Protein AF-A0A9E7I359-F1 (afdb_monomer_lite)

Secondary structure (DSSP, 8-state):
-----S----------PPP---S-HHHHHHHHHSS---SHHHHHHHHHHHHHTT-TT-HHHHHHHHHHHHHTT-HHHHHHHHHHHGGG-TT-HHHHHHHHHHHHHTT-HHHHHHHHHHHHHTTPPP-TTHHHHHHHHHHHHT-HHHHHHHHHHHHHTT-SSSS-HHHHHHHHHHHHHTT-HHHHHHHHHH-SS--HHHHHHHHHHHHHTT-HHHHHHHHHHHHHHHTTSS-PPPHHHHHHHHHHHHHHT-HHHHHHHHHHHHHTT-TT-HHHHHHHHHHHHHTT-HHHHHHHHHT-SS--HHHHHHHHHHHHHTT-HHHHHHHHHHHHHTTPPPPHHHHHHHHHHHHHHT-HHHHHHHHHHHHHHTGGG-HHHHHHHHHHHHHTT-HHHHHHHHHH-SS--HHHHHHHHHHHHHTT-HHHHHHHHHHHHHTTPPPPHHHHHHHHHHHHHTT-HHHHHHHHHHHHHTT-TT-HHHHHHHHHHHHHTT-HHHHHHHHHHS---HHHHHHHHHHHHHTT-HHHHHHHHHHHHHTT----HHHHHHHHHHHHHHT-HHHHHHHHHHHHTTTTTT-HHHHHHHHHHHHHTT-HHHHHHHHHH-SS--HHHHHHHHHHHHHTT-HHHHHHHHHHHHHTTPPP-HHHHHHHHHHHHHHT-HHHHHHHHHHHHHTTPPPPHHHHHHHHHHHHHTT-HHHHHHHHHH-SS---HHHHHHHHHHHHHTT-HHHHHHHHHHHHHH-TT-HHHHHHHHHHHHHTT-HHHHH---S-------PPPPPP---PPPP-------PPPP-TTGGGGSB--S----S-HHHHHHHHHHHHHSPPSS-HHHHHHHHHHHHHHHTTSSEEEEEE-SS--TTS--HHHHHHHHHHHHHHHHHHHHHHTS-EEEEEE-SS------SSSEEEETTEEEEPP--TTTS-SSSSHHHHS--THHHHHHHHHHHHHHHHHHHHHHTTSS-GGGGGGG--GGGTTSHHHHHHHHHHHHHHHHHHHHHHTT--TTSHHHH----EEEEE---HHHHHHTEEE-TTT--EEETT-SEEEE-TTT--TTBHHHHHHTTB-S-EEEEE-TT--HHHHHHHHHHH-TT--TTSEEEEE---HHHHHHHHHHHHHHHHHTT---EEEE-TTTTT-EE-TTS-EE-BHHHHHHHHHHHHHHHHHTT----EEEEEB-SS----SBBTTTTB-TGGGGGS---SSSPPBPHHHHHHHHHHHHHHHHHHHHHTS-GGGS-S---S-----

InterPro domains:
  IPR002480 DAHP synthetase, class II [PF01474] (794-1230)
  IPR002480 DAHP synthetase, class II [PTHR21337] (760-1240)
  IPR002480 DAHP synthetase, class II [TIGR01358] (794-1235)
  IPR002885 Pentatricopeptide repeat [PF01535] (95-123)
  IPR002885 Pentatricopeptide repeat [PF01535] (169-195)
  IPR002885 Pentatricopeptide repeat [PF01535] (197-223)
  IPR002885 Pentatricopeptide repeat [PF01535] (302-332)
  IPR002885 Pentatricopeptide repeat [PF01535] (374-397)
  IPR002885 Pentatricopeptide repeat [PF01535] (404-433)
  IPR002885 Pentatricopeptide repeat [PF01535] (474-497)
  IPR002885 Pentatricopeptide repeat [PF13041] (500-548)
  IPR002885 Pentatricopeptide repeat [PF13041] (601-649)
  IPR002885 Pentatricopeptide repeat [PS51375] (92-126)
  IPR002885 Pentatricopeptide repeat [PS51375] (195-225)
  IPR002885 Pentatricopeptide repeat [PS51375] (300-334)
  IPR002885 Pentatricopeptide repeat [PS51375] (401-435)
  IPR002885 Pentatricopeptide repeat [PS51375] (501-535)
  IPR002885 Pentatricopeptide repeat [PS51375] (602-636)
  IPR002885 Pentatricopeptide repeat [PS51375] (637-671)
  IPR002885 Pentatricopeptide repeat [TIGR00756] (95-128)

Radius of gyration: 48.27 Å; chains: 1; bounding box: 121×73×149 Å

Structure (mmCIF, N/CA/C/O backbone):
data_AF-A0A9E7I359-F1
#
_entry.id   AF-A0A9E7I359-F1
#
loop_
_atom_site.group_PDB
_atom_site.id
_atom_site.type_symbol
_atom_site.label_atom_id
_atom_site.label_alt_id
_atom_site.label_comp_id
_atom_site.label_asym_id
_atom_site.label_entity_id
_atom_site.label_seq_id
_atom_site.pdbx_PDB_ins_code
_atom_site.Cartn_x
_atom_site.Cartn_y
_atom_site.Cartn_z
_atom_site.occupancy
_atom_site.B_iso_or_equiv
_atom_site.auth_seq_id
_atom_site.auth_comp_id
_atom_site.auth_asym_id
_atom_site.auth_atom_id
_atom_site.pdbx_PDB_model_num
ATOM 1 N N . MET A 1 1 ? 23.013 37.418 -64.561 1.00 31.64 1 MET A N 1
ATOM 2 C CA . MET A 1 1 ? 23.952 38.446 -65.062 1.00 31.64 1 MET A CA 1
ATOM 3 C C . MET A 1 1 ? 25.365 38.022 -64.702 1.00 31.64 1 MET A C 1
ATOM 5 O O . MET A 1 1 ? 25.557 37.609 -63.570 1.00 31.64 1 MET A O 1
ATOM 9 N N . LEU A 1 2 ? 26.291 38.149 -65.663 1.00 25.30 2 LEU A N 1
ATOM 10 C CA . LEU A 1 2 ? 27.741 37.888 -65.588 1.00 25.30 2 LEU A CA 1
ATOM 11 C C . LEU A 1 2 ? 28.189 36.415 -65.552 1.00 25.30 2 LEU A C 1
ATOM 13 O O . LEU A 1 2 ? 28.619 35.912 -64.524 1.00 25.30 2 LEU A O 1
ATOM 17 N N . LEU A 1 3 ? 28.150 35.757 -66.717 1.00 27.89 3 LEU A N 1
ATOM 18 C CA . LEU A 1 3 ? 29.361 35.320 -67.448 1.00 27.89 3 LEU A CA 1
ATOM 19 C C . LEU A 1 3 ? 28.978 34.614 -68.767 1.00 27.89 3 LEU A C 1
ATOM 21 O O . LEU A 1 3 ? 29.354 33.483 -69.051 1.00 27.89 3 LEU A O 1
ATOM 25 N N . GLU A 1 4 ? 28.247 35.343 -69.615 1.00 26.03 4 GLU A N 1
ATOM 26 C CA . GLU A 1 4 ? 28.498 35.318 -71.055 1.00 26.03 4 GLU A CA 1
ATOM 27 C C . GLU A 1 4 ? 29.772 36.131 -71.308 1.00 26.03 4 GLU A C 1
ATOM 29 O O . GLU A 1 4 ? 29.810 37.312 -70.958 1.00 26.03 4 GLU A O 1
ATOM 34 N N . LYS A 1 5 ? 30.794 35.498 -71.893 1.00 28.88 5 LYS A N 1
ATOM 35 C CA . LYS A 1 5 ? 31.797 36.050 -72.829 1.00 28.88 5 LYS A CA 1
ATOM 36 C C . LYS A 1 5 ? 33.041 35.170 -72.772 1.00 28.88 5 LYS A C 1
ATOM 38 O O . LYS A 1 5 ? 33.863 35.340 -71.883 1.00 28.88 5 LYS A O 1
ATOM 43 N N . LEU A 1 6 ? 33.156 34.256 -73.736 1.00 27.19 6 LEU A N 1
ATOM 44 C CA . LEU A 1 6 ? 34.367 33.976 -74.525 1.00 27.19 6 LEU A CA 1
ATOM 45 C C . LEU A 1 6 ? 34.117 32.726 -75.387 1.00 27.19 6 LEU A C 1
ATOM 47 O O . LEU A 1 6 ? 34.343 31.605 -74.948 1.00 27.19 6 LEU A O 1
ATOM 51 N N . CYS A 1 7 ? 33.588 32.947 -76.596 1.00 26.31 7 CYS A N 1
ATOM 52 C CA . CYS A 1 7 ? 34.110 32.440 -77.878 1.00 26.31 7 CYS A CA 1
ATOM 53 C C . CYS A 1 7 ? 33.001 32.294 -78.938 1.00 26.31 7 CYS A C 1
ATOM 55 O O . CYS A 1 7 ? 32.060 31.517 -78.817 1.00 26.31 7 CYS A O 1
ATOM 57 N N . VAL A 1 8 ? 33.165 33.105 -79.983 1.00 29.66 8 VAL A N 1
ATOM 58 C CA . VAL A 1 8 ? 32.383 33.249 -81.222 1.00 29.66 8 VAL A CA 1
ATOM 59 C C . VAL A 1 8 ? 32.575 32.019 -82.142 1.00 29.66 8 VAL A C 1
ATOM 61 O O . VAL A 1 8 ? 33.603 31.350 -82.037 1.00 29.66 8 VAL A O 1
ATOM 64 N N . PRO A 1 9 ? 31.616 31.699 -83.042 1.00 35.38 9 PRO A N 1
ATOM 65 C CA . PRO A 1 9 ? 31.569 30.448 -83.800 1.00 35.38 9 PRO A CA 1
ATOM 66 C C . PRO A 1 9 ? 32.289 30.541 -85.156 1.00 35.38 9 PRO A C 1
ATOM 68 O O . PRO A 1 9 ? 32.355 31.613 -85.756 1.00 35.38 9 PRO A O 1
ATOM 71 N N . LEU A 1 10 ? 32.726 29.403 -85.708 1.00 27.48 10 LEU A N 1
ATOM 72 C CA . LEU A 1 10 ? 33.092 29.291 -87.126 1.00 27.48 10 LEU A CA 1
ATOM 73 C C . LEU A 1 10 ? 32.373 28.115 -87.799 1.00 27.48 10 LEU A C 1
ATOM 75 O O . LEU A 1 10 ? 32.406 26.973 -87.345 1.00 27.48 10 LEU A O 1
ATOM 79 N N . ARG A 1 11 ? 31.689 28.467 -88.891 1.00 29.52 11 ARG A N 1
ATOM 80 C CA . ARG A 1 11 ? 30.913 27.629 -89.807 1.00 29.52 11 ARG A CA 1
ATOM 81 C C . ARG A 1 11 ? 31.800 26.741 -90.697 1.00 29.52 11 ARG A C 1
ATOM 83 O O . ARG A 1 11 ? 32.886 27.136 -91.095 1.00 29.52 11 ARG A O 1
ATOM 90 N N . SER A 1 12 ? 31.233 25.583 -91.042 1.00 28.89 12 SER A N 1
ATOM 91 C CA . SER A 1 12 ? 31.299 24.811 -92.299 1.00 28.89 12 SER A CA 1
ATOM 92 C C . SER A 1 12 ? 32.475 24.973 -93.285 1.00 28.89 12 SER A C 1
ATOM 94 O O . SER A 1 12 ? 32.612 26.007 -93.932 1.00 28.89 12 SER A O 1
ATOM 96 N N . GLY A 1 13 ? 33.094 23.825 -93.599 1.00 28.64 13 GLY A N 1
ATOM 97 C CA . GLY A 1 13 ? 33.348 23.384 -94.979 1.00 28.64 13 GLY A CA 1
ATOM 98 C C . GLY A 1 13 ? 34.785 23.493 -95.493 1.00 28.64 13 GLY A C 1
ATOM 99 O O . GLY A 1 13 ? 35.255 24.591 -95.746 1.00 28.64 13 GLY A O 1
ATOM 100 N N . LEU A 1 14 ? 35.431 22.342 -95.742 1.00 29.20 14 LEU A N 1
ATOM 101 C CA . LEU A 1 14 ? 36.179 22.040 -96.978 1.00 29.20 14 LEU A CA 1
ATOM 102 C C . LEU A 1 14 ? 36.744 20.605 -96.949 1.00 29.20 14 LEU A C 1
ATOM 104 O O . LEU A 1 14 ? 37.549 20.234 -96.099 1.00 29.20 14 LEU A O 1
ATOM 108 N N . LEU A 1 15 ? 36.292 19.810 -97.920 1.00 32.28 15 LEU A N 1
ATOM 109 C CA . LEU A 1 15 ? 36.790 18.487 -98.293 1.00 32.28 15 LEU A CA 1
ATOM 110 C C . LEU A 1 15 ? 38.249 18.551 -98.782 1.00 32.28 15 LEU A C 1
ATOM 112 O O . LEU A 1 15 ? 38.580 19.389 -99.620 1.00 32.28 15 LEU A O 1
ATOM 116 N N . ARG A 1 16 ? 39.079 17.579 -98.380 1.00 28.91 16 ARG A N 1
ATOM 117 C CA . ARG A 1 16 ? 40.202 17.075 -99.194 1.00 28.91 16 ARG A CA 1
ATOM 118 C C . ARG A 1 16 ? 40.316 15.544 -99.068 1.00 28.91 16 ARG A C 1
ATOM 120 O O . ARG A 1 16 ? 40.191 15.035 -97.956 1.00 28.91 16 ARG A O 1
ATOM 127 N N . PRO A 1 17 ? 40.545 14.811 -100.176 1.00 34.09 17 PRO A N 1
ATOM 128 C CA . PRO A 1 17 ? 40.603 13.351 -100.193 1.00 34.09 17 PRO A CA 1
ATOM 129 C C . PRO A 1 17 ? 42.025 12.842 -99.901 1.00 34.09 17 PRO A C 1
ATOM 131 O O . PRO A 1 17 ? 42.989 13.305 -100.510 1.00 34.09 17 PRO A O 1
ATOM 134 N N . CYS A 1 18 ? 42.165 11.850 -99.018 1.00 28.70 18 CYS A N 1
ATOM 135 C CA . CYS A 1 18 ? 43.419 11.112 -98.833 1.00 28.70 18 CYS A CA 1
ATOM 136 C C . CYS A 1 18 ? 43.421 9.835 -99.688 1.00 28.70 18 CYS A C 1
ATOM 138 O O . CYS A 1 18 ? 42.550 8.980 -99.541 1.00 28.70 18 CYS A O 1
ATOM 140 N N . ARG A 1 19 ? 44.424 9.710 -100.567 1.00 30.55 19 ARG A N 1
ATOM 141 C CA . ARG A 1 19 ? 44.801 8.472 -101.269 1.00 30.55 19 ARG A CA 1
ATOM 142 C C . ARG A 1 19 ? 45.589 7.530 -100.343 1.00 30.55 19 ARG A C 1
ATOM 144 O O . ARG A 1 19 ? 46.291 7.999 -99.454 1.00 30.55 19 ARG A O 1
ATOM 151 N N . ALA A 1 20 ? 45.546 6.244 -100.713 1.00 31.62 20 ALA A N 1
ATOM 152 C CA . ALA A 1 20 ? 46.409 5.111 -100.338 1.00 31.62 20 ALA A CA 1
ATOM 153 C C . ALA A 1 20 ? 45.862 4.131 -99.276 1.00 31.62 20 ALA A C 1
ATOM 155 O O . ALA A 1 20 ? 46.262 4.143 -98.116 1.00 31.62 20 ALA A O 1
ATOM 156 N N . PHE A 1 21 ? 45.017 3.199 -99.737 1.00 32.94 21 PHE A N 1
ATOM 157 C CA . PHE A 1 21 ? 44.911 1.847 -99.185 1.00 32.94 21 PHE A CA 1
ATOM 158 C C . PHE A 1 21 ? 45.502 0.865 -100.200 1.00 32.94 21 PHE A C 1
ATOM 160 O O . PHE A 1 21 ? 44.941 0.663 -101.272 1.00 32.94 21 PHE A O 1
ATOM 167 N N . SER A 1 22 ? 46.640 0.266 -99.862 1.00 36.28 22 SER A N 1
ATOM 168 C CA . SER A 1 22 ? 47.220 -0.870 -100.584 1.00 36.28 22 SER A CA 1
ATOM 169 C C . SER A 1 22 ? 47.760 -1.884 -99.574 1.00 36.28 22 SER A C 1
ATOM 171 O O . SER A 1 22 ? 48.964 -2.083 -99.460 1.00 36.28 22 SER A O 1
ATOM 173 N N . GLN A 1 23 ? 46.859 -2.490 -98.801 1.00 36.38 23 GLN A N 1
ATOM 174 C CA . GLN A 1 23 ? 47.074 -3.784 -98.150 1.00 36.38 23 GLN A CA 1
ATOM 175 C C . GLN A 1 23 ? 45.743 -4.552 -98.160 1.00 36.38 23 GLN A C 1
ATOM 177 O O . GLN A 1 23 ? 44.696 -3.934 -97.949 1.00 36.38 23 GLN A O 1
ATOM 182 N N . PRO A 1 24 ? 45.747 -5.866 -98.447 1.00 37.75 24 PRO A N 1
ATOM 183 C CA . PRO A 1 24 ? 44.518 -6.638 -98.564 1.00 37.75 24 PRO A CA 1
ATOM 184 C C . PRO A 1 24 ? 43.791 -6.729 -97.205 1.00 37.75 24 PRO A C 1
ATOM 186 O O . PRO A 1 24 ? 44.446 -6.867 -96.168 1.00 37.75 24 PRO A O 1
ATOM 189 N N . PRO A 1 25 ? 42.444 -6.703 -97.187 1.00 48.28 25 PRO A N 1
ATOM 190 C CA . PRO A 1 25 ? 41.627 -6.646 -95.965 1.00 48.28 25 PRO A CA 1
ATOM 191 C C . PRO A 1 25 ? 41.818 -7.834 -95.001 1.00 48.28 25 PRO A C 1
ATOM 193 O O . PRO A 1 25 ? 41.461 -7.737 -93.830 1.00 48.28 25 PRO A O 1
ATOM 196 N N . HIS A 1 26 ? 42.441 -8.930 -95.445 1.00 46.91 26 HIS A N 1
ATOM 197 C CA . HIS A 1 26 ? 42.652 -10.130 -94.632 1.00 46.91 26 HIS A CA 1
ATOM 198 C C . HIS A 1 26 ? 43.751 -10.004 -93.556 1.00 46.91 26 HIS A C 1
ATOM 200 O O . HIS A 1 26 ? 43.664 -10.687 -92.538 1.00 46.91 26 HIS A O 1
ATOM 206 N N . LEU A 1 27 ? 44.748 -9.115 -93.705 1.00 46.31 27 LEU A N 1
ATOM 207 C CA . LEU A 1 27 ? 45.837 -8.984 -92.715 1.00 46.31 27 LEU A CA 1
ATOM 208 C C . LEU A 1 27 ? 45.439 -8.121 -91.495 1.00 46.31 27 LEU A C 1
ATOM 210 O O . LEU A 1 27 ? 45.886 -8.370 -90.377 1.00 46.31 27 LEU A O 1
ATOM 214 N N . ALA A 1 28 ? 44.549 -7.139 -91.688 1.00 50.00 28 ALA A N 1
ATOM 215 C CA . ALA A 1 28 ? 44.079 -6.231 -90.632 1.00 50.00 28 ALA A CA 1
ATOM 216 C C . ALA A 1 28 ? 43.126 -6.906 -89.622 1.00 50.00 28 ALA A C 1
ATOM 218 O O . ALA A 1 28 ? 43.082 -6.522 -88.453 1.00 50.00 28 ALA A O 1
ATOM 219 N N . LEU A 1 29 ? 42.398 -7.941 -90.054 1.00 53.34 29 LEU A N 1
ATOM 220 C CA . LEU A 1 29 ? 41.533 -8.765 -89.200 1.00 53.34 29 LEU A CA 1
ATOM 221 C C . LEU A 1 29 ? 42.338 -9.691 -88.271 1.00 53.34 29 LEU A C 1
ATOM 223 O O . LEU A 1 29 ? 41.942 -9.916 -87.128 1.00 53.34 29 LEU A O 1
ATOM 227 N N . HIS A 1 30 ? 43.504 -10.165 -88.721 1.00 54.00 30 HIS A N 1
ATOM 228 C CA . HIS A 1 30 ? 44.366 -11.071 -87.955 1.00 54.00 30 HIS A CA 1
ATOM 229 C C . HIS A 1 30 ? 45.031 -10.385 -86.744 1.00 54.00 30 HIS A C 1
ATOM 231 O O . HIS A 1 30 ? 45.253 -11.016 -85.711 1.00 54.00 30 HIS A O 1
ATOM 237 N N . LEU A 1 31 ? 45.297 -9.076 -86.835 1.00 53.00 31 LEU A N 1
ATOM 238 C CA . LEU A 1 31 ? 45.857 -8.271 -85.739 1.00 53.00 31 LEU A CA 1
ATOM 239 C C . LEU A 1 31 ? 44.834 -7.950 -84.638 1.00 53.00 31 LEU A C 1
ATOM 241 O O . LEU A 1 31 ? 45.213 -7.889 -83.472 1.00 53.00 31 LEU A O 1
ATOM 245 N N . LEU A 1 32 ? 43.545 -7.820 -84.974 1.00 57.81 32 LEU A N 1
ATOM 246 C CA . LEU A 1 32 ? 42.444 -7.637 -84.009 1.00 57.81 32 LEU A CA 1
ATOM 247 C C . LEU A 1 32 ? 42.153 -8.904 -83.184 1.00 57.81 32 LEU A C 1
ATOM 249 O O . LEU A 1 32 ? 41.661 -8.817 -82.057 1.00 57.81 32 LEU A O 1
ATOM 253 N N . LEU A 1 33 ? 42.479 -10.072 -83.746 1.00 54.88 33 LEU A N 1
ATOM 254 C CA . LEU A 1 33 ? 42.433 -11.372 -83.073 1.00 54.88 33 LEU A CA 1
ATOM 255 C C . LEU A 1 33 ? 43.649 -11.604 -82.160 1.00 54.88 33 LEU A C 1
ATOM 257 O O . LEU A 1 33 ? 43.555 -12.390 -81.218 1.00 54.88 33 LEU A O 1
ATOM 261 N N . SER A 1 34 ? 44.766 -10.900 -82.381 1.00 56.78 34 SER A N 1
ATOM 262 C CA . SER A 1 34 ? 45.923 -10.962 -81.484 1.00 56.78 34 SER A CA 1
ATOM 263 C C . SER A 1 34 ? 45.643 -10.239 -80.158 1.00 56.78 34 SER A C 1
ATOM 265 O O . SER A 1 34 ? 44.928 -9.237 -80.101 1.00 56.78 34 SER A O 1
ATOM 267 N N . ALA A 1 35 ? 46.182 -10.751 -79.051 1.00 52.69 35 ALA A N 1
ATOM 268 C CA . ALA A 1 35 ? 45.927 -10.211 -77.714 1.00 52.69 35 ALA A CA 1
ATOM 269 C C . ALA A 1 35 ? 46.545 -8.817 -77.470 1.00 52.69 35 ALA A C 1
ATOM 271 O O . ALA A 1 35 ? 46.326 -8.259 -76.396 1.00 52.69 35 ALA A O 1
ATOM 272 N N . HIS A 1 36 ? 47.328 -8.255 -78.400 1.00 56.09 36 HIS A N 1
ATOM 273 C CA . HIS A 1 36 ? 48.136 -7.053 -78.170 1.00 56.09 36 HIS A CA 1
ATOM 274 C C . HIS A 1 36 ? 48.008 -6.036 -79.313 1.00 56.09 36 HIS A C 1
ATOM 276 O O . HIS A 1 36 ? 48.623 -6.172 -80.367 1.00 56.09 36 HIS A O 1
ATOM 282 N N . THR A 1 37 ? 47.268 -4.952 -79.067 1.00 60.59 37 THR A N 1
ATOM 283 C CA . THR A 1 37 ? 47.408 -3.702 -79.830 1.00 60.59 37 THR A CA 1
ATOM 284 C C . THR A 1 37 ? 48.361 -2.765 -79.077 1.00 60.59 37 THR A C 1
ATOM 286 O O . THR A 1 37 ? 48.059 -2.442 -77.928 1.00 60.59 37 THR A O 1
ATOM 289 N N . PRO A 1 38 ? 49.474 -2.305 -79.678 1.00 59.12 38 PRO A N 1
ATOM 290 C CA . PRO A 1 38 ? 50.549 -1.621 -78.951 1.00 59.12 38 PRO A CA 1
ATOM 291 C C . PRO A 1 38 ? 50.193 -0.199 -78.491 1.00 59.12 38 PRO A C 1
ATOM 293 O O . PRO A 1 38 ? 50.748 0.280 -77.507 1.00 59.12 38 PRO A O 1
ATOM 296 N N . ASP A 1 39 ? 49.271 0.491 -79.171 1.00 75.62 39 ASP A N 1
ATOM 297 C CA . ASP A 1 39 ? 48.900 1.866 -78.834 1.00 75.62 39 ASP A CA 1
ATOM 298 C C . ASP A 1 39 ? 47.466 2.249 -79.260 1.00 75.62 39 ASP A C 1
ATOM 300 O O . ASP A 1 39 ? 46.859 1.680 -80.176 1.00 75.62 39 ASP A O 1
ATOM 304 N N . LEU A 1 40 ? 46.922 3.284 -78.608 1.00 80.44 40 LEU A N 1
ATOM 305 C CA . LEU A 1 40 ? 45.559 3.781 -78.836 1.00 80.44 40 LEU A CA 1
ATOM 306 C C . LEU A 1 40 ? 45.334 4.282 -80.279 1.00 80.44 40 LEU A C 1
ATOM 308 O O . LEU A 1 40 ? 44.203 4.238 -80.776 1.00 80.44 40 LEU A O 1
ATOM 312 N N . ARG A 1 41 ? 46.381 4.760 -80.975 1.00 78.69 41 ARG A N 1
ATOM 313 C CA . ARG A 1 41 ? 46.253 5.199 -82.378 1.00 78.69 41 ARG A CA 1
ATOM 314 C C . ARG A 1 41 ? 46.063 4.008 -83.307 1.00 78.69 41 ARG A C 1
ATOM 316 O O . ARG A 1 41 ? 45.203 4.084 -84.186 1.00 78.69 41 ARG A O 1
ATOM 323 N N . SER A 1 42 ? 46.793 2.914 -83.094 1.00 76.50 42 SER A N 1
ATOM 324 C CA . SER A 1 42 ? 46.575 1.677 -83.845 1.00 76.50 42 SER A CA 1
ATOM 325 C C . SER A 1 42 ? 45.171 1.138 -83.605 1.00 76.50 42 SER A C 1
ATOM 327 O O . SER A 1 42 ? 44.480 0.844 -84.576 1.00 76.50 42 SER A O 1
ATOM 329 N N . LEU A 1 43 ? 44.682 1.106 -82.361 1.00 82.25 43 LEU A N 1
ATOM 330 C CA . LEU A 1 43 ? 43.317 0.649 -82.065 1.00 82.25 43 LEU A CA 1
ATOM 331 C C . LEU A 1 43 ? 42.245 1.462 -82.815 1.00 82.25 43 LEU A C 1
ATOM 333 O O . LEU A 1 43 ? 41.336 0.892 -83.412 1.00 82.25 43 LEU A O 1
ATOM 337 N N . ARG A 1 44 ? 42.375 2.795 -82.860 1.00 81.50 44 ARG A N 1
ATOM 338 C CA . ARG A 1 44 ? 41.460 3.664 -83.625 1.00 81.50 44 ARG A CA 1
ATOM 339 C C . ARG A 1 44 ? 41.525 3.423 -85.134 1.00 81.50 44 ARG A C 1
ATOM 341 O O . ARG A 1 44 ? 40.487 3.475 -85.786 1.00 81.50 44 ARG A O 1
ATOM 348 N N . ARG A 1 45 ? 42.711 3.144 -85.689 1.00 78.00 45 ARG A N 1
ATOM 349 C CA . ARG A 1 45 ? 42.864 2.783 -87.111 1.00 78.00 45 ARG A CA 1
ATOM 350 C C . ARG A 1 45 ? 42.169 1.458 -87.430 1.00 78.00 45 ARG A C 1
ATOM 352 O O . ARG A 1 45 ? 41.416 1.402 -88.393 1.00 78.00 45 ARG A O 1
ATOM 359 N N . HIS A 1 46 ? 42.357 0.436 -86.597 1.00 77.56 46 HIS A N 1
ATOM 360 C CA . HIS A 1 46 ? 41.697 -0.864 -86.756 1.00 77.56 46 HIS A CA 1
ATOM 361 C C . HIS A 1 46 ? 40.171 -0.765 -86.588 1.00 77.56 46 HIS A C 1
ATOM 363 O O . HIS A 1 46 ? 39.430 -1.345 -87.374 1.00 77.56 46 HIS A O 1
ATOM 369 N N . HIS A 1 47 ? 39.689 0.034 -85.631 1.00 83.12 47 HIS A N 1
ATOM 370 C CA . HIS A 1 47 ? 38.262 0.333 -85.486 1.00 83.12 47 HIS A CA 1
ATOM 371 C C . HIS A 1 47 ? 37.702 1.040 -86.737 1.00 83.12 47 HIS A C 1
ATOM 373 O O . HIS A 1 47 ? 36.681 0.617 -87.270 1.00 83.12 47 HIS A O 1
ATOM 379 N N . GLY A 1 48 ? 38.395 2.054 -87.271 1.00 78.56 48 GLY A N 1
ATOM 380 C CA . GLY A 1 48 ? 37.994 2.721 -88.516 1.00 78.56 48 GLY A CA 1
ATOM 381 C C . GLY A 1 48 ? 37.946 1.777 -89.725 1.00 78.56 48 GLY A C 1
ATOM 382 O O . GLY A 1 48 ? 37.034 1.876 -90.542 1.00 78.56 48 GLY A O 1
ATOM 383 N N . LEU A 1 49 ? 38.877 0.822 -89.805 1.00 76.62 49 LEU A N 1
ATOM 384 C CA . LEU A 1 49 ? 38.890 -0.225 -90.832 1.00 76.62 49 LEU A CA 1
ATOM 385 C C . LEU A 1 49 ? 37.704 -1.184 -90.716 1.00 76.62 49 LEU A C 1
ATOM 387 O O . LEU A 1 49 ? 37.082 -1.489 -91.728 1.00 76.62 49 LEU A O 1
ATOM 391 N N . LEU A 1 50 ? 37.357 -1.620 -89.502 1.00 75.88 50 LEU A N 1
ATOM 392 C CA . LEU A 1 50 ? 36.181 -2.465 -89.266 1.00 75.88 50 LEU A CA 1
ATOM 393 C C . LEU A 1 50 ? 34.876 -1.764 -89.663 1.00 75.88 50 LEU A C 1
ATOM 395 O O . LEU A 1 50 ? 33.993 -2.399 -90.237 1.00 75.88 50 LEU A O 1
ATOM 399 N N . VAL A 1 51 ? 34.768 -0.458 -89.393 1.00 77.31 51 VAL A N 1
ATOM 400 C CA . VAL A 1 51 ? 33.619 0.357 -89.818 1.00 77.31 51 VAL A CA 1
ATOM 401 C C . VAL A 1 51 ? 33.569 0.464 -91.345 1.00 77.31 51 VAL A C 1
ATOM 403 O O . VAL A 1 51 ? 32.518 0.225 -91.932 1.00 77.31 51 VAL A O 1
ATOM 406 N N . ALA A 1 52 ? 34.698 0.755 -92.001 1.00 74.56 52 ALA A N 1
ATOM 407 C CA . ALA A 1 52 ? 34.772 0.856 -93.462 1.00 74.56 52 ALA A CA 1
ATOM 408 C C . ALA A 1 52 ? 34.514 -0.484 -94.179 1.00 74.56 52 ALA A C 1
ATOM 410 O O . ALA A 1 52 ? 33.987 -0.491 -95.287 1.00 74.56 52 ALA A O 1
ATOM 411 N N . ALA A 1 53 ? 34.849 -1.609 -93.542 1.00 72.06 53 ALA A N 1
ATOM 412 C CA . ALA A 1 53 ? 34.602 -2.960 -94.045 1.00 72.06 53 ALA A CA 1
ATOM 413 C C . ALA A 1 53 ? 33.172 -3.477 -93.776 1.00 72.06 53 ALA A C 1
ATOM 415 O O . ALA A 1 53 ? 32.862 -4.610 -94.133 1.00 72.06 53 ALA A O 1
ATOM 416 N N . GLY A 1 54 ? 32.300 -2.686 -93.136 1.00 72.06 54 GLY A N 1
ATOM 417 C CA . GLY A 1 54 ? 30.917 -3.084 -92.836 1.00 72.06 54 GLY A CA 1
ATOM 418 C C . GLY A 1 54 ? 30.771 -4.086 -91.684 1.00 72.06 54 GLY A C 1
ATOM 419 O O . GLY A 1 54 ? 29.700 -4.655 -91.494 1.00 72.06 54 GLY A O 1
ATOM 420 N N . HIS A 1 55 ? 31.819 -4.300 -90.883 1.00 77.44 55 HIS A N 1
ATOM 421 C CA . HIS A 1 55 ? 31.817 -5.240 -89.755 1.00 77.44 55 HIS A CA 1
ATOM 422 C C . HIS A 1 55 ? 31.461 -4.592 -88.405 1.00 77.44 55 HIS A C 1
ATOM 424 O O . HIS A 1 55 ? 31.592 -5.231 -87.363 1.00 77.44 55 HIS A O 1
ATOM 430 N N . SER A 1 56 ? 30.991 -3.340 -88.395 1.00 71.12 56 SER A N 1
ATOM 431 C CA . SER A 1 56 ? 30.627 -2.602 -87.173 1.00 71.12 56 SER A CA 1
ATOM 432 C C . SER A 1 56 ? 29.479 -3.237 -86.379 1.00 71.12 56 SER A C 1
ATOM 434 O O . SER A 1 56 ? 29.423 -3.075 -85.164 1.00 71.12 56 SER A O 1
ATOM 436 N N . ALA A 1 57 ? 28.593 -3.982 -87.046 1.00 72.25 57 ALA A N 1
ATOM 437 C CA . ALA A 1 57 ? 27.466 -4.676 -86.426 1.00 72.25 57 ALA A CA 1
ATOM 438 C C . ALA A 1 57 ? 27.796 -6.108 -85.964 1.00 72.25 57 ALA A C 1
ATOM 440 O O . ALA A 1 57 ? 26.903 -6.811 -85.507 1.00 72.25 57 ALA A O 1
ATOM 441 N N . ASN A 1 58 ? 29.040 -6.582 -86.090 1.00 81.56 58 ASN A N 1
ATOM 442 C CA . ASN A 1 58 ? 29.407 -7.931 -85.659 1.00 81.56 58 ASN A CA 1
ATOM 443 C C . ASN A 1 58 ? 29.668 -7.963 -84.131 1.00 81.56 58 ASN A C 1
ATOM 445 O O . ASN A 1 58 ? 30.600 -7.286 -83.676 1.00 81.56 58 ASN A O 1
ATOM 449 N N . PRO A 1 59 ? 28.918 -8.761 -83.338 1.00 81.31 59 PRO A N 1
ATOM 450 C CA . PRO A 1 59 ? 29.052 -8.817 -81.876 1.00 81.31 59 PRO A CA 1
ATOM 451 C C . PRO A 1 59 ? 30.459 -9.144 -81.385 1.00 81.31 59 PRO A C 1
ATOM 453 O O . PRO A 1 59 ? 30.928 -8.558 -80.412 1.00 81.31 59 PRO A O 1
ATOM 456 N N . PHE A 1 60 ? 31.162 -10.041 -82.079 1.00 81.56 60 PHE A N 1
ATOM 457 C CA . PHE A 1 60 ? 32.497 -10.482 -81.689 1.00 81.56 60 PHE A CA 1
ATOM 458 C C . PHE A 1 60 ? 33.522 -9.346 -81.811 1.00 81.56 60 PHE A C 1
ATOM 460 O O . PHE A 1 60 ? 34.274 -9.076 -80.870 1.00 81.56 60 PHE A O 1
ATOM 467 N N . PHE A 1 61 ? 33.527 -8.626 -82.940 1.00 82.56 61 PHE A N 1
ATOM 468 C CA . PHE A 1 61 ? 34.429 -7.486 -83.129 1.00 82.56 61 PHE A CA 1
ATOM 469 C C . PHE A 1 61 ? 34.074 -6.314 -82.211 1.00 82.56 61 PHE A C 1
ATOM 471 O O . PHE A 1 61 ? 34.978 -5.678 -81.667 1.00 82.56 61 PHE A O 1
ATOM 478 N N . ALA A 1 62 ? 32.783 -6.059 -81.986 1.00 83.12 62 ALA A N 1
ATOM 479 C CA . ALA A 1 62 ? 32.322 -5.023 -81.068 1.00 83.12 62 ALA A CA 1
ATOM 480 C C . ALA A 1 62 ? 32.735 -5.315 -79.612 1.00 83.12 62 ALA A C 1
ATOM 482 O O . ALA A 1 62 ? 33.344 -4.460 -78.970 1.00 83.12 62 ALA A O 1
ATOM 483 N N . ALA A 1 63 ? 32.506 -6.534 -79.115 1.00 83.69 63 ALA A N 1
ATOM 484 C CA . ALA A 1 63 ? 32.935 -6.976 -77.786 1.00 83.69 63 ALA A CA 1
ATOM 485 C C . ALA A 1 63 ? 34.461 -6.884 -77.605 1.00 83.69 63 ALA A C 1
ATOM 487 O O . ALA A 1 63 ? 34.954 -6.377 -76.590 1.00 83.69 63 ALA A O 1
ATOM 488 N N . LYS A 1 64 ? 35.232 -7.292 -78.624 1.00 83.12 64 LYS A N 1
ATOM 489 C CA . LYS A 1 64 ? 36.695 -7.172 -78.606 1.00 83.12 64 LYS A CA 1
ATOM 490 C C . LYS A 1 64 ? 37.142 -5.710 -78.558 1.00 83.12 64 LYS A C 1
ATOM 492 O O . LYS A 1 64 ? 37.978 -5.370 -77.723 1.00 83.12 64 LYS A O 1
ATOM 497 N N . LEU A 1 65 ? 36.570 -4.835 -79.385 1.00 84.06 65 LEU A N 1
ATOM 498 C CA . LEU A 1 65 ? 36.856 -3.397 -79.361 1.00 84.06 65 LEU A CA 1
ATOM 499 C C . LEU A 1 65 ? 36.501 -2.745 -78.015 1.00 84.06 65 LEU A C 1
ATOM 501 O O . LEU A 1 65 ? 37.294 -1.945 -77.521 1.00 84.06 65 LEU A O 1
ATOM 505 N N . ILE A 1 66 ? 35.365 -3.102 -77.403 1.00 85.69 66 ILE A N 1
ATOM 506 C CA . ILE A 1 66 ? 34.961 -2.640 -76.062 1.00 85.69 66 ILE A CA 1
ATOM 507 C C . ILE A 1 66 ? 36.045 -2.998 -75.037 1.00 85.69 66 ILE A C 1
ATOM 509 O O . ILE A 1 66 ? 36.534 -2.118 -74.329 1.00 85.69 66 ILE A O 1
ATOM 513 N N . SER A 1 67 ? 36.488 -4.262 -75.024 1.00 82.94 67 SER A N 1
ATOM 514 C CA . SER A 1 67 ? 37.547 -4.733 -74.118 1.00 82.94 67 SER A CA 1
ATOM 515 C C . SER A 1 67 ? 38.880 -3.998 -74.326 1.00 82.94 67 SER A C 1
ATOM 517 O O . SER A 1 67 ? 39.507 -3.569 -73.360 1.00 82.94 67 SER A O 1
ATOM 519 N N . LEU A 1 68 ? 39.290 -3.769 -75.579 1.00 83.56 68 LEU A N 1
ATOM 520 C CA . LEU A 1 68 ? 40.531 -3.062 -75.905 1.00 83.56 68 LEU A CA 1
ATOM 521 C C . LEU A 1 68 ? 40.466 -1.574 -75.529 1.00 83.56 68 LEU A C 1
ATOM 523 O O . LEU A 1 68 ? 41.431 -1.040 -74.985 1.00 83.56 68 LEU A O 1
ATOM 527 N N . TYR A 1 69 ? 39.337 -0.893 -75.751 1.00 85.19 69 TYR A N 1
ATOM 528 C CA . TYR A 1 69 ? 39.160 0.491 -75.297 1.00 85.19 69 TYR A CA 1
ATOM 529 C C . TYR A 1 69 ? 39.124 0.614 -73.767 1.00 85.19 69 TYR A C 1
ATOM 531 O O . TYR A 1 69 ? 39.645 1.600 -73.237 1.00 85.19 69 TYR A O 1
ATOM 539 N N . ALA A 1 70 ? 38.582 -0.383 -73.061 1.00 81.94 70 ALA A N 1
ATOM 540 C CA . ALA A 1 70 ? 38.605 -0.444 -71.600 1.00 81.94 70 ALA A CA 1
ATOM 541 C C . ALA A 1 70 ? 40.042 -0.507 -71.053 1.00 81.94 70 ALA A C 1
ATOM 543 O O . ALA A 1 70 ? 40.389 0.259 -70.154 1.00 81.94 70 ALA A O 1
ATOM 544 N N . VAL A 1 71 ? 40.907 -1.335 -71.656 1.00 82.38 71 VAL A N 1
ATOM 545 C CA . VAL A 1 71 ? 42.337 -1.442 -71.294 1.00 82.38 71 VAL A CA 1
ATOM 546 C C . VAL A 1 71 ? 43.060 -0.095 -71.422 1.00 82.38 71 VAL A C 1
ATOM 548 O O . VAL A 1 71 ? 43.852 0.267 -70.556 1.00 82.38 71 VAL A O 1
ATOM 551 N N . PHE A 1 72 ? 42.739 0.706 -72.445 1.00 82.50 72 PHE A N 1
ATOM 552 C CA . PHE A 1 72 ? 43.292 2.059 -72.614 1.00 82.50 72 PHE A CA 1
ATOM 553 C C . PHE A 1 72 ? 42.598 3.143 -71.761 1.00 82.50 72 PHE A C 1
ATOM 555 O O . PHE A 1 72 ? 42.814 4.331 -72.007 1.00 82.50 72 PHE A O 1
ATOM 562 N N . ARG A 1 73 ? 41.757 2.772 -70.780 1.00 79.31 73 ARG A N 1
ATOM 563 C CA . ARG A 1 73 ? 40.956 3.693 -69.947 1.00 79.31 73 ARG A CA 1
ATOM 564 C C . ARG A 1 73 ? 40.109 4.674 -70.776 1.00 79.31 73 ARG A C 1
ATOM 566 O O . ARG A 1 73 ? 39.990 5.851 -70.438 1.00 79.31 73 ARG A O 1
ATOM 573 N N . ARG A 1 74 ? 39.517 4.200 -71.882 1.00 82.31 74 ARG A N 1
ATOM 574 C CA . ARG A 1 74 ? 38.592 4.961 -72.750 1.00 82.31 74 ARG A CA 1
ATOM 575 C C . ARG A 1 74 ? 37.171 4.378 -72.721 1.00 82.31 74 ARG A C 1
ATOM 577 O O . ARG A 1 74 ? 36.691 3.892 -73.751 1.00 82.31 74 ARG A O 1
ATOM 584 N N . PRO A 1 75 ? 36.473 4.428 -71.569 1.00 74.88 75 PRO A N 1
ATOM 585 C CA . PRO A 1 75 ? 35.111 3.901 -71.441 1.00 74.88 75 PRO A CA 1
ATOM 586 C C . PRO A 1 75 ? 34.110 4.649 -72.340 1.00 74.88 75 PRO A C 1
ATOM 588 O O . PRO A 1 75 ? 33.157 4.064 -72.841 1.00 74.88 75 PRO A O 1
ATOM 591 N N . ASP A 1 76 ? 34.382 5.921 -72.645 1.00 79.19 76 ASP A N 1
ATOM 592 C CA . ASP A 1 76 ? 33.624 6.759 -73.578 1.00 79.19 76 ASP A CA 1
ATOM 593 C C . ASP A 1 76 ? 33.645 6.237 -75.024 1.00 79.19 76 ASP A C 1
ATOM 595 O O . ASP A 1 76 ? 32.688 6.422 -75.778 1.00 79.19 76 ASP A O 1
ATOM 599 N N . ALA A 1 77 ? 34.750 5.612 -75.434 1.00 82.38 77 ALA A N 1
ATOM 600 C CA . ALA A 1 77 ? 34.882 4.994 -76.748 1.00 82.38 77 ALA A CA 1
ATOM 601 C C . ALA A 1 77 ? 34.264 3.590 -76.762 1.00 82.38 77 ALA A C 1
ATOM 603 O O . ALA A 1 77 ? 33.592 3.237 -77.730 1.00 82.38 77 ALA A O 1
ATOM 604 N N . ALA A 1 78 ? 34.430 2.832 -75.675 1.00 83.62 78 ALA A N 1
ATOM 605 C CA . ALA A 1 78 ? 33.805 1.526 -75.490 1.00 83.62 78 ALA A CA 1
ATOM 606 C C . ALA A 1 78 ? 32.268 1.617 -75.553 1.00 83.62 78 ALA A C 1
ATOM 608 O O . ALA A 1 78 ? 31.639 0.883 -76.312 1.00 83.62 78 ALA A O 1
ATOM 609 N N . LEU A 1 79 ? 31.667 2.591 -74.860 1.00 82.56 79 LEU A N 1
ATOM 610 C CA . LEU A 1 79 ? 30.217 2.801 -74.869 1.00 82.56 79 LEU A CA 1
ATOM 611 C C . LEU A 1 79 ? 29.684 3.203 -76.254 1.00 82.56 79 LEU A C 1
ATOM 613 O O . LEU A 1 79 ? 28.586 2.805 -76.629 1.00 82.56 79 LEU A O 1
ATOM 617 N N . ARG A 1 80 ? 30.462 3.944 -77.057 1.00 83.19 80 ARG A N 1
ATOM 618 C CA . ARG A 1 80 ? 30.078 4.276 -78.444 1.00 83.19 80 ARG A CA 1
ATOM 619 C C . ARG A 1 80 ? 30.104 3.063 -79.366 1.00 83.19 80 ARG A C 1
ATOM 621 O O . ARG A 1 80 ? 29.217 2.932 -80.202 1.00 83.19 80 ARG A O 1
ATOM 628 N N . VAL A 1 81 ? 31.099 2.187 -79.213 1.00 84.38 81 VAL A N 1
ATOM 629 C CA . VAL A 1 81 ? 31.149 0.908 -79.942 1.00 84.38 81 VAL A CA 1
ATOM 630 C C . VAL A 1 81 ? 29.940 0.053 -79.570 1.00 84.38 81 VAL A C 1
ATOM 632 O O . VAL A 1 81 ? 29.271 -0.481 -80.450 1.00 84.38 81 VAL A O 1
ATOM 635 N N . PHE A 1 82 ? 29.619 -0.013 -78.278 1.00 86.81 82 PHE A N 1
ATOM 636 C CA . PHE A 1 82 ? 28.442 -0.711 -77.777 1.00 86.81 82 PHE A CA 1
ATOM 637 C C . PHE A 1 82 ? 27.141 -0.135 -78.361 1.00 86.81 82 PHE A C 1
ATOM 639 O O . PHE A 1 82 ? 26.378 -0.862 -78.992 1.00 86.81 82 PHE A O 1
ATOM 646 N N . ALA A 1 83 ? 26.931 1.180 -78.264 1.00 83.31 83 ALA A N 1
ATOM 647 C CA . ALA A 1 83 ? 25.743 1.855 -78.792 1.00 83.31 83 ALA A CA 1
ATOM 648 C C . ALA A 1 83 ? 25.562 1.678 -80.312 1.00 83.31 83 ALA A C 1
ATOM 650 O O . ALA A 1 83 ? 24.432 1.653 -80.793 1.00 83.31 83 ALA A O 1
ATOM 651 N N . ALA A 1 84 ? 26.655 1.532 -81.068 1.00 81.00 84 ALA A N 1
ATOM 652 C CA . ALA A 1 84 ? 26.601 1.268 -82.504 1.00 81.00 84 ALA A CA 1
ATOM 653 C C . ALA A 1 84 ? 26.244 -0.194 -82.841 1.00 81.00 84 ALA A C 1
ATOM 655 O O . ALA A 1 84 ? 25.595 -0.440 -83.855 1.00 81.00 84 ALA A O 1
ATOM 656 N N . ALA A 1 85 ? 26.650 -1.160 -82.010 1.00 82.38 85 ALA A N 1
ATOM 657 C CA . ALA A 1 85 ? 26.481 -2.591 -82.279 1.00 82.38 85 ALA A CA 1
ATOM 658 C C . ALA A 1 85 ? 25.176 -3.189 -81.711 1.00 82.38 85 ALA A C 1
ATOM 660 O O . ALA A 1 85 ? 24.616 -4.119 -82.299 1.00 82.38 85 ALA A O 1
ATOM 661 N N . VAL A 1 86 ? 24.674 -2.656 -80.591 1.00 82.56 86 VAL A N 1
ATOM 662 C CA . VAL A 1 86 ? 23.495 -3.171 -79.864 1.00 82.56 86 VAL A CA 1
ATOM 663 C C . VAL A 1 86 ? 22.192 -3.132 -80.662 1.00 82.56 86 VAL A C 1
ATOM 665 O O . VAL A 1 86 ? 21.475 -4.128 -80.609 1.00 82.56 86 VAL A O 1
ATOM 668 N N . PRO A 1 87 ? 21.858 -2.081 -81.443 1.00 82.69 87 PRO A N 1
ATOM 669 C CA . PRO A 1 87 ? 20.603 -2.058 -82.199 1.00 82.69 87 PRO A CA 1
ATOM 670 C C . PRO A 1 87 ? 20.461 -3.228 -83.180 1.00 82.69 87 PRO A C 1
ATOM 672 O O . PRO A 1 87 ? 19.353 -3.683 -83.440 1.00 82.69 87 PRO A O 1
ATOM 675 N N . SER A 1 88 ? 21.585 -3.730 -83.703 1.00 80.81 88 SER A N 1
ATOM 676 C CA . SER A 1 88 ? 21.608 -4.895 -84.597 1.00 80.81 88 SER A CA 1
ATOM 677 C C . SER A 1 88 ? 21.654 -6.232 -83.845 1.00 80.81 88 SER A C 1
ATOM 679 O O . SER A 1 88 ? 21.343 -7.261 -84.432 1.00 80.81 88 SER A O 1
ATOM 681 N N . ASN A 1 89 ? 22.025 -6.234 -82.558 1.00 82.50 89 ASN A N 1
ATOM 682 C CA . ASN A 1 89 ? 22.231 -7.443 -81.752 1.00 82.50 89 ASN A CA 1
ATOM 683 C C . ASN A 1 89 ? 21.690 -7.284 -80.315 1.00 82.50 89 ASN A C 1
ATOM 685 O O . ASN A 1 89 ? 22.432 -7.476 -79.350 1.00 82.50 89 ASN A O 1
ATOM 689 N N . PRO A 1 90 ? 20.405 -6.935 -80.128 1.00 81.75 90 PRO A N 1
ATOM 690 C CA . PRO A 1 90 ? 19.884 -6.560 -78.813 1.00 81.75 90 PRO A CA 1
ATOM 691 C C . PRO A 1 90 ? 19.884 -7.718 -77.806 1.00 81.75 90 PRO A C 1
ATOM 693 O O . PRO A 1 90 ? 19.947 -7.479 -76.606 1.00 81.75 90 PRO A O 1
ATOM 696 N N . ARG A 1 91 ? 19.853 -8.971 -78.282 1.00 84.88 91 ARG A N 1
ATOM 697 C CA . ARG A 1 91 ? 19.802 -10.186 -77.449 1.00 84.88 91 ARG A CA 1
ATOM 698 C C . ARG A 1 91 ? 21.155 -10.878 -77.238 1.00 84.88 91 ARG A C 1
ATOM 700 O O . ARG A 1 91 ? 21.188 -11.962 -76.666 1.00 84.88 91 ARG A O 1
ATOM 707 N N . ASP A 1 92 ? 22.260 -10.293 -77.700 1.00 86.94 92 ASP A N 1
ATOM 708 C CA . ASP A 1 92 ? 23.586 -10.910 -77.587 1.00 86.94 92 ASP A CA 1
ATOM 709 C C . ASP A 1 92 ? 24.198 -10.687 -76.190 1.00 86.94 92 ASP A C 1
ATOM 711 O O . ASP A 1 92 ? 24.741 -9.623 -75.884 1.00 86.94 92 ASP A O 1
ATOM 715 N N . THR A 1 93 ? 24.114 -11.698 -75.320 1.00 86.31 93 THR A N 1
ATOM 716 C CA . THR A 1 93 ? 24.625 -11.632 -73.937 1.00 86.31 93 THR A CA 1
ATOM 717 C C . THR A 1 93 ? 26.138 -11.377 -73.869 1.00 86.31 93 THR A C 1
ATOM 719 O O . THR A 1 93 ? 26.619 -10.757 -72.921 1.00 86.31 93 THR A O 1
ATOM 722 N N . PHE A 1 94 ? 26.917 -11.808 -74.867 1.00 84.94 94 PHE A N 1
ATOM 723 C CA . PHE A 1 94 ? 28.373 -11.631 -74.877 1.00 84.94 94 PHE A CA 1
ATOM 724 C C . PHE A 1 94 ? 28.776 -10.157 -75.064 1.00 84.94 94 PHE A C 1
ATOM 726 O O . PHE A 1 94 ? 29.687 -9.657 -74.389 1.00 84.94 94 PHE A O 1
ATOM 733 N N . LEU A 1 95 ? 28.053 -9.438 -75.923 1.00 86.69 95 LEU A N 1
ATOM 734 C CA . LEU A 1 95 ? 28.205 -8.003 -76.139 1.00 86.69 95 LEU A CA 1
ATOM 735 C C . LEU A 1 95 ? 27.842 -7.200 -74.880 1.00 86.69 95 LEU A C 1
ATOM 737 O O . LEU A 1 95 ? 28.613 -6.328 -74.468 1.00 86.69 95 LEU A O 1
ATOM 741 N N . TRP A 1 96 ? 26.720 -7.535 -74.231 1.00 90.44 96 TRP A N 1
ATOM 742 C CA . TRP A 1 96 ? 26.300 -6.922 -72.962 1.00 90.44 96 TRP A CA 1
ATOM 743 C C . TRP A 1 96 ? 27.306 -7.175 -71.831 1.00 90.44 96 TRP A C 1
ATOM 745 O O . TRP A 1 96 ? 27.717 -6.231 -71.153 1.00 90.44 96 TRP A O 1
ATOM 755 N N . ASN A 1 97 ? 27.787 -8.414 -71.680 1.00 90.56 97 ASN A N 1
ATOM 756 C CA . ASN A 1 97 ? 28.801 -8.764 -70.682 1.00 90.56 97 ASN A CA 1
ATOM 757 C C . ASN A 1 97 ? 30.089 -7.956 -70.862 1.00 90.56 97 ASN A C 1
ATOM 759 O O . ASN A 1 97 ? 30.681 -7.510 -69.881 1.00 90.56 97 ASN A O 1
ATOM 763 N N . SER A 1 98 ? 30.512 -7.723 -72.104 1.00 87.75 98 SER A N 1
ATOM 764 C CA . SER A 1 98 ? 31.715 -6.936 -72.398 1.00 87.75 98 SER A CA 1
ATOM 765 C C . SER A 1 98 ? 31.565 -5.469 -71.981 1.00 87.75 98 SER A C 1
ATOM 767 O O . SER A 1 98 ? 32.504 -4.887 -71.432 1.00 87.75 98 SER A O 1
ATOM 769 N N . ALA A 1 99 ? 30.383 -4.879 -72.189 1.00 87.19 99 ALA A N 1
ATOM 770 C CA . ALA A 1 99 ? 30.087 -3.509 -71.773 1.00 87.19 99 ALA A CA 1
ATOM 771 C C . ALA A 1 99 ? 30.000 -3.374 -70.245 1.00 87.19 99 ALA A C 1
ATOM 773 O O . ALA A 1 99 ? 30.659 -2.504 -69.672 1.00 87.19 99 ALA A O 1
ATOM 774 N N . ILE A 1 100 ? 29.267 -4.272 -69.577 1.00 90.00 100 ILE A N 1
ATOM 775 C CA . ILE A 1 100 ? 29.155 -4.303 -68.108 1.00 90.00 100 ILE A CA 1
ATOM 776 C C . ILE A 1 100 ? 30.545 -4.471 -67.477 1.00 90.00 100 ILE A C 1
ATOM 778 O O . ILE A 1 100 ? 30.926 -3.692 -66.602 1.00 90.00 100 ILE A O 1
ATOM 782 N N . LYS A 1 101 ? 31.350 -5.419 -67.979 1.00 87.12 101 LYS A N 1
ATOM 783 C CA . LYS A 1 101 ? 32.718 -5.669 -67.502 1.00 87.12 101 LYS A CA 1
ATOM 784 C C . LYS A 1 101 ? 33.622 -4.448 -67.643 1.00 87.12 101 LYS A C 1
ATOM 786 O O . LYS A 1 101 ? 34.376 -4.143 -66.724 1.00 87.12 101 LYS A O 1
ATOM 791 N N . SER A 1 102 ? 33.541 -3.738 -68.770 1.00 85.00 102 SER A N 1
ATOM 792 C CA . SER A 1 102 ? 34.337 -2.529 -69.017 1.00 85.00 102 SER A CA 1
ATOM 793 C C . SER A 1 102 ? 34.108 -1.459 -67.945 1.00 85.00 102 SER A C 1
ATOM 795 O O . SER A 1 102 ? 35.069 -0.850 -67.477 1.00 85.00 102 SER A O 1
ATOM 797 N N . HIS A 1 103 ? 32.853 -1.220 -67.555 1.00 85.00 103 HIS A N 1
ATOM 798 C CA . HIS A 1 103 ? 32.519 -0.211 -66.545 1.00 85.00 103 HIS A CA 1
ATOM 799 C C . HIS A 1 103 ? 32.789 -0.696 -65.119 1.00 85.00 103 HIS A C 1
ATOM 801 O O . HIS A 1 103 ? 33.341 0.062 -64.323 1.00 85.00 103 HIS A O 1
ATOM 807 N N . PHE A 1 104 ? 32.519 -1.972 -64.826 1.00 86.88 104 PHE A N 1
ATOM 808 C CA . PHE A 1 104 ? 32.850 -2.587 -63.540 1.00 86.88 104 PHE A CA 1
ATOM 809 C C . PHE A 1 104 ? 34.356 -2.519 -63.240 1.00 86.88 104 PHE A C 1
ATOM 811 O O . PHE A 1 104 ? 34.760 -1.995 -62.207 1.00 86.88 104 PHE A O 1
ATOM 818 N N . SER A 1 105 ? 35.210 -2.963 -64.171 1.00 85.00 105 SER A N 1
ATOM 819 C CA . SER A 1 105 ? 36.671 -2.886 -64.008 1.00 85.00 105 SER A CA 1
ATOM 820 C C . SER A 1 105 ? 37.207 -1.448 -63.984 1.00 85.00 105 SER A C 1
ATOM 822 O O . SER A 1 105 ? 38.307 -1.216 -63.489 1.00 85.00 105 SER A O 1
ATOM 824 N N . GLY A 1 106 ? 36.446 -0.484 -64.512 1.00 78.69 106 GLY A N 1
ATOM 825 C CA . GLY A 1 106 ? 36.752 0.945 -64.439 1.00 78.69 106 GLY A CA 1
ATOM 826 C C . GLY A 1 106 ? 36.346 1.621 -63.123 1.00 78.69 106 GLY A C 1
ATOM 827 O O . GLY A 1 106 ? 36.643 2.803 -62.964 1.00 78.69 106 GLY A O 1
ATOM 828 N N . GLY A 1 107 ? 35.681 0.908 -62.204 1.00 82.25 107 GLY A N 1
ATOM 829 C CA . GLY A 1 107 ? 35.166 1.444 -60.937 1.00 82.25 107 GLY A CA 1
ATOM 830 C C . GLY A 1 107 ? 33.839 2.209 -61.051 1.00 82.25 107 GLY A C 1
ATOM 831 O O . GLY A 1 107 ? 33.379 2.781 -60.066 1.00 82.25 107 GLY A O 1
ATOM 832 N N . ASP A 1 108 ? 33.202 2.227 -62.228 1.00 86.69 108 ASP A N 1
ATOM 833 C CA . ASP A 1 108 ? 31.908 2.887 -62.449 1.00 86.69 108 ASP A CA 1
ATOM 834 C C . ASP A 1 108 ? 30.752 1.899 -62.223 1.00 86.69 108 ASP A C 1
ATOM 836 O O . ASP A 1 108 ? 30.094 1.411 -63.150 1.00 86.69 108 ASP A O 1
ATOM 840 N N . PHE A 1 109 ? 30.542 1.561 -60.950 1.00 91.06 109 PHE A N 1
ATOM 841 C CA . PHE A 1 109 ? 29.580 0.544 -60.520 1.00 91.06 109 PHE A CA 1
ATOM 842 C C . PHE A 1 109 ? 28.126 0.925 -60.832 1.00 91.06 109 PHE A C 1
ATOM 844 O O . PHE A 1 109 ? 27.328 0.063 -61.202 1.00 91.06 109 PHE A O 1
ATOM 851 N N . ARG A 1 110 ? 27.779 2.220 -60.765 1.00 88.75 110 ARG A N 1
ATOM 852 C CA . ARG A 1 110 ? 26.420 2.704 -61.069 1.00 88.75 110 ARG A CA 1
ATOM 853 C C . ARG A 1 110 ? 26.068 2.496 -62.538 1.00 88.75 110 ARG A C 1
ATOM 855 O O . ARG A 1 110 ? 24.968 2.041 -62.852 1.00 88.75 110 ARG A O 1
ATOM 862 N N . LEU A 1 111 ? 26.996 2.800 -63.446 1.00 85.94 111 LEU A N 1
ATOM 863 C CA . LEU A 1 111 ? 26.767 2.600 -64.873 1.00 85.94 111 LEU A CA 1
ATOM 864 C C . LEU A 1 111 ? 26.756 1.111 -65.246 1.00 85.94 111 LEU A C 1
ATOM 866 O O . LEU A 1 111 ? 25.951 0.706 -66.083 1.00 85.94 111 LEU A O 1
ATOM 870 N N . ALA A 1 112 ? 27.570 0.281 -64.583 1.00 89.81 112 ALA A N 1
ATOM 871 C CA . ALA A 1 112 ? 27.526 -1.173 -64.749 1.00 89.81 112 ALA A CA 1
ATOM 872 C C . ALA A 1 112 ? 26.147 -1.765 -64.381 1.00 89.81 112 ALA A C 1
ATOM 874 O O . ALA A 1 112 ? 25.607 -2.569 -65.143 1.00 89.81 112 ALA A O 1
ATOM 875 N N . LEU A 1 113 ? 25.538 -1.317 -63.274 1.00 90.94 113 LEU A N 1
ATOM 876 C CA . LEU A 1 113 ? 24.179 -1.714 -62.875 1.00 90.94 113 LEU A CA 1
ATOM 877 C C . LEU A 1 113 ? 23.100 -1.193 -63.834 1.00 90.94 113 LEU A C 1
ATOM 879 O O . LEU A 1 113 ? 22.174 -1.924 -64.185 1.00 90.94 113 LEU A O 1
ATOM 883 N N . SER A 1 114 ? 23.239 0.044 -64.320 1.00 89.19 114 SER A N 1
ATOM 884 C CA . SER A 1 114 ? 22.330 0.606 -65.329 1.00 89.19 114 SER A CA 1
ATOM 885 C C . SER A 1 114 ? 22.346 -0.208 -66.629 1.00 89.19 114 SER A C 1
ATOM 887 O O . SER A 1 114 ? 21.290 -0.548 -67.165 1.00 89.19 114 SER A O 1
ATOM 889 N N . LEU A 1 115 ? 23.534 -0.598 -67.107 1.00 89.00 115 LEU A N 1
ATOM 890 C CA . LEU A 1 115 ? 23.685 -1.459 -68.284 1.00 89.00 115 LEU A CA 1
ATOM 891 C C . LEU A 1 115 ? 23.091 -2.856 -68.061 1.00 89.00 115 LEU A C 1
ATOM 893 O O . LEU A 1 115 ? 22.483 -3.402 -68.978 1.00 89.00 115 LEU A O 1
ATOM 897 N N . TYR A 1 116 ? 23.197 -3.412 -66.851 1.00 91.19 116 TYR A N 1
ATOM 898 C CA . TYR A 1 116 ? 22.521 -4.661 -66.492 1.00 91.19 116 TYR A CA 1
ATOM 899 C C . TYR A 1 116 ? 20.987 -4.532 -66.566 1.00 91.19 116 TYR A C 1
ATOM 901 O O . TYR A 1 116 ? 20.322 -5.370 -67.174 1.00 91.19 116 TYR A O 1
ATOM 909 N N . GLY A 1 117 ? 20.413 -3.447 -66.035 1.00 88.56 117 GLY A N 1
ATOM 910 C CA . GLY A 1 117 ? 18.974 -3.180 -66.149 1.00 88.56 117 GLY A CA 1
ATOM 911 C C . GLY A 1 117 ? 18.506 -3.007 -67.602 1.00 88.56 117 GLY A C 1
ATOM 912 O O . GLY A 1 117 ? 17.455 -3.526 -67.993 1.00 88.56 117 GLY A O 1
ATOM 913 N N . GLN A 1 118 ? 19.311 -2.340 -68.436 1.00 88.31 118 GLN A N 1
ATOM 914 C CA . GLN A 1 118 ? 19.046 -2.202 -69.874 1.00 88.31 118 GLN A CA 1
ATOM 915 C C . GLN A 1 118 ? 19.130 -3.546 -70.610 1.00 88.31 118 GLN A C 1
ATOM 917 O O . GLN A 1 118 ? 18.284 -3.821 -71.461 1.00 88.31 118 GLN A O 1
ATOM 922 N N . MET A 1 119 ? 20.085 -4.408 -70.246 1.00 90.19 119 MET A N 1
ATOM 923 C CA . MET A 1 119 ? 20.202 -5.762 -70.788 1.00 90.19 119 MET A CA 1
ATOM 924 C C . MET A 1 119 ? 18.913 -6.557 -70.557 1.00 90.19 119 MET A C 1
ATOM 926 O O . MET A 1 119 ? 18.340 -7.088 -71.511 1.00 90.19 119 MET A O 1
ATOM 930 N N . LEU A 1 120 ? 18.403 -6.563 -69.320 1.00 87.69 120 LEU A N 1
ATOM 931 C CA . LEU A 1 120 ? 17.149 -7.243 -68.982 1.00 87.69 120 LEU A CA 1
ATOM 932 C C . LEU A 1 120 ? 15.954 -6.654 -69.744 1.00 87.69 120 LEU A C 1
ATOM 934 O O . LEU A 1 120 ? 15.133 -7.397 -70.280 1.00 87.69 120 LEU A O 1
ATOM 938 N N . SER A 1 121 ? 15.894 -5.325 -69.860 1.00 85.94 121 SER A N 1
ATOM 939 C CA . SER A 1 121 ? 14.833 -4.619 -70.596 1.00 85.94 121 SER A CA 1
ATOM 940 C C . SER A 1 121 ? 14.851 -4.922 -72.102 1.00 85.94 121 SER A C 1
ATOM 942 O O . SER A 1 121 ? 13.806 -4.925 -72.747 1.00 85.94 121 SER A O 1
ATOM 944 N N . SER A 1 122 ? 16.027 -5.217 -72.668 1.00 83.94 122 SER A N 1
ATOM 945 C CA . SER A 1 122 ? 16.197 -5.612 -74.076 1.00 83.94 122 SER A CA 1
ATOM 946 C C . SER A 1 122 ? 15.847 -7.084 -74.361 1.00 83.94 122 SER A C 1
ATOM 948 O O . SER A 1 122 ? 15.809 -7.510 -75.520 1.00 83.94 122 SER A O 1
ATOM 950 N N . GLY A 1 123 ? 15.563 -7.869 -73.315 1.00 81.38 123 GLY A N 1
ATOM 951 C CA . GLY A 1 123 ? 15.250 -9.295 -73.412 1.00 81.38 123 GLY A CA 1
ATOM 952 C C . GLY A 1 123 ? 16.470 -10.203 -73.602 1.00 81.38 123 GLY A C 1
ATOM 953 O O . GLY A 1 123 ? 16.294 -11.359 -73.987 1.00 81.38 123 GLY A O 1
ATOM 954 N N . ALA A 1 124 ? 17.688 -9.706 -73.362 1.00 86.50 124 ALA A N 1
ATOM 955 C CA . ALA A 1 124 ? 18.901 -10.520 -73.326 1.00 86.50 124 ALA A CA 1
ATOM 956 C C . ALA A 1 124 ? 19.008 -11.247 -71.965 1.00 86.50 124 ALA A C 1
ATOM 958 O O . ALA A 1 124 ? 18.934 -10.587 -70.923 1.00 86.50 124 ALA A O 1
ATOM 959 N N . PRO A 1 125 ? 19.168 -12.585 -71.932 1.00 85.25 125 PRO A N 1
ATOM 960 C CA . PRO A 1 125 ? 19.230 -13.324 -70.676 1.00 85.25 125 PRO A CA 1
ATOM 961 C C . PRO A 1 125 ? 20.589 -13.125 -69.978 1.00 85.25 125 PRO A C 1
ATOM 963 O O . PRO A 1 125 ? 21.626 -13.169 -70.652 1.00 85.25 125 PRO A O 1
ATOM 966 N N . PRO A 1 126 ? 20.616 -12.931 -68.644 1.00 89.38 126 PRO A N 1
ATOM 967 C CA . PRO A 1 126 ? 21.851 -12.984 -67.871 1.00 89.38 126 PRO A CA 1
ATOM 968 C C . PRO A 1 126 ? 22.400 -14.409 -67.834 1.00 89.38 126 PRO A C 1
ATOM 970 O O . PRO A 1 126 ? 21.644 -15.378 -67.881 1.00 89.38 126 PRO A O 1
ATOM 973 N N . ASN A 1 127 ? 23.721 -14.532 -67.725 1.00 87.12 127 ASN A N 1
ATOM 974 C CA . ASN A 1 127 ? 24.396 -15.813 -67.540 1.00 87.12 127 ASN A CA 1
ATOM 975 C C . ASN A 1 127 ? 25.335 -15.787 -66.326 1.00 87.12 127 ASN A C 1
ATOM 977 O O . ASN A 1 127 ? 25.439 -14.785 -65.613 1.00 87.12 127 ASN A O 1
ATOM 981 N N . GLU A 1 128 ? 26.042 -16.896 -66.116 1.00 84.69 128 GLU A N 1
ATOM 982 C CA . GLU A 1 128 ? 27.006 -17.083 -65.026 1.00 84.69 128 GLU A CA 1
ATOM 983 C C . GLU A 1 128 ? 28.133 -16.039 -64.971 1.00 84.69 128 GLU A C 1
ATOM 985 O O . GLU A 1 128 ? 28.703 -15.805 -63.912 1.00 84.69 128 GLU A O 1
ATOM 990 N N . PHE A 1 129 ? 28.428 -15.359 -66.081 1.00 85.00 129 PHE A N 1
ATOM 991 C CA . PHE A 1 129 ? 29.435 -14.300 -66.124 1.00 85.00 129 PHE A CA 1
ATOM 992 C C . PHE A 1 129 ? 28.837 -12.913 -65.866 1.00 85.00 129 PHE A C 1
ATOM 994 O O . PHE A 1 129 ? 29.554 -12.017 -65.424 1.00 85.00 129 PHE A O 1
ATOM 1001 N N . THR A 1 130 ? 27.541 -12.710 -66.127 1.00 88.12 130 THR A N 1
ATOM 1002 C CA . THR A 1 130 ? 26.871 -11.416 -65.931 1.00 88.12 130 THR A CA 1
ATOM 1003 C C . THR A 1 130 ? 26.608 -11.128 -64.455 1.00 88.12 130 THR A C 1
ATOM 1005 O O . THR A 1 130 ? 26.911 -10.037 -63.968 1.00 88.12 130 THR A O 1
ATOM 1008 N N . VAL A 1 131 ? 26.022 -12.101 -63.749 1.00 89.25 131 VAL A N 1
ATOM 1009 C CA . VAL A 1 131 ? 25.499 -11.910 -62.388 1.00 89.25 131 VAL A CA 1
ATOM 1010 C C . VAL A 1 131 ? 26.597 -11.532 -61.387 1.00 89.25 131 VAL A C 1
ATOM 1012 O O . VAL A 1 131 ? 26.399 -10.535 -60.694 1.00 89.25 131 VAL A O 1
ATOM 1015 N N . PRO A 1 132 ? 27.778 -12.186 -61.349 1.00 90.69 132 PRO A N 1
ATOM 1016 C CA . PRO A 1 132 ? 28.814 -11.834 -60.379 1.00 90.69 132 PRO A CA 1
ATOM 1017 C C . PRO A 1 132 ? 29.302 -10.388 -60.493 1.00 90.69 132 PRO A C 1
ATOM 1019 O O . PRO A 1 132 ? 29.572 -9.752 -59.477 1.00 90.69 132 PRO A O 1
ATOM 1022 N N . MET A 1 133 ? 29.377 -9.834 -61.710 1.00 91.50 133 MET A N 1
ATOM 1023 C CA . MET A 1 133 ? 29.779 -8.436 -61.922 1.00 91.50 133 MET A CA 1
ATOM 1024 C C . MET A 1 133 ? 28.710 -7.453 -61.431 1.00 91.50 133 MET A C 1
ATOM 1026 O O . MET A 1 133 ? 29.044 -6.460 -60.789 1.00 91.50 133 MET A O 1
ATOM 1030 N N . ALA A 1 134 ? 27.433 -7.731 -61.707 1.00 90.69 134 ALA A N 1
ATOM 1031 C CA . ALA A 1 134 ? 26.323 -6.882 -61.277 1.00 90.69 134 ALA A CA 1
ATOM 1032 C C . ALA A 1 134 ? 26.135 -6.928 -59.750 1.00 90.69 134 ALA A C 1
ATOM 1034 O O . ALA A 1 134 ? 26.043 -5.888 -59.104 1.00 90.69 134 ALA A O 1
ATOM 1035 N N . VAL A 1 135 ? 26.167 -8.122 -59.158 1.00 91.75 135 VAL A N 1
ATOM 1036 C CA . VAL A 1 135 ? 26.067 -8.320 -57.705 1.00 91.75 135 VAL A CA 1
ATOM 1037 C C . VAL A 1 135 ? 27.244 -7.670 -56.975 1.00 91.75 135 VAL A C 1
ATOM 1039 O O . VAL A 1 135 ? 27.042 -6.966 -55.989 1.00 91.75 135 VAL A O 1
ATOM 1042 N N . SER A 1 136 ? 28.470 -7.823 -57.488 1.00 91.19 136 SER A N 1
ATOM 1043 C CA . SER A 1 136 ? 29.643 -7.155 -56.909 1.00 91.19 136 SER A CA 1
ATOM 1044 C C . SER A 1 136 ? 29.545 -5.631 -57.023 1.00 91.19 136 SER A C 1
ATOM 1046 O O . SER A 1 136 ? 29.920 -4.933 -56.089 1.00 91.19 136 SER A O 1
ATOM 1048 N N . ALA A 1 137 ? 29.006 -5.095 -58.125 1.00 91.94 137 ALA A N 1
ATOM 1049 C CA . ALA A 1 137 ? 28.772 -3.656 -58.271 1.00 91.94 137 ALA A CA 1
ATOM 1050 C C . ALA A 1 137 ? 27.763 -3.124 -57.237 1.00 91.94 137 ALA A C 1
ATOM 1052 O O . ALA A 1 137 ? 27.988 -2.059 -56.666 1.00 91.94 137 ALA A O 1
ATOM 1053 N N . ALA A 1 138 ? 26.691 -3.874 -56.958 1.00 92.19 138 ALA A N 1
ATOM 1054 C CA . ALA A 1 138 ? 25.739 -3.543 -55.895 1.00 92.19 138 ALA A CA 1
ATOM 1055 C C . ALA A 1 138 ? 26.400 -3.593 -54.506 1.00 92.19 138 ALA A C 1
ATOM 1057 O O . ALA A 1 138 ? 26.212 -2.681 -53.703 1.00 92.19 138 ALA A O 1
ATOM 1058 N N . ALA A 1 139 ? 27.253 -4.592 -54.258 1.00 90.94 139 ALA A N 1
ATOM 1059 C CA . ALA A 1 139 ? 28.012 -4.721 -53.015 1.00 90.94 139 ALA A CA 1
ATOM 1060 C C . ALA A 1 139 ? 28.994 -3.556 -52.784 1.00 90.94 139 ALA A C 1
ATOM 1062 O O . ALA A 1 139 ? 29.135 -3.080 -51.661 1.00 90.94 139 ALA A O 1
ATOM 1063 N N . GLU A 1 140 ? 29.678 -3.074 -53.829 1.00 92.19 140 GLU A N 1
ATOM 1064 C CA . GLU A 1 140 ? 30.552 -1.890 -53.742 1.00 92.19 140 GLU A CA 1
ATOM 1065 C C . GLU A 1 140 ? 29.774 -0.591 -53.485 1.00 92.19 140 GLU A C 1
ATOM 1067 O O . GLU A 1 140 ? 30.318 0.346 -52.904 1.00 92.19 140 GLU A O 1
ATOM 1072 N N . LEU A 1 141 ? 28.502 -0.537 -53.887 1.00 90.44 141 LEU A N 1
ATOM 1073 C CA . LEU A 1 141 ? 27.612 0.601 -53.651 1.00 90.44 141 LEU A CA 1
ATOM 1074 C C . LEU A 1 141 ? 26.802 0.496 -52.351 1.00 90.44 141 LEU A C 1
ATOM 1076 O O . LEU A 1 141 ? 26.116 1.459 -52.017 1.00 90.44 141 LEU A O 1
ATOM 1080 N N . LEU A 1 142 ? 26.890 -0.633 -51.633 1.00 89.31 142 LEU A N 1
ATOM 1081 C CA . LEU A 1 142 ? 26.046 -0.967 -50.477 1.00 89.31 142 LEU A CA 1
ATOM 1082 C C . LEU A 1 142 ? 24.536 -0.881 -50.796 1.00 89.31 142 LEU A C 1
ATOM 1084 O O . LEU A 1 142 ? 23.733 -0.489 -49.954 1.00 89.31 142 LEU A O 1
ATOM 1088 N N . ASP A 1 143 ? 24.153 -1.231 -52.029 1.00 90.19 143 ASP A N 1
ATOM 1089 C CA . ASP A 1 143 ? 22.772 -1.173 -52.524 1.00 90.19 143 ASP A CA 1
ATOM 1090 C C . ASP A 1 143 ? 22.102 -2.552 -52.418 1.00 90.19 143 ASP A C 1
ATOM 1092 O O . ASP A 1 143 ? 22.138 -3.374 -53.343 1.00 90.19 143 ASP A O 1
ATOM 1096 N N . LEU A 1 144 ? 21.520 -2.814 -51.246 1.00 90.12 144 LEU A N 1
ATOM 1097 C CA . LEU A 1 144 ? 20.850 -4.075 -50.929 1.00 90.12 144 LEU A CA 1
ATOM 1098 C C . LEU A 1 144 ? 19.594 -4.306 -51.785 1.00 90.12 144 LEU A C 1
ATOM 1100 O O . LEU A 1 144 ? 19.342 -5.435 -52.211 1.00 90.12 144 LEU A O 1
ATOM 1104 N N . ASP A 1 145 ? 18.830 -3.254 -52.077 1.00 87.38 145 ASP A N 1
ATOM 1105 C CA . ASP A 1 145 ? 17.584 -3.354 -52.843 1.00 87.38 145 ASP A CA 1
ATOM 1106 C C . ASP A 1 145 ? 17.872 -3.812 -54.273 1.00 87.38 145 ASP A C 1
ATOM 1108 O O . ASP A 1 145 ? 17.289 -4.788 -54.759 1.00 87.38 145 ASP A O 1
ATOM 1112 N N . THR A 1 146 ? 18.846 -3.180 -54.932 1.00 88.12 146 THR A N 1
ATOM 1113 C CA . THR A 1 146 ? 19.272 -3.601 -56.268 1.00 88.12 146 THR A CA 1
ATOM 1114 C C . THR A 1 146 ? 19.913 -4.991 -56.229 1.00 88.12 146 THR A C 1
ATOM 1116 O O . THR A 1 146 ? 19.628 -5.822 -57.095 1.00 88.12 146 THR A O 1
ATOM 1119 N N . GLY A 1 147 ? 20.729 -5.288 -55.212 1.00 90.25 147 GLY A N 1
ATOM 1120 C CA . GLY A 1 147 ? 21.341 -6.606 -55.016 1.00 90.25 147 GLY A CA 1
ATOM 1121 C C . GLY A 1 147 ? 20.316 -7.741 -54.880 1.00 90.25 147 GLY A C 1
ATOM 1122 O O . GLY A 1 147 ? 20.447 -8.773 -55.542 1.00 90.25 147 GLY A O 1
ATOM 1123 N N . SER A 1 148 ? 19.258 -7.536 -54.093 1.00 88.75 148 SER A N 1
ATOM 1124 C CA . SER A 1 148 ? 18.171 -8.508 -53.905 1.00 88.75 148 SER A CA 1
ATOM 1125 C C . SER A 1 148 ? 17.332 -8.704 -55.176 1.00 88.75 148 SER A C 1
ATOM 1127 O O . SER A 1 148 ? 16.960 -9.830 -55.512 1.00 88.75 148 SER A O 1
ATOM 1129 N N . CYS A 1 149 ? 17.116 -7.641 -55.959 1.00 89.69 149 CYS A N 1
ATOM 1130 C CA . CYS A 1 149 ? 16.475 -7.742 -57.272 1.00 89.69 149 CYS A CA 1
ATOM 1131 C C . CYS A 1 149 ? 17.309 -8.587 -58.249 1.00 89.69 149 CYS A C 1
ATOM 1133 O O . CYS A 1 149 ? 16.761 -9.400 -59.000 1.00 89.69 149 CYS A O 1
ATOM 1135 N N . ILE A 1 150 ? 18.637 -8.424 -58.234 1.00 90.19 150 ILE A N 1
ATOM 1136 C CA . ILE A 1 150 ? 19.553 -9.230 -59.054 1.00 90.19 150 ILE A CA 1
ATOM 1137 C C . ILE A 1 150 ? 19.545 -10.692 -58.593 1.00 90.19 150 ILE A C 1
ATOM 1139 O O . ILE A 1 150 ? 19.530 -11.581 -59.444 1.00 90.19 150 ILE A O 1
ATOM 1143 N N . HIS A 1 151 ? 19.488 -10.950 -57.283 1.00 90.25 151 HIS A N 1
ATOM 1144 C CA . HIS A 1 151 ? 19.321 -12.299 -56.738 1.00 90.25 151 HIS A CA 1
ATOM 1145 C C . HIS A 1 151 ? 18.031 -12.952 -57.265 1.00 90.25 151 HIS A C 1
ATOM 1147 O O . HIS A 1 151 ? 18.094 -14.010 -57.889 1.00 90.25 151 HIS A O 1
ATOM 1153 N N . GLY A 1 152 ? 16.879 -12.280 -57.149 1.00 86.69 152 GLY A N 1
ATOM 1154 C CA . GLY A 1 152 ? 15.609 -12.788 -57.684 1.00 86.69 152 GLY A CA 1
ATOM 1155 C C . GLY A 1 152 ? 15.634 -13.027 -59.202 1.00 86.69 152 GLY A C 1
ATOM 1156 O O . GLY A 1 152 ? 15.065 -14.004 -59.695 1.00 86.69 152 GLY A O 1
ATOM 1157 N N . SER A 1 153 ? 16.343 -12.178 -59.953 1.00 85.56 153 SER A N 1
ATOM 1158 C CA . SER A 1 153 ? 16.596 -12.375 -61.386 1.00 85.56 153 SER A CA 1
ATOM 1159 C C . SER A 1 153 ? 17.427 -13.638 -61.643 1.00 85.56 153 SER A C 1
ATOM 1161 O O . SER A 1 153 ? 17.031 -14.478 -62.451 1.00 85.56 153 SER A O 1
ATOM 1163 N N . ALA A 1 154 ? 18.537 -13.829 -60.925 1.00 86.38 154 ALA A N 1
ATOM 1164 C CA . ALA A 1 154 ? 19.396 -15.005 -61.062 1.00 86.38 154 ALA A CA 1
ATOM 1165 C C . ALA A 1 154 ? 18.633 -16.317 -60.799 1.00 86.38 154 ALA A C 1
ATOM 1167 O O . ALA A 1 154 ? 18.768 -17.267 -61.575 1.00 86.38 154 ALA A O 1
ATOM 1168 N N . THR A 1 155 ? 17.766 -16.336 -59.782 1.00 84.56 155 THR A N 1
ATOM 1169 C CA . THR A 1 155 ? 16.889 -17.475 -59.471 1.00 84.56 155 THR A CA 1
ATOM 1170 C C . THR A 1 155 ? 15.875 -17.726 -60.587 1.00 84.56 155 THR A C 1
ATOM 1172 O O . THR A 1 155 ? 15.717 -18.858 -61.041 1.00 84.56 155 THR A O 1
ATOM 1175 N N . LYS A 1 156 ? 15.236 -16.672 -61.115 1.00 84.00 156 LYS A N 1
ATOM 1176 C CA . LYS A 1 156 ? 14.274 -16.777 -62.227 1.00 84.00 156 LYS A CA 1
ATOM 1177 C C . LYS A 1 156 ? 14.889 -17.362 -63.504 1.00 84.00 156 LYS A C 1
ATOM 1179 O O . LYS A 1 156 ? 14.201 -18.068 -64.237 1.00 84.00 156 LYS A O 1
ATOM 1184 N N . PHE A 1 157 ? 16.158 -17.066 -63.781 1.00 83.56 157 PHE A N 1
ATOM 1185 C CA . PHE A 1 157 ? 16.885 -17.595 -64.942 1.00 83.56 157 PHE A CA 1
ATOM 1186 C C . PHE A 1 157 ? 17.573 -18.949 -64.677 1.00 83.56 157 PHE A C 1
ATOM 1188 O O . PHE A 1 157 ? 18.267 -19.450 -65.559 1.00 83.56 157 PHE A O 1
ATOM 1195 N N . GLY A 1 158 ? 17.376 -19.560 -63.501 1.00 79.50 158 GLY A N 1
ATOM 1196 C CA . GLY A 1 158 ? 17.924 -20.880 -63.168 1.00 79.50 158 GLY A CA 1
ATOM 1197 C C . GLY A 1 158 ? 19.447 -20.903 -63.009 1.00 79.50 158 GLY A C 1
ATOM 1198 O O . GLY A 1 158 ? 20.076 -21.936 -63.232 1.00 79.50 158 GLY A O 1
ATOM 1199 N N . LEU A 1 159 ? 20.056 -19.766 -62.655 1.00 80.75 159 LEU A N 1
ATOM 1200 C CA . LEU A 1 159 ? 21.505 -19.654 -62.436 1.00 80.75 159 LEU A CA 1
ATOM 1201 C C . LEU A 1 159 ? 21.932 -20.133 -61.031 1.00 80.75 159 LEU A C 1
ATOM 1203 O O . LEU A 1 159 ? 23.125 -20.240 -60.759 1.00 80.75 159 LEU A O 1
ATOM 1207 N N . LEU A 1 160 ? 20.958 -20.476 -60.180 1.00 74.19 160 LEU A N 1
ATOM 1208 C CA . LEU A 1 160 ? 21.080 -21.166 -58.889 1.00 74.19 160 LEU A CA 1
ATOM 1209 C C . LEU A 1 160 ? 20.039 -22.308 -58.846 1.00 74.19 160 LEU A C 1
ATOM 1211 O O . LEU A 1 160 ? 18.951 -22.109 -59.395 1.00 74.19 160 LEU A O 1
ATOM 1215 N N . PRO A 1 161 ? 20.322 -23.492 -58.253 1.00 54.66 161 PRO A N 1
ATOM 1216 C CA . PRO A 1 161 ? 21.486 -23.849 -57.430 1.00 54.66 161 PRO A CA 1
ATOM 1217 C C . PRO A 1 161 ? 22.514 -24.790 -58.105 1.00 54.66 161 PRO A C 1
ATOM 1219 O O . PRO A 1 161 ? 23.496 -25.156 -57.474 1.00 54.66 161 PRO A O 1
ATOM 1222 N N . GLY A 1 162 ? 22.334 -25.184 -59.375 1.00 57.56 162 GLY A N 1
ATOM 1223 C CA . GLY A 1 162 ? 23.108 -26.289 -59.979 1.00 57.56 162 GLY A CA 1
ATOM 1224 C C . GLY A 1 162 ? 24.241 -25.946 -60.960 1.00 57.56 162 GLY A C 1
ATOM 1225 O O . GLY A 1 162 ? 25.026 -26.835 -61.270 1.00 57.56 162 GLY A O 1
ATOM 1226 N N . ASN A 1 163 ? 24.345 -24.710 -61.474 1.00 57.84 163 ASN A N 1
ATOM 1227 C CA . ASN A 1 163 ? 25.156 -24.443 -62.680 1.00 57.84 163 ASN A CA 1
ATOM 1228 C C . ASN A 1 163 ? 26.325 -23.450 -62.533 1.00 57.84 163 ASN A C 1
ATOM 1230 O O . ASN A 1 163 ? 27.149 -23.408 -63.439 1.00 57.84 163 ASN A O 1
ATOM 1234 N N . SER A 1 164 ? 26.452 -22.662 -61.453 1.00 69.31 164 SER A N 1
ATOM 1235 C CA . SER A 1 164 ? 27.594 -21.736 -61.325 1.00 69.31 164 SER A CA 1
ATOM 1236 C C . SER A 1 164 ? 27.929 -21.337 -59.885 1.00 69.31 164 SER A C 1
ATOM 1238 O O . SER A 1 164 ? 27.293 -20.461 -59.296 1.00 69.31 164 SER A O 1
ATOM 1240 N N . VAL A 1 165 ? 28.984 -21.942 -59.329 1.00 77.56 165 VAL A N 1
ATOM 1241 C CA . VAL A 1 165 ? 29.490 -21.654 -57.971 1.00 77.56 165 VAL A CA 1
ATOM 1242 C C . VAL A 1 165 ? 29.831 -20.166 -57.800 1.00 77.56 165 VAL A C 1
ATOM 1244 O O . VAL A 1 165 ? 29.501 -19.567 -56.781 1.00 77.56 165 VAL A O 1
ATOM 1247 N N . GLY A 1 166 ? 30.376 -19.524 -58.842 1.00 80.06 166 GLY A N 1
ATOM 1248 C CA . GLY A 1 166 ? 30.761 -18.109 -58.806 1.00 80.06 166 GLY A CA 1
ATOM 1249 C C . GLY A 1 166 ? 29.596 -17.129 -58.607 1.00 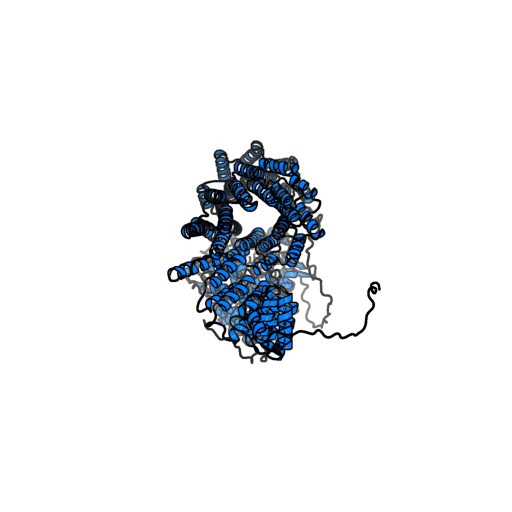80.06 166 GLY A C 1
ATOM 1250 O O . GLY A 1 166 ? 29.799 -16.049 -58.049 1.00 80.06 166 GLY A O 1
ATOM 1251 N N . VAL A 1 167 ? 28.372 -17.496 -59.010 1.00 85.69 167 VAL A N 1
ATOM 1252 C CA . VAL A 1 167 ? 27.168 -16.689 -58.748 1.00 85.69 167 VAL A CA 1
ATOM 1253 C C . VAL A 1 167 ? 26.833 -16.712 -57.258 1.00 85.69 167 VAL A C 1
ATOM 1255 O O . VAL A 1 167 ? 26.693 -15.644 -56.658 1.00 85.69 167 VAL A O 1
ATOM 1258 N N . GLY A 1 168 ? 26.796 -17.901 -56.650 1.00 86.31 168 GLY A N 1
ATOM 1259 C CA . GLY A 1 168 ? 26.556 -18.071 -55.214 1.00 86.31 168 GLY A CA 1
ATOM 1260 C C . GLY A 1 168 ? 27.587 -17.327 -54.362 1.00 86.31 168 GLY A C 1
ATOM 1261 O O . GLY A 1 168 ? 27.211 -16.496 -53.536 1.00 86.31 168 GLY A O 1
ATOM 1262 N N . SER A 1 169 ? 28.885 -17.498 -54.643 1.00 88.69 169 SER A N 1
ATOM 1263 C CA . SER A 1 169 ? 29.959 -16.825 -53.893 1.00 88.69 169 SER A CA 1
ATOM 1264 C C . SER A 1 169 ? 29.864 -15.291 -53.976 1.00 88.69 169 SER A C 1
ATOM 1266 O O . SER A 1 169 ? 30.115 -14.595 -52.990 1.00 88.69 169 SER A O 1
ATOM 1268 N N . SER A 1 170 ? 29.450 -14.741 -55.127 1.00 90.12 170 SER A N 1
ATOM 1269 C CA . SER A 1 170 ? 29.250 -13.292 -55.291 1.00 90.12 170 SER A CA 1
ATOM 1270 C C . SER A 1 170 ? 28.042 -12.746 -54.516 1.00 90.12 170 SER A C 1
ATOM 1272 O O . SER A 1 170 ? 28.108 -11.637 -53.986 1.00 90.12 170 SER A O 1
ATOM 1274 N N . LEU A 1 171 ? 26.962 -13.527 -54.395 1.00 90.19 171 LEU A N 1
ATOM 1275 C CA . LEU A 1 171 ? 25.767 -13.163 -53.626 1.00 90.19 171 LEU A CA 1
ATOM 1276 C C . LEU A 1 171 ? 26.026 -13.211 -52.122 1.00 90.19 171 LEU A C 1
ATOM 1278 O O . LEU A 1 171 ? 25.668 -12.265 -51.422 1.00 90.19 171 LEU A O 1
ATOM 1282 N N . VAL A 1 172 ? 26.728 -14.245 -51.643 1.00 90.69 172 VAL A N 1
ATOM 1283 C CA . VAL A 1 172 ? 27.195 -14.327 -50.249 1.00 90.69 172 VAL A CA 1
ATOM 1284 C C . VAL A 1 172 ? 28.041 -13.102 -49.899 1.00 90.69 172 VAL A C 1
ATOM 1286 O O . VAL A 1 172 ? 27.833 -12.482 -48.855 1.00 90.69 172 VAL A O 1
ATOM 1289 N N . TYR A 1 173 ? 28.955 -12.706 -50.793 1.00 91.62 173 TYR A N 1
ATOM 1290 C CA . TYR A 1 173 ? 29.754 -11.492 -50.631 1.00 91.62 173 TYR A CA 1
ATOM 1291 C C . TYR A 1 173 ? 28.898 -10.220 -50.557 1.00 91.62 173 TYR A C 1
ATOM 1293 O O . TYR A 1 173 ? 29.147 -9.383 -49.690 1.00 91.62 173 TYR A O 1
ATOM 1301 N N . MET A 1 174 ? 27.895 -10.069 -51.429 1.00 94.00 174 MET A N 1
ATOM 1302 C CA . MET A 1 174 ? 27.022 -8.891 -51.451 1.00 94.00 174 MET A CA 1
ATOM 1303 C C . MET A 1 174 ? 26.208 -8.758 -50.169 1.00 94.00 174 MET A C 1
ATOM 1305 O O . MET A 1 174 ? 26.313 -7.729 -49.506 1.00 94.00 174 MET A O 1
ATOM 1309 N N . TYR A 1 175 ? 25.489 -9.808 -49.766 1.00 92.31 175 TYR A N 1
ATOM 1310 C CA . TYR A 1 175 ? 24.704 -9.790 -48.530 1.00 92.31 175 TYR A CA 1
ATOM 1311 C C . TYR A 1 175 ? 25.584 -9.526 -47.305 1.00 92.31 175 TYR A C 1
ATOM 1313 O O . TYR A 1 175 ? 25.288 -8.642 -46.503 1.00 92.31 175 TYR A O 1
ATOM 1321 N N . SER A 1 176 ? 26.737 -10.196 -47.227 1.00 89.56 176 SER A N 1
ATOM 1322 C CA . SER A 1 176 ? 27.718 -9.977 -46.160 1.00 89.56 176 SER A CA 1
ATOM 1323 C C . SER A 1 176 ? 28.249 -8.542 -46.120 1.00 89.56 176 SER A C 1
ATOM 1325 O O . SER A 1 176 ? 28.445 -7.983 -45.043 1.00 89.56 176 SER A O 1
ATOM 1327 N N . LYS A 1 177 ? 28.507 -7.924 -47.278 1.00 88.38 177 LYS A N 1
ATOM 1328 C CA . LYS A 1 177 ? 29.028 -6.552 -47.362 1.00 88.38 177 LYS A CA 1
ATOM 1329 C C . LYS A 1 177 ? 27.954 -5.497 -47.080 1.00 88.38 177 LYS A C 1
ATOM 1331 O O . LYS A 1 177 ? 28.294 -4.454 -46.533 1.00 88.38 177 LYS A O 1
ATOM 1336 N N . CYS A 1 178 ? 26.692 -5.785 -47.393 1.00 88.50 178 CYS A N 1
ATOM 1337 C CA . CYS A 1 178 ? 25.540 -4.929 -47.098 1.00 88.50 178 CYS A CA 1
ATOM 1338 C C . CYS A 1 178 ? 25.013 -5.063 -45.654 1.00 88.50 178 CYS A C 1
ATOM 1340 O O . CYS A 1 178 ? 24.085 -4.350 -45.292 1.00 88.50 178 CYS A O 1
ATOM 1342 N N . GLY A 1 179 ? 25.593 -5.945 -44.832 1.00 86.38 179 GLY A N 1
ATOM 1343 C CA . GLY A 1 179 ? 25.225 -6.125 -43.420 1.00 86.38 179 GLY A CA 1
ATOM 1344 C C . GLY A 1 179 ? 24.213 -7.242 -43.138 1.00 86.38 179 GLY A C 1
ATOM 1345 O O . GLY A 1 179 ? 23.983 -7.576 -41.979 1.00 86.38 179 GLY A O 1
ATOM 1346 N N . GLU A 1 180 ? 23.675 -7.889 -44.172 1.00 88.88 180 GLU A N 1
ATOM 1347 C CA . GLU A 1 180 ? 22.660 -8.947 -44.072 1.00 88.88 180 GLU A CA 1
ATOM 1348 C C . GLU A 1 180 ? 23.296 -10.343 -44.044 1.00 88.88 180 GLU A C 1
ATOM 1350 O O . GLU A 1 180 ? 23.144 -11.160 -44.954 1.00 88.88 180 GLU A O 1
ATOM 1355 N N . VAL A 1 181 ? 24.051 -10.634 -42.982 1.00 87.56 181 VAL A N 1
ATOM 1356 C CA . VAL A 1 181 ? 24.802 -11.898 -42.857 1.00 87.56 181 VAL A CA 1
ATOM 1357 C C . VAL A 1 181 ? 23.881 -13.127 -42.877 1.00 87.56 181 VAL A C 1
ATOM 1359 O O . VAL A 1 181 ? 24.241 -14.140 -43.470 1.00 87.56 181 VAL A O 1
ATOM 1362 N N . ALA A 1 182 ? 22.677 -13.039 -42.300 1.00 85.81 182 ALA A N 1
ATOM 1363 C CA . ALA A 1 182 ? 21.715 -14.146 -42.258 1.00 85.81 182 ALA A CA 1
ATOM 1364 C C . ALA A 1 182 ? 21.239 -14.579 -43.657 1.00 85.81 182 ALA A C 1
ATOM 1366 O O . ALA A 1 182 ? 21.170 -15.772 -43.949 1.00 85.81 182 ALA A O 1
ATOM 1367 N N . GLU A 1 183 ? 20.974 -13.621 -44.547 1.00 85.88 183 GLU A N 1
ATOM 1368 C CA . GLU A 1 183 ? 20.644 -13.909 -45.948 1.00 85.88 183 GLU A CA 1
ATOM 1369 C C . GLU A 1 183 ? 21.868 -14.442 -46.708 1.00 85.88 183 GLU A C 1
ATOM 1371 O O . GLU A 1 183 ? 21.740 -15.319 -47.560 1.00 85.88 183 GLU A O 1
ATOM 1376 N N . GLY A 1 184 ? 23.074 -14.001 -46.332 1.00 88.81 184 GLY A N 1
ATOM 1377 C CA . GLY A 1 184 ? 24.328 -14.606 -46.786 1.00 88.81 184 GLY A CA 1
ATOM 1378 C C . GLY A 1 184 ? 24.434 -16.098 -46.439 1.00 88.81 184 GLY A C 1
ATOM 1379 O O . GLY A 1 184 ? 24.773 -16.891 -47.315 1.00 88.81 184 GLY A O 1
ATOM 1380 N N . PHE A 1 185 ? 24.092 -16.494 -45.206 1.00 88.81 185 PHE A N 1
ATOM 1381 C CA . PHE A 1 185 ? 24.034 -17.906 -44.795 1.00 88.81 185 PHE A CA 1
ATOM 1382 C C . PHE A 1 185 ? 22.974 -18.694 -45.569 1.00 88.81 185 PHE A C 1
ATOM 1384 O O . PHE A 1 185 ? 23.250 -19.804 -46.004 1.00 88.81 185 PHE A O 1
ATOM 1391 N N . ARG A 1 186 ? 21.797 -18.111 -45.822 1.00 87.50 186 ARG A N 1
ATOM 1392 C CA . ARG A 1 186 ? 20.749 -18.765 -46.625 1.00 87.50 186 ARG A CA 1
ATOM 1393 C C . ARG A 1 186 ? 21.211 -19.084 -48.039 1.00 87.50 186 ARG A C 1
ATOM 1395 O O . ARG A 1 186 ? 21.081 -20.220 -48.480 1.00 87.50 186 ARG A O 1
ATOM 1402 N N . VAL A 1 187 ? 21.807 -18.107 -48.724 1.00 86.62 187 VAL A N 1
ATOM 1403 C CA . VAL A 1 187 ? 22.371 -18.331 -50.063 1.00 86.62 187 VAL A CA 1
ATOM 1404 C C . VAL A 1 187 ? 23.465 -19.395 -50.010 1.00 86.62 187 VAL A C 1
ATOM 1406 O O . VAL A 1 187 ? 23.521 -20.263 -50.874 1.00 86.62 187 VAL A O 1
ATOM 1409 N N . PHE A 1 188 ? 24.317 -19.353 -48.987 1.00 87.50 188 PHE A N 1
ATOM 1410 C CA . PHE A 1 188 ? 25.381 -20.331 -48.782 1.00 87.50 188 PHE A CA 1
ATOM 1411 C C . PHE A 1 188 ? 24.852 -21.760 -48.539 1.00 87.50 188 PHE A C 1
ATOM 1413 O O . PHE A 1 188 ? 25.444 -22.737 -49.009 1.00 87.50 188 PHE A O 1
ATOM 1420 N N . ASP A 1 189 ? 23.714 -21.887 -47.858 1.00 85.75 189 ASP A N 1
ATOM 1421 C CA . ASP A 1 189 ? 23.031 -23.155 -47.609 1.00 85.75 189 ASP A CA 1
ATOM 1422 C C . ASP A 1 189 ? 22.336 -23.730 -48.845 1.00 85.75 189 ASP A C 1
ATOM 1424 O O . ASP A 1 189 ? 22.292 -24.948 -49.010 1.00 85.75 189 ASP A O 1
ATOM 1428 N N . GLU A 1 190 ? 21.877 -22.873 -49.754 1.00 82.38 190 GLU A N 1
ATOM 1429 C CA . GLU A 1 190 ? 21.278 -23.274 -51.031 1.00 82.38 190 GLU A CA 1
ATOM 1430 C C . GLU A 1 190 ? 22.312 -23.734 -52.081 1.00 82.38 190 GLU A C 1
ATOM 1432 O O . GLU A 1 190 ? 21.948 -24.371 -53.073 1.00 82.38 190 GLU A O 1
ATOM 1437 N N . MET A 1 191 ? 23.604 -23.441 -51.889 1.00 82.56 191 MET A N 1
ATOM 1438 C CA . MET A 1 191 ? 24.675 -23.846 -52.810 1.00 82.56 191 MET A CA 1
ATOM 1439 C C . MET A 1 191 ? 24.960 -25.355 -52.729 1.00 82.56 191 MET A C 1
ATOM 1441 O O . MET A 1 191 ? 25.314 -25.874 -51.673 1.00 82.56 191 MET A O 1
ATOM 1445 N N . THR A 1 192 ? 24.913 -26.060 -53.869 1.00 74.25 192 THR A N 1
ATOM 1446 C CA . THR A 1 192 ? 25.229 -27.505 -53.934 1.00 74.25 192 THR A CA 1
ATOM 1447 C C . THR A 1 192 ? 26.723 -27.809 -53.819 1.00 74.25 192 THR A C 1
ATOM 1449 O O . THR A 1 192 ? 27.098 -28.892 -53.382 1.00 74.25 192 THR A O 1
ATOM 1452 N N . MET A 1 193 ? 27.579 -26.871 -54.236 1.00 73.38 193 MET A N 1
ATOM 1453 C CA . MET A 1 193 ? 29.028 -26.906 -54.032 1.00 73.38 193 MET A CA 1
ATOM 1454 C C . MET A 1 193 ? 29.488 -25.536 -53.537 1.00 73.38 193 MET A C 1
ATOM 1456 O O . MET A 1 193 ? 29.142 -24.516 -54.135 1.00 73.38 193 MET A O 1
ATOM 1460 N N . ARG A 1 194 ? 30.260 -25.519 -52.450 1.00 83.50 194 ARG A N 1
ATOM 1461 C CA . ARG A 1 194 ? 30.757 -24.309 -51.783 1.00 83.50 194 ARG A CA 1
ATOM 1462 C C . ARG A 1 194 ? 32.257 -24.228 -52.019 1.00 83.50 194 ARG A C 1
ATOM 1464 O O . ARG A 1 194 ? 32.964 -25.119 -51.580 1.00 83.50 194 ARG A O 1
ATOM 1471 N N . ASP A 1 195 ? 32.730 -23.191 -52.706 1.00 81.06 195 ASP A N 1
ATOM 1472 C CA . ASP A 1 195 ? 34.164 -22.990 -52.908 1.00 81.06 195 ASP A CA 1
ATOM 1473 C C . ASP A 1 195 ? 34.802 -22.190 -51.763 1.00 81.06 195 ASP A C 1
ATOM 1475 O O . ASP A 1 195 ? 34.139 -21.522 -50.963 1.00 81.06 195 ASP A O 1
ATOM 1479 N N . VAL A 1 196 ? 36.136 -22.199 -51.718 1.00 81.75 196 VAL A N 1
ATOM 1480 C CA . VAL A 1 196 ? 36.934 -21.417 -50.759 1.00 81.75 196 VAL A CA 1
ATOM 1481 C C . VAL A 1 196 ? 36.561 -19.924 -50.782 1.00 81.75 196 VAL A C 1
ATOM 1483 O O . VAL A 1 196 ? 36.670 -19.243 -49.759 1.00 81.75 196 VAL A O 1
ATOM 1486 N N . VAL A 1 197 ? 36.101 -19.394 -51.922 1.00 84.06 197 VAL A N 1
ATOM 1487 C CA . VAL A 1 197 ? 35.687 -17.990 -52.069 1.00 84.06 197 VAL A CA 1
ATOM 1488 C C . VAL A 1 197 ? 34.394 -17.711 -51.300 1.00 84.06 197 VAL A C 1
ATOM 1490 O O . VAL A 1 197 ? 34.347 -16.716 -50.575 1.00 84.06 197 VAL A O 1
ATOM 1493 N N . ALA A 1 198 ? 33.386 -18.584 -51.393 1.00 85.81 198 ALA A N 1
ATOM 1494 C CA . ALA A 1 198 ? 32.137 -18.473 -50.641 1.00 85.81 198 ALA A CA 1
ATOM 1495 C C . ALA A 1 198 ? 32.379 -18.556 -49.127 1.00 85.81 198 ALA A C 1
ATOM 1497 O O . ALA A 1 198 ? 31.936 -17.675 -48.388 1.00 85.81 198 ALA A O 1
ATOM 1498 N N . TRP A 1 199 ? 33.165 -19.544 -48.677 1.00 88.31 199 TRP A N 1
ATOM 1499 C CA . TRP A 1 199 ? 33.550 -19.676 -47.266 1.00 88.31 199 TRP A CA 1
ATOM 1500 C C . TRP A 1 199 ? 34.281 -18.429 -46.754 1.00 88.31 199 TRP A C 1
ATOM 1502 O O . TRP A 1 199 ? 33.955 -17.885 -45.699 1.00 88.31 199 TRP A O 1
ATOM 1512 N N . THR A 1 200 ? 35.253 -17.927 -47.525 1.00 88.69 200 THR A N 1
ATOM 1513 C CA . THR A 1 200 ? 36.028 -16.736 -47.146 1.00 88.69 200 THR A CA 1
ATOM 1514 C C . THR A 1 200 ? 35.148 -15.488 -47.090 1.00 88.69 200 THR A C 1
ATOM 1516 O O . THR A 1 200 ? 35.294 -14.687 -46.167 1.00 88.69 200 THR A O 1
ATOM 1519 N N . ALA A 1 201 ? 34.235 -15.308 -48.049 1.00 88.06 201 ALA A N 1
ATOM 1520 C CA . ALA A 1 201 ? 33.310 -14.178 -48.072 1.00 88.06 201 ALA A CA 1
ATOM 1521 C C . ALA A 1 201 ? 32.394 -14.170 -46.840 1.00 88.06 201 ALA A C 1
ATOM 1523 O O . ALA A 1 201 ? 32.211 -13.112 -46.236 1.00 88.06 201 ALA A O 1
ATOM 1524 N N . LEU A 1 202 ? 31.900 -15.343 -46.433 1.00 88.62 202 LEU A N 1
ATOM 1525 C CA . LEU A 1 202 ? 31.036 -15.507 -45.268 1.00 88.62 202 LEU A CA 1
ATOM 1526 C C . LEU A 1 202 ? 31.784 -15.236 -43.955 1.00 88.62 202 LEU A C 1
ATOM 1528 O O . LEU A 1 202 ? 31.326 -14.435 -43.144 1.00 88.62 202 LEU A O 1
ATOM 1532 N N . ILE A 1 203 ? 32.976 -15.817 -43.773 1.00 90.44 203 ILE A N 1
ATOM 1533 C CA . ILE A 1 203 ? 33.798 -15.624 -42.564 1.00 90.44 203 ILE A CA 1
ATOM 1534 C C . ILE A 1 203 ? 34.219 -14.155 -42.425 1.00 90.44 203 ILE A C 1
ATOM 1536 O O . ILE A 1 203 ? 34.029 -13.545 -41.372 1.00 90.44 203 ILE A O 1
ATOM 1540 N N . VAL A 1 204 ? 34.742 -13.545 -43.496 1.00 89.19 204 VAL A N 1
ATOM 1541 C CA . VAL A 1 204 ? 35.101 -12.116 -43.501 1.00 89.19 204 VAL A CA 1
ATOM 1542 C C . VAL A 1 204 ? 33.864 -11.243 -43.263 1.00 89.19 204 VAL A C 1
ATOM 1544 O O . VAL A 1 204 ? 33.954 -10.241 -42.553 1.00 89.19 204 VAL A O 1
ATOM 1547 N N . GLY A 1 205 ? 32.718 -11.624 -43.829 1.00 86.25 205 GLY A N 1
ATOM 1548 C CA . GLY A 1 205 ? 31.420 -10.989 -43.614 1.00 86.25 205 GLY A CA 1
ATOM 1549 C C . GLY A 1 205 ? 30.991 -10.985 -42.152 1.00 86.25 205 GLY A C 1
ATOM 1550 O O . GLY A 1 205 ? 30.662 -9.931 -41.610 1.00 86.25 205 GLY A O 1
ATOM 1551 N N . CYS A 1 206 ? 31.070 -12.137 -41.489 1.00 88.56 206 CYS A N 1
ATOM 1552 C CA . CYS A 1 206 ? 30.749 -12.284 -40.072 1.00 88.56 206 CYS A CA 1
ATOM 1553 C C . CYS A 1 206 ? 31.643 -11.388 -39.204 1.00 88.56 206 CYS A C 1
ATOM 1555 O O . CYS A 1 206 ? 31.141 -10.627 -38.380 1.00 88.56 206 CYS A O 1
ATOM 1557 N N . VAL A 1 207 ? 32.963 -11.405 -39.435 1.00 88.12 207 VAL A N 1
ATOM 1558 C CA . VAL A 1 207 ? 33.915 -10.571 -38.678 1.00 88.12 207 VAL A CA 1
ATOM 1559 C C . VAL A 1 207 ? 33.641 -9.080 -38.876 1.00 88.12 207 VAL A C 1
ATOM 1561 O O . VAL A 1 207 ? 33.654 -8.321 -37.908 1.00 88.12 207 VAL A O 1
ATOM 1564 N N . ARG A 1 208 ? 33.368 -8.646 -40.112 1.00 87.50 208 ARG A N 1
ATOM 1565 C CA . ARG A 1 208 ? 33.074 -7.235 -40.425 1.00 87.50 208 ARG A CA 1
ATOM 1566 C C . ARG A 1 208 ? 31.796 -6.731 -39.767 1.00 87.50 208 ARG A C 1
ATOM 1568 O O . ARG A 1 208 ? 31.768 -5.582 -39.344 1.00 87.50 208 ARG A O 1
ATOM 1575 N N . ASN A 1 209 ? 30.784 -7.585 -39.652 1.00 85.31 209 ASN A N 1
ATOM 1576 C CA . ASN A 1 209 ? 29.504 -7.251 -39.027 1.00 85.31 209 ASN A CA 1
ATOM 1577 C C . ASN A 1 209 ? 29.467 -7.569 -37.519 1.00 85.31 209 ASN A C 1
ATOM 1579 O O . ASN A 1 209 ? 28.396 -7.644 -36.926 1.00 85.31 209 ASN A O 1
ATOM 1583 N N . GLY A 1 210 ? 30.628 -7.778 -36.885 1.00 84.56 210 GLY A N 1
ATOM 1584 C CA . GLY A 1 210 ? 30.744 -7.980 -35.435 1.00 84.56 210 GLY A CA 1
ATOM 1585 C C . GLY A 1 210 ? 30.369 -9.379 -34.932 1.00 84.56 210 GLY A C 1
ATOM 1586 O O . GLY A 1 210 ? 30.513 -9.656 -33.744 1.00 84.56 210 GLY A O 1
ATOM 1587 N N . GLN A 1 211 ? 29.969 -10.300 -35.809 1.00 88.50 211 GLN A N 1
ATOM 1588 C CA . GLN A 1 211 ? 29.572 -11.673 -35.476 1.00 88.50 211 GLN A CA 1
ATOM 1589 C C . GLN A 1 211 ? 30.794 -12.606 -35.398 1.00 88.50 211 GLN A C 1
ATOM 1591 O O . GLN A 1 211 ? 30.929 -13.573 -36.148 1.00 88.50 211 GLN A O 1
ATOM 1596 N N . SER A 1 212 ? 31.729 -12.297 -34.496 1.00 87.69 212 SER A N 1
ATOM 1597 C CA . SER A 1 212 ? 33.024 -12.996 -34.417 1.00 87.69 212 SER A CA 1
ATOM 1598 C C . SER A 1 212 ? 32.906 -14.455 -33.948 1.00 87.69 212 SER A C 1
ATOM 1600 O O . SER A 1 212 ? 33.699 -15.289 -34.376 1.00 87.69 212 SER A O 1
ATOM 1602 N N . GLU A 1 213 ? 31.917 -14.789 -33.109 1.00 85.56 213 GLU A N 1
ATOM 1603 C CA . GLU A 1 213 ? 31.682 -16.178 -32.669 1.00 85.56 213 GLU A CA 1
ATOM 1604 C C . GLU A 1 213 ? 31.232 -17.060 -33.832 1.00 85.56 213 GLU A C 1
ATOM 1606 O O . GLU A 1 213 ? 31.785 -18.138 -34.056 1.00 85.56 213 GLU A O 1
ATOM 1611 N N . LEU A 1 214 ? 30.280 -16.553 -34.620 1.00 86.50 214 LEU A N 1
ATOM 1612 C CA . LEU A 1 214 ? 29.787 -17.223 -35.814 1.00 86.50 214 LEU A CA 1
ATOM 1613 C C . LEU A 1 214 ? 30.914 -17.397 -36.837 1.00 86.50 214 LEU A C 1
ATOM 1615 O O . LEU A 1 214 ? 31.084 -18.485 -37.373 1.00 86.50 214 LEU A O 1
ATOM 1619 N N . ALA A 1 215 ? 31.764 -16.378 -37.013 1.00 89.25 215 ALA A N 1
ATOM 1620 C CA . ALA A 1 215 ? 32.935 -16.466 -37.883 1.00 89.25 215 ALA A CA 1
ATOM 1621 C C . ALA A 1 215 ? 33.889 -17.613 -37.497 1.00 89.25 215 ALA A C 1
ATOM 1623 O O . ALA A 1 215 ? 34.370 -18.330 -38.376 1.00 89.25 215 ALA A O 1
ATOM 1624 N N . LEU A 1 216 ? 34.163 -17.807 -36.199 1.00 86.69 216 LEU A N 1
ATOM 1625 C CA . LEU A 1 216 ? 35.012 -18.906 -35.721 1.00 86.69 216 LEU A CA 1
ATOM 1626 C C . LEU A 1 216 ? 34.334 -20.273 -35.865 1.00 86.69 216 LEU A C 1
ATOM 1628 O O . LEU A 1 216 ? 35.008 -21.249 -36.202 1.00 86.69 216 LEU A O 1
ATOM 1632 N N . ALA A 1 217 ? 33.020 -20.353 -35.644 1.00 86.94 217 ALA A N 1
ATOM 1633 C CA . ALA A 1 217 ? 32.253 -21.575 -35.867 1.00 86.94 217 ALA A CA 1
ATOM 1634 C C . ALA A 1 217 ? 32.293 -21.994 -37.348 1.00 86.94 217 ALA A C 1
ATOM 1636 O O . ALA A 1 217 ? 32.643 -23.133 -37.652 1.00 86.94 217 ALA A O 1
ATOM 1637 N N . THR A 1 218 ? 32.048 -21.053 -38.263 1.00 87.62 218 THR A N 1
ATOM 1638 C CA . THR A 1 218 ? 32.116 -21.270 -39.716 1.00 87.62 218 THR A CA 1
ATOM 1639 C C . THR A 1 218 ? 33.531 -21.624 -40.180 1.00 87.62 218 THR A C 1
ATOM 1641 O O . THR A 1 218 ? 33.706 -22.502 -41.019 1.00 87.62 218 THR A O 1
ATOM 1644 N N . LEU A 1 219 ? 34.569 -21.001 -39.608 1.00 87.12 219 LEU A N 1
ATOM 1645 C CA . LEU A 1 219 ? 35.966 -21.351 -39.891 1.00 87.12 219 LEU A CA 1
ATOM 1646 C C . LEU A 1 219 ? 36.291 -22.796 -39.482 1.00 87.12 219 LEU A C 1
ATOM 1648 O O . LEU A 1 219 ? 36.995 -23.508 -40.200 1.00 87.12 219 LEU A O 1
ATOM 1652 N N . LYS A 1 220 ? 35.776 -23.237 -38.330 1.00 84.50 220 LYS A N 1
ATOM 1653 C CA . LYS A 1 220 ? 35.939 -24.612 -37.850 1.00 84.50 220 LYS A CA 1
ATOM 1654 C C . LYS A 1 220 ? 35.214 -25.610 -38.754 1.00 84.50 220 LYS A C 1
ATOM 1656 O O . LYS A 1 220 ? 35.783 -26.654 -39.055 1.00 84.50 220 LYS A O 1
ATOM 1661 N N . GLU A 1 221 ? 34.004 -25.281 -39.196 1.00 85.19 221 GLU A N 1
ATOM 1662 C CA . GLU A 1 221 ? 33.234 -26.092 -40.144 1.00 85.19 221 GLU A CA 1
ATOM 1663 C C . GLU A 1 221 ? 33.976 -26.239 -41.479 1.00 85.19 221 GLU A C 1
ATOM 1665 O O . GLU A 1 221 ? 34.197 -27.359 -41.936 1.00 85.19 221 GLU A O 1
ATOM 1670 N N . MET A 1 222 ? 34.475 -25.133 -42.044 1.00 85.50 222 MET A N 1
ATOM 1671 C CA . MET A 1 222 ? 35.291 -25.148 -43.263 1.00 85.50 222 MET A CA 1
ATOM 1672 C C . MET A 1 222 ? 36.513 -26.066 -43.116 1.00 85.50 222 MET A C 1
ATOM 1674 O O . MET A 1 222 ? 36.814 -26.852 -44.011 1.00 85.50 222 MET A O 1
ATOM 1678 N N . HIS A 1 223 ? 37.212 -26.000 -41.977 1.00 78.00 223 HIS A N 1
ATOM 1679 C CA . HIS A 1 223 ? 38.377 -26.849 -41.726 1.00 78.00 223 HIS A CA 1
ATOM 1680 C C . HIS A 1 223 ? 38.015 -28.340 -41.615 1.00 78.00 223 HIS A C 1
ATOM 1682 O O . HIS A 1 223 ? 38.755 -29.179 -42.119 1.00 78.00 223 HIS A O 1
ATOM 1688 N N . GLN A 1 224 ? 36.874 -28.673 -41.004 1.00 76.50 224 GLN A N 1
ATOM 1689 C CA . GLN A 1 224 ? 36.393 -30.056 -40.896 1.00 76.50 224 GLN A CA 1
ATOM 1690 C C . GLN A 1 224 ? 35.988 -30.642 -42.253 1.00 76.50 224 GLN A C 1
ATOM 1692 O O . GLN A 1 224 ? 36.248 -31.812 -42.516 1.00 76.50 224 GLN A O 1
ATOM 1697 N N . VAL A 1 225 ? 35.381 -29.834 -43.126 1.00 72.88 225 VAL A N 1
ATOM 1698 C CA . VAL A 1 225 ? 35.024 -30.244 -44.494 1.00 72.88 225 VAL A CA 1
ATOM 1699 C C . VAL A 1 225 ? 36.281 -30.439 -45.359 1.00 72.88 225 VAL A C 1
ATOM 1701 O O . VAL A 1 225 ? 36.331 -31.351 -46.185 1.00 72.88 225 VAL A O 1
ATOM 1704 N N . ALA A 1 226 ? 37.330 -29.645 -45.122 1.00 63.50 226 ALA A N 1
ATOM 1705 C CA . ALA A 1 226 ? 38.605 -29.731 -45.831 1.00 63.50 226 ALA A CA 1
ATOM 1706 C C . ALA A 1 226 ? 39.426 -31.004 -45.531 1.00 63.50 226 ALA A C 1
ATOM 1708 O O . ALA A 1 226 ? 40.191 -31.433 -46.386 1.00 63.50 226 ALA A O 1
ATOM 1709 N N . ASP A 1 227 ? 39.252 -31.669 -44.382 1.00 54.31 227 ASP A N 1
ATOM 1710 C CA . ASP A 1 227 ? 39.949 -32.938 -44.072 1.00 54.31 227 ASP A CA 1
ATOM 1711 C C . ASP A 1 227 ? 39.518 -34.116 -44.986 1.00 54.31 227 ASP A C 1
ATOM 1713 O O . ASP A 1 227 ? 40.094 -35.209 -44.935 1.00 54.31 227 ASP A O 1
ATOM 1717 N N . HIS A 1 228 ? 38.521 -33.909 -45.856 1.00 52.03 228 HIS A N 1
ATOM 1718 C CA . HIS A 1 228 ? 38.011 -34.890 -46.821 1.00 52.03 228 HIS A CA 1
ATOM 1719 C C . HIS A 1 228 ? 38.115 -34.436 -48.297 1.00 52.03 228 HIS A C 1
ATOM 1721 O O . HIS A 1 228 ? 37.641 -35.154 -49.180 1.00 52.03 228 HIS A O 1
ATOM 1727 N N . GLY A 1 229 ? 38.766 -33.296 -48.591 1.00 51.78 229 GLY A N 1
ATOM 1728 C CA . GLY A 1 229 ? 38.909 -32.727 -49.944 1.00 51.78 229 GLY A CA 1
ATOM 1729 C C . GLY A 1 229 ? 40.086 -31.742 -50.101 1.00 51.78 229 GLY A C 1
ATOM 1730 O O . GLY A 1 229 ? 40.822 -31.481 -49.161 1.00 51.78 229 GLY A O 1
ATOM 1731 N N . ASP A 1 230 ? 40.292 -31.186 -51.300 1.00 47.50 230 ASP A N 1
ATOM 1732 C CA . ASP A 1 230 ? 41.480 -30.374 -51.665 1.00 47.50 230 ASP A CA 1
ATOM 1733 C C . ASP A 1 230 ? 41.382 -28.872 -51.264 1.00 47.50 230 ASP A C 1
ATOM 1735 O O . ASP A 1 230 ? 42.119 -28.017 -51.762 1.00 47.50 230 ASP A O 1
ATOM 1739 N N . GLU A 1 231 ? 40.460 -28.505 -50.365 1.00 57.50 231 GLU A N 1
ATOM 1740 C CA . GLU A 1 231 ? 40.134 -27.106 -50.034 1.00 57.50 231 GLU A CA 1
ATOM 1741 C C . GLU A 1 231 ? 40.948 -26.565 -48.846 1.00 57.50 231 GLU A C 1
ATOM 1743 O O . GLU A 1 231 ? 40.499 -26.527 -47.703 1.00 57.50 231 GLU A O 1
ATOM 1748 N N . ARG A 1 232 ? 42.180 -26.110 -49.098 1.00 65.81 232 ARG A N 1
ATOM 1749 C CA . ARG A 1 232 ? 43.037 -25.519 -48.052 1.00 65.81 232 ARG A CA 1
ATOM 1750 C C . ARG A 1 232 ? 42.613 -24.090 -47.678 1.00 65.81 232 ARG A C 1
ATOM 1752 O O . ARG A 1 232 ? 42.319 -23.268 -48.546 1.00 65.81 232 ARG A O 1
ATOM 1759 N N . LEU A 1 233 ? 42.668 -23.773 -46.378 1.00 78.19 233 LEU A N 1
ATOM 1760 C CA . LEU A 1 233 ? 42.508 -22.410 -45.849 1.00 78.19 233 LEU A CA 1
ATOM 1761 C C . LEU A 1 233 ? 43.512 -21.454 -46.515 1.00 78.19 233 LEU A C 1
ATOM 1763 O O . LEU A 1 233 ? 44.710 -21.732 -46.548 1.00 78.19 233 LEU A O 1
ATOM 1767 N N . ASN A 1 234 ? 43.033 -20.316 -47.023 1.00 79.19 234 ASN A N 1
ATOM 1768 C CA . ASN A 1 234 ? 43.894 -19.287 -47.607 1.00 79.19 234 ASN A CA 1
ATOM 1769 C C . ASN A 1 234 ? 44.310 -18.239 -46.552 1.00 79.19 234 ASN A C 1
ATOM 1771 O O . ASN A 1 234 ? 43.723 -18.155 -45.471 1.00 79.19 234 ASN A O 1
ATOM 1775 N N . SER A 1 235 ? 45.320 -17.418 -46.864 1.00 80.88 235 SER A N 1
ATOM 1776 C CA . SER A 1 235 ? 45.862 -16.407 -45.937 1.00 80.88 235 SER A CA 1
ATOM 1777 C C . SER A 1 235 ? 44.812 -15.424 -45.427 1.00 80.88 235 SER A C 1
ATOM 1779 O O . SER A 1 235 ? 44.812 -15.093 -44.245 1.00 80.88 235 SER A O 1
ATOM 1781 N N . ARG A 1 236 ? 43.861 -15.033 -46.278 1.00 83.25 236 ARG A N 1
ATOM 1782 C CA . ARG A 1 236 ? 42.783 -14.100 -45.936 1.00 83.25 236 ARG A CA 1
ATOM 1783 C C . ARG A 1 236 ? 41.746 -14.717 -44.994 1.00 83.25 236 ARG A C 1
ATOM 1785 O O . ARG A 1 236 ? 41.231 -14.023 -44.120 1.00 83.25 236 ARG A O 1
ATOM 1792 N N . THR A 1 237 ? 41.439 -16.004 -45.153 1.00 85.81 237 THR A N 1
ATOM 1793 C CA . THR A 1 237 ? 40.537 -16.749 -44.261 1.00 85.81 237 THR A CA 1
ATOM 1794 C C . THR A 1 237 ? 41.141 -16.876 -42.863 1.00 85.81 237 THR A C 1
ATOM 1796 O O . THR A 1 237 ? 40.464 -16.626 -41.867 1.00 85.81 237 THR A O 1
ATOM 1799 N N . VAL A 1 238 ? 42.434 -17.209 -42.786 1.00 86.81 238 VAL A N 1
ATOM 1800 C CA . VAL A 1 238 ? 43.159 -17.336 -41.512 1.00 86.81 238 VAL A CA 1
ATOM 1801 C C . VAL A 1 238 ? 43.298 -15.978 -40.818 1.00 86.81 238 VAL A C 1
ATOM 1803 O O . VAL A 1 238 ? 43.063 -15.884 -39.616 1.00 86.81 238 VAL A O 1
ATOM 1806 N N . GLU A 1 239 ? 43.596 -14.913 -41.565 1.00 86.56 239 GLU A N 1
ATOM 1807 C CA . GLU A 1 239 ? 43.655 -13.540 -41.045 1.00 86.56 239 GLU A CA 1
ATOM 1808 C C . GLU A 1 239 ? 42.316 -13.105 -40.426 1.00 86.56 239 GLU A C 1
ATOM 1810 O O . GLU A 1 239 ? 42.288 -12.567 -39.318 1.00 86.56 239 GLU A O 1
ATOM 1815 N N . ALA A 1 240 ? 41.191 -13.410 -41.085 1.00 87.62 240 ALA A N 1
ATOM 1816 C CA . ALA A 1 240 ? 39.858 -13.156 -40.540 1.00 87.62 240 ALA A CA 1
ATOM 1817 C C . ALA A 1 240 ? 39.598 -13.946 -39.244 1.00 87.62 240 ALA A C 1
ATOM 1819 O O . ALA A 1 240 ? 39.040 -13.396 -38.296 1.00 87.62 240 ALA A O 1
ATOM 1820 N N . GLY A 1 241 ? 40.059 -15.199 -39.163 1.00 88.50 241 GLY A N 1
ATOM 1821 C CA . GLY A 1 241 ? 40.011 -15.999 -37.936 1.00 88.50 241 GLY A CA 1
ATOM 1822 C C . GLY A 1 241 ? 40.814 -15.382 -36.787 1.00 88.50 241 GLY A C 1
ATOM 1823 O O . GLY A 1 241 ? 40.301 -15.245 -35.678 1.00 88.50 241 GLY A O 1
ATOM 1824 N N . VAL A 1 242 ? 42.044 -14.927 -37.053 1.00 89.12 242 VAL A N 1
ATOM 1825 C CA . VAL A 1 242 ? 42.879 -14.226 -36.059 1.00 89.12 242 VAL A CA 1
ATOM 1826 C C . VAL A 1 242 ? 42.203 -12.933 -35.593 1.00 89.12 242 VAL A C 1
ATOM 1828 O O . VAL A 1 242 ? 42.188 -12.635 -34.396 1.00 89.12 242 VAL A O 1
ATOM 1831 N N . GLN A 1 243 ? 41.580 -12.194 -36.512 1.00 87.69 243 GLN A N 1
ATOM 1832 C CA . GLN A 1 243 ? 40.818 -10.988 -36.197 1.00 87.69 243 GLN A CA 1
ATOM 1833 C C . GLN A 1 243 ? 39.575 -11.289 -35.343 1.00 87.69 243 GLN A C 1
ATOM 1835 O O . GLN A 1 243 ? 39.285 -10.536 -34.414 1.00 87.69 243 GLN A O 1
ATOM 1840 N N . ALA A 1 244 ? 38.871 -12.393 -35.607 1.00 88.81 244 ALA A N 1
ATOM 1841 C CA . ALA A 1 244 ? 37.756 -12.855 -34.783 1.00 88.81 244 ALA A CA 1
ATOM 1842 C C . ALA A 1 244 ? 38.223 -13.218 -33.363 1.00 88.81 244 ALA A C 1
ATOM 1844 O O . ALA A 1 244 ? 37.624 -12.771 -32.384 1.00 88.81 244 ALA A O 1
ATOM 1845 N N . CYS A 1 245 ? 39.346 -13.940 -33.234 1.00 89.19 245 CYS A N 1
ATOM 1846 C CA . CYS A 1 245 ? 39.954 -14.240 -31.936 1.00 89.19 245 CYS A CA 1
ATOM 1847 C C . CYS A 1 245 ? 40.355 -12.969 -31.180 1.00 89.19 245 CYS A C 1
ATOM 1849 O O . CYS A 1 245 ? 40.135 -12.886 -29.974 1.00 89.19 245 CYS A O 1
ATOM 1851 N N . ARG A 1 246 ? 40.896 -11.957 -31.873 1.00 85.50 246 ARG A N 1
ATOM 1852 C CA . ARG A 1 246 ? 41.210 -10.648 -31.279 1.00 85.50 246 ARG A CA 1
ATOM 1853 C C . ARG A 1 246 ? 39.957 -9.956 -30.741 1.00 85.50 246 ARG A C 1
ATOM 1855 O O . ARG A 1 246 ? 39.999 -9.424 -29.635 1.00 85.50 246 ARG A O 1
ATOM 1862 N N . SER A 1 247 ? 38.867 -9.944 -31.511 1.00 84.31 247 SER A N 1
ATOM 1863 C CA . SER A 1 247 ? 37.596 -9.324 -31.110 1.00 84.31 247 SER A CA 1
ATOM 1864 C C . SER A 1 247 ? 36.970 -10.009 -29.893 1.00 84.31 247 SER A C 1
ATOM 1866 O O . SER A 1 247 ? 36.430 -9.326 -29.030 1.00 84.31 247 SER A O 1
ATOM 1868 N N . LEU A 1 248 ? 37.087 -11.337 -29.802 1.00 84.38 248 LEU A N 1
ATOM 1869 C CA . LEU A 1 248 ? 36.553 -12.143 -28.697 1.00 84.38 248 LEU A CA 1
ATOM 1870 C C . LEU A 1 248 ? 37.512 -12.291 -27.510 1.00 84.38 248 LEU A C 1
ATOM 1872 O O . LEU A 1 248 ? 37.143 -12.879 -26.499 1.00 84.38 248 LEU A O 1
ATOM 1876 N N . VAL A 1 249 ? 38.751 -11.800 -27.629 1.00 84.88 249 VAL A N 1
ATOM 1877 C CA . VAL A 1 249 ? 39.831 -12.049 -26.655 1.00 84.88 249 VAL A CA 1
ATOM 1878 C C . VAL A 1 249 ? 40.048 -13.564 -26.428 1.00 84.88 249 VAL A C 1
ATOM 1880 O O . VAL A 1 249 ? 40.382 -14.034 -25.341 1.00 84.88 249 VAL A O 1
ATOM 1883 N N . ALA A 1 250 ? 39.857 -14.357 -27.486 1.00 85.62 250 ALA A N 1
ATOM 1884 C CA . ALA A 1 250 ? 39.889 -15.817 -27.468 1.00 85.62 250 ALA A CA 1
ATOM 1885 C C . ALA A 1 250 ? 41.331 -16.334 -27.612 1.00 85.62 250 ALA A C 1
ATOM 1887 O O . ALA A 1 250 ? 41.790 -16.712 -28.695 1.00 85.62 250 ALA A O 1
ATOM 1888 N N . LEU A 1 251 ? 42.086 -16.300 -26.509 1.00 85.62 251 LEU A N 1
ATOM 1889 C CA . LEU A 1 251 ? 43.518 -16.623 -26.503 1.00 85.62 251 LEU A CA 1
ATOM 1890 C C . LEU A 1 251 ? 43.814 -18.073 -26.917 1.00 85.62 251 LEU A C 1
ATOM 1892 O O . LEU A 1 251 ? 44.822 -18.329 -27.577 1.00 85.62 251 LEU A O 1
ATOM 1896 N N . ARG A 1 252 ? 42.969 -19.032 -26.523 1.00 85.94 252 ARG A N 1
ATOM 1897 C CA . ARG A 1 252 ? 43.195 -20.459 -26.796 1.00 85.94 252 ARG A CA 1
ATOM 1898 C C . ARG A 1 252 ? 43.080 -20.748 -28.290 1.00 85.94 252 ARG A C 1
ATOM 1900 O O . ARG A 1 252 ? 43.995 -21.313 -28.881 1.00 85.94 252 ARG A O 1
ATOM 1907 N N . GLU A 1 253 ? 41.988 -20.304 -28.891 1.00 84.94 253 GLU A N 1
ATOM 1908 C CA . GLU A 1 253 ? 41.683 -20.420 -30.313 1.00 84.94 253 GLU A CA 1
ATOM 1909 C C . GLU A 1 253 ? 42.722 -19.655 -31.143 1.00 84.94 253 GLU A C 1
ATOM 1911 O O . GLU A 1 253 ? 43.245 -20.187 -32.122 1.00 84.94 253 GLU A O 1
ATOM 1916 N N . GLY A 1 254 ? 43.116 -18.458 -30.690 1.00 86.06 254 GLY A N 1
ATOM 1917 C CA . GLY A 1 254 ? 44.179 -17.666 -31.307 1.00 86.06 254 GLY A CA 1
ATOM 1918 C C . GLY A 1 254 ? 45.541 -18.371 -31.301 1.00 86.06 254 GLY A C 1
ATOM 1919 O O . GLY A 1 254 ? 46.236 -18.368 -32.315 1.00 86.06 254 GLY A O 1
ATOM 1920 N N . LYS A 1 255 ? 45.915 -19.042 -30.199 1.00 86.88 255 LYS A N 1
ATOM 1921 C CA . LYS A 1 255 ? 47.131 -19.876 -30.133 1.00 86.88 255 LYS A CA 1
ATOM 1922 C C . LYS A 1 255 ? 47.051 -21.093 -31.059 1.00 86.88 255 LYS A C 1
ATOM 1924 O O . LYS A 1 255 ? 48.053 -21.432 -31.685 1.00 86.88 255 LYS A O 1
ATOM 1929 N N . CYS A 1 256 ? 45.882 -21.724 -31.189 1.00 87.19 256 CYS A N 1
ATOM 1930 C CA . CYS A 1 256 ? 45.676 -22.820 -32.140 1.00 87.19 256 CYS A CA 1
ATOM 1931 C C . CYS A 1 256 ? 45.845 -22.355 -33.595 1.00 87.19 256 CYS A C 1
ATOM 1933 O O . CYS A 1 256 ? 46.545 -23.018 -34.359 1.00 87.19 256 CYS A O 1
ATOM 1935 N N . LEU A 1 257 ? 45.273 -21.203 -33.964 1.00 86.50 257 LEU A N 1
ATOM 1936 C CA . LEU A 1 257 ? 45.448 -20.617 -35.298 1.00 86.50 257 LEU A CA 1
ATOM 1937 C C . LEU A 1 257 ? 46.895 -20.195 -35.557 1.00 86.50 257 LEU A C 1
ATOM 1939 O O . LEU A 1 257 ? 47.405 -20.437 -36.646 1.00 86.50 257 LEU A O 1
ATOM 1943 N N . HIS A 1 258 ? 47.589 -19.636 -34.563 1.00 88.06 258 HIS A N 1
ATOM 1944 C CA . HIS A 1 258 ? 49.016 -19.343 -34.686 1.00 88.06 258 HIS A CA 1
ATOM 1945 C C . HIS A 1 258 ? 49.827 -20.622 -34.945 1.00 88.06 258 HIS A C 1
ATOM 1947 O O . HIS A 1 258 ? 50.598 -20.669 -35.896 1.00 88.06 258 HIS A O 1
ATOM 1953 N N . GLY A 1 259 ? 49.591 -21.699 -34.188 1.00 84.44 259 GLY A N 1
ATOM 1954 C CA . GLY A 1 259 ? 50.229 -22.996 -34.444 1.00 84.44 259 GLY A CA 1
ATOM 1955 C C . GLY A 1 259 ? 49.917 -23.567 -35.834 1.00 84.44 259 GLY A C 1
ATOM 1956 O O . GLY A 1 259 ? 50.790 -24.164 -36.464 1.00 84.44 259 GLY A O 1
ATOM 1957 N N . PHE A 1 260 ? 48.700 -23.348 -36.343 1.00 84.25 260 PHE A N 1
ATOM 1958 C CA . PHE A 1 260 ? 48.329 -23.702 -37.715 1.00 84.25 260 PHE A CA 1
ATOM 1959 C C . PHE A 1 260 ? 49.111 -22.888 -38.755 1.00 84.25 260 PHE A C 1
ATOM 1961 O O . PHE A 1 260 ? 49.625 -23.481 -39.697 1.00 84.25 260 PHE A O 1
ATOM 1968 N N . ILE A 1 261 ? 49.254 -21.569 -38.569 1.00 85.62 261 ILE A N 1
ATOM 1969 C CA . ILE A 1 261 ? 50.041 -20.686 -39.453 1.00 85.62 261 ILE A CA 1
ATOM 1970 C C . ILE A 1 261 ? 51.480 -21.197 -39.582 1.00 85.62 261 ILE A C 1
ATOM 1972 O O . ILE A 1 261 ? 51.979 -21.304 -40.704 1.00 85.62 261 ILE A O 1
ATOM 1976 N N . LEU A 1 262 ? 52.100 -21.574 -38.456 1.00 83.25 262 LEU A N 1
ATOM 1977 C CA . LEU A 1 262 ? 53.457 -22.128 -38.441 1.00 83.25 262 LEU A CA 1
ATOM 1978 C C . LEU A 1 262 ? 53.516 -23.461 -39.211 1.00 83.25 262 LEU A C 1
ATOM 1980 O O . LEU A 1 262 ? 54.315 -23.653 -40.126 1.00 83.25 262 LEU A O 1
ATOM 1984 N N . LYS A 1 263 ? 52.598 -24.389 -38.904 1.00 80.88 263 LYS A N 1
ATOM 1985 C CA . LYS A 1 263 ? 52.545 -25.721 -39.533 1.00 80.88 263 LYS A CA 1
ATOM 1986 C C . LYS A 1 263 ? 52.239 -25.667 -41.036 1.00 80.88 263 LYS A C 1
ATOM 1988 O O . LYS A 1 263 ? 52.702 -26.528 -41.782 1.00 80.88 263 LYS A O 1
ATOM 1993 N N . ALA A 1 264 ? 51.449 -24.690 -41.473 1.00 78.25 264 ALA A N 1
ATOM 1994 C CA . ALA A 1 264 ? 51.067 -24.489 -42.866 1.00 78.25 264 ALA A CA 1
ATOM 1995 C C . ALA A 1 264 ? 52.124 -23.717 -43.681 1.00 78.25 264 ALA A C 1
ATOM 1997 O O . ALA A 1 264 ? 51.928 -23.531 -44.882 1.00 78.25 264 ALA A O 1
ATOM 1998 N N . GLY A 1 265 ? 53.224 -23.270 -43.058 1.00 77.56 265 GLY A N 1
ATOM 1999 C CA . GLY A 1 265 ? 54.279 -22.501 -43.725 1.00 77.56 265 GLY A CA 1
ATOM 2000 C C . GLY A 1 265 ? 53.822 -21.110 -44.173 1.00 77.56 265 GLY A C 1
ATOM 2001 O O . GLY A 1 265 ? 54.310 -20.590 -45.169 1.00 77.56 265 GLY A O 1
ATOM 2002 N N . MET A 1 266 ? 52.854 -20.511 -43.473 1.00 80.12 266 MET A N 1
ATOM 2003 C CA . MET A 1 266 ? 52.274 -19.203 -43.817 1.00 80.12 266 MET A CA 1
ATOM 2004 C C . MET A 1 266 ? 52.959 -18.044 -43.071 1.00 80.12 266 MET A C 1
ATOM 2006 O O . MET A 1 266 ? 52.408 -16.950 -42.965 1.00 80.12 266 MET A O 1
ATOM 2010 N N . GLU A 1 267 ? 54.154 -18.286 -42.535 1.00 71.06 267 GLU A N 1
ATOM 2011 C CA . GLU A 1 267 ? 54.918 -17.342 -41.712 1.00 71.06 267 GLU A CA 1
ATOM 2012 C C . GLU A 1 267 ? 55.511 -16.178 -42.516 1.00 71.06 267 GLU A C 1
ATOM 2014 O O . GLU A 1 267 ? 55.829 -15.138 -41.948 1.00 71.06 267 GLU A O 1
ATOM 2019 N N . ASP A 1 268 ? 55.629 -16.307 -43.836 1.00 74.38 268 ASP A N 1
ATOM 2020 C CA . ASP A 1 268 ? 56.213 -15.263 -44.687 1.00 74.38 268 ASP A CA 1
ATOM 2021 C C . ASP A 1 268 ? 55.262 -14.074 -44.933 1.00 74.38 268 ASP A C 1
ATOM 2023 O O . ASP A 1 268 ? 55.675 -13.042 -45.458 1.00 74.38 268 ASP A O 1
ATOM 2027 N N . PHE A 1 269 ? 53.985 -14.177 -44.541 1.00 79.44 269 PHE A N 1
ATOM 2028 C CA . PHE A 1 269 ? 53.013 -13.095 -44.710 1.00 79.44 269 PHE A CA 1
ATOM 2029 C C . PHE A 1 269 ? 53.047 -12.109 -43.534 1.00 79.44 269 PHE A C 1
ATOM 2031 O O . PHE A 1 269 ? 52.486 -12.366 -42.465 1.00 79.44 269 PHE A O 1
ATOM 2038 N N . ASP A 1 270 ? 53.620 -10.925 -43.753 1.00 73.56 270 ASP A N 1
ATOM 2039 C CA . ASP A 1 270 ? 53.691 -9.874 -42.727 1.00 73.56 270 ASP A CA 1
ATOM 2040 C C . ASP A 1 270 ? 52.308 -9.386 -42.248 1.00 73.56 270 ASP A C 1
ATOM 2042 O O . ASP A 1 270 ? 52.155 -9.019 -41.083 1.00 73.56 270 ASP A O 1
ATOM 2046 N N . SER A 1 271 ? 51.259 -9.472 -43.080 1.00 77.12 271 SER A N 1
ATOM 2047 C CA . SER A 1 271 ? 49.880 -9.150 -42.665 1.00 77.12 271 SER A CA 1
ATOM 2048 C C . SER A 1 271 ? 49.351 -10.081 -41.563 1.00 77.12 271 SER A C 1
ATOM 2050 O O . SER A 1 271 ? 48.646 -9.635 -40.651 1.00 77.12 271 SER A O 1
ATOM 2052 N N . LEU A 1 272 ? 49.733 -11.365 -41.596 1.00 82.50 272 LEU A N 1
ATOM 2053 C CA . LEU A 1 272 ? 49.382 -12.340 -40.563 1.00 82.50 272 LEU A CA 1
ATOM 2054 C C . LEU A 1 272 ? 50.169 -12.087 -39.276 1.00 82.50 272 LEU A C 1
ATOM 2056 O O . LEU A 1 272 ? 49.573 -12.120 -38.200 1.00 82.50 272 LEU A O 1
ATOM 2060 N N . LYS A 1 273 ? 51.469 -11.766 -39.365 1.00 83.25 273 LYS A N 1
ATOM 2061 C CA . LYS A 1 273 ? 52.288 -11.399 -38.193 1.00 83.25 273 LYS A CA 1
ATOM 2062 C C . LYS A 1 273 ? 51.743 -10.160 -37.484 1.00 83.25 273 LYS A C 1
ATOM 2064 O O . LYS A 1 273 ? 51.590 -10.173 -36.264 1.00 83.25 273 LYS A O 1
ATOM 2069 N N . SER A 1 274 ? 51.370 -9.124 -38.234 1.00 82.00 274 SER A N 1
ATOM 2070 C CA . SER A 1 274 ? 50.756 -7.910 -37.681 1.00 82.00 274 SER A CA 1
ATOM 2071 C C . SER A 1 274 ? 49.397 -8.189 -37.027 1.00 82.00 274 SER A C 1
ATOM 2073 O O . SER A 1 274 ? 49.120 -7.695 -35.930 1.00 82.00 274 SER A O 1
ATOM 2075 N N . SER A 1 275 ? 48.570 -9.045 -37.637 1.00 85.38 275 SER A N 1
ATOM 2076 C CA . SER A 1 275 ? 47.288 -9.475 -37.058 1.00 85.38 275 SER A CA 1
ATOM 2077 C C . SER A 1 275 ? 47.468 -10.312 -35.784 1.00 85.38 275 SER A C 1
ATOM 2079 O O . SER A 1 275 ? 46.748 -10.107 -34.805 1.00 85.38 275 SER A O 1
ATOM 2081 N N . LEU A 1 276 ? 48.465 -11.203 -35.751 1.00 86.56 276 LEU A N 1
ATOM 2082 C CA . LEU A 1 276 ? 48.834 -11.996 -34.573 1.00 86.56 276 LEU A CA 1
ATOM 2083 C C . LEU A 1 276 ? 49.360 -11.119 -33.435 1.00 86.56 276 LEU A C 1
ATOM 2085 O O . LEU A 1 276 ? 48.952 -11.308 -32.290 1.00 86.56 276 LEU A O 1
ATOM 2089 N N . LEU A 1 277 ? 50.215 -10.137 -33.736 1.00 86.88 277 LEU A N 1
ATOM 2090 C CA . LEU A 1 277 ? 50.705 -9.174 -32.751 1.00 86.88 277 LEU A CA 1
ATOM 2091 C C . LEU A 1 277 ? 49.544 -8.384 -32.136 1.00 86.88 277 LEU A C 1
ATOM 2093 O O . LEU A 1 277 ? 49.462 -8.250 -30.916 1.00 86.88 277 LEU A O 1
ATOM 2097 N N . SER A 1 278 ? 48.612 -7.912 -32.967 1.00 83.00 278 SER A N 1
ATOM 2098 C CA . SER A 1 278 ? 47.405 -7.217 -32.507 1.00 83.00 278 SER A CA 1
ATOM 2099 C C . SER A 1 278 ? 46.512 -8.113 -31.635 1.00 83.00 278 SER A C 1
ATOM 2101 O O . SER A 1 278 ? 45.999 -7.667 -30.606 1.00 83.00 278 SER A O 1
ATOM 2103 N N . MET A 1 279 ? 46.363 -9.393 -32.001 1.00 89.12 279 MET A N 1
ATOM 2104 C CA . MET A 1 279 ? 45.619 -10.391 -31.225 1.00 89.12 279 MET A CA 1
ATOM 2105 C C . MET A 1 279 ? 46.265 -10.647 -29.862 1.00 89.12 279 MET A C 1
ATOM 2107 O O . MET A 1 279 ? 45.612 -10.448 -28.838 1.00 89.12 279 MET A O 1
ATOM 2111 N N . TYR A 1 280 ? 47.554 -10.996 -29.820 1.00 87.12 280 TYR A N 1
ATOM 2112 C CA . TYR A 1 280 ? 48.259 -11.236 -28.559 1.00 87.12 280 TYR A CA 1
ATOM 2113 C C . TYR A 1 280 ? 48.332 -9.991 -27.681 1.00 87.12 280 TYR A C 1
ATOM 2115 O O . TYR A 1 280 ? 48.221 -10.105 -26.460 1.00 87.12 280 TYR A O 1
ATOM 2123 N N . SER A 1 281 ? 48.449 -8.809 -28.292 1.00 83.38 281 SER A N 1
ATOM 2124 C CA . SER A 1 281 ? 48.409 -7.537 -27.577 1.00 83.38 281 SER A CA 1
ATOM 2125 C C . SER A 1 281 ? 47.061 -7.309 -26.891 1.00 83.38 281 SER A C 1
ATOM 2127 O O . SER A 1 281 ? 47.005 -6.959 -25.710 1.00 83.38 281 SER A O 1
ATOM 2129 N N . LYS A 1 282 ? 45.951 -7.574 -27.591 1.00 81.62 282 LYS A N 1
ATOM 2130 C CA . LYS A 1 282 ? 44.602 -7.440 -27.027 1.00 81.62 282 LYS A CA 1
ATOM 2131 C C . LYS A 1 282 ? 44.290 -8.505 -25.969 1.00 81.62 282 LYS A C 1
ATOM 2133 O O . LYS A 1 282 ? 43.612 -8.182 -25.002 1.00 81.62 282 LYS A O 1
ATOM 2138 N N . CYS A 1 283 ? 44.821 -9.717 -26.125 1.00 82.50 283 CYS A N 1
ATOM 2139 C CA . CYS A 1 283 ? 44.728 -10.812 -25.151 1.00 82.50 283 CYS A CA 1
ATOM 2140 C C . CYS A 1 283 ? 45.732 -10.699 -23.988 1.00 82.50 283 CYS A C 1
ATOM 2142 O O . CYS A 1 283 ? 45.807 -11.602 -23.157 1.00 82.50 283 CYS A O 1
ATOM 2144 N N . GLU A 1 284 ? 46.527 -9.625 -23.941 1.00 80.25 284 GLU A N 1
ATOM 2145 C CA . GLU A 1 284 ? 47.538 -9.349 -22.914 1.00 80.25 284 GLU A CA 1
ATOM 2146 C C . GLU A 1 284 ? 48.580 -10.467 -22.709 1.00 80.25 284 GLU A C 1
ATOM 2148 O O . GLU A 1 284 ? 49.087 -10.684 -21.603 1.00 80.25 284 GLU A O 1
ATOM 2153 N N . CYS A 1 285 ? 48.918 -11.183 -23.781 1.00 83.69 285 CYS A N 1
ATOM 2154 C CA . CYS A 1 285 ? 49.866 -12.291 -23.760 1.00 83.69 285 CYS A CA 1
ATOM 2155 C C . CYS A 1 285 ? 51.269 -11.776 -24.109 1.00 83.69 285 CYS A C 1
ATOM 2157 O O . CYS A 1 285 ? 51.687 -11.799 -25.267 1.00 83.69 285 CYS A O 1
ATOM 2159 N N . LEU A 1 286 ? 51.974 -11.250 -23.104 1.00 80.94 286 LEU A N 1
ATOM 2160 C CA . LEU A 1 286 ? 53.210 -10.493 -23.311 1.00 80.94 286 LEU A CA 1
ATOM 2161 C C . LEU A 1 286 ? 54.326 -11.304 -23.992 1.00 80.94 286 LEU A C 1
ATOM 2163 O O . LEU A 1 286 ? 54.935 -10.811 -24.937 1.00 80.94 286 LEU A O 1
ATOM 2167 N N . ASN A 1 287 ? 54.590 -12.533 -23.545 1.00 83.06 287 ASN A N 1
ATOM 2168 C CA . ASN A 1 287 ? 55.733 -13.317 -24.030 1.00 83.06 287 ASN A CA 1
ATOM 2169 C C . ASN A 1 287 ? 55.619 -13.624 -25.532 1.00 83.06 287 ASN A C 1
ATOM 2171 O O . ASN A 1 287 ? 56.561 -13.428 -26.294 1.00 83.06 287 ASN A O 1
ATOM 2175 N N . GLU A 1 288 ? 54.441 -14.050 -25.971 1.00 84.31 288 GLU A N 1
ATOM 2176 C CA . GLU A 1 288 ? 54.136 -14.373 -27.359 1.00 84.31 288 GLU A CA 1
ATOM 2177 C C . GLU A 1 288 ? 54.063 -13.112 -28.230 1.00 84.31 288 GLU A C 1
ATOM 2179 O O . GLU A 1 288 ? 54.547 -13.134 -29.360 1.00 84.31 288 GLU A O 1
ATOM 2184 N N . ALA A 1 289 ? 53.551 -11.993 -27.699 1.00 85.06 289 ALA A N 1
ATOM 2185 C CA . ALA A 1 289 ? 53.578 -10.704 -28.394 1.00 85.06 289 ALA A CA 1
ATOM 2186 C C . ALA A 1 289 ? 55.017 -10.227 -28.664 1.00 85.06 289 ALA A C 1
ATOM 2188 O O . ALA A 1 289 ? 55.314 -9.803 -29.779 1.00 85.06 289 ALA A O 1
ATOM 2189 N N . VAL A 1 290 ? 55.927 -10.357 -27.687 1.00 84.25 290 VAL A N 1
ATOM 2190 C CA . VAL A 1 290 ? 57.353 -10.019 -27.854 1.00 84.25 290 VAL A CA 1
ATOM 2191 C C . VAL A 1 290 ? 58.000 -10.874 -28.946 1.00 84.25 290 VAL A C 1
ATOM 2193 O O . VAL A 1 290 ? 58.722 -10.334 -29.783 1.00 84.25 290 VAL A O 1
ATOM 2196 N N . LEU A 1 291 ? 57.732 -12.184 -28.969 1.00 84.25 291 LEU A N 1
ATOM 2197 C CA . LEU A 1 291 ? 58.288 -13.094 -29.979 1.00 84.25 291 LEU A CA 1
ATOM 2198 C C . LEU A 1 291 ? 57.824 -12.728 -31.396 1.00 84.25 291 LEU A C 1
ATOM 2200 O O . LEU A 1 291 ? 58.648 -12.625 -32.304 1.00 84.25 291 LEU A O 1
ATOM 2204 N N . VAL A 1 292 ? 56.526 -12.461 -31.581 1.00 83.75 292 VAL A N 1
ATOM 2205 C CA . VAL A 1 292 ? 55.980 -12.039 -32.883 1.00 83.75 292 VAL A CA 1
ATOM 2206 C C . VAL A 1 292 ? 56.524 -10.663 -33.287 1.00 83.75 292 VAL A C 1
ATOM 2208 O O . VAL A 1 292 ? 56.887 -10.462 -34.442 1.00 83.75 292 VAL A O 1
ATOM 2211 N N . PHE A 1 293 ? 56.660 -9.730 -32.340 1.00 84.94 293 PHE A N 1
ATOM 2212 C CA . PHE A 1 293 ? 57.218 -8.397 -32.589 1.00 84.94 293 PHE A CA 1
ATOM 2213 C C . PHE A 1 293 ? 58.698 -8.425 -33.003 1.00 84.94 293 PHE A C 1
ATOM 2215 O O . PHE A 1 293 ? 59.141 -7.637 -33.844 1.00 84.94 293 PHE A O 1
ATOM 2222 N N . GLN A 1 294 ? 59.481 -9.341 -32.430 1.00 83.56 294 GLN A N 1
ATOM 2223 C CA . GLN A 1 294 ? 60.876 -9.544 -32.816 1.00 83.56 294 GLN A CA 1
ATOM 2224 C C . GLN A 1 294 ? 61.005 -10.132 -34.227 1.00 83.56 294 GLN A C 1
ATOM 2226 O O . GLN A 1 294 ? 61.954 -9.776 -34.923 1.00 83.56 294 GLN A O 1
ATOM 2231 N N . ALA A 1 295 ? 60.045 -10.961 -34.648 1.00 79.06 295 ALA A N 1
ATOM 2232 C CA . ALA A 1 295 ? 60.007 -11.616 -35.956 1.00 79.06 295 ALA A CA 1
ATOM 2233 C C . ALA A 1 295 ? 59.484 -10.734 -37.115 1.00 79.06 295 ALA A C 1
ATOM 2235 O O . ALA A 1 295 ? 59.506 -11.174 -38.267 1.00 79.06 295 ALA A O 1
ATOM 2236 N N . LEU A 1 296 ? 59.003 -9.513 -36.840 1.00 79.44 296 LEU A N 1
ATOM 2237 C CA . LEU A 1 296 ? 58.609 -8.540 -37.869 1.00 79.44 296 LEU A CA 1
ATOM 2238 C C . LEU A 1 296 ? 59.843 -7.913 -38.535 1.00 79.44 296 LEU A C 1
ATOM 2240 O O . LEU A 1 296 ? 60.729 -7.412 -37.838 1.00 79.44 296 LEU A O 1
ATOM 2244 N N . ALA A 1 297 ? 59.872 -7.917 -39.873 1.00 69.75 297 ALA A N 1
ATOM 2245 C CA . ALA A 1 297 ? 60.955 -7.330 -40.667 1.00 69.75 297 ALA A CA 1
ATOM 2246 C C . ALA A 1 297 ? 60.950 -5.793 -40.594 1.00 69.75 297 ALA A C 1
ATOM 2248 O O . ALA A 1 297 ? 61.984 -5.193 -40.307 1.00 69.75 297 ALA A O 1
ATOM 2249 N N . ASP A 1 298 ? 59.770 -5.184 -40.749 1.00 70.88 298 ASP A N 1
ATOM 2250 C CA . ASP A 1 298 ? 59.546 -3.744 -40.626 1.00 70.88 298 ASP A CA 1
ATOM 2251 C C . ASP A 1 298 ? 58.570 -3.458 -39.478 1.00 70.88 298 ASP A C 1
ATOM 2253 O O . ASP A 1 298 ? 57.439 -3.949 -39.456 1.00 70.88 298 ASP A O 1
ATOM 2257 N N . ARG A 1 299 ? 59.011 -2.662 -38.496 1.00 84.56 299 ARG A N 1
ATOM 2258 C CA . ARG A 1 299 ? 58.200 -2.274 -37.330 1.00 84.56 299 ARG A CA 1
ATOM 2259 C C . ARG A 1 299 ? 57.641 -0.875 -37.533 1.00 84.56 299 ARG A C 1
ATOM 2261 O O . ARG A 1 299 ? 58.346 0.118 -37.368 1.00 84.56 299 ARG A O 1
ATOM 2268 N N . ASP A 1 300 ? 56.369 -0.813 -37.888 1.00 74.81 300 ASP A N 1
ATOM 2269 C CA . ASP A 1 300 ? 55.611 0.424 -38.038 1.00 74.81 300 ASP A CA 1
ATOM 2270 C C . ASP A 1 300 ? 55.100 0.983 -36.692 1.00 74.81 300 ASP A C 1
ATOM 2272 O O . ASP A 1 300 ? 55.235 0.374 -35.628 1.00 74.81 300 ASP A O 1
ATOM 2276 N N . VAL A 1 301 ? 54.474 2.163 -36.729 1.00 77.00 301 VAL A N 1
ATOM 2277 C CA . VAL A 1 301 ? 53.879 2.817 -35.546 1.00 77.00 301 VAL A CA 1
ATOM 2278 C C . VAL A 1 301 ? 52.871 1.901 -34.832 1.00 77.00 301 VAL A C 1
ATOM 2280 O O . VAL A 1 301 ? 52.791 1.908 -33.601 1.00 77.00 301 VAL A O 1
ATOM 2283 N N . ILE A 1 302 ? 52.126 1.076 -35.578 1.00 75.88 302 ILE A N 1
ATOM 2284 C CA . ILE A 1 302 ? 51.079 0.189 -35.051 1.00 75.88 302 ILE A CA 1
ATOM 2285 C C . ILE A 1 302 ? 51.697 -0.942 -34.219 1.00 75.88 302 ILE A C 1
ATOM 2287 O O . ILE A 1 302 ? 51.243 -1.203 -33.102 1.00 75.88 302 ILE A O 1
ATOM 2291 N N . SER A 1 303 ? 52.752 -1.583 -34.724 1.00 79.38 303 SER A N 1
ATOM 2292 C CA . SER A 1 303 ? 53.462 -2.658 -34.026 1.00 79.38 303 SER A CA 1
ATOM 2293 C C . SER A 1 303 ? 54.146 -2.169 -32.742 1.00 79.38 303 SER A C 1
ATOM 2295 O O . SER A 1 303 ? 54.021 -2.814 -31.697 1.00 79.38 303 SER A O 1
ATOM 2297 N N . TRP A 1 304 ? 54.786 -0.992 -32.768 1.00 82.88 304 TRP A N 1
ATOM 2298 C CA . TRP A 1 304 ? 55.357 -0.360 -31.569 1.00 82.88 304 TRP A CA 1
ATOM 2299 C C . TRP A 1 304 ? 54.284 0.020 -30.543 1.00 82.88 304 TRP A C 1
ATOM 2301 O O . TRP A 1 304 ? 54.442 -0.253 -29.350 1.00 82.88 304 TRP A O 1
ATOM 2311 N N . THR A 1 305 ? 53.163 0.583 -31.002 1.00 81.94 305 THR A N 1
ATOM 2312 C CA . THR A 1 305 ? 52.024 0.946 -30.145 1.00 81.94 305 THR A CA 1
ATOM 2313 C C . THR A 1 305 ? 51.443 -0.278 -29.444 1.00 81.94 305 THR A C 1
ATOM 2315 O O . THR A 1 305 ? 51.217 -0.248 -28.233 1.00 81.94 305 THR A O 1
ATOM 2318 N N . ALA A 1 306 ? 51.254 -1.383 -30.170 1.00 81.81 306 ALA A N 1
ATOM 2319 C CA . ALA A 1 306 ? 50.751 -2.633 -29.607 1.00 81.81 306 ALA A CA 1
ATOM 2320 C C . ALA A 1 306 ? 51.643 -3.159 -28.470 1.00 81.81 306 ALA A C 1
ATOM 2322 O O . ALA A 1 306 ? 51.115 -3.629 -27.461 1.00 81.81 306 ALA A O 1
ATOM 2323 N N . MET A 1 307 ? 52.969 -3.040 -28.600 1.00 84.88 307 MET A N 1
ATOM 2324 C CA . MET A 1 307 ? 53.926 -3.488 -27.583 1.00 84.88 307 MET A CA 1
ATOM 2325 C C . MET A 1 307 ? 53.966 -2.588 -26.353 1.00 84.88 307 MET A C 1
ATOM 2327 O O . MET A 1 307 ? 53.864 -3.088 -25.231 1.00 84.88 307 MET A O 1
ATOM 2331 N N . VAL A 1 308 ? 54.059 -1.269 -26.545 1.00 84.38 308 VAL A N 1
ATOM 2332 C CA . VAL A 1 308 ? 54.031 -0.310 -25.429 1.00 84.38 308 VAL A CA 1
ATOM 2333 C C . VAL A 1 308 ? 52.748 -0.498 -24.615 1.00 84.38 308 VAL A C 1
ATOM 2335 O O . VAL A 1 308 ? 52.795 -0.586 -23.390 1.00 84.38 308 VAL A O 1
ATOM 2338 N N . MET A 1 309 ? 51.604 -0.669 -25.283 1.00 78.69 309 MET A N 1
ATOM 2339 C CA . MET A 1 309 ? 50.313 -0.818 -24.611 1.00 78.69 309 MET A CA 1
ATOM 2340 C C . MET A 1 309 ? 50.158 -2.108 -23.803 1.00 78.69 309 MET A C 1
ATOM 2342 O O . MET A 1 309 ? 49.497 -2.079 -22.765 1.00 78.69 309 MET A O 1
ATOM 2346 N N . VAL A 1 310 ? 50.765 -3.222 -24.219 1.00 82.31 310 VAL A N 1
ATOM 2347 C CA . VAL A 1 310 ? 50.733 -4.475 -23.436 1.00 82.31 310 VAL A CA 1
ATOM 2348 C C . VAL A 1 310 ? 51.505 -4.318 -22.133 1.00 82.31 310 VAL A C 1
ATOM 2350 O O . VAL A 1 310 ? 51.006 -4.706 -21.078 1.00 82.31 310 VAL A O 1
ATOM 2353 N N . HIS A 1 311 ? 52.693 -3.709 -22.191 1.00 81.62 311 HIS A N 1
ATOM 2354 C CA . HIS A 1 311 ? 53.496 -3.433 -21.000 1.00 81.62 311 HIS A CA 1
ATOM 2355 C C . HIS A 1 311 ? 52.780 -2.474 -20.045 1.00 81.62 311 HIS A C 1
ATOM 2357 O O . HIS A 1 311 ? 52.698 -2.750 -18.849 1.00 81.62 311 HIS A O 1
ATOM 2363 N N . MET A 1 312 ? 52.187 -1.400 -20.576 1.00 77.62 312 MET A N 1
ATOM 2364 C CA . MET A 1 312 ? 51.430 -0.442 -19.770 1.00 77.62 312 MET A CA 1
ATOM 2365 C C . MET A 1 312 ? 50.216 -1.101 -19.098 1.00 77.62 312 MET A C 1
ATOM 2367 O O . MET A 1 312 ? 50.061 -0.960 -17.890 1.00 77.62 312 MET A O 1
ATOM 2371 N N . ARG A 1 313 ? 49.400 -1.891 -19.817 1.00 74.31 313 ARG A N 1
ATOM 2372 C CA . ARG A 1 313 ? 48.226 -2.584 -19.236 1.00 74.31 313 ARG A CA 1
ATOM 2373 C C . ARG A 1 313 ? 48.584 -3.628 -18.176 1.00 74.31 313 ARG A C 1
ATOM 2375 O O . ARG A 1 313 ? 47.833 -3.792 -17.223 1.00 74.31 313 ARG A O 1
ATOM 2382 N N . LYS A 1 314 ? 49.740 -4.295 -18.294 1.00 74.94 314 LYS A N 1
ATOM 2383 C CA . LYS A 1 314 ? 50.260 -5.211 -17.260 1.00 74.94 314 LYS A CA 1
ATOM 2384 C C . LYS A 1 314 ? 50.876 -4.499 -16.047 1.00 74.94 314 LYS A C 1
ATOM 2386 O O . LYS A 1 314 ? 51.305 -5.171 -15.116 1.00 74.94 314 LYS A O 1
ATOM 2391 N N . GLY A 1 315 ? 50.931 -3.165 -16.041 1.00 70.38 315 GLY A N 1
ATOM 2392 C CA . GLY A 1 315 ? 51.532 -2.382 -14.958 1.00 70.38 315 GLY A CA 1
ATOM 2393 C C . GLY A 1 315 ? 53.060 -2.272 -15.027 1.00 70.38 315 GLY A C 1
ATOM 2394 O O . GLY A 1 315 ? 53.667 -1.687 -14.132 1.00 70.38 315 GLY A O 1
ATOM 2395 N N . HIS A 1 316 ? 53.695 -2.769 -16.094 1.00 81.88 316 HIS A N 1
ATOM 2396 C CA . HIS A 1 316 ? 55.137 -2.658 -16.350 1.00 81.88 316 HIS A CA 1
ATOM 2397 C C . HIS A 1 316 ? 55.463 -1.286 -16.965 1.00 81.88 316 HIS A C 1
ATOM 2399 O O . HIS A 1 316 ? 55.822 -1.158 -18.138 1.00 81.88 316 HIS A O 1
ATOM 2405 N N . ILE A 1 317 ? 55.242 -0.231 -16.176 1.00 73.31 317 ILE A N 1
ATOM 2406 C CA . ILE A 1 317 ? 55.314 1.167 -16.628 1.00 73.31 317 ILE A CA 1
ATOM 2407 C C . ILE A 1 317 ? 56.733 1.537 -17.083 1.00 73.31 317 ILE A C 1
ATOM 2409 O O . ILE A 1 317 ? 56.894 2.266 -18.060 1.00 73.31 317 ILE A O 1
ATOM 2413 N N . ILE A 1 318 ? 57.764 1.044 -16.392 1.00 78.31 318 ILE A N 1
ATOM 2414 C CA . ILE A 1 318 ? 59.165 1.377 -16.690 1.00 78.31 318 ILE A CA 1
ATOM 2415 C C . ILE A 1 318 ? 59.554 0.790 -18.048 1.00 78.31 318 ILE A C 1
ATOM 2417 O O . ILE A 1 318 ? 60.009 1.514 -18.929 1.00 78.31 318 ILE A O 1
ATOM 2421 N N . GLU A 1 319 ? 59.280 -0.494 -18.252 1.00 81.00 319 GLU A N 1
ATOM 2422 C CA . GLU A 1 319 ? 59.560 -1.226 -19.483 1.00 81.00 319 GLU A CA 1
ATOM 2423 C C . GLU A 1 319 ? 58.751 -0.670 -20.666 1.00 81.00 319 GLU A C 1
ATOM 2425 O O . GLU A 1 319 ? 59.267 -0.563 -21.780 1.00 81.00 319 GLU A O 1
ATOM 2430 N N . GLY A 1 320 ? 57.502 -0.250 -20.427 1.00 81.25 320 GLY A N 1
ATOM 2431 C CA . GLY A 1 320 ? 56.670 0.426 -21.425 1.00 81.25 320 GLY A CA 1
ATOM 2432 C C . GLY A 1 320 ? 57.251 1.774 -21.873 1.00 81.25 320 GLY A C 1
ATOM 2433 O O . GLY A 1 320 ? 57.303 2.060 -23.071 1.00 81.25 320 GLY A O 1
ATOM 2434 N N . LEU A 1 321 ? 57.750 2.585 -20.935 1.00 78.25 321 LEU A N 1
ATOM 2435 C CA . LEU A 1 321 ? 58.413 3.859 -21.241 1.00 78.25 321 LEU A CA 1
ATOM 2436 C C . LEU A 1 321 ? 59.796 3.665 -21.888 1.00 78.25 321 LEU A C 1
ATOM 2438 O O . LEU A 1 321 ? 60.193 4.461 -22.741 1.00 78.25 321 LEU A O 1
ATOM 2442 N N . GLU A 1 322 ? 60.524 2.603 -21.542 1.00 82.25 322 GLU A N 1
ATOM 2443 C CA . GLU A 1 322 ? 61.767 2.230 -22.227 1.00 82.25 322 GLU A CA 1
ATOM 2444 C C . GLU A 1 322 ? 61.523 1.804 -23.678 1.00 82.25 322 GLU A C 1
ATOM 2446 O O . GLU A 1 322 ? 62.301 2.166 -24.562 1.00 82.25 322 GLU A O 1
ATOM 2451 N N . LEU A 1 323 ? 60.438 1.073 -23.953 1.00 83.88 323 LEU A N 1
ATOM 2452 C CA . LEU A 1 323 ? 60.031 0.732 -25.318 1.00 83.88 323 LEU A CA 1
ATOM 2453 C C . LEU A 1 323 ? 59.622 1.968 -26.121 1.00 83.88 323 LEU A C 1
ATOM 2455 O O . LEU A 1 323 ? 60.003 2.077 -27.284 1.00 83.88 323 LEU A O 1
ATOM 2459 N N . LEU A 1 324 ? 58.932 2.927 -25.496 1.00 82.00 324 LEU A N 1
ATOM 2460 C CA . LEU A 1 324 ? 58.622 4.220 -26.114 1.00 82.00 324 LEU A CA 1
ATOM 2461 C C . LEU A 1 324 ? 59.900 4.981 -26.497 1.00 82.00 324 LEU A C 1
ATOM 2463 O O . LEU A 1 324 ? 59.984 5.565 -27.575 1.00 82.00 324 LEU A O 1
ATOM 2467 N N . ARG A 1 325 ? 60.922 4.942 -25.637 1.00 80.81 325 ARG A N 1
ATOM 2468 C CA . ARG A 1 325 ? 62.229 5.534 -25.932 1.00 80.81 325 ARG A CA 1
ATOM 2469 C C . ARG A 1 325 ? 62.935 4.813 -27.084 1.00 80.81 325 ARG A C 1
ATOM 2471 O O . ARG A 1 325 ? 63.414 5.474 -27.995 1.00 80.81 325 ARG A O 1
ATOM 2478 N N . LYS A 1 326 ? 62.938 3.475 -27.094 1.00 82.75 326 LYS A N 1
ATOM 2479 C CA . LYS A 1 326 ? 63.516 2.670 -28.189 1.00 82.75 326 LYS A CA 1
ATOM 2480 C C . LYS A 1 326 ? 62.820 2.915 -29.532 1.00 82.75 326 LYS A C 1
ATOM 2482 O O . LYS A 1 326 ? 63.493 2.951 -30.556 1.00 82.75 326 LYS A O 1
ATOM 2487 N N . MET A 1 327 ? 61.501 3.118 -29.527 1.00 84.94 327 MET A N 1
ATOM 2488 C CA . MET A 1 327 ? 60.731 3.519 -30.709 1.00 84.94 327 MET A CA 1
ATOM 2489 C C . MET A 1 327 ? 61.237 4.861 -31.262 1.00 84.94 327 MET A C 1
ATOM 2491 O O . MET A 1 327 ? 61.544 4.958 -32.449 1.00 84.94 327 MET A O 1
ATOM 2495 N N . GLN A 1 328 ? 61.413 5.864 -30.396 1.00 78.38 328 GLN A N 1
ATOM 2496 C CA . GLN A 1 328 ? 61.947 7.174 -30.786 1.00 78.38 328 GLN A CA 1
ATOM 2497 C C . GLN A 1 328 ? 63.394 7.088 -31.292 1.00 78.38 328 GLN A C 1
ATOM 2499 O O . GLN A 1 328 ? 63.722 7.685 -32.315 1.00 78.38 328 GLN A O 1
ATOM 2504 N N . ASP A 1 329 ? 64.241 6.301 -30.624 1.00 81.44 329 ASP A N 1
ATOM 2505 C CA . ASP A 1 329 ? 65.633 6.072 -31.032 1.00 81.44 329 ASP A CA 1
ATOM 2506 C C . ASP A 1 329 ? 65.721 5.352 -32.397 1.00 81.44 329 ASP A C 1
ATOM 2508 O O . ASP A 1 329 ? 66.694 5.529 -33.128 1.00 81.44 329 ASP A O 1
ATOM 2512 N N . SER A 1 330 ? 64.690 4.582 -32.777 1.00 78.94 330 SER A N 1
ATOM 2513 C CA . SER A 1 330 ? 64.570 3.938 -34.096 1.00 78.94 330 SER A CA 1
ATOM 2514 C C . SER A 1 330 ? 64.063 4.860 -35.217 1.00 78.94 330 SER A C 1
ATOM 2516 O O . SER A 1 330 ? 63.905 4.413 -36.351 1.00 78.94 330 SER A O 1
ATOM 2518 N N . GLY A 1 331 ? 63.828 6.146 -34.926 1.00 73.81 331 GLY A N 1
ATOM 2519 C CA . GLY A 1 331 ? 63.384 7.148 -35.902 1.00 73.81 331 GLY A CA 1
ATOM 2520 C C . GLY A 1 331 ? 61.878 7.148 -36.183 1.00 73.81 331 GLY A C 1
ATOM 2521 O O . GLY A 1 331 ? 61.435 7.842 -37.095 1.00 73.81 331 GLY A O 1
ATOM 2522 N N . VAL A 1 332 ? 61.088 6.396 -35.410 1.00 77.62 332 VAL A N 1
ATOM 2523 C CA . VAL A 1 332 ? 59.625 6.357 -35.531 1.00 77.62 332 VAL A CA 1
ATOM 2524 C C . VAL A 1 332 ? 59.019 7.417 -34.608 1.00 77.62 332 VAL A C 1
ATOM 2526 O O . VAL A 1 332 ? 59.183 7.358 -33.387 1.00 77.62 332 VAL A O 1
ATOM 2529 N N . GLU A 1 333 ? 58.323 8.401 -35.182 1.00 70.81 333 GLU A N 1
ATOM 2530 C CA . GLU A 1 333 ? 57.676 9.461 -34.405 1.00 70.81 333 GLU A CA 1
ATOM 2531 C C . GLU A 1 333 ? 56.494 8.929 -33.585 1.00 70.81 333 GLU A C 1
ATOM 2533 O O . GLU A 1 333 ? 55.719 8.080 -34.027 1.00 70.81 333 GLU A O 1
ATOM 2538 N N . THR A 1 334 ? 56.354 9.448 -32.365 1.00 74.81 334 THR A N 1
ATOM 2539 C CA . THR A 1 334 ? 55.217 9.148 -31.493 1.00 74.81 334 THR A CA 1
ATOM 2540 C C . THR A 1 334 ? 54.013 9.971 -31.919 1.00 74.81 334 THR A C 1
ATOM 2542 O O . THR A 1 334 ? 54.084 11.200 -31.922 1.00 74.81 334 THR A O 1
ATOM 2545 N N . ASP A 1 335 ? 52.905 9.308 -32.230 1.00 75.62 335 ASP A N 1
ATOM 2546 C CA . ASP A 1 335 ? 51.664 9.971 -32.604 1.00 75.62 335 ASP A CA 1
ATOM 2547 C C . ASP A 1 335 ? 50.788 10.311 -31.380 1.00 75.62 335 ASP A C 1
ATOM 2549 O O . ASP A 1 335 ? 50.970 9.814 -30.262 1.00 75.62 335 ASP A O 1
ATOM 2553 N N . GLY A 1 336 ? 49.803 11.192 -31.584 1.00 74.44 336 GLY A N 1
ATOM 2554 C CA . GLY A 1 336 ? 48.854 11.575 -30.532 1.00 74.44 336 GLY A CA 1
ATOM 2555 C C . GLY A 1 336 ? 48.009 10.400 -30.016 1.00 74.44 336 GLY A C 1
ATOM 2556 O O . GLY A 1 336 ? 47.537 10.432 -28.879 1.00 74.44 336 GLY A O 1
ATOM 2557 N N . VAL A 1 337 ? 47.851 9.337 -30.814 1.00 76.75 337 VAL A N 1
ATOM 2558 C CA . VAL A 1 337 ? 47.103 8.128 -30.444 1.00 76.75 337 VAL A CA 1
ATOM 2559 C C . VAL A 1 337 ? 47.849 7.354 -29.358 1.00 76.75 337 VAL A C 1
ATOM 2561 O O . VAL A 1 337 ? 47.266 7.063 -28.311 1.00 76.75 337 VAL A O 1
ATOM 2564 N N . LEU A 1 338 ? 49.148 7.105 -29.529 1.00 81.06 338 LEU A N 1
ATOM 2565 C CA . LEU A 1 338 ? 49.980 6.450 -28.522 1.00 81.06 338 LEU A CA 1
ATOM 2566 C C . LEU A 1 338 ? 50.038 7.256 -27.215 1.00 81.06 338 LEU A C 1
ATOM 2568 O O . LEU A 1 338 ? 49.856 6.691 -26.134 1.00 81.06 338 LEU A O 1
ATOM 2572 N N . CYS A 1 339 ? 50.206 8.582 -27.297 1.00 83.31 339 CYS A N 1
ATOM 2573 C CA . CYS A 1 339 ? 50.175 9.457 -26.120 1.00 83.31 339 CYS A CA 1
ATOM 2574 C C . CYS A 1 339 ? 48.843 9.367 -25.358 1.00 83.31 339 CYS A C 1
ATOM 2576 O O . CYS A 1 339 ? 48.853 9.246 -24.130 1.00 83.31 339 CYS A O 1
ATOM 2578 N N . SER A 1 340 ? 47.707 9.378 -26.066 1.00 82.88 340 SER A N 1
ATOM 2579 C CA . SER A 1 340 ? 46.379 9.253 -25.449 1.00 82.88 340 SER A CA 1
ATOM 2580 C C . SER A 1 340 ? 46.203 7.911 -24.723 1.00 82.88 340 SER A C 1
ATOM 2582 O O . SER A 1 340 ? 45.743 7.866 -23.583 1.00 82.88 340 SER A O 1
ATOM 2584 N N . CYS A 1 341 ? 46.665 6.814 -25.326 1.00 82.06 341 CYS A N 1
ATOM 2585 C CA . CYS A 1 341 ? 46.541 5.476 -24.759 1.00 82.06 341 CYS A CA 1
ATOM 2586 C C . CYS A 1 341 ? 47.438 5.268 -23.522 1.00 82.06 341 CYS A C 1
ATOM 2588 O O . CYS A 1 341 ? 47.021 4.622 -22.555 1.00 82.06 341 CYS A O 1
ATOM 2590 N N . ILE A 1 342 ? 48.632 5.871 -23.499 1.00 83.81 342 ILE A N 1
ATOM 2591 C CA . ILE A 1 342 ? 49.513 5.891 -22.319 1.00 83.81 342 ILE A CA 1
ATOM 2592 C C . ILE A 1 342 ? 48.867 6.670 -21.164 1.00 83.81 342 ILE A C 1
ATOM 2594 O O . ILE A 1 342 ? 48.866 6.195 -20.028 1.00 83.81 342 ILE A O 1
ATOM 2598 N N . LEU A 1 343 ? 48.276 7.838 -21.438 1.00 86.62 343 LEU A N 1
ATOM 2599 C CA . LEU A 1 343 ? 47.570 8.644 -20.433 1.00 86.62 343 LEU A CA 1
ATOM 2600 C C . LEU A 1 343 ? 46.363 7.913 -19.833 1.00 86.62 343 LEU A C 1
ATOM 2602 O O . LEU A 1 343 ? 46.201 7.900 -18.612 1.00 86.62 343 LEU A O 1
ATOM 2606 N N . ILE A 1 344 ? 45.551 7.262 -20.673 1.00 83.00 344 ILE A N 1
ATOM 2607 C CA . ILE A 1 344 ? 44.424 6.433 -20.220 1.00 83.00 344 ILE A CA 1
ATOM 2608 C C . ILE A 1 344 ? 44.930 5.315 -19.302 1.00 83.00 344 ILE A C 1
ATOM 2610 O O . ILE A 1 344 ? 44.373 5.129 -18.222 1.00 83.00 344 ILE A O 1
ATOM 2614 N N . SER A 1 345 ? 46.031 4.653 -19.677 1.00 81.62 345 SER A N 1
ATOM 2615 C CA . SER A 1 345 ? 46.644 3.585 -18.875 1.00 81.62 345 SER A CA 1
ATOM 2616 C C . SER A 1 345 ? 47.129 4.089 -17.514 1.00 81.62 345 SER A C 1
ATOM 2618 O O . SER A 1 345 ? 46.888 3.444 -16.499 1.00 81.62 345 SER A O 1
ATOM 2620 N N . PHE A 1 346 ? 47.757 5.270 -17.447 1.00 84.62 346 PHE A N 1
ATOM 2621 C CA . PHE A 1 346 ? 48.113 5.884 -16.163 1.00 84.62 346 PHE A CA 1
ATOM 2622 C C . PHE A 1 346 ? 46.885 6.157 -15.290 1.00 84.62 346 PHE A C 1
ATOM 2624 O O . PHE A 1 346 ? 46.953 5.949 -14.077 1.00 84.62 346 PHE A O 1
ATOM 2631 N N . GLY A 1 347 ? 45.783 6.596 -15.905 1.00 82.00 347 GLY A N 1
ATOM 2632 C CA . GLY A 1 347 ? 44.497 6.783 -15.241 1.00 82.00 347 GLY A CA 1
ATOM 2633 C C . GLY A 1 347 ? 43.903 5.478 -14.705 1.00 82.00 347 GLY A C 1
ATOM 2634 O O . GLY A 1 347 ? 43.421 5.464 -13.578 1.00 82.00 347 GLY A O 1
ATOM 2635 N N . ASP A 1 348 ? 43.971 4.389 -15.475 1.00 79.38 348 ASP A N 1
ATOM 2636 C CA . ASP A 1 348 ? 43.457 3.065 -15.085 1.00 79.38 348 ASP A CA 1
ATOM 2637 C C . ASP A 1 348 ? 44.270 2.424 -13.954 1.00 79.38 348 ASP A C 1
ATOM 2639 O O . ASP A 1 348 ? 43.704 1.835 -13.038 1.00 79.38 348 ASP A O 1
ATOM 2643 N N . ILE A 1 349 ? 45.595 2.582 -13.985 1.00 80.50 349 ILE A N 1
ATOM 2644 C CA . ILE A 1 349 ? 46.510 2.039 -12.967 1.00 80.50 349 ILE A CA 1
ATOM 2645 C C . ILE A 1 349 ? 46.505 2.900 -11.688 1.00 80.50 349 ILE A C 1
ATOM 2647 O O . ILE A 1 349 ? 46.984 2.471 -10.642 1.00 80.50 349 ILE A O 1
ATOM 2651 N N . GLY A 1 350 ? 45.998 4.137 -11.749 1.00 81.12 350 GLY A N 1
ATOM 2652 C CA . GLY A 1 350 ? 46.017 5.065 -10.612 1.00 81.12 350 GLY A CA 1
ATOM 2653 C C . GLY A 1 350 ? 47.401 5.669 -10.320 1.00 81.12 350 GLY A C 1
ATOM 2654 O O . GLY A 1 350 ? 47.635 6.207 -9.239 1.00 81.12 350 GLY A O 1
ATOM 2655 N N . SER A 1 351 ? 48.344 5.613 -11.268 1.00 82.81 351 SER A N 1
ATOM 2656 C CA . SER A 1 351 ? 49.712 6.120 -11.079 1.00 82.81 351 SER A CA 1
ATOM 2657 C C . SER A 1 351 ? 49.781 7.644 -11.270 1.00 82.81 351 SER A C 1
ATOM 2659 O O . SER A 1 351 ? 50.207 8.152 -12.315 1.00 82.81 351 SER A O 1
ATOM 2661 N N . VAL A 1 352 ? 49.415 8.386 -10.221 1.00 84.94 352 VAL A N 1
ATOM 2662 C CA . VAL A 1 352 ? 49.354 9.860 -10.218 1.00 84.94 352 VAL A CA 1
ATOM 2663 C C . VAL A 1 352 ? 50.699 10.510 -10.571 1.00 84.94 352 VAL A C 1
ATOM 2665 O O . VAL A 1 352 ? 50.748 11.439 -11.380 1.00 84.94 352 VAL A O 1
ATOM 2668 N N . CYS A 1 353 ? 51.803 10.034 -9.985 1.00 83.12 353 CYS A N 1
ATOM 2669 C CA . CYS A 1 353 ? 53.138 10.600 -10.217 1.00 83.12 353 CYS A CA 1
ATOM 2670 C C . CYS A 1 353 ? 53.621 10.362 -11.655 1.00 83.12 353 CYS A C 1
ATOM 2672 O O . CYS A 1 353 ? 54.085 11.299 -12.304 1.00 83.12 353 CYS A O 1
ATOM 2674 N N . GLY A 1 354 ? 53.453 9.137 -12.168 1.00 80.69 354 GLY A N 1
ATOM 2675 C CA . GLY A 1 354 ? 53.797 8.784 -13.548 1.00 80.69 354 GLY A CA 1
ATOM 2676 C C . GLY A 1 354 ? 52.978 9.570 -14.575 1.00 80.69 354 GLY A C 1
ATOM 2677 O O . GLY A 1 354 ? 53.555 10.164 -15.483 1.00 80.69 354 GLY A O 1
ATOM 2678 N N . GLY A 1 355 ? 51.659 9.683 -14.372 1.00 85.69 355 GLY A N 1
ATOM 2679 C CA . GLY A 1 355 ? 50.773 10.447 -15.256 1.00 85.69 355 GLY A CA 1
ATOM 2680 C C . GLY A 1 355 ? 51.100 11.944 -15.291 1.00 85.69 355 GLY A C 1
ATOM 2681 O O . GLY A 1 355 ? 51.178 12.538 -16.365 1.00 85.69 355 GLY A O 1
ATOM 2682 N N . LYS A 1 356 ? 51.387 12.563 -14.135 1.00 86.19 356 LYS A N 1
ATOM 2683 C CA . LYS A 1 356 ? 51.849 13.965 -14.073 1.00 86.19 356 LYS A CA 1
ATOM 2684 C C . LYS A 1 356 ? 53.215 14.160 -14.736 1.00 86.19 356 LYS A C 1
ATOM 2686 O O . LYS A 1 356 ? 53.410 15.151 -15.437 1.00 86.19 356 LYS A O 1
ATOM 2691 N N . GLY A 1 357 ? 54.146 13.227 -14.534 1.00 84.25 357 GLY A N 1
ATOM 2692 C CA . GLY A 1 357 ? 55.452 13.244 -15.195 1.00 84.25 357 GLY A CA 1
ATOM 2693 C C . GLY A 1 357 ? 55.326 13.159 -16.717 1.00 84.25 357 GLY A C 1
ATOM 2694 O O . GLY A 1 357 ? 55.944 13.949 -17.430 1.00 84.25 357 GLY A O 1
ATOM 2695 N N . PHE A 1 358 ? 54.465 12.265 -17.211 1.00 84.50 358 PHE A N 1
ATOM 2696 C CA . PHE A 1 358 ? 54.198 12.096 -18.638 1.00 84.50 358 PHE A CA 1
ATOM 2697 C C . PHE A 1 358 ? 53.481 13.307 -19.253 1.00 84.50 358 PHE A C 1
ATOM 2699 O O . PHE A 1 358 ? 53.865 13.756 -20.331 1.00 84.50 358 PHE A O 1
ATOM 2706 N N . HIS A 1 359 ? 52.534 13.926 -18.539 1.00 87.31 359 HIS A N 1
ATOM 2707 C CA . HIS A 1 359 ? 51.952 15.213 -18.942 1.00 87.31 359 HIS A CA 1
ATOM 2708 C C . HIS A 1 359 ? 53.033 16.302 -19.101 1.00 87.31 359 HIS A C 1
ATOM 2710 O O . HIS A 1 359 ? 53.026 17.043 -20.080 1.00 87.31 359 HIS A O 1
ATOM 2716 N N . GLY A 1 360 ? 54.040 16.341 -18.219 1.00 83.12 360 GLY A N 1
ATOM 2717 C CA . GLY A 1 360 ? 55.211 17.217 -18.371 1.00 83.12 360 GLY A CA 1
ATOM 2718 C C . GLY A 1 360 ? 56.023 16.981 -19.655 1.00 83.12 360 GLY A C 1
ATOM 2719 O O . GLY A 1 360 ? 56.567 17.930 -20.222 1.00 83.12 360 GLY A O 1
ATOM 2720 N N . ILE A 1 361 ? 56.104 15.735 -20.135 1.00 79.88 361 ILE A N 1
ATOM 2721 C CA . ILE A 1 361 ? 56.775 15.380 -21.400 1.00 79.88 361 ILE A CA 1
ATOM 2722 C C . ILE A 1 361 ? 55.953 15.862 -22.599 1.00 79.88 361 ILE A C 1
ATOM 2724 O O . ILE A 1 361 ? 56.526 16.432 -23.529 1.00 79.88 361 ILE A O 1
ATOM 2728 N N . ILE A 1 362 ? 54.629 15.682 -22.549 1.00 81.69 362 ILE A N 1
ATOM 2729 C CA . ILE A 1 362 ? 53.679 16.187 -23.552 1.00 81.69 362 ILE A CA 1
ATOM 2730 C C . ILE A 1 362 ? 53.830 17.704 -23.705 1.00 81.69 362 ILE A C 1
ATOM 2732 O O . ILE A 1 362 ? 53.979 18.177 -24.833 1.00 81.69 362 ILE A O 1
ATOM 2736 N N . LEU A 1 363 ? 53.912 18.430 -22.580 1.00 79.06 363 LEU A N 1
ATOM 2737 C CA . LEU A 1 363 ? 54.088 19.885 -22.563 1.00 79.06 363 LEU A CA 1
ATOM 2738 C C . LEU A 1 363 ? 55.406 20.328 -23.220 1.00 79.06 363 LEU A C 1
ATOM 2740 O O . LEU A 1 363 ? 55.446 21.217 -24.066 1.00 79.06 363 LEU A O 1
ATOM 2744 N N . ARG A 1 364 ? 56.522 19.665 -22.888 1.00 77.62 364 ARG A N 1
ATOM 2745 C CA . ARG A 1 364 ? 57.848 20.006 -23.446 1.00 77.62 364 ARG A CA 1
ATOM 2746 C C . ARG A 1 364 ? 57.980 19.730 -24.944 1.00 77.62 364 ARG A C 1
ATOM 2748 O O . ARG A 1 364 ? 58.845 20.318 -25.586 1.00 77.62 364 ARG A O 1
ATOM 2755 N N . ARG A 1 365 ? 57.193 18.794 -25.479 1.00 72.06 365 ARG A N 1
ATOM 2756 C CA . ARG A 1 365 ? 57.247 18.355 -26.884 1.00 72.06 365 ARG A CA 1
ATOM 2757 C C . ARG A 1 365 ? 56.121 18.944 -27.743 1.00 72.06 365 ARG A C 1
ATOM 2759 O O . ARG A 1 365 ? 56.084 18.661 -28.932 1.00 72.06 365 ARG A O 1
ATOM 2766 N N . ASN A 1 366 ? 55.260 19.785 -27.164 1.00 67.06 366 ASN A N 1
ATOM 2767 C CA . ASN A 1 366 ? 54.149 20.469 -27.831 1.00 67.06 366 ASN A CA 1
ATOM 2768 C C . ASN A 1 366 ? 53.097 19.525 -28.459 1.00 67.06 366 ASN A C 1
ATOM 2770 O O . ASN A 1 366 ? 52.451 19.866 -29.448 1.00 67.06 366 ASN A O 1
ATOM 2774 N N . TYR A 1 367 ? 52.898 18.340 -27.867 1.00 66.06 367 TYR A N 1
ATOM 2775 C CA . TYR A 1 367 ? 51.843 17.395 -28.271 1.00 66.06 367 TYR A CA 1
ATOM 2776 C C . TYR A 1 367 ? 50.437 17.812 -27.782 1.00 66.06 367 TYR A C 1
ATOM 2778 O O . TYR A 1 367 ? 49.447 17.157 -28.104 1.00 66.06 367 TYR A O 1
ATOM 2786 N N . GLU A 1 368 ? 50.336 18.907 -27.019 1.00 59.22 368 GLU A N 1
ATOM 2787 C CA . GLU A 1 368 ? 49.101 19.450 -26.421 1.00 59.22 368 GLU A CA 1
ATOM 2788 C C . GLU A 1 368 ? 48.025 19.874 -27.429 1.00 59.22 368 GLU A C 1
ATOM 2790 O O . GLU A 1 368 ? 46.874 20.069 -27.055 1.00 59.22 368 GLU A O 1
ATOM 2795 N N . LEU A 1 369 ? 48.379 20.023 -28.706 1.00 59.62 369 LEU A N 1
ATOM 2796 C CA . LEU A 1 369 ? 47.467 20.510 -29.744 1.00 59.62 369 LEU A CA 1
ATOM 2797 C C . LEU A 1 369 ? 46.539 19.423 -30.313 1.00 59.62 369 LEU A C 1
ATOM 2799 O O . LEU A 1 369 ? 45.663 19.741 -31.113 1.00 59.62 369 LEU A O 1
ATOM 2803 N N . SER A 1 370 ? 46.720 18.154 -29.929 1.00 73.44 370 SER A N 1
ATOM 2804 C CA . SER A 1 370 ? 45.864 17.054 -30.389 1.00 73.44 370 SER A CA 1
ATOM 2805 C C . SER A 1 370 ? 44.638 16.887 -29.479 1.00 73.44 370 SER A C 1
ATOM 2807 O O . SER A 1 370 ? 44.826 16.540 -28.308 1.00 73.44 370 SER A O 1
ATOM 2809 N N . PRO A 1 371 ? 43.394 17.021 -29.988 1.00 76.38 371 PRO A N 1
ATOM 2810 C CA . PRO A 1 371 ? 42.173 16.838 -29.191 1.00 76.38 371 PRO A CA 1
ATOM 2811 C C . PRO A 1 371 ? 42.136 15.509 -28.418 1.00 76.38 371 PRO A C 1
ATOM 2813 O O . PRO A 1 371 ? 41.813 15.483 -27.233 1.00 76.38 371 PRO A O 1
ATOM 2816 N N . SER A 1 372 ? 42.613 14.420 -29.034 1.00 79.12 372 SER A N 1
ATOM 2817 C CA . SER A 1 372 ? 42.693 13.086 -28.414 1.00 79.12 372 SER A CA 1
ATOM 2818 C C . SER A 1 372 ? 43.592 13.020 -27.172 1.00 79.12 372 SER A C 1
ATOM 2820 O O . SER A 1 372 ? 43.290 12.310 -26.212 1.00 79.12 372 SER A O 1
ATOM 2822 N N . VAL A 1 373 ? 44.702 13.763 -27.162 1.00 83.69 373 VAL A N 1
ATOM 2823 C CA . VAL A 1 373 ? 45.639 13.802 -26.030 1.00 83.69 373 VAL A CA 1
ATOM 2824 C C . VAL A 1 373 ? 45.030 14.607 -24.888 1.00 83.69 373 VAL A C 1
ATOM 2826 O O . VAL A 1 373 ? 45.149 14.216 -23.727 1.00 83.69 373 VAL A O 1
ATOM 2829 N N . VAL A 1 374 ? 44.330 15.697 -25.206 1.00 82.56 374 VAL A N 1
ATOM 2830 C CA . VAL A 1 374 ? 43.686 16.538 -24.197 1.00 82.56 374 VAL A CA 1
ATOM 2831 C C . VAL A 1 374 ? 42.484 15.839 -23.557 1.00 82.56 374 VAL A C 1
ATOM 2833 O O . VAL A 1 374 ? 42.372 15.838 -22.329 1.00 82.56 374 VAL A O 1
ATOM 2836 N N . ASN A 1 375 ? 41.654 15.147 -24.343 1.00 86.69 375 ASN A N 1
ATOM 2837 C CA . ASN A 1 375 ? 40.562 14.313 -23.827 1.00 86.69 375 ASN A CA 1
ATOM 2838 C C . ASN A 1 375 ? 41.099 13.216 -22.889 1.00 86.69 375 ASN A C 1
ATOM 2840 O O . ASN A 1 375 ? 40.580 13.017 -21.786 1.00 86.69 375 ASN A O 1
ATOM 2844 N N . ALA A 1 376 ? 42.216 12.576 -23.255 1.00 87.38 376 ALA A N 1
ATOM 2845 C CA . ALA A 1 376 ? 42.890 11.603 -22.396 1.00 87.38 376 ALA A CA 1
ATOM 2846 C C . ALA A 1 376 ? 43.465 12.222 -21.105 1.00 87.38 376 ALA A C 1
ATOM 2848 O O . ALA A 1 376 ? 43.393 11.591 -20.049 1.00 87.38 376 ALA A O 1
ATOM 2849 N N . LEU A 1 377 ? 43.983 13.458 -21.143 1.00 88.19 377 LEU A N 1
ATOM 2850 C CA . LEU A 1 377 ? 44.425 14.192 -19.946 1.00 88.19 377 LEU A CA 1
ATOM 2851 C C . LEU A 1 377 ? 43.256 14.516 -19.007 1.00 88.19 377 LEU A C 1
ATOM 2853 O O . LEU A 1 377 ? 43.383 14.316 -17.796 1.00 88.19 377 LEU A O 1
ATOM 2857 N N . ILE A 1 378 ? 42.125 14.988 -19.544 1.00 88.12 378 ILE A N 1
ATOM 2858 C CA . ILE A 1 378 ? 40.905 15.259 -18.766 1.00 88.12 378 ILE A CA 1
ATOM 2859 C C . ILE A 1 378 ? 40.437 13.969 -18.088 1.00 88.12 378 ILE A C 1
ATOM 2861 O O . ILE A 1 378 ? 40.253 13.953 -16.870 1.00 88.12 378 ILE A O 1
ATOM 2865 N N . SER A 1 379 ? 40.321 12.876 -18.848 1.00 86.94 379 SER A N 1
ATOM 2866 C CA . SER A 1 379 ? 39.921 11.560 -18.336 1.00 86.94 379 SER A CA 1
ATOM 2867 C C . SER A 1 379 ? 40.870 11.051 -17.245 1.00 86.94 379 SER A C 1
ATOM 2869 O O . SER A 1 379 ? 40.421 10.665 -16.164 1.00 86.94 379 SER A O 1
ATOM 2871 N N . MET A 1 380 ? 42.187 11.129 -17.466 1.00 90.19 380 MET A N 1
ATOM 2872 C CA . MET A 1 380 ? 43.205 10.738 -16.486 1.00 90.19 380 MET A CA 1
ATOM 2873 C C . MET A 1 380 ? 43.078 11.544 -15.183 1.00 90.19 380 MET A C 1
ATOM 2875 O O . MET A 1 380 ? 43.039 10.963 -14.100 1.00 90.19 380 MET A O 1
ATOM 2879 N N . TYR A 1 381 ? 42.972 12.875 -15.259 1.00 89.50 381 TYR A N 1
ATOM 2880 C CA . TYR A 1 381 ? 42.836 13.710 -14.062 1.00 89.50 381 TYR A CA 1
ATOM 2881 C C . TYR A 1 381 ? 41.499 13.524 -13.341 1.00 89.50 381 TYR A C 1
ATOM 2883 O O . TYR A 1 381 ? 41.473 13.591 -12.112 1.00 89.50 381 TYR A O 1
ATOM 2891 N N . CYS A 1 382 ? 40.413 13.245 -14.068 1.00 86.44 382 CYS A N 1
ATOM 2892 C CA . CYS A 1 382 ? 39.136 12.865 -13.464 1.00 86.44 382 CYS A CA 1
ATOM 2893 C C . CYS A 1 382 ? 39.244 11.519 -12.729 1.00 86.44 382 CYS A C 1
ATOM 2895 O O . CYS A 1 382 ? 38.745 11.396 -11.613 1.00 86.44 382 CYS A O 1
ATOM 2897 N N . LYS A 1 383 ? 39.947 10.528 -13.299 1.00 84.88 383 LYS A N 1
ATOM 2898 C CA . LYS A 1 383 ? 40.222 9.240 -12.633 1.00 84.88 383 LYS A CA 1
ATOM 2899 C C . LYS A 1 383 ? 41.106 9.387 -11.392 1.00 84.88 383 LYS A C 1
ATOM 2901 O O . LYS A 1 383 ? 40.909 8.645 -10.440 1.00 84.88 383 LYS A O 1
ATOM 2906 N N . PHE A 1 384 ? 42.019 10.359 -11.376 1.00 87.38 384 PHE A N 1
ATOM 2907 C CA . PHE A 1 384 ? 42.826 10.714 -10.200 1.00 87.38 384 PHE A CA 1
ATOM 2908 C C . PHE A 1 384 ? 42.093 11.572 -9.164 1.00 87.38 384 PHE A C 1
ATOM 2910 O O . PHE A 1 384 ? 42.732 12.022 -8.215 1.00 87.38 384 PHE A O 1
ATOM 2917 N N . GLU A 1 385 ? 40.800 11.859 -9.351 1.00 84.88 385 GLU A N 1
ATOM 2918 C CA . GLU A 1 385 ? 40.026 12.718 -8.445 1.00 84.88 385 GLU A CA 1
ATOM 2919 C C . GLU A 1 385 ? 40.612 14.145 -8.329 1.00 84.88 385 GLU A C 1
ATOM 2921 O O . GLU A 1 385 ? 40.461 14.851 -7.333 1.00 84.88 385 GLU A O 1
ATOM 2926 N N . MET A 1 386 ? 41.287 14.617 -9.384 1.00 86.38 386 MET A N 1
ATOM 2927 C CA . MET A 1 386 ? 41.933 15.931 -9.447 1.00 86.38 386 MET A CA 1
ATOM 2928 C C . MET A 1 386 ? 41.187 16.880 -10.389 1.00 86.38 386 MET A C 1
ATOM 2930 O O . MET A 1 386 ? 41.753 17.399 -11.357 1.00 86.38 386 MET A O 1
ATOM 2934 N N . LEU A 1 387 ? 39.918 17.159 -10.078 1.00 83.56 387 LEU A N 1
ATOM 2935 C CA . LEU A 1 387 ? 39.031 17.957 -10.933 1.00 83.56 387 LEU A CA 1
ATOM 2936 C C . LEU A 1 387 ? 39.590 19.345 -11.277 1.00 83.56 387 LEU A C 1
ATOM 2938 O O . LEU A 1 387 ? 39.430 19.821 -12.393 1.00 83.56 387 LEU A O 1
ATOM 2942 N N . HIS A 1 388 ? 40.298 19.992 -10.349 1.00 83.75 388 HIS A N 1
ATOM 2943 C CA . HIS A 1 388 ? 40.880 21.315 -10.589 1.00 83.75 388 HIS A CA 1
ATOM 2944 C C . HIS A 1 388 ? 41.928 21.317 -11.718 1.00 83.75 388 HIS A C 1
ATOM 2946 O O . HIS A 1 388 ? 42.049 22.307 -12.438 1.00 83.75 388 HIS A O 1
ATOM 2952 N N . LEU A 1 389 ? 42.689 20.226 -11.885 1.00 85.19 389 LEU A N 1
ATOM 2953 C CA . LEU A 1 389 ? 43.638 20.080 -12.993 1.00 85.19 389 LEU A CA 1
ATOM 2954 C C . LEU A 1 389 ? 42.909 19.718 -14.281 1.00 85.19 389 LEU A C 1
ATOM 2956 O O . LEU A 1 389 ? 43.204 20.319 -15.309 1.00 85.19 389 LEU A O 1
ATOM 2960 N N . ALA A 1 390 ? 41.919 18.822 -14.212 1.00 87.44 390 ALA A N 1
ATOM 2961 C CA . ALA A 1 390 ? 41.060 18.508 -15.353 1.00 87.44 390 ALA A CA 1
ATOM 2962 C C . ALA A 1 390 ? 40.382 19.776 -15.903 1.00 87.44 390 ALA A C 1
ATOM 2964 O O . ALA A 1 390 ? 40.432 20.030 -17.100 1.00 87.44 390 ALA A O 1
ATOM 2965 N N . ARG A 1 391 ? 39.863 20.641 -15.022 1.00 84.56 391 ARG A N 1
ATOM 2966 C CA . ARG A 1 391 ? 39.241 21.926 -15.368 1.00 84.56 391 ARG A CA 1
ATOM 2967 C C . ARG A 1 391 ? 40.229 22.914 -15.985 1.00 84.56 391 ARG A C 1
ATOM 2969 O O . ARG A 1 391 ? 39.871 23.622 -16.920 1.00 84.56 391 ARG A O 1
ATOM 2976 N N . LYS A 1 392 ? 41.471 22.971 -15.488 1.00 85.12 392 LYS A N 1
ATOM 2977 C CA . LYS A 1 392 ? 42.525 23.791 -16.108 1.00 85.12 392 LYS A CA 1
ATOM 2978 C C . LYS A 1 392 ? 42.810 23.326 -17.532 1.00 85.12 392 LYS A C 1
ATOM 2980 O O . LYS A 1 392 ? 42.831 24.159 -18.425 1.00 85.12 392 LYS A O 1
ATOM 2985 N N . VAL A 1 393 ? 42.974 22.020 -17.733 1.00 85.12 393 VAL A N 1
ATOM 2986 C CA . VAL A 1 393 ? 43.197 21.425 -19.059 1.00 85.12 393 VAL A CA 1
ATOM 2987 C C . VAL A 1 393 ? 41.999 21.692 -19.983 1.00 85.12 393 VAL A C 1
ATOM 2989 O O . VAL A 1 393 ? 42.187 22.172 -21.094 1.00 85.12 393 VAL A O 1
ATOM 2992 N N . PHE A 1 394 ? 40.773 21.506 -19.487 1.00 84.69 394 PHE A N 1
ATOM 2993 C CA . PHE A 1 394 ? 39.525 21.787 -20.202 1.00 84.69 394 PHE A CA 1
ATOM 2994 C C . PHE A 1 394 ? 39.413 23.254 -20.655 1.00 84.69 394 PHE A C 1
ATOM 2996 O O . PHE A 1 394 ? 39.031 23.532 -21.784 1.00 84.69 394 PHE A O 1
ATOM 3003 N N . ASN A 1 395 ? 39.794 24.210 -19.803 1.00 80.56 395 ASN A N 1
ATOM 3004 C CA . ASN A 1 395 ? 39.716 25.640 -20.124 1.00 80.56 395 ASN A CA 1
ATOM 3005 C C . ASN A 1 395 ? 40.816 26.122 -21.086 1.00 80.56 395 ASN A C 1
ATOM 3007 O O . ASN A 1 395 ? 40.669 27.185 -21.685 1.00 80.56 395 ASN A O 1
ATOM 3011 N N . ILE A 1 396 ? 41.927 25.387 -21.204 1.00 74.62 396 ILE A N 1
ATOM 3012 C CA . ILE A 1 396 ? 43.038 25.721 -22.111 1.00 74.62 396 ILE A CA 1
ATOM 3013 C C . ILE A 1 396 ? 42.710 25.317 -23.562 1.00 74.62 396 ILE A C 1
ATOM 3015 O O . ILE A 1 396 ? 43.289 25.867 -24.499 1.00 74.62 396 ILE A O 1
ATOM 3019 N N . MET A 1 397 ? 41.745 24.414 -23.777 1.00 68.56 397 MET A N 1
ATOM 3020 C CA . MET A 1 397 ? 41.315 24.001 -25.115 1.00 68.56 397 MET A CA 1
ATOM 3021 C C . MET A 1 397 ? 40.643 25.151 -25.879 1.00 68.56 397 MET A C 1
ATOM 3023 O O . MET A 1 397 ? 39.572 25.625 -25.508 1.00 68.56 397 MET A O 1
ATOM 3027 N N . GLY A 1 398 ? 41.241 25.565 -27.002 1.00 60.06 398 GLY A N 1
ATOM 3028 C CA . GLY A 1 398 ? 40.649 26.555 -27.913 1.00 60.06 398 GLY A CA 1
ATOM 3029 C C . GLY A 1 398 ? 39.487 26.014 -28.762 1.00 60.06 398 GLY A C 1
ATOM 3030 O O . GLY A 1 398 ? 38.658 26.792 -29.229 1.00 60.06 398 GLY A O 1
ATOM 3031 N N . GLN A 1 399 ? 39.404 24.691 -28.944 1.00 65.56 399 GLN A N 1
ATOM 3032 C CA . GLN A 1 399 ? 38.300 23.988 -29.604 1.00 65.56 399 GLN A CA 1
ATOM 3033 C C . GLN A 1 399 ? 37.921 22.769 -28.761 1.00 65.56 399 GLN A C 1
ATOM 3035 O O . GLN A 1 399 ? 38.614 21.758 -28.786 1.00 65.56 399 GLN A O 1
ATOM 3040 N N . LEU A 1 400 ? 36.851 22.897 -27.978 1.00 76.81 400 LEU A N 1
ATOM 3041 C CA . LEU A 1 400 ? 36.257 21.773 -27.256 1.00 76.81 400 LEU A CA 1
ATOM 3042 C C . LEU A 1 400 ? 35.449 20.921 -28.235 1.00 76.81 400 LEU A C 1
ATOM 3044 O O . LEU A 1 400 ? 34.690 21.472 -29.034 1.00 76.81 400 LEU A O 1
ATOM 3048 N N . ASP A 1 401 ? 35.590 19.603 -28.146 1.00 82.06 401 ASP A N 1
ATOM 3049 C CA . ASP A 1 401 ? 34.734 18.643 -28.838 1.00 82.06 401 ASP A CA 1
ATOM 3050 C C . ASP A 1 401 ? 33.765 17.970 -27.849 1.00 82.06 401 ASP A C 1
ATOM 3052 O O . ASP A 1 401 ? 33.833 18.183 -26.635 1.00 82.06 401 ASP A O 1
ATOM 3056 N N . ALA A 1 402 ? 32.808 17.192 -28.362 1.00 83.94 402 ALA A N 1
ATOM 3057 C CA . ALA A 1 402 ? 31.809 16.523 -27.525 1.00 83.94 402 ALA A CA 1
ATOM 3058 C C . ALA A 1 402 ? 32.447 15.560 -26.499 1.00 83.94 402 ALA A C 1
ATOM 3060 O O . ALA A 1 402 ? 31.958 15.434 -25.377 1.00 83.94 402 ALA A O 1
ATOM 3061 N N . GLU A 1 403 ? 33.570 14.924 -26.844 1.00 83.62 403 GLU A N 1
ATOM 3062 C CA . GLU A 1 403 ? 34.276 13.983 -25.969 1.00 83.62 403 GLU A CA 1
ATOM 3063 C C . GLU A 1 403 ? 34.940 14.695 -24.776 1.00 83.62 403 GLU A C 1
ATOM 3065 O O . GLU A 1 403 ? 34.906 14.169 -23.654 1.00 83.62 403 GLU A O 1
ATOM 3070 N N . SER A 1 404 ? 35.450 15.919 -24.968 1.00 85.12 404 SER A N 1
ATOM 3071 C CA . SER A 1 404 ? 35.939 16.770 -23.875 1.00 85.12 404 SER A CA 1
ATOM 3072 C C . SER A 1 404 ? 34.844 17.039 -22.838 1.00 85.12 404 SER A C 1
ATOM 3074 O O . SER A 1 404 ? 35.078 16.902 -21.633 1.00 85.12 404 SER A O 1
ATOM 3076 N N . TRP A 1 405 ? 33.637 17.411 -23.290 1.00 88.56 405 TRP A N 1
ATOM 3077 C CA . TRP A 1 405 ? 32.494 17.694 -22.412 1.00 88.56 405 TRP A CA 1
ATOM 3078 C C . TRP A 1 405 ? 32.008 16.439 -21.687 1.00 88.56 405 TRP A C 1
ATOM 3080 O O . TRP A 1 405 ? 31.868 16.469 -20.462 1.00 88.56 405 TRP A O 1
ATOM 3090 N N . ASN A 1 406 ? 31.821 15.332 -22.411 1.00 88.56 406 ASN A N 1
ATOM 3091 C CA . ASN A 1 406 ? 31.361 14.061 -21.845 1.00 88.56 406 ASN A CA 1
ATOM 3092 C C . ASN A 1 406 ? 32.326 13.544 -20.762 1.00 88.56 406 ASN A C 1
ATOM 3094 O O . ASN A 1 406 ? 31.897 13.154 -19.674 1.00 88.56 406 ASN A O 1
ATOM 3098 N N . SER A 1 407 ? 33.642 13.633 -21.002 1.00 86.50 407 SER A N 1
ATOM 3099 C CA . SER A 1 407 ? 34.673 13.256 -20.020 1.00 86.50 407 SER A CA 1
ATOM 3100 C C . SER A 1 407 ? 34.592 14.094 -18.743 1.00 86.50 407 SER A C 1
ATOM 3102 O O . SER A 1 407 ? 34.766 13.577 -17.635 1.00 86.50 407 SER A O 1
ATOM 3104 N N . MET A 1 408 ? 34.299 15.388 -18.888 1.00 87.81 408 MET A N 1
ATOM 3105 C CA . MET A 1 408 ? 34.206 16.313 -17.765 1.00 87.81 408 MET A CA 1
ATOM 3106 C C . MET A 1 408 ? 32.924 16.091 -16.947 1.00 87.81 408 MET A C 1
ATOM 3108 O O . MET A 1 408 ? 32.976 16.051 -15.718 1.00 87.81 408 MET A O 1
ATOM 3112 N N . ILE A 1 409 ? 31.791 15.860 -17.619 1.00 90.06 409 ILE A N 1
ATOM 3113 C CA . ILE A 1 409 ? 30.499 15.514 -17.002 1.00 90.06 409 ILE A CA 1
ATOM 3114 C C . ILE A 1 409 ? 30.613 14.201 -16.222 1.00 90.06 409 ILE A C 1
ATOM 3116 O O . ILE A 1 409 ? 30.231 14.141 -15.051 1.00 90.06 409 ILE A O 1
ATOM 3120 N N . PHE A 1 410 ? 31.200 13.168 -16.835 1.00 85.75 410 PHE A N 1
ATOM 3121 C CA . PHE A 1 410 ? 31.446 11.883 -16.183 1.00 85.75 410 PHE A CA 1
ATOM 3122 C C . PHE A 1 410 ? 32.325 12.038 -14.933 1.00 85.75 410 PHE A C 1
ATOM 3124 O O . PHE A 1 410 ? 31.998 11.507 -13.868 1.00 85.75 410 PHE A O 1
ATOM 3131 N N . GLY A 1 411 ? 33.409 12.818 -15.035 1.00 83.44 411 GLY A N 1
ATOM 3132 C CA . GLY A 1 411 ? 34.288 13.139 -13.911 1.00 83.44 411 GLY A CA 1
ATOM 3133 C C . GLY A 1 411 ? 33.553 13.817 -12.753 1.00 83.44 411 GLY A C 1
ATOM 3134 O O . GLY A 1 411 ? 33.616 13.335 -11.622 1.00 83.44 411 GLY A O 1
ATOM 3135 N N . CYS A 1 412 ? 32.795 14.883 -13.030 1.00 84.75 412 CYS A N 1
ATOM 3136 C CA . CYS A 1 412 ? 31.993 15.584 -12.021 1.00 84.75 412 CYS A CA 1
ATOM 3137 C C . CYS A 1 412 ? 30.977 14.656 -11.343 1.00 84.75 412 CYS A C 1
ATOM 3139 O O . CYS A 1 412 ? 30.861 14.647 -10.115 1.00 84.75 412 CYS A O 1
ATOM 3141 N N . GLY A 1 413 ? 30.265 13.841 -12.125 1.00 82.00 413 GLY A N 1
ATOM 3142 C CA . GLY A 1 413 ? 29.252 12.939 -11.590 1.00 82.00 413 GLY A CA 1
ATOM 3143 C C . GLY A 1 413 ? 29.814 11.782 -10.761 1.00 82.00 413 GLY A C 1
ATOM 3144 O O . GLY A 1 413 ? 29.164 11.380 -9.793 1.00 82.00 413 GLY A O 1
ATOM 3145 N N . LYS A 1 414 ? 31.019 11.280 -11.077 1.00 81.12 414 LYS A N 1
ATOM 3146 C CA . LYS A 1 414 ? 31.723 10.275 -10.258 1.00 81.12 414 LYS A CA 1
ATOM 3147 C C . LYS A 1 414 ? 32.147 10.842 -8.900 1.00 81.12 414 LYS A C 1
ATOM 3149 O O . LYS A 1 414 ? 32.074 10.136 -7.901 1.00 81.12 414 LYS A O 1
ATOM 3154 N N . MET A 1 415 ? 32.535 12.116 -8.855 1.00 81.06 415 MET A N 1
ATOM 3155 C CA . MET A 1 415 ? 32.939 12.805 -7.622 1.00 81.06 415 MET A CA 1
ATOM 3156 C C . MET A 1 415 ? 31.756 13.321 -6.781 1.00 81.06 415 MET A C 1
ATOM 3158 O O . MET A 1 415 ? 31.970 13.956 -5.752 1.00 81.06 415 MET A O 1
ATOM 3162 N N . GLY A 1 416 ? 30.508 13.075 -7.204 1.00 80.25 416 GLY A N 1
ATOM 3163 C CA . GLY A 1 416 ? 29.304 13.516 -6.488 1.00 80.25 416 GLY A CA 1
ATOM 3164 C C . GLY A 1 416 ? 29.019 15.020 -6.586 1.00 80.25 416 GLY A C 1
ATOM 3165 O O . GLY A 1 416 ? 28.196 15.541 -5.836 1.00 80.25 416 GLY A O 1
ATOM 3166 N N . LEU A 1 417 ? 29.670 15.734 -7.510 1.00 86.44 417 LEU A N 1
ATOM 3167 C CA . LEU A 1 417 ? 29.461 17.167 -7.745 1.00 86.44 417 LEU A CA 1
ATOM 3168 C C . LEU A 1 417 ? 28.250 17.376 -8.662 1.00 86.44 417 LEU A C 1
ATOM 3170 O O . LEU A 1 417 ? 28.363 17.791 -9.815 1.00 86.44 417 LEU A O 1
ATOM 3174 N N . ASP A 1 418 ? 27.073 17.037 -8.138 1.00 87.62 418 ASP A N 1
ATOM 3175 C CA . ASP A 1 418 ? 25.849 16.883 -8.927 1.00 87.62 418 ASP A CA 1
ATOM 3176 C C . ASP A 1 418 ? 25.359 18.187 -9.578 1.00 87.62 418 ASP A C 1
ATOM 3178 O O . ASP A 1 418 ? 24.843 18.156 -10.693 1.00 87.62 418 ASP A O 1
ATOM 3182 N N . ILE A 1 419 ? 25.549 19.338 -8.925 1.00 87.81 419 ILE A N 1
ATOM 3183 C CA . ILE A 1 419 ? 25.156 20.650 -9.474 1.00 87.81 419 ILE A CA 1
ATOM 3184 C C . ILE A 1 419 ? 26.068 21.038 -10.645 1.00 87.81 419 ILE A C 1
ATOM 3186 O O . ILE A 1 419 ? 25.584 21.371 -11.723 1.00 87.81 419 ILE A O 1
ATOM 3190 N N . GLU A 1 420 ? 27.387 20.926 -10.464 1.00 86.50 420 GLU A N 1
ATOM 3191 C CA . GLU A 1 420 ? 28.371 21.265 -11.500 1.00 86.50 420 GLU A CA 1
ATOM 3192 C C . GLU A 1 420 ? 28.250 20.341 -12.724 1.00 86.50 420 GLU A C 1
ATOM 3194 O O . GLU A 1 420 ? 28.376 20.798 -13.859 1.00 86.50 420 GLU A O 1
ATOM 3199 N N . CYS A 1 421 ? 27.934 19.060 -12.500 1.00 91.44 421 CYS A N 1
ATOM 3200 C CA . CYS A 1 421 ? 27.606 18.087 -13.545 1.00 91.44 421 CYS A CA 1
ATOM 3201 C C . CYS A 1 421 ? 26.431 18.563 -14.423 1.00 91.44 421 CYS A C 1
ATOM 3203 O O . CYS A 1 421 ? 26.517 18.545 -15.653 1.00 91.44 421 CYS A O 1
ATOM 3205 N N . LEU A 1 422 ? 25.348 19.040 -13.797 1.00 89.94 422 LEU A N 1
ATOM 3206 C CA . LEU A 1 422 ? 24.162 19.536 -14.501 1.00 89.94 422 LEU A CA 1
ATOM 3207 C C . LEU A 1 422 ? 24.430 20.838 -15.263 1.00 89.94 422 LEU A C 1
ATOM 3209 O O . LEU A 1 422 ? 23.953 20.992 -16.390 1.00 89.94 422 LEU A O 1
ATOM 3213 N N . ASP A 1 423 ? 25.206 21.751 -14.679 1.00 90.00 423 ASP A N 1
ATOM 3214 C CA . ASP A 1 423 ? 25.585 23.009 -15.328 1.00 90.00 423 ASP A CA 1
ATOM 3215 C C . ASP A 1 423 ? 26.473 22.767 -16.557 1.00 90.00 423 ASP A C 1
ATOM 3217 O O . ASP A 1 423 ? 26.235 23.351 -17.616 1.00 90.00 423 ASP A O 1
ATOM 3221 N N . LEU A 1 424 ? 27.443 21.851 -16.454 1.00 89.50 424 LEU A N 1
ATOM 3222 C CA . LEU A 1 424 ? 28.288 21.427 -17.575 1.00 89.50 424 LEU A CA 1
ATOM 3223 C C . LEU A 1 424 ? 27.476 20.803 -18.712 1.00 89.50 424 LEU A C 1
ATOM 3225 O O . LEU A 1 424 ? 27.687 21.145 -19.874 1.00 89.50 424 LEU A O 1
ATOM 3229 N N . PHE A 1 425 ? 26.526 19.926 -18.388 1.00 91.19 425 PHE A N 1
ATOM 3230 C CA . PHE A 1 425 ? 25.651 19.309 -19.383 1.00 91.19 425 PHE A CA 1
ATOM 3231 C C . PHE A 1 425 ? 24.760 20.339 -20.085 1.00 91.19 425 PHE A C 1
ATOM 3233 O O . PHE A 1 425 ? 24.601 20.314 -21.305 1.00 91.19 425 PHE A O 1
ATOM 3240 N N . ARG A 1 426 ? 24.209 21.294 -19.331 1.00 90.06 426 ARG A N 1
ATOM 3241 C CA . ARG A 1 426 ? 23.407 22.382 -19.896 1.00 90.06 426 ARG A CA 1
ATOM 3242 C C . ARG A 1 426 ? 24.231 23.269 -20.832 1.00 90.06 426 ARG A C 1
ATOM 3244 O O . ARG A 1 426 ? 23.731 23.634 -21.894 1.00 90.06 426 ARG A O 1
ATOM 3251 N N . GLU A 1 427 ? 25.460 23.610 -20.455 1.00 88.88 427 GLU A N 1
ATOM 3252 C CA . GLU A 1 427 ? 26.364 24.414 -21.287 1.00 88.88 427 GLU A CA 1
ATOM 3253 C C . GLU A 1 427 ? 26.775 23.665 -22.566 1.00 88.88 427 GLU A C 1
ATOM 3255 O O . GLU A 1 427 ? 26.769 24.253 -23.648 1.00 88.88 427 GLU A O 1
ATOM 3260 N N . MET A 1 428 ? 27.047 22.359 -22.471 1.00 90.00 428 MET A N 1
ATOM 3261 C CA . MET A 1 428 ? 27.324 21.498 -23.626 1.00 90.00 428 MET A CA 1
ATOM 3262 C C . MET A 1 428 ? 26.175 21.535 -24.646 1.00 90.00 428 MET A C 1
ATOM 3264 O O . MET A 1 428 ? 26.404 21.799 -25.829 1.00 90.00 428 MET A O 1
ATOM 3268 N N . LEU A 1 429 ? 24.932 21.349 -24.181 1.00 88.75 429 LEU A N 1
ATOM 3269 C CA . LEU A 1 429 ? 23.743 21.401 -25.037 1.00 88.75 429 LEU A CA 1
ATOM 3270 C C . LEU A 1 429 ? 23.494 22.803 -25.608 1.00 88.75 429 LEU A C 1
ATOM 3272 O O . LEU A 1 429 ? 23.107 22.933 -26.767 1.00 88.75 429 LEU A O 1
ATOM 3276 N N . PHE A 1 430 ? 23.732 23.860 -24.824 1.00 87.62 430 PHE A N 1
ATOM 3277 C CA . PHE A 1 430 ? 23.601 25.245 -25.289 1.00 87.62 430 PHE A CA 1
ATOM 3278 C C . PHE A 1 430 ? 24.571 25.566 -26.434 1.00 87.62 430 PHE A C 1
ATOM 3280 O O . PHE A 1 430 ? 24.220 26.303 -27.354 1.00 87.62 430 PHE A O 1
ATOM 3287 N N . ARG A 1 431 ? 25.771 24.975 -26.413 1.00 86.00 431 AR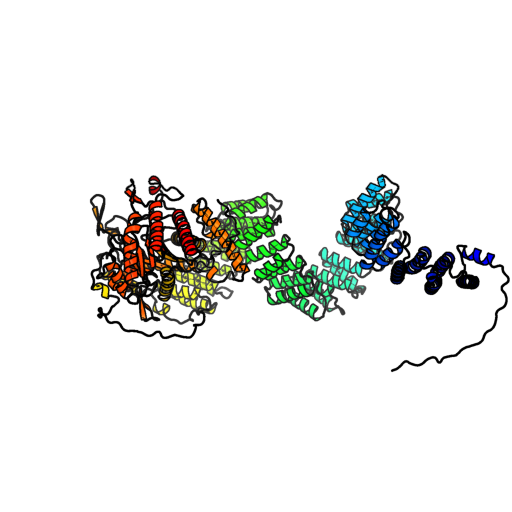G A N 1
ATOM 3288 C CA . ARG A 1 431 ? 26.780 25.111 -27.474 1.00 86.00 431 ARG A CA 1
ATOM 3289 C C . ARG A 1 431 ? 26.555 24.192 -28.678 1.00 86.00 431 ARG A C 1
ATOM 3291 O O . ARG A 1 431 ? 27.304 24.296 -29.644 1.00 86.00 431 ARG A O 1
ATOM 3298 N N . GLY A 1 432 ? 25.529 23.340 -28.644 1.00 83.38 432 GLY A N 1
ATOM 3299 C CA . GLY A 1 432 ? 25.148 22.470 -29.758 1.00 83.38 432 GLY A CA 1
ATOM 3300 C C . GLY A 1 432 ? 25.977 21.191 -29.888 1.00 83.38 432 GLY A C 1
ATOM 3301 O O . GLY A 1 432 ? 26.027 20.631 -30.979 1.00 83.38 432 GLY A O 1
ATOM 3302 N N . PHE A 1 433 ? 26.634 20.738 -28.815 1.00 86.75 433 PHE A N 1
ATOM 3303 C CA . PHE A 1 433 ? 27.328 19.448 -28.804 1.00 86.75 433 PHE A CA 1
ATOM 3304 C C . PHE A 1 433 ? 26.380 18.305 -28.424 1.00 86.75 433 PHE A C 1
ATOM 3306 O O . PHE A 1 433 ? 25.519 18.461 -27.553 1.00 86.75 433 PHE A O 1
ATOM 3313 N N . ASP A 1 434 ? 26.576 17.145 -29.053 1.00 82.44 434 ASP A N 1
ATOM 3314 C CA . ASP A 1 434 ? 25.801 15.938 -28.776 1.00 82.44 434 ASP A CA 1
ATOM 3315 C C . ASP A 1 434 ? 26.264 15.244 -27.489 1.00 82.44 434 ASP A C 1
ATOM 3317 O O . ASP A 1 434 ? 27.455 15.111 -27.211 1.00 82.44 434 ASP A O 1
ATOM 3321 N N . SER A 1 435 ? 25.294 14.767 -26.712 1.00 86.50 435 SER A N 1
ATOM 3322 C CA . SER A 1 435 ? 25.524 13.981 -25.500 1.00 86.50 435 SER A CA 1
ATOM 3323 C C . SER A 1 435 ? 25.634 12.494 -25.811 1.00 86.50 435 SER A C 1
ATOM 3325 O O . SER A 1 435 ? 24.773 11.961 -26.514 1.00 86.50 435 SER A O 1
ATOM 3327 N N . ASP A 1 436 ? 26.594 11.804 -25.201 1.00 86.56 436 ASP A N 1
ATOM 3328 C CA . ASP A 1 436 ? 26.647 10.342 -25.240 1.00 86.56 436 ASP A CA 1
ATOM 3329 C C . ASP A 1 436 ? 25.763 9.681 -24.159 1.00 86.56 436 ASP A C 1
ATOM 3331 O O . ASP A 1 436 ? 25.226 10.327 -23.251 1.00 86.56 436 ASP A O 1
ATOM 3335 N N . LEU A 1 437 ? 25.598 8.357 -24.265 1.00 88.06 437 LEU A N 1
ATOM 3336 C CA . LEU A 1 437 ? 24.822 7.552 -23.317 1.00 88.06 437 LEU A CA 1
ATOM 3337 C C . LEU A 1 437 ? 25.342 7.698 -21.876 1.00 88.06 437 LEU A C 1
ATOM 3339 O O . LEU A 1 437 ? 24.549 7.848 -20.945 1.00 88.06 437 LEU A O 1
ATOM 3343 N N . ASN A 1 438 ? 26.666 7.690 -21.695 1.00 87.56 438 ASN A N 1
ATOM 3344 C CA . ASN A 1 438 ? 27.299 7.789 -20.380 1.00 87.56 438 ASN A CA 1
ATOM 3345 C C . ASN A 1 438 ? 26.987 9.125 -19.703 1.00 87.56 438 ASN A C 1
ATOM 3347 O O . ASN A 1 438 ? 26.607 9.137 -18.533 1.00 87.56 438 ASN A O 1
ATOM 3351 N N . SER A 1 439 ? 27.058 10.232 -20.441 1.00 88.50 439 SER A N 1
ATOM 3352 C CA . SER A 1 439 ? 26.722 11.562 -19.931 1.00 88.50 439 SER A CA 1
ATOM 3353 C C . SER A 1 439 ? 25.263 11.640 -19.501 1.00 88.50 439 SER A C 1
ATOM 3355 O O . SER A 1 439 ? 24.975 12.164 -18.426 1.00 88.50 439 SER A O 1
ATOM 3357 N N . LEU A 1 440 ? 24.337 11.052 -20.268 1.00 91.88 440 LEU A N 1
ATOM 3358 C CA . LEU A 1 440 ? 22.920 10.998 -19.892 1.00 91.88 440 LEU A CA 1
ATOM 3359 C C . LEU A 1 440 ? 22.675 10.153 -18.640 1.00 91.88 440 LEU A C 1
ATOM 3361 O O . LEU A 1 440 ? 21.896 10.563 -17.776 1.00 91.88 440 LEU A O 1
ATOM 3365 N N . VAL A 1 441 ? 23.346 9.007 -18.504 1.00 92.25 441 VAL A N 1
ATOM 3366 C CA . VAL A 1 441 ? 23.272 8.162 -17.300 1.00 92.25 441 VAL A CA 1
ATOM 3367 C C . VAL A 1 441 ? 23.821 8.912 -16.084 1.00 92.25 441 VAL A C 1
ATOM 3369 O O . VAL A 1 441 ? 23.182 8.944 -15.028 1.00 92.25 441 VAL A O 1
ATOM 3372 N N . THR A 1 442 ? 24.973 9.571 -16.224 1.00 92.25 442 THR A N 1
ATOM 3373 C CA . THR A 1 442 ? 25.590 10.360 -15.151 1.00 92.25 442 THR A CA 1
ATOM 3374 C C . THR A 1 442 ? 24.686 11.513 -14.714 1.00 92.25 442 THR A C 1
ATOM 3376 O O . THR A 1 442 ? 24.381 11.643 -13.529 1.00 92.25 442 THR A O 1
ATOM 3379 N N . VAL A 1 443 ? 24.183 12.299 -15.664 1.00 93.50 443 VAL A N 1
ATOM 3380 C CA . VAL A 1 443 ? 23.300 13.444 -15.410 1.00 93.50 443 VAL A CA 1
ATOM 3381 C C . VAL A 1 443 ? 21.969 13.009 -14.791 1.00 93.50 443 VAL A C 1
ATOM 3383 O O . VAL A 1 443 ? 21.506 13.617 -13.825 1.00 93.50 443 VAL A O 1
ATOM 3386 N N . THR A 1 444 ? 21.373 11.916 -15.276 1.00 92.62 444 THR A N 1
ATOM 3387 C CA . THR A 1 444 ? 20.138 11.358 -14.698 1.00 92.62 444 THR A CA 1
ATOM 3388 C C . THR A 1 444 ? 20.369 10.867 -13.266 1.00 92.62 444 THR A C 1
ATOM 3390 O O . THR A 1 444 ? 19.527 11.091 -12.392 1.00 92.62 444 THR A O 1
ATOM 3393 N N . SER A 1 445 ? 21.528 10.258 -12.992 1.00 91.19 445 SER A N 1
ATOM 3394 C CA . SER A 1 445 ? 21.929 9.847 -11.640 1.00 91.19 445 SER A CA 1
ATOM 3395 C C . SER A 1 445 ? 22.105 11.048 -10.707 1.00 91.19 445 SER A C 1
ATOM 3397 O O . SER A 1 445 ? 21.620 11.013 -9.574 1.00 91.19 445 SER A O 1
ATOM 3399 N N . SER A 1 446 ? 22.714 12.138 -11.187 1.00 92.06 446 SER A N 1
ATOM 3400 C CA . SER A 1 446 ? 22.802 13.406 -10.452 1.00 92.06 446 SER A CA 1
ATOM 3401 C C . SER A 1 446 ? 21.417 13.997 -10.165 1.00 92.06 446 SER A C 1
ATOM 3403 O O . SER A 1 446 ? 21.148 14.398 -9.033 1.00 92.06 446 SER A O 1
ATOM 3405 N N . CYS A 1 447 ? 20.479 13.964 -11.123 1.00 92.31 447 CYS A N 1
ATOM 3406 C CA . CYS A 1 447 ? 19.084 14.348 -10.868 1.00 92.31 447 CYS A CA 1
ATOM 3407 C C . CYS A 1 447 ? 18.409 13.461 -9.810 1.00 92.31 447 CYS A C 1
ATOM 3409 O O . CYS A 1 447 ? 17.638 13.973 -9.001 1.00 92.31 447 CYS A O 1
ATOM 3411 N N . SER A 1 448 ? 18.694 12.153 -9.799 1.00 89.88 448 SER A N 1
ATOM 3412 C CA . SER A 1 448 ? 18.171 11.212 -8.799 1.00 89.88 448 SER A CA 1
ATOM 3413 C C . SER A 1 448 ? 18.663 11.546 -7.390 1.00 89.88 448 SER A C 1
ATOM 3415 O O . SER A 1 448 ? 17.861 11.600 -6.458 1.00 89.88 448 SER A O 1
ATOM 3417 N N . ARG A 1 449 ? 19.968 11.809 -7.229 1.00 88.12 449 ARG A N 1
ATOM 3418 C CA . ARG A 1 449 ? 20.577 12.168 -5.937 1.00 88.12 449 ARG A CA 1
ATOM 3419 C C . ARG A 1 449 ? 20.077 13.509 -5.406 1.00 88.12 449 ARG A C 1
ATOM 3421 O O . ARG A 1 449 ? 19.771 13.607 -4.224 1.00 88.12 449 ARG A O 1
ATOM 3428 N N . LEU A 1 450 ? 19.917 14.497 -6.286 1.00 87.56 450 LEU A N 1
ATOM 3429 C CA . LEU A 1 450 ? 19.356 15.810 -5.946 1.00 87.56 450 LEU A CA 1
ATOM 3430 C C . LEU A 1 450 ? 17.824 15.813 -5.814 1.00 87.56 450 LEU A C 1
ATOM 3432 O O . LEU A 1 450 ? 17.248 16.846 -5.484 1.00 87.56 450 LEU A O 1
ATOM 3436 N N . MET A 1 451 ? 17.152 14.695 -6.119 1.00 88.06 451 MET A N 1
ATOM 3437 C CA . MET A 1 451 ? 15.686 14.592 -6.191 1.00 88.06 451 MET A CA 1
ATOM 3438 C C . MET A 1 451 ? 15.048 15.663 -7.105 1.00 88.06 451 MET A C 1
ATOM 3440 O O . MET A 1 451 ? 13.923 16.124 -6.894 1.00 88.06 451 MET A O 1
ATOM 3444 N N . ALA A 1 452 ? 15.767 16.066 -8.157 1.00 89.12 452 ALA A N 1
ATOM 3445 C CA . ALA A 1 452 ? 15.413 17.173 -9.040 1.00 89.12 452 ALA A CA 1
ATOM 3446 C C . ALA A 1 452 ? 14.477 16.722 -10.179 1.00 89.12 452 ALA A C 1
ATOM 3448 O O . ALA A 1 452 ? 14.874 16.634 -11.343 1.00 89.12 452 ALA A O 1
ATOM 3449 N N . LEU A 1 453 ? 13.205 16.461 -9.855 1.00 89.56 453 LEU A N 1
ATOM 3450 C CA . LEU A 1 453 ? 12.221 15.883 -10.786 1.00 89.56 453 LEU A CA 1
ATOM 3451 C C . LEU A 1 453 ? 12.067 16.657 -12.109 1.00 89.56 453 LEU A C 1
ATOM 3453 O O . LEU A 1 453 ? 11.928 16.048 -13.170 1.00 89.56 453 LEU A O 1
ATOM 3457 N N . PHE A 1 454 ? 12.048 17.992 -12.064 1.00 88.88 454 PHE A N 1
ATOM 3458 C CA . PHE A 1 454 ? 11.856 18.808 -13.269 1.00 88.88 454 PHE A CA 1
ATOM 3459 C C . PHE A 1 454 ? 13.050 18.716 -14.221 1.00 88.88 454 PHE A C 1
ATOM 3461 O O . PHE A 1 454 ? 12.852 18.548 -15.422 1.00 88.88 454 PHE A O 1
ATOM 3468 N N . LEU A 1 455 ? 14.274 18.746 -13.686 1.00 89.00 455 LEU A N 1
ATOM 3469 C CA . LEU A 1 455 ? 15.491 18.563 -14.477 1.00 89.00 455 LEU A CA 1
ATOM 3470 C C . LEU A 1 455 ? 15.571 17.136 -15.025 1.00 89.00 455 LEU A C 1
ATOM 3472 O O . LEU A 1 455 ? 15.797 16.962 -16.219 1.00 89.00 455 LEU A O 1
ATOM 3476 N N . GLY A 1 456 ? 15.256 16.127 -14.207 1.00 91.69 456 GLY A N 1
ATOM 3477 C CA . GLY A 1 456 ? 15.204 14.730 -14.647 1.00 91.69 456 GLY A CA 1
ATOM 3478 C C . GLY A 1 456 ? 14.199 14.488 -15.780 1.00 91.69 456 GLY A C 1
ATOM 3479 O O . GLY A 1 456 ? 14.482 13.732 -16.706 1.00 91.69 456 GLY A O 1
ATOM 3480 N N . ARG A 1 457 ? 13.045 15.173 -15.776 1.00 92.62 457 ARG A N 1
ATOM 3481 C CA . ARG A 1 457 ? 12.088 15.147 -16.899 1.00 92.62 457 ARG A CA 1
ATOM 3482 C C . ARG A 1 457 ? 12.658 15.783 -18.164 1.00 92.62 457 ARG A C 1
ATOM 3484 O O . ARG A 1 457 ? 12.464 15.229 -19.240 1.00 92.62 457 ARG A O 1
ATOM 3491 N N . SER A 1 458 ? 13.356 16.910 -18.045 1.00 90.94 458 SER A N 1
ATOM 3492 C CA . SER A 1 458 ? 14.012 17.553 -19.188 1.00 90.94 458 SER A CA 1
ATOM 3493 C C . SER A 1 458 ? 15.086 16.654 -19.802 1.00 90.94 458 SER A C 1
ATOM 3495 O O . SER A 1 458 ? 15.133 16.521 -21.023 1.00 90.94 458 SER A O 1
ATOM 3497 N N . VAL A 1 459 ? 15.885 15.982 -18.967 1.00 91.31 459 VAL A N 1
ATOM 3498 C CA . VAL A 1 459 ? 16.897 15.007 -19.405 1.00 91.31 459 VAL A CA 1
ATOM 3499 C C . VAL A 1 459 ? 16.233 13.811 -20.086 1.00 91.31 459 VAL A C 1
ATOM 3501 O O . VAL A 1 459 ? 16.633 13.455 -21.185 1.00 91.31 459 VAL A O 1
ATOM 3504 N N . HIS A 1 460 ? 15.157 13.258 -19.518 1.00 93.06 460 HIS A N 1
ATOM 3505 C CA . HIS A 1 460 ? 14.405 12.163 -20.142 1.00 93.06 460 HIS A CA 1
ATOM 3506 C C . HIS A 1 460 ? 13.813 12.557 -21.509 1.00 93.06 460 HIS A C 1
ATOM 3508 O O . HIS A 1 460 ? 13.917 11.802 -22.473 1.00 93.06 460 HIS A O 1
ATOM 3514 N N . CYS A 1 461 ? 13.245 13.762 -21.635 1.00 91.88 461 CYS A N 1
ATOM 3515 C CA . CYS A 1 461 ? 12.795 14.285 -22.927 1.00 91.88 461 CYS A CA 1
ATOM 3516 C C . CYS A 1 461 ? 13.948 14.395 -23.933 1.00 91.88 461 CYS A C 1
ATOM 3518 O O . CYS A 1 461 ? 13.754 14.129 -25.117 1.00 91.88 461 CYS A O 1
ATOM 3520 N N . HIS A 1 462 ? 15.139 14.790 -23.478 1.00 89.38 462 HIS A N 1
ATOM 3521 C CA . HIS A 1 462 ? 16.331 14.832 -24.321 1.00 89.38 462 HIS A CA 1
ATOM 3522 C C . HIS A 1 462 ? 16.771 13.428 -24.751 1.00 89.38 462 HIS A C 1
ATOM 3524 O O . HIS A 1 462 ? 17.002 13.232 -25.938 1.00 89.38 462 HIS A O 1
ATOM 3530 N N . THR A 1 463 ? 16.764 12.434 -23.854 1.00 91.44 463 THR A N 1
ATOM 3531 C CA . THR A 1 463 ? 17.026 11.015 -24.177 1.00 91.44 463 THR A CA 1
ATOM 3532 C C . THR A 1 463 ? 16.129 10.504 -25.309 1.00 91.44 463 THR A C 1
ATOM 3534 O O . THR A 1 463 ? 16.613 9.835 -26.219 1.00 91.44 463 THR A O 1
ATOM 3537 N N . ILE A 1 464 ? 14.841 10.867 -25.295 1.00 90.38 464 ILE A N 1
ATOM 3538 C CA . ILE A 1 464 ? 13.889 10.522 -26.364 1.00 90.38 464 ILE A CA 1
ATOM 3539 C C . ILE A 1 464 ? 14.248 11.237 -27.674 1.00 90.38 464 ILE A C 1
ATOM 3541 O O . ILE A 1 464 ? 14.208 10.630 -28.741 1.00 90.38 464 ILE A O 1
ATOM 3545 N N . LYS A 1 465 ? 14.627 12.522 -27.620 1.00 87.94 465 LYS A N 1
ATOM 3546 C CA . LYS A 1 465 ? 15.024 13.286 -28.818 1.00 87.94 465 LYS A CA 1
ATOM 3547 C C . LYS A 1 465 ? 16.256 12.707 -29.510 1.00 87.94 465 LYS A C 1
ATOM 3549 O O . LYS A 1 465 ? 16.317 12.758 -30.733 1.00 87.94 465 LYS A O 1
ATOM 3554 N N . VAL A 1 466 ? 17.206 12.168 -28.746 1.00 87.75 466 VAL A N 1
ATOM 3555 C CA . VAL A 1 466 ? 18.418 11.525 -29.282 1.00 87.75 466 VAL A CA 1
ATOM 3556 C C . VAL A 1 466 ? 18.234 10.026 -29.569 1.00 87.75 466 VAL A C 1
ATOM 3558 O O . VAL A 1 466 ? 19.206 9.351 -29.884 1.00 87.75 466 VAL A O 1
ATOM 3561 N N . ALA A 1 467 ? 17.002 9.503 -29.477 1.00 85.62 467 ALA A N 1
ATOM 3562 C CA . ALA A 1 467 ? 16.644 8.104 -29.742 1.00 85.62 467 ALA A CA 1
ATOM 3563 C C . ALA A 1 467 ? 17.417 7.063 -28.901 1.00 85.62 467 ALA A C 1
ATOM 3565 O O . ALA A 1 467 ? 17.640 5.934 -29.340 1.00 85.62 467 ALA A O 1
ATOM 3566 N N . LEU A 1 468 ? 17.811 7.431 -27.676 1.00 85.62 468 LEU A N 1
ATOM 3567 C CA . LEU A 1 468 ? 18.465 6.533 -26.713 1.00 85.62 468 LEU A CA 1
ATOM 3568 C C . LEU A 1 468 ? 17.481 5.957 -25.681 1.00 85.62 468 LEU A C 1
ATOM 3570 O O . LEU A 1 468 ? 17.886 5.248 -24.770 1.00 85.62 468 LEU A O 1
ATOM 3574 N N . ASP A 1 469 ? 16.181 6.226 -25.811 1.00 81.31 469 ASP A N 1
ATOM 3575 C CA . ASP A 1 469 ? 15.130 5.849 -24.852 1.00 81.31 469 ASP A CA 1
ATOM 3576 C C . ASP A 1 469 ? 14.878 4.339 -24.730 1.00 81.31 469 ASP A C 1
ATOM 3578 O O . ASP A 1 469 ? 14.159 3.912 -23.829 1.00 81.31 469 ASP A O 1
ATOM 3582 N N . ARG A 1 470 ? 15.471 3.532 -25.616 1.00 83.44 470 ARG A N 1
ATOM 3583 C CA . ARG A 1 470 ? 15.403 2.063 -25.578 1.00 83.44 470 ARG A CA 1
ATOM 3584 C C . ARG A 1 470 ? 16.637 1.399 -24.971 1.00 83.44 470 ARG A C 1
ATOM 3586 O O . ARG A 1 470 ? 16.623 0.183 -24.792 1.00 83.44 470 ARG A O 1
ATOM 3593 N N . ASP A 1 471 ? 17.694 2.158 -24.681 1.00 88.12 471 ASP A N 1
ATOM 3594 C CA . ASP A 1 471 ? 18.905 1.598 -24.087 1.00 88.12 471 ASP A CA 1
ATOM 3595 C C . ASP A 1 471 ? 18.666 1.197 -22.619 1.00 88.12 471 ASP A C 1
ATOM 3597 O O . ASP A 1 471 ? 18.153 1.969 -21.806 1.00 88.12 471 ASP A O 1
ATOM 3601 N N . ILE A 1 472 ? 19.049 -0.030 -22.261 1.00 87.38 472 ILE A N 1
ATOM 3602 C CA . ILE A 1 472 ? 18.771 -0.608 -20.937 1.00 87.38 472 ILE A CA 1
ATOM 3603 C C . ILE A 1 472 ? 19.439 0.210 -19.821 1.00 87.38 472 ILE A C 1
ATOM 3605 O O . ILE A 1 472 ? 18.848 0.399 -18.755 1.00 87.38 472 ILE A O 1
ATOM 3609 N N . SER A 1 473 ? 20.634 0.758 -20.060 1.00 88.69 473 SER A N 1
ATOM 3610 C CA . SER A 1 473 ? 21.413 1.479 -19.046 1.00 88.69 473 SER A CA 1
ATOM 3611 C C . SER A 1 473 ? 20.740 2.791 -18.648 1.00 88.69 473 SER A C 1
ATOM 3613 O O . SER A 1 473 ? 20.603 3.097 -17.455 1.00 88.69 473 SER A O 1
ATOM 3615 N N . ILE A 1 474 ? 20.259 3.562 -19.631 1.00 91.06 474 ILE A N 1
ATOM 3616 C CA . ILE A 1 474 ? 19.546 4.812 -19.345 1.00 91.06 474 ILE A CA 1
ATOM 3617 C C . ILE A 1 474 ? 18.163 4.533 -18.764 1.00 91.06 474 ILE A C 1
ATOM 3619 O O . ILE A 1 474 ? 17.759 5.211 -17.821 1.00 91.06 474 ILE A O 1
ATOM 3623 N N . CYS A 1 475 ? 17.469 3.493 -19.230 1.00 90.25 475 CYS A N 1
ATOM 3624 C CA . CYS A 1 475 ? 16.187 3.080 -18.673 1.00 90.25 475 CYS A CA 1
ATOM 3625 C C . CYS A 1 475 ? 16.292 2.676 -17.200 1.00 90.25 475 CYS A C 1
ATOM 3627 O O . CYS A 1 475 ? 15.501 3.156 -16.387 1.00 90.25 475 CYS A O 1
ATOM 3629 N N . ASN A 1 476 ? 17.292 1.870 -16.831 1.00 91.81 476 ASN A N 1
ATOM 3630 C CA . ASN A 1 476 ? 17.569 1.497 -15.440 1.00 91.81 476 ASN A CA 1
ATOM 3631 C C . ASN A 1 476 ? 17.782 2.743 -14.565 1.00 91.81 476 ASN A C 1
ATOM 3633 O O . ASN A 1 476 ? 17.210 2.866 -13.477 1.00 91.81 476 ASN A O 1
ATOM 3637 N N . THR A 1 477 ? 18.538 3.712 -15.083 1.00 91.75 477 THR A N 1
ATOM 3638 C CA . THR A 1 477 ? 18.815 4.978 -14.394 1.00 91.75 477 THR A CA 1
ATOM 3639 C C . THR A 1 477 ? 17.563 5.854 -14.270 1.00 91.75 477 THR A C 1
ATOM 3641 O O . THR A 1 477 ? 17.316 6.436 -13.214 1.00 91.75 477 THR A O 1
ATOM 3644 N N . LEU A 1 478 ? 16.723 5.917 -15.307 1.00 93.44 478 LEU A N 1
ATOM 3645 C CA . LEU A 1 478 ? 15.455 6.653 -15.307 1.00 93.44 478 LEU A CA 1
ATOM 3646 C C . LEU A 1 478 ? 14.424 6.036 -14.353 1.00 93.44 478 LEU A C 1
ATOM 3648 O O . LEU A 1 478 ? 13.745 6.775 -13.640 1.00 93.44 478 LEU A O 1
ATOM 3652 N N . VAL A 1 479 ? 14.323 4.703 -14.298 1.00 92.44 479 VAL A N 1
ATOM 3653 C CA . VAL A 1 479 ? 13.496 3.980 -13.314 1.00 92.44 479 VAL A CA 1
ATOM 3654 C C . VAL A 1 479 ? 13.942 4.342 -11.898 1.00 92.44 479 VAL A C 1
ATOM 3656 O O . VAL A 1 479 ? 13.105 4.719 -11.074 1.00 92.44 479 VAL A O 1
ATOM 3659 N N . GLY A 1 480 ? 15.253 4.311 -11.637 1.00 89.12 480 GLY A N 1
ATOM 3660 C CA . GLY A 1 480 ? 15.837 4.739 -10.366 1.00 89.12 480 GLY A CA 1
ATOM 3661 C C . GLY A 1 480 ? 15.525 6.200 -10.026 1.00 89.12 480 GLY A C 1
ATOM 3662 O O . GLY A 1 480 ? 15.054 6.476 -8.923 1.00 89.12 480 GLY A O 1
ATOM 3663 N N . MET A 1 481 ? 15.702 7.119 -10.982 1.00 93.81 481 MET A N 1
ATOM 3664 C CA . MET A 1 481 ? 15.465 8.558 -10.813 1.00 93.81 481 MET A CA 1
ATOM 3665 C C . MET A 1 481 ? 13.999 8.880 -10.527 1.00 93.81 481 MET A C 1
ATOM 3667 O O . MET A 1 481 ? 13.698 9.561 -9.543 1.00 93.81 481 MET A O 1
ATOM 3671 N N . TYR A 1 482 ? 13.063 8.354 -11.324 1.00 92.56 482 TYR A N 1
ATOM 3672 C CA . TYR A 1 482 ? 11.635 8.547 -11.065 1.00 92.56 482 TYR A CA 1
ATOM 3673 C C . TYR A 1 482 ? 11.190 7.874 -9.770 1.00 92.56 482 TYR A C 1
ATOM 3675 O O . TYR A 1 482 ? 10.353 8.433 -9.059 1.00 92.56 482 TYR A O 1
ATOM 3683 N N . GLY A 1 483 ? 11.758 6.710 -9.445 1.00 88.44 483 GLY A N 1
ATOM 3684 C CA . GLY A 1 483 ? 11.543 6.035 -8.173 1.00 88.44 483 GLY A CA 1
ATOM 3685 C C . GLY A 1 483 ? 11.968 6.897 -6.986 1.00 88.44 483 GLY A C 1
ATOM 3686 O O . GLY A 1 483 ? 11.171 7.134 -6.082 1.00 88.44 483 GLY A O 1
ATOM 3687 N N . GLN A 1 484 ? 13.184 7.442 -7.026 1.00 85.88 484 GLN A N 1
ATOM 3688 C CA . GLN A 1 484 ? 13.734 8.297 -5.973 1.00 85.88 484 GLN A CA 1
ATOM 3689 C C . GLN A 1 484 ? 12.991 9.634 -5.847 1.00 85.88 484 GLN A C 1
ATOM 3691 O O . GLN A 1 484 ? 12.819 10.135 -4.742 1.00 85.88 484 GLN A O 1
ATOM 3696 N N . CYS A 1 485 ? 12.453 10.165 -6.947 1.00 85.88 485 CYS A N 1
ATOM 3697 C CA . CYS A 1 485 ? 11.585 11.347 -6.939 1.00 85.88 485 CYS A CA 1
ATOM 3698 C C . CYS A 1 485 ? 10.121 11.054 -6.532 1.00 85.88 485 CYS A C 1
ATOM 3700 O O . CYS A 1 485 ? 9.258 11.922 -6.693 1.00 85.88 485 CYS A O 1
ATOM 3702 N N . GLY A 1 486 ? 9.788 9.840 -6.076 1.00 84.00 486 GLY A N 1
ATOM 3703 C CA . GLY A 1 486 ? 8.433 9.492 -5.628 1.00 84.00 486 GLY A CA 1
ATOM 3704 C C . GLY A 1 486 ? 7.397 9.363 -6.755 1.00 84.00 486 GLY A C 1
ATOM 3705 O O . GLY A 1 486 ? 6.197 9.515 -6.526 1.00 84.00 486 GLY A O 1
ATOM 3706 N N . ARG A 1 487 ? 7.819 9.130 -8.004 1.00 89.19 487 ARG A N 1
ATOM 3707 C CA . ARG A 1 487 ? 6.946 9.001 -9.189 1.00 89.19 487 ARG A CA 1
ATOM 3708 C C . ARG A 1 487 ? 6.926 7.562 -9.711 1.00 89.19 487 ARG A C 1
ATOM 3710 O O . ARG A 1 487 ? 7.263 7.293 -10.863 1.00 89.19 487 ARG A O 1
ATOM 3717 N N . LEU A 1 488 ? 6.459 6.641 -8.867 1.00 88.25 488 LEU A N 1
ATOM 3718 C CA . LEU A 1 488 ? 6.436 5.196 -9.139 1.00 88.25 488 LEU A CA 1
ATOM 3719 C C . LEU A 1 488 ? 5.650 4.799 -10.398 1.00 88.25 488 LEU A C 1
ATOM 3721 O O . LEU A 1 488 ? 6.039 3.856 -11.079 1.00 88.25 488 LEU A O 1
ATOM 3725 N N . HIS A 1 489 ? 4.592 5.530 -10.761 1.00 85.69 489 HIS A N 1
ATOM 3726 C CA . HIS A 1 489 ? 3.838 5.256 -11.991 1.00 85.69 489 HIS A CA 1
ATOM 3727 C C . HIS A 1 489 ? 4.689 5.442 -13.261 1.00 85.69 489 HIS A C 1
ATOM 3729 O O . HIS A 1 489 ? 4.591 4.639 -14.186 1.00 85.69 489 HIS A O 1
ATOM 3735 N N . LEU A 1 490 ? 5.554 6.467 -13.298 1.00 87.31 490 LEU A N 1
ATOM 3736 C CA . LEU A 1 490 ? 6.464 6.700 -14.426 1.00 87.31 490 LEU A CA 1
ATOM 3737 C C . LEU A 1 490 ? 7.572 5.652 -14.445 1.00 87.31 490 LEU A C 1
ATOM 3739 O O . LEU A 1 490 ? 7.845 5.086 -15.499 1.00 87.31 490 LEU A O 1
ATOM 3743 N N . ALA A 1 491 ? 8.142 5.343 -13.277 1.00 91.25 491 ALA A N 1
ATOM 3744 C CA . ALA A 1 491 ? 9.137 4.283 -13.139 1.00 91.25 491 ALA A CA 1
ATOM 3745 C C . ALA A 1 491 ? 8.585 2.932 -13.634 1.00 91.25 491 ALA A C 1
ATOM 3747 O O . ALA A 1 491 ? 9.231 2.251 -14.425 1.00 91.25 491 ALA A O 1
ATOM 3748 N N . ARG A 1 492 ? 7.349 2.578 -13.256 1.00 89.19 492 ARG A N 1
ATOM 3749 C CA . ARG A 1 492 ? 6.689 1.337 -13.686 1.00 89.19 492 ARG A CA 1
ATOM 3750 C C . ARG A 1 492 ? 6.364 1.323 -15.180 1.00 89.19 492 ARG A C 1
ATOM 3752 O O . ARG A 1 492 ? 6.495 0.278 -15.810 1.00 89.19 492 ARG A O 1
ATOM 3759 N N . ARG A 1 493 ? 5.978 2.464 -15.760 1.00 90.06 493 ARG A N 1
ATOM 3760 C CA . ARG A 1 493 ? 5.732 2.580 -17.205 1.00 90.06 493 ARG A CA 1
ATOM 3761 C C . ARG A 1 493 ? 7.008 2.335 -18.011 1.00 90.06 493 ARG A C 1
ATOM 3763 O O . ARG A 1 493 ? 6.968 1.547 -18.949 1.00 90.06 493 ARG A O 1
ATOM 3770 N N . ILE A 1 494 ? 8.122 2.957 -17.621 1.00 89.00 494 ILE A N 1
ATOM 3771 C CA . ILE A 1 494 ? 9.423 2.743 -18.276 1.00 89.00 494 ILE A CA 1
ATOM 3772 C C . ILE A 1 494 ? 9.834 1.276 -18.120 1.00 89.00 494 ILE A C 1
ATOM 3774 O O . ILE A 1 494 ? 10.100 0.614 -19.112 1.00 89.00 494 ILE A O 1
ATOM 3778 N N . PHE A 1 495 ? 9.747 0.726 -16.906 1.00 89.56 495 PHE A N 1
ATOM 3779 C CA . PHE A 1 495 ? 10.034 -0.685 -16.630 1.00 89.56 495 PHE A CA 1
ATOM 3780 C C . PHE A 1 495 ? 9.237 -1.665 -17.513 1.00 89.56 495 PHE A C 1
ATOM 3782 O O . PHE A 1 495 ? 9.749 -2.692 -17.956 1.00 89.56 495 PHE A O 1
ATOM 3789 N N . GLN A 1 496 ? 7.957 -1.384 -17.772 1.00 88.19 496 GLN A N 1
ATOM 3790 C CA . GLN A 1 496 ? 7.124 -2.234 -18.627 1.00 88.19 496 GLN A CA 1
ATOM 3791 C C . GLN A 1 496 ? 7.577 -2.210 -20.088 1.00 88.19 496 GLN A C 1
ATOM 3793 O O . GLN A 1 496 ? 7.510 -3.244 -20.750 1.00 88.19 496 GLN A O 1
ATOM 3798 N N . GLN A 1 497 ? 8.059 -1.061 -20.559 1.00 84.00 497 GLN A N 1
ATOM 3799 C CA . GLN A 1 497 ? 8.450 -0.822 -21.947 1.00 84.00 497 GLN A CA 1
ATOM 3800 C C . GLN A 1 497 ? 9.874 -1.297 -22.278 1.00 84.00 497 GLN A C 1
ATOM 3802 O O . GLN A 1 497 ? 10.246 -1.293 -23.448 1.00 84.00 497 GLN A O 1
ATOM 3807 N N . THR A 1 498 ? 10.654 -1.732 -21.284 1.00 82.69 498 THR A N 1
ATOM 3808 C CA . THR A 1 498 ? 12.063 -2.112 -21.452 1.00 82.69 498 THR A CA 1
ATOM 3809 C C . THR A 1 498 ? 12.274 -3.617 -21.312 1.00 82.69 498 THR A C 1
ATOM 3811 O O . THR A 1 498 ? 11.520 -4.312 -20.613 1.00 82.69 498 THR A O 1
ATOM 3814 N N . SER A 1 499 ? 13.321 -4.142 -21.956 1.00 81.31 499 SER A N 1
ATOM 3815 C CA . SER A 1 499 ? 13.879 -5.451 -21.601 1.00 81.31 499 SER A CA 1
ATOM 3816 C C . SER A 1 499 ? 14.431 -5.379 -20.177 1.00 81.31 499 SER A C 1
ATOM 3818 O O . SER A 1 499 ? 15.079 -4.398 -19.817 1.00 81.31 499 SER A O 1
ATOM 3820 N N . LYS A 1 500 ? 14.117 -6.382 -19.355 1.00 85.56 500 LYS A N 1
ATOM 3821 C CA . LYS A 1 500 ? 14.362 -6.353 -17.909 1.00 85.56 500 LYS A CA 1
ATOM 3822 C C . LYS A 1 500 ? 15.561 -7.229 -17.593 1.00 85.56 500 LYS A C 1
ATOM 3824 O O . LYS A 1 500 ? 15.493 -8.437 -17.799 1.00 85.56 500 LYS A O 1
ATOM 3829 N N . ASP A 1 501 ? 16.621 -6.624 -17.081 1.00 85.75 501 ASP A N 1
ATOM 3830 C CA . ASP A 1 501 ? 17.733 -7.340 -16.468 1.00 85.75 501 ASP A CA 1
ATOM 3831 C C . ASP A 1 501 ? 17.630 -7.268 -14.932 1.00 85.75 501 ASP A C 1
ATOM 3833 O O . ASP A 1 501 ? 16.703 -6.674 -14.367 1.00 85.75 501 ASP A O 1
ATOM 3837 N N . VAL A 1 502 ? 18.575 -7.900 -14.232 1.00 87.38 502 VAL A N 1
ATOM 3838 C CA . VAL A 1 502 ? 18.629 -7.882 -12.759 1.00 87.38 502 VAL A CA 1
ATOM 3839 C C . VAL A 1 502 ? 18.690 -6.442 -12.223 1.00 87.38 502 VAL A C 1
ATOM 3841 O O . VAL A 1 502 ? 18.098 -6.139 -11.188 1.00 87.38 502 VAL A O 1
ATOM 3844 N N . ILE A 1 503 ? 19.358 -5.531 -12.939 1.00 87.88 503 ILE A N 1
ATOM 3845 C CA . ILE A 1 503 ? 19.518 -4.128 -12.542 1.00 87.88 503 ILE A CA 1
ATOM 3846 C C . ILE A 1 503 ? 18.180 -3.383 -12.677 1.00 87.88 503 ILE A C 1
ATOM 3848 O O . ILE A 1 503 ? 17.818 -2.628 -11.772 1.00 87.88 503 ILE A O 1
ATOM 3852 N N . THR A 1 504 ? 17.402 -3.638 -13.737 1.00 87.00 504 THR A N 1
ATOM 3853 C CA . THR A 1 504 ? 16.062 -3.063 -13.939 1.00 87.00 504 THR A CA 1
ATOM 3854 C C . THR A 1 504 ? 15.116 -3.456 -12.803 1.00 87.00 504 THR A C 1
ATOM 3856 O O . THR A 1 504 ? 14.420 -2.601 -12.245 1.00 87.00 504 THR A O 1
ATOM 3859 N N . TRP A 1 505 ? 15.100 -4.743 -12.432 1.00 91.94 505 TRP A N 1
ATOM 3860 C CA . TRP A 1 505 ? 14.302 -5.247 -11.309 1.00 91.94 505 TRP A CA 1
ATOM 3861 C C . TRP A 1 505 ? 14.735 -4.616 -9.989 1.00 91.94 505 TRP A C 1
ATOM 3863 O O . TRP A 1 505 ? 13.891 -4.099 -9.255 1.00 91.94 505 TRP A O 1
ATOM 3873 N N . ASN A 1 506 ? 16.041 -4.575 -9.720 1.00 91.25 506 ASN A N 1
ATOM 3874 C CA . ASN A 1 506 ? 16.587 -3.985 -8.500 1.00 91.25 506 ASN A CA 1
ATOM 3875 C C . ASN A 1 506 ? 16.234 -2.503 -8.364 1.00 91.25 506 ASN A C 1
ATOM 3877 O O . ASN A 1 506 ? 15.818 -2.077 -7.287 1.00 91.25 506 ASN A O 1
ATOM 3881 N N . ALA A 1 507 ? 16.337 -1.723 -9.445 1.00 89.00 507 ALA A N 1
ATOM 3882 C CA . ALA A 1 507 ? 15.993 -0.304 -9.436 1.00 89.00 507 ALA A CA 1
ATOM 3883 C C . ALA A 1 507 ? 14.524 -0.073 -9.043 1.00 89.00 507 ALA A C 1
ATOM 3885 O O . ALA A 1 507 ? 14.230 0.807 -8.227 1.00 89.00 507 ALA A O 1
ATOM 3886 N N . LEU A 1 508 ? 13.602 -0.882 -9.579 1.00 91.25 508 LEU A N 1
ATOM 3887 C CA . LEU A 1 508 ? 12.178 -0.764 -9.270 1.00 91.25 508 LEU A CA 1
ATOM 3888 C C . LEU A 1 508 ? 11.854 -1.280 -7.861 1.00 91.25 508 LEU A C 1
ATOM 3890 O O . LEU A 1 508 ? 11.206 -0.569 -7.094 1.00 91.25 508 LEU A O 1
ATOM 3894 N N . ILE A 1 509 ? 12.333 -2.470 -7.487 1.00 91.69 509 ILE A N 1
ATOM 3895 C CA . ILE A 1 509 ? 12.112 -3.057 -6.154 1.00 91.69 509 ILE A CA 1
ATOM 3896 C C . ILE A 1 509 ? 12.640 -2.111 -5.068 1.00 91.69 509 ILE A C 1
ATOM 3898 O O . ILE A 1 509 ? 11.913 -1.794 -4.125 1.00 91.69 509 ILE A O 1
ATOM 3902 N N . ALA A 1 510 ? 13.851 -1.568 -5.233 1.00 88.44 510 ALA A N 1
ATOM 3903 C CA . ALA A 1 510 ? 14.438 -0.616 -4.293 1.00 88.44 510 ALA A CA 1
ATOM 3904 C C . ALA A 1 510 ? 13.682 0.721 -4.233 1.00 88.44 510 ALA A C 1
ATOM 3906 O O . ALA A 1 510 ? 13.652 1.368 -3.185 1.00 88.44 510 ALA A O 1
ATOM 3907 N N . ALA A 1 511 ? 13.062 1.170 -5.330 1.00 88.06 511 ALA A N 1
ATOM 3908 C CA . ALA A 1 511 ? 12.203 2.354 -5.310 1.00 88.06 511 ALA A CA 1
ATOM 3909 C C . ALA A 1 511 ? 10.932 2.126 -4.476 1.00 88.06 511 ALA A C 1
ATOM 3911 O O . ALA A 1 511 ? 10.582 2.972 -3.653 1.00 88.06 511 ALA A O 1
ATOM 3912 N N . TYR A 1 512 ? 10.272 0.977 -4.644 1.00 87.81 512 TYR A N 1
ATOM 3913 C CA . TYR A 1 512 ? 9.086 0.620 -3.859 1.00 87.81 512 TYR A CA 1
ATOM 3914 C C . TYR A 1 512 ? 9.420 0.389 -2.379 1.00 87.81 512 TYR A C 1
ATOM 3916 O O . TYR A 1 512 ? 8.712 0.905 -1.514 1.00 87.81 512 TYR A O 1
ATOM 3924 N N . ALA A 1 513 ? 10.516 -0.319 -2.091 1.00 86.12 513 ALA A N 1
ATOM 3925 C CA . ALA A 1 513 ? 10.979 -0.583 -0.730 1.00 86.12 513 ALA A CA 1
ATOM 3926 C C . ALA A 1 513 ? 11.270 0.717 0.040 1.00 86.12 513 ALA A C 1
ATOM 3928 O O . ALA A 1 513 ? 10.745 0.918 1.133 1.00 86.12 513 ALA A O 1
ATOM 3929 N N . ARG A 1 514 ? 12.036 1.645 -0.556 1.00 82.56 514 ARG A N 1
ATOM 3930 C CA . ARG A 1 514 ? 12.413 2.919 0.089 1.00 82.56 514 ARG A CA 1
ATOM 3931 C C . ARG A 1 514 ? 11.230 3.833 0.396 1.00 82.56 514 ARG A C 1
ATOM 3933 O O . ARG A 1 514 ? 11.276 4.567 1.374 1.00 82.56 514 ARG A O 1
ATOM 3940 N N . LEU A 1 515 ? 10.187 3.806 -0.432 1.00 79.94 515 LEU A N 1
ATOM 3941 C CA . LEU A 1 515 ? 8.981 4.616 -0.231 1.00 79.94 515 LEU A CA 1
ATOM 3942 C C . LEU A 1 515 ? 7.974 3.968 0.738 1.00 79.94 515 LEU A C 1
ATOM 3944 O O . LEU A 1 515 ? 6.868 4.478 0.889 1.00 79.94 515 LEU A O 1
ATOM 3948 N N . GLY A 1 516 ? 8.331 2.849 1.379 1.00 79.69 516 GLY A N 1
ATOM 3949 C CA . GLY A 1 516 ? 7.483 2.159 2.354 1.00 79.69 516 GLY A CA 1
ATOM 3950 C C . GLY A 1 516 ? 6.412 1.252 1.739 1.00 79.69 516 GLY A C 1
ATOM 3951 O O . GLY A 1 516 ? 5.601 0.680 2.465 1.00 79.69 516 GLY A O 1
ATOM 3952 N N . TYR A 1 517 ? 6.410 1.052 0.416 1.00 82.69 517 TYR A N 1
ATOM 3953 C CA . TYR A 1 517 ? 5.477 0.153 -0.275 1.00 82.69 517 TYR A CA 1
ATOM 3954 C C . TYR A 1 517 ? 5.974 -1.302 -0.261 1.00 82.69 517 TYR A C 1
ATOM 3956 O O . TYR A 1 517 ? 6.075 -1.962 -1.300 1.00 82.69 517 TYR A O 1
ATOM 3964 N N . SER A 1 518 ? 6.272 -1.814 0.932 1.00 83.75 518 SER A N 1
ATOM 3965 C CA . SER A 1 518 ? 6.889 -3.123 1.169 1.00 83.75 518 SER A CA 1
ATOM 3966 C C . SER A 1 518 ? 6.149 -4.292 0.503 1.00 83.75 518 SER A C 1
ATOM 3968 O O . SER A 1 518 ? 6.773 -5.143 -0.123 1.00 83.75 518 SER A O 1
ATOM 3970 N N . ASN A 1 519 ? 4.812 -4.302 0.532 1.00 78.56 519 ASN A N 1
ATOM 3971 C CA . ASN A 1 519 ? 4.011 -5.359 -0.108 1.00 78.56 519 ASN A CA 1
ATOM 3972 C C . ASN A 1 519 ? 4.117 -5.355 -1.641 1.00 78.56 519 ASN A C 1
ATOM 3974 O O . ASN A 1 519 ? 4.144 -6.410 -2.273 1.00 78.56 519 ASN A O 1
ATOM 3978 N N . ALA A 1 520 ? 4.208 -4.175 -2.257 1.00 83.38 520 ALA A N 1
ATOM 3979 C CA . ALA A 1 520 ? 4.395 -4.071 -3.699 1.00 83.38 520 ALA A CA 1
ATOM 3980 C C . ALA A 1 520 ? 5.823 -4.472 -4.107 1.00 83.38 520 ALA A C 1
ATOM 3982 O O . ALA A 1 520 ? 5.995 -5.128 -5.132 1.00 83.38 520 ALA A O 1
ATOM 3983 N N . ALA A 1 521 ? 6.829 -4.155 -3.282 1.00 88.50 521 ALA A N 1
ATOM 3984 C CA . ALA A 1 521 ? 8.196 -4.641 -3.474 1.00 88.50 521 ALA A CA 1
ATOM 3985 C C . ALA A 1 521 ? 8.270 -6.181 -3.409 1.00 88.50 521 ALA A C 1
ATOM 3987 O O . ALA A 1 521 ? 8.900 -6.792 -4.269 1.00 88.50 521 ALA A O 1
ATOM 3988 N N . LEU A 1 522 ? 7.552 -6.813 -2.468 1.00 86.62 522 LEU A N 1
ATOM 3989 C CA . LEU A 1 522 ? 7.413 -8.276 -2.392 1.00 86.62 522 LEU A CA 1
ATOM 3990 C C . LEU A 1 522 ? 6.784 -8.866 -3.658 1.00 86.62 522 LEU A C 1
ATOM 3992 O O . LEU A 1 522 ? 7.302 -9.831 -4.213 1.00 86.62 522 LEU A O 1
ATOM 3996 N N . SER A 1 523 ? 5.697 -8.267 -4.151 1.00 87.44 523 SER A N 1
ATOM 3997 C CA . SER A 1 523 ? 5.052 -8.712 -5.392 1.00 87.44 523 SER A CA 1
ATOM 3998 C C . SER A 1 523 ? 6.002 -8.636 -6.593 1.00 87.44 523 SER A C 1
ATOM 4000 O O . SER A 1 523 ? 6.078 -9.582 -7.376 1.00 87.44 523 SER A O 1
ATOM 4002 N N . LEU A 1 524 ? 6.774 -7.551 -6.714 1.00 89.50 524 LEU A N 1
ATOM 4003 C CA . LEU A 1 524 ? 7.781 -7.401 -7.768 1.00 89.50 524 LEU A CA 1
ATOM 4004 C C . LEU A 1 524 ? 8.906 -8.437 -7.648 1.00 89.50 524 LEU A C 1
ATOM 4006 O O . LEU A 1 524 ? 9.346 -8.969 -8.662 1.00 89.50 524 LEU A O 1
ATOM 4010 N N . PHE A 1 525 ? 9.335 -8.770 -6.430 1.00 91.31 525 PHE A N 1
ATOM 4011 C CA . PHE A 1 525 ? 10.321 -9.826 -6.206 1.00 91.31 525 PHE A CA 1
ATOM 4012 C C . PHE A 1 525 ? 9.808 -11.203 -6.639 1.00 91.31 525 PHE A C 1
ATOM 4014 O O . PHE A 1 525 ? 10.511 -11.929 -7.336 1.00 91.31 525 PHE A O 1
ATOM 4021 N N . TYR A 1 526 ? 8.556 -11.547 -6.325 1.00 87.38 526 TYR A N 1
ATOM 4022 C CA . TYR A 1 526 ? 7.960 -12.787 -6.828 1.00 87.38 526 TYR A CA 1
ATOM 4023 C C . TYR A 1 526 ? 7.848 -12.803 -8.358 1.00 87.38 526 TYR A C 1
ATOM 4025 O O . TYR A 1 526 ? 8.094 -13.839 -8.969 1.00 87.38 526 TYR A O 1
ATOM 4033 N N . GLN A 1 527 ? 7.539 -11.669 -8.995 1.00 89.06 527 GLN A N 1
ATOM 4034 C CA . GLN A 1 527 ? 7.535 -11.576 -10.460 1.00 89.06 527 GLN A CA 1
ATOM 4035 C C . GLN A 1 527 ? 8.933 -11.769 -11.065 1.00 89.06 527 GLN A C 1
ATOM 4037 O O . GLN A 1 527 ? 9.052 -12.421 -12.099 1.00 89.06 527 GLN A O 1
ATOM 4042 N N . MET A 1 528 ? 9.983 -11.253 -10.417 1.00 91.69 528 MET A N 1
ATOM 4043 C CA . MET A 1 528 ? 11.375 -11.493 -10.813 1.00 91.69 528 MET A CA 1
ATOM 4044 C C . MET A 1 528 ? 11.718 -12.990 -10.759 1.00 91.69 528 MET A C 1
ATOM 4046 O O . MET A 1 528 ? 12.272 -13.520 -11.721 1.00 91.69 528 MET A O 1
ATOM 4050 N N . LEU A 1 529 ? 11.327 -13.679 -9.678 1.00 87.25 529 LEU A N 1
ATOM 4051 C CA . LEU A 1 529 ? 11.539 -15.123 -9.515 1.00 87.25 529 LEU A CA 1
ATOM 4052 C C . LEU A 1 529 ? 10.762 -15.955 -10.548 1.00 87.25 529 LEU A C 1
ATOM 4054 O O . LEU A 1 529 ? 11.312 -16.893 -11.114 1.00 87.25 529 LEU A O 1
ATOM 4058 N N . LEU A 1 530 ? 9.504 -15.599 -10.832 1.00 87.56 530 LEU A N 1
ATOM 4059 C CA . LEU A 1 530 ? 8.690 -16.262 -11.862 1.00 87.56 530 LEU A CA 1
ATOM 4060 C C . LEU A 1 530 ? 9.240 -16.057 -13.281 1.00 87.56 530 LEU A C 1
ATOM 4062 O O . LEU A 1 530 ? 8.996 -16.883 -14.155 1.00 87.56 530 LEU A O 1
ATOM 4066 N N . GLY A 1 531 ? 9.972 -14.966 -13.509 1.00 82.38 531 GLY A N 1
ATOM 4067 C CA . GLY A 1 531 ? 10.665 -14.685 -14.766 1.00 82.38 531 GLY A CA 1
ATOM 4068 C C . GLY A 1 531 ? 12.015 -15.392 -14.923 1.00 82.38 531 GLY A C 1
ATOM 4069 O O . GLY A 1 531 ? 12.746 -15.042 -15.844 1.00 82.38 531 GLY A O 1
ATOM 4070 N N . ASP A 1 532 ? 12.364 -16.320 -14.023 1.00 79.88 532 ASP A N 1
ATOM 4071 C CA . ASP A 1 532 ? 13.648 -17.041 -13.964 1.00 79.88 532 ASP A CA 1
ATOM 4072 C C . ASP A 1 532 ? 14.884 -16.115 -13.886 1.00 79.88 532 ASP A C 1
ATOM 4074 O O . ASP A 1 532 ? 15.999 -16.453 -14.289 1.00 79.88 532 ASP A O 1
ATOM 4078 N N . VAL A 1 533 ? 14.697 -14.906 -13.341 1.00 86.19 533 VAL A N 1
ATOM 4079 C CA . VAL A 1 533 ? 15.783 -13.948 -13.115 1.00 86.19 533 VAL A CA 1
ATOM 4080 C C . VAL A 1 533 ? 16.349 -14.171 -11.715 1.00 86.19 533 VAL A C 1
ATOM 4082 O O . VAL A 1 533 ? 15.690 -13.901 -10.711 1.00 86.19 533 VAL A O 1
ATOM 4085 N N . ARG A 1 534 ? 17.598 -14.643 -11.635 1.00 85.00 534 ARG A N 1
ATOM 4086 C CA . ARG A 1 534 ? 18.251 -14.954 -10.353 1.00 85.00 534 ARG A CA 1
ATOM 4087 C C . ARG A 1 534 ? 18.538 -13.684 -9.533 1.00 85.00 534 ARG A C 1
ATOM 4089 O O . ARG A 1 534 ? 19.221 -12.789 -10.039 1.00 85.00 534 ARG A O 1
ATOM 4096 N N . PRO A 1 535 ? 18.077 -13.601 -8.270 1.00 89.31 535 PRO A N 1
ATOM 4097 C CA . PRO A 1 535 ? 18.424 -12.508 -7.365 1.00 89.31 535 PRO A CA 1
ATOM 4098 C C . PRO A 1 535 ? 19.928 -12.437 -7.099 1.00 89.31 535 PRO A C 1
ATOM 4100 O O . PRO A 1 535 ? 20.572 -13.468 -6.898 1.00 89.31 535 PRO A O 1
ATOM 4103 N N . ASN A 1 536 ? 20.473 -11.220 -7.046 1.00 88.44 536 ASN A N 1
ATOM 4104 C CA . ASN A 1 536 ? 21.848 -10.972 -6.608 1.00 88.44 536 ASN A CA 1
ATOM 4105 C C . ASN A 1 536 ? 21.878 -10.393 -5.181 1.00 88.44 536 ASN A C 1
ATOM 4107 O O . ASN A 1 536 ? 20.827 -10.116 -4.599 1.00 88.44 536 ASN A O 1
ATOM 4111 N N . SER A 1 537 ? 23.074 -10.186 -4.617 1.00 88.44 537 SER A N 1
ATOM 4112 C CA . SER A 1 537 ? 23.239 -9.654 -3.251 1.00 88.44 537 SER A CA 1
ATOM 4113 C C . SER A 1 537 ? 22.438 -8.360 -3.021 1.00 88.44 537 SER A C 1
ATOM 4115 O O . SER A 1 537 ? 21.686 -8.255 -2.053 1.00 88.44 537 SER A O 1
ATOM 4117 N N . THR A 1 538 ? 22.462 -7.415 -3.970 1.00 88.38 538 THR A N 1
ATOM 4118 C CA . THR A 1 538 ? 21.687 -6.164 -3.882 1.00 88.38 538 THR A CA 1
ATOM 4119 C C . THR A 1 538 ? 20.175 -6.402 -3.823 1.00 88.38 538 THR A C 1
ATOM 4121 O O . THR A 1 538 ? 19.478 -5.742 -3.043 1.00 88.38 538 THR A O 1
ATOM 4124 N N . THR A 1 539 ? 19.652 -7.348 -4.614 1.00 90.25 539 THR A N 1
ATOM 4125 C CA . THR A 1 539 ? 18.240 -7.752 -4.550 1.00 90.25 539 THR A CA 1
ATOM 4126 C C . THR A 1 539 ? 17.906 -8.282 -3.159 1.00 90.25 539 THR A C 1
ATOM 4128 O O . THR A 1 539 ? 16.943 -7.834 -2.540 1.00 90.25 539 THR A O 1
ATOM 4131 N N . LEU A 1 540 ? 18.719 -9.212 -2.650 1.00 92.81 540 LEU A N 1
ATOM 4132 C CA . LEU A 1 540 ? 18.465 -9.898 -1.386 1.00 92.81 540 LEU A CA 1
ATOM 4133 C C . LEU A 1 540 ? 18.562 -8.949 -0.187 1.00 92.81 540 LEU A C 1
ATOM 4135 O O . LEU A 1 540 ? 17.676 -8.985 0.659 1.00 92.81 540 LEU A O 1
ATOM 4139 N N . ILE A 1 541 ? 19.540 -8.038 -0.148 1.00 91.69 541 ILE A N 1
ATOM 4140 C CA . ILE A 1 541 ? 19.640 -6.992 0.888 1.00 91.69 541 ILE A CA 1
ATOM 4141 C C . ILE A 1 541 ? 18.374 -6.127 0.902 1.00 91.69 541 ILE A C 1
ATOM 4143 O O . ILE A 1 541 ? 17.789 -5.884 1.961 1.00 91.69 541 ILE A O 1
ATOM 4147 N N . THR A 1 542 ? 17.910 -5.698 -0.277 1.00 93.00 542 THR A N 1
ATOM 4148 C CA . THR A 1 542 ? 16.679 -4.902 -0.400 1.00 93.00 542 THR A CA 1
ATOM 4149 C C . THR A 1 542 ? 15.474 -5.687 0.118 1.00 93.00 542 THR A C 1
ATOM 4151 O O . THR A 1 542 ? 14.663 -5.153 0.873 1.00 93.00 542 THR A O 1
ATOM 4154 N N . MET A 1 543 ? 15.374 -6.973 -0.225 1.00 93.69 543 MET A N 1
ATOM 4155 C CA . MET A 1 543 ? 14.280 -7.829 0.228 1.00 93.69 543 MET A CA 1
ATOM 4156 C C . MET A 1 543 ? 14.339 -8.156 1.718 1.00 93.69 543 MET A C 1
ATOM 4158 O O . MET A 1 543 ? 13.289 -8.217 2.350 1.00 93.69 543 MET A O 1
ATOM 4162 N N . LEU A 1 544 ? 15.525 -8.307 2.305 1.00 92.62 544 LEU A N 1
ATOM 4163 C CA . LEU A 1 544 ? 15.700 -8.487 3.746 1.00 92.62 544 LEU A CA 1
ATOM 4164 C C . LEU A 1 544 ? 15.281 -7.235 4.520 1.00 92.62 544 LEU A C 1
ATOM 4166 O O . LEU A 1 544 ? 14.585 -7.356 5.526 1.00 92.62 544 LEU A O 1
ATOM 4170 N N . SER A 1 545 ? 15.603 -6.042 4.009 1.00 90.75 545 SER A N 1
ATOM 4171 C CA . SER A 1 545 ? 15.080 -4.780 4.548 1.00 90.75 545 SER A CA 1
ATOM 4172 C C . SER A 1 545 ? 13.552 -4.718 4.449 1.00 90.75 545 SER A C 1
ATOM 4174 O O . SER A 1 545 ? 12.882 -4.389 5.423 1.00 90.75 545 SER A O 1
ATOM 4176 N N . VAL A 1 546 ? 12.963 -5.107 3.315 1.00 90.44 546 VAL A N 1
ATOM 4177 C CA . VAL A 1 546 ? 11.498 -5.192 3.184 1.00 90.44 546 VAL A CA 1
ATOM 4178 C C . VAL A 1 546 ? 10.910 -6.178 4.200 1.00 90.44 546 VAL A C 1
ATOM 4180 O O . VAL A 1 546 ? 9.946 -5.835 4.884 1.00 90.44 546 VAL A O 1
ATOM 4183 N N . CYS A 1 547 ? 11.512 -7.363 4.358 1.00 90.75 547 CYS A N 1
ATOM 4184 C CA . CYS A 1 547 ? 11.090 -8.364 5.340 1.00 90.75 547 CYS A CA 1
ATOM 4185 C C . CYS A 1 547 ? 11.157 -7.828 6.771 1.00 90.75 547 CYS A C 1
ATOM 4187 O O . CYS A 1 547 ? 10.245 -8.100 7.549 1.00 90.75 547 CYS A O 1
ATOM 4189 N N . SER A 1 548 ? 12.186 -7.041 7.101 1.00 87.44 548 SER A N 1
ATOM 4190 C CA . SER A 1 548 ? 12.353 -6.440 8.426 1.00 87.44 548 SER A CA 1
ATOM 4191 C C . SER A 1 548 ? 11.278 -5.391 8.732 1.00 87.44 548 SER A C 1
ATOM 4193 O O . SER A 1 548 ? 10.826 -5.296 9.870 1.00 87.44 548 SER A O 1
ATOM 4195 N N . HIS A 1 549 ? 10.791 -4.668 7.716 1.00 83.06 549 HIS A N 1
ATOM 4196 C CA . HIS A 1 549 ? 9.709 -3.687 7.860 1.00 83.06 549 HIS A CA 1
ATOM 4197 C C . HIS A 1 549 ? 8.306 -4.300 7.971 1.00 83.06 549 HIS A C 1
ATOM 4199 O O . HIS A 1 549 ? 7.462 -3.738 8.666 1.00 83.06 549 HIS A O 1
ATOM 4205 N N . VAL A 1 550 ? 8.030 -5.420 7.292 1.00 83.69 550 VAL A N 1
ATOM 4206 C CA . VAL A 1 550 ? 6.709 -6.092 7.339 1.00 83.69 550 VAL A CA 1
ATOM 4207 C C . VAL A 1 550 ? 6.666 -7.317 8.254 1.00 83.69 550 VAL A C 1
ATOM 4209 O O . VAL A 1 550 ? 5.662 -8.023 8.278 1.00 83.69 550 VAL A O 1
ATOM 4212 N N . ALA A 1 551 ? 7.749 -7.586 8.987 1.00 84.44 551 ALA A N 1
ATOM 4213 C CA . ALA A 1 551 ? 7.925 -8.779 9.815 1.00 84.44 551 ALA A CA 1
ATOM 4214 C C . ALA A 1 551 ? 7.692 -10.107 9.051 1.00 84.44 551 ALA A C 1
ATOM 4216 O O . ALA A 1 551 ? 7.172 -11.082 9.598 1.00 84.44 551 ALA A O 1
ATOM 4217 N N . ALA A 1 552 ? 8.091 -10.170 7.773 1.00 85.56 552 ALA A N 1
ATOM 4218 C CA . ALA A 1 552 ? 7.909 -11.340 6.903 1.00 85.56 552 ALA A CA 1
ATOM 4219 C C . ALA A 1 552 ? 8.993 -12.412 7.132 1.00 85.56 552 ALA A C 1
ATOM 4221 O O . ALA A 1 552 ? 9.788 -12.735 6.246 1.00 85.56 552 ALA A O 1
ATOM 4222 N N . ILE A 1 553 ? 9.013 -12.990 8.335 1.00 90.00 553 ILE A N 1
ATOM 4223 C CA . ILE A 1 553 ? 10.057 -13.922 8.789 1.00 90.00 553 ILE A CA 1
ATOM 4224 C C . ILE A 1 553 ? 10.222 -15.159 7.892 1.00 90.00 553 ILE A C 1
ATOM 4226 O O . ILE A 1 553 ? 11.338 -15.634 7.700 1.00 90.00 553 ILE A O 1
ATOM 4230 N N . ASN A 1 554 ? 9.134 -15.679 7.316 1.00 88.81 554 ASN A N 1
ATOM 4231 C CA . ASN A 1 554 ? 9.183 -16.877 6.472 1.00 88.81 554 ASN A CA 1
ATOM 4232 C C . ASN A 1 554 ? 9.951 -16.625 5.171 1.00 88.81 554 ASN A C 1
ATOM 4234 O O . ASN A 1 554 ? 10.761 -17.456 4.767 1.00 88.81 554 ASN A O 1
ATOM 4238 N N . LEU A 1 555 ? 9.748 -15.459 4.548 1.00 88.38 555 LEU A N 1
ATOM 4239 C CA . LEU A 1 555 ? 10.518 -15.076 3.369 1.00 88.38 555 LEU A CA 1
ATOM 4240 C C . LEU A 1 555 ? 11.973 -14.775 3.740 1.00 88.38 555 LEU A C 1
ATOM 4242 O O . LEU A 1 555 ? 12.874 -15.194 3.024 1.00 88.38 555 LEU A O 1
ATOM 4246 N N . GLY A 1 556 ? 12.212 -14.121 4.880 1.00 91.88 556 GLY A N 1
ATOM 4247 C CA . GLY A 1 556 ? 13.564 -13.901 5.394 1.00 91.88 556 GLY A CA 1
ATOM 4248 C C . GLY A 1 556 ? 14.344 -15.205 5.609 1.00 91.88 556 GLY A C 1
ATOM 4249 O O . GLY A 1 556 ? 15.504 -15.293 5.220 1.00 91.88 556 GLY A O 1
ATOM 4250 N N . LYS A 1 557 ? 13.693 -16.245 6.152 1.00 91.75 557 LYS A N 1
ATOM 4251 C CA . LYS A 1 557 ? 14.267 -17.597 6.280 1.00 91.75 557 LYS A CA 1
ATOM 4252 C C . LYS A 1 557 ? 14.553 -18.235 4.925 1.00 91.75 557 LYS A C 1
ATOM 4254 O O . LYS A 1 557 ? 15.644 -18.751 4.733 1.00 91.75 557 LYS A O 1
ATOM 4259 N N . TRP A 1 558 ? 13.622 -18.135 3.977 1.00 92.38 558 TRP A N 1
ATOM 4260 C CA . TRP A 1 558 ? 13.851 -18.624 2.616 1.00 92.38 558 TRP A CA 1
ATOM 4261 C C . TRP A 1 558 ? 15.051 -17.933 1.952 1.00 92.38 558 TRP A C 1
ATOM 4263 O O . TRP A 1 558 ? 15.878 -18.603 1.343 1.00 92.38 558 TRP A O 1
ATOM 4273 N N . ILE A 1 559 ? 15.194 -16.610 2.118 1.00 91.75 559 ILE A N 1
ATOM 4274 C CA . ILE A 1 559 ? 16.362 -15.865 1.627 1.00 91.75 559 ILE A CA 1
ATOM 4275 C C . ILE A 1 559 ? 17.638 -16.365 2.312 1.00 91.75 559 ILE A C 1
ATOM 4277 O O . ILE A 1 559 ? 18.631 -16.594 1.634 1.00 91.75 559 ILE A O 1
ATOM 4281 N N . HIS A 1 560 ? 17.624 -16.570 3.630 1.00 92.38 560 HIS A N 1
ATOM 4282 C CA . HIS A 1 560 ? 18.777 -17.096 4.364 1.00 92.38 560 HIS A CA 1
ATOM 4283 C C . HIS A 1 560 ? 19.194 -18.491 3.864 1.00 92.38 560 HIS A C 1
ATOM 4285 O O . HIS A 1 560 ? 20.378 -18.730 3.630 1.00 92.38 560 HIS A O 1
ATOM 4291 N N . ASP A 1 561 ? 18.236 -19.389 3.628 1.00 89.75 561 ASP A N 1
ATOM 4292 C CA . ASP A 1 561 ? 18.504 -20.716 3.064 1.00 89.75 561 ASP A CA 1
ATOM 4293 C C . ASP A 1 561 ? 19.033 -20.624 1.624 1.00 89.75 561 ASP A C 1
ATOM 4295 O O . ASP A 1 561 ? 19.959 -21.347 1.258 1.00 89.75 561 ASP A O 1
ATOM 4299 N N . TYR A 1 562 ? 18.503 -19.697 0.820 1.00 88.31 562 TYR A N 1
ATOM 4300 C CA . TYR A 1 562 ? 19.001 -19.415 -0.528 1.00 88.31 562 TYR A CA 1
ATOM 4301 C C . TYR A 1 562 ? 20.451 -18.903 -0.510 1.00 88.31 562 TYR A C 1
ATOM 4303 O O . TYR A 1 562 ? 21.269 -19.335 -1.321 1.00 88.31 562 TYR A O 1
ATOM 4311 N N . VAL A 1 563 ? 20.806 -18.028 0.438 1.00 88.69 563 VAL A N 1
ATOM 4312 C CA . VAL A 1 563 ? 22.185 -17.535 0.606 1.00 88.69 563 VAL A CA 1
ATOM 4313 C C . VAL A 1 563 ? 23.140 -18.683 0.925 1.00 88.69 563 VAL A C 1
ATOM 4315 O O . VAL A 1 563 ? 24.157 -18.801 0.253 1.00 88.69 563 VAL A O 1
ATOM 4318 N N . LYS A 1 564 ? 22.775 -19.588 1.842 1.00 85.44 564 LYS A N 1
ATOM 4319 C CA . LYS A 1 564 ? 23.582 -20.779 2.185 1.00 85.44 564 LYS A CA 1
ATOM 4320 C C . LYS A 1 564 ? 23.777 -21.757 1.026 1.00 85.44 564 LYS A C 1
ATOM 4322 O O . LYS A 1 564 ? 24.756 -22.490 0.979 1.00 85.44 564 LYS A O 1
ATOM 4327 N N . GLN A 1 565 ? 22.822 -21.817 0.102 1.00 84.06 565 GLN A N 1
ATOM 4328 C CA . GLN A 1 565 ? 22.889 -22.697 -1.070 1.00 84.06 565 GLN A CA 1
ATOM 4329 C C . GLN A 1 565 ? 23.675 -22.081 -2.240 1.00 84.06 565 GLN A C 1
ATOM 4331 O O . GLN A 1 565 ? 23.867 -22.738 -3.264 1.00 84.06 565 GLN A O 1
ATOM 4336 N N . THR A 1 566 ? 24.120 -20.828 -2.118 1.00 80.31 566 THR A N 1
ATOM 4337 C CA . THR A 1 566 ? 24.830 -20.088 -3.169 1.00 80.31 566 THR A CA 1
ATOM 4338 C C . THR A 1 566 ? 26.205 -19.631 -2.682 1.00 80.31 566 THR A C 1
ATOM 4340 O O . THR A 1 566 ? 26.503 -19.656 -1.496 1.00 80.31 566 THR A O 1
ATOM 4343 N N . THR A 1 567 ? 27.072 -19.169 -3.585 1.00 77.62 567 THR A N 1
ATOM 4344 C CA . THR A 1 567 ? 28.402 -18.625 -3.235 1.00 77.62 567 THR A CA 1
ATOM 4345 C C . THR A 1 567 ? 28.333 -17.204 -2.647 1.00 77.62 567 THR A C 1
ATOM 4347 O O . THR A 1 567 ? 29.258 -16.420 -2.835 1.00 77.62 567 THR A O 1
ATOM 4350 N N . LEU A 1 568 ? 27.206 -16.824 -2.033 1.00 78.88 568 LEU A N 1
ATOM 4351 C CA . LEU A 1 568 ? 26.954 -15.484 -1.481 1.00 78.88 568 LEU A CA 1
ATOM 4352 C C . LEU A 1 568 ? 27.110 -15.431 0.048 1.00 78.88 568 LEU A C 1
ATOM 4354 O O . LEU A 1 568 ? 26.914 -14.371 0.636 1.00 78.88 568 LEU A O 1
ATOM 4358 N N . GLU A 1 569 ? 27.443 -16.554 0.688 1.00 73.25 569 GLU A N 1
ATOM 4359 C CA . GLU A 1 569 ? 27.579 -16.670 2.147 1.00 73.25 569 GLU A CA 1
ATOM 4360 C C . GLU A 1 569 ? 28.689 -15.768 2.724 1.00 73.25 569 GLU A C 1
ATOM 4362 O O . GLU A 1 569 ? 28.545 -15.251 3.830 1.00 73.25 569 GLU A O 1
ATOM 4367 N N . ASP A 1 570 ? 29.734 -15.482 1.942 1.00 76.50 570 ASP A N 1
ATOM 4368 C CA . ASP A 1 570 ? 30.869 -14.645 2.358 1.00 76.50 570 ASP A CA 1
ATOM 4369 C C . ASP A 1 570 ? 30.596 -13.123 2.275 1.00 76.50 570 ASP A C 1
ATOM 4371 O O . ASP A 1 570 ? 31.452 -12.311 2.634 1.00 76.50 570 ASP A O 1
ATOM 4375 N N . ASP A 1 571 ? 29.419 -12.693 1.799 1.00 85.00 571 ASP A N 1
ATOM 4376 C CA . ASP A 1 571 ? 29.078 -11.268 1.699 1.00 85.00 571 ASP A CA 1
ATOM 4377 C C . ASP A 1 571 ? 28.694 -10.688 3.078 1.00 85.00 571 ASP A C 1
ATOM 4379 O O . ASP A 1 571 ? 27.603 -10.919 3.616 1.00 85.00 571 ASP A O 1
ATOM 4383 N N . VAL A 1 572 ? 29.598 -9.878 3.643 1.00 86.69 572 VAL A N 1
ATOM 4384 C CA . VAL A 1 572 ? 29.432 -9.206 4.947 1.00 86.69 572 VAL A CA 1
ATOM 4385 C C . VAL A 1 572 ? 28.198 -8.295 4.977 1.00 86.69 572 VAL A C 1
ATOM 4387 O O . VAL A 1 572 ? 27.505 -8.228 5.998 1.00 86.69 572 VAL A O 1
ATOM 4390 N N . SER A 1 573 ? 27.871 -7.619 3.868 1.00 88.44 573 SER A N 1
ATOM 4391 C CA . SER A 1 573 ? 26.716 -6.710 3.798 1.00 88.44 573 SER A CA 1
ATOM 4392 C C . SER A 1 573 ? 25.401 -7.485 3.836 1.00 88.44 573 SER A C 1
ATOM 4394 O O . SER A 1 573 ? 24.454 -7.088 4.519 1.00 88.44 573 SER A O 1
ATOM 4396 N N . LEU A 1 574 ? 25.353 -8.619 3.137 1.00 90.44 574 LEU A N 1
ATOM 4397 C CA . LEU A 1 574 ? 24.194 -9.505 3.118 1.00 90.44 574 LEU A CA 1
ATOM 4398 C C . LEU A 1 574 ? 23.977 -10.186 4.476 1.00 90.44 574 LEU A C 1
ATOM 4400 O O . LEU A 1 574 ? 22.853 -10.204 4.981 1.00 90.44 574 LEU A O 1
ATOM 4404 N N . SER A 1 575 ? 25.055 -10.656 5.108 1.00 90.56 575 SER A N 1
ATOM 4405 C CA . SER A 1 575 ? 25.025 -11.206 6.469 1.00 90.56 575 SER A CA 1
ATOM 4406 C C . SER A 1 575 ? 24.549 -10.171 7.492 1.00 90.56 575 SER A C 1
ATOM 4408 O O . SER A 1 575 ? 23.682 -10.458 8.315 1.00 90.56 575 SER A O 1
ATOM 4410 N N . THR A 1 576 ? 25.016 -8.926 7.386 1.00 93.44 576 THR A N 1
ATOM 4411 C CA . THR A 1 576 ? 24.550 -7.819 8.237 1.00 93.44 576 THR A CA 1
ATOM 4412 C C . THR A 1 576 ? 23.054 -7.539 8.052 1.00 93.44 576 THR A C 1
ATOM 4414 O O . THR A 1 576 ? 22.336 -7.327 9.032 1.00 93.44 576 THR A O 1
ATOM 4417 N N . ALA A 1 577 ? 22.547 -7.592 6.814 1.00 93.38 577 ALA A N 1
ATOM 4418 C CA . ALA A 1 577 ? 21.117 -7.448 6.533 1.00 93.38 577 ALA A CA 1
ATOM 4419 C C . ALA A 1 577 ? 20.278 -8.612 7.097 1.00 93.38 577 ALA A C 1
ATOM 4421 O O . ALA A 1 577 ? 19.147 -8.391 7.535 1.00 93.38 577 ALA A O 1
ATOM 4422 N N . LEU A 1 578 ? 20.821 -9.837 7.132 1.00 93.88 578 LEU A N 1
ATOM 4423 C CA . LEU A 1 578 ? 20.183 -10.987 7.786 1.00 93.88 578 LEU A CA 1
ATOM 4424 C C . LEU A 1 578 ? 20.074 -10.782 9.301 1.00 93.88 578 LEU A C 1
ATOM 4426 O O . LEU A 1 578 ? 19.001 -11.020 9.859 1.00 93.88 578 LEU A O 1
ATOM 4430 N N . VAL A 1 579 ? 21.140 -10.297 9.950 1.00 94.06 579 VAL A N 1
ATOM 4431 C CA . VAL A 1 579 ? 21.129 -9.941 11.382 1.00 94.06 579 VAL A CA 1
ATOM 4432 C C . VAL A 1 579 ? 20.032 -8.901 11.657 1.00 94.06 579 VAL A C 1
ATOM 4434 O O . VAL A 1 579 ? 19.173 -9.136 12.505 1.00 94.06 579 VAL A O 1
ATOM 4437 N N . ASP A 1 580 ? 19.974 -7.803 10.889 1.00 93.06 580 ASP A N 1
ATOM 4438 C CA . ASP A 1 580 ? 18.944 -6.757 11.059 1.00 93.06 580 ASP A CA 1
ATOM 4439 C C . ASP A 1 580 ? 17.521 -7.302 10.867 1.00 93.06 580 ASP A C 1
ATOM 4441 O O . ASP A 1 580 ? 16.613 -6.996 11.646 1.00 93.06 580 ASP A O 1
ATOM 4445 N N . MET A 1 581 ? 17.323 -8.146 9.850 1.00 95.06 581 MET A N 1
ATOM 4446 C CA . MET A 1 581 ? 16.031 -8.758 9.552 1.00 95.06 581 MET A CA 1
ATOM 4447 C C . MET A 1 581 ? 15.560 -9.666 10.688 1.00 95.06 581 MET A C 1
ATOM 4449 O O . MET A 1 581 ? 14.433 -9.496 11.162 1.00 95.06 581 MET A O 1
ATOM 4453 N N . TYR A 1 582 ? 16.408 -10.578 11.176 1.00 94.94 582 TYR A N 1
ATOM 4454 C CA . TYR A 1 582 ? 16.049 -11.455 12.293 1.00 94.94 582 TYR A CA 1
ATOM 4455 C C . TYR A 1 582 ? 15.810 -10.673 13.584 1.00 94.94 582 TYR A C 1
ATOM 4457 O O . TYR A 1 582 ? 14.827 -10.953 14.277 1.00 94.94 582 TYR A O 1
ATOM 4465 N N . ALA A 1 583 ? 16.644 -9.670 13.882 1.00 91.81 583 ALA A N 1
ATOM 4466 C CA . ALA A 1 583 ? 16.457 -8.803 15.039 1.00 91.81 583 ALA A CA 1
ATOM 4467 C C . ALA A 1 583 ? 15.094 -8.097 14.982 1.00 91.81 583 ALA A C 1
ATOM 4469 O O . ALA A 1 583 ? 14.293 -8.243 15.904 1.00 91.81 583 ALA A O 1
ATOM 4470 N N . LYS A 1 584 ? 14.765 -7.400 13.888 1.00 90.50 584 LYS A N 1
ATOM 4471 C CA . LYS A 1 584 ? 13.489 -6.667 13.753 1.00 90.50 584 LYS A CA 1
ATOM 4472 C C . LYS A 1 584 ? 12.259 -7.570 13.664 1.00 90.50 584 LYS A C 1
ATOM 4474 O O . LYS A 1 584 ? 11.190 -7.172 14.113 1.00 90.50 584 LYS A O 1
ATOM 4479 N N . CYS A 1 585 ? 12.402 -8.797 13.163 1.00 89.31 585 CYS A N 1
ATOM 4480 C CA . CYS A 1 585 ? 11.329 -9.796 13.168 1.00 89.31 585 CYS A CA 1
ATOM 4481 C C . CYS A 1 585 ? 11.144 -10.500 14.529 1.00 89.31 585 CYS A C 1
ATOM 4483 O O . CYS A 1 585 ? 10.355 -11.441 14.624 1.00 89.31 585 CYS A O 1
ATOM 4485 N N . GLY A 1 586 ? 11.874 -10.097 15.575 1.00 87.88 586 GLY A N 1
ATOM 4486 C CA . GLY A 1 586 ? 11.737 -10.651 16.925 1.00 87.88 586 GLY A CA 1
ATOM 4487 C C . GLY A 1 586 ? 12.486 -11.962 17.177 1.00 87.88 586 GLY A C 1
ATOM 4488 O O . GLY A 1 586 ? 12.315 -12.562 18.234 1.00 87.88 586 GLY A O 1
ATOM 4489 N N . GLN A 1 587 ? 13.340 -12.416 16.254 1.00 91.31 587 GLN A N 1
ATOM 4490 C CA . GLN A 1 587 ? 14.173 -13.616 16.420 1.00 91.31 587 GLN A CA 1
ATOM 4491 C C . GLN A 1 587 ? 15.610 -13.248 16.806 1.00 91.31 587 GLN A C 1
ATOM 4493 O O . GLN A 1 587 ? 16.570 -13.547 16.094 1.00 91.31 587 GLN A O 1
ATOM 4498 N N . LEU A 1 588 ? 15.764 -12.597 17.961 1.00 91.62 588 LEU A N 1
ATOM 4499 C CA . LEU A 1 588 ? 17.053 -12.080 18.430 1.00 91.62 588 LEU A CA 1
ATOM 4500 C C . LEU A 1 588 ? 18.110 -13.179 18.656 1.00 91.62 588 LEU A C 1
ATOM 4502 O O . LEU A 1 588 ? 19.292 -12.946 18.421 1.00 91.62 588 LEU A O 1
ATOM 4506 N N . GLY A 1 589 ? 17.689 -14.390 19.044 1.00 91.31 589 GLY A N 1
ATOM 4507 C CA . GLY A 1 589 ? 18.587 -15.546 19.172 1.00 91.31 589 GLY A CA 1
ATOM 4508 C C . GLY A 1 589 ? 19.253 -15.914 17.844 1.00 91.31 589 GLY A C 1
ATOM 4509 O O . GLY A 1 589 ? 20.477 -15.938 17.757 1.00 91.31 589 GLY A O 1
ATOM 4510 N N . VAL A 1 590 ? 18.456 -16.075 16.782 1.00 92.69 590 VAL A N 1
ATOM 4511 C CA . VAL A 1 590 ? 18.961 -16.371 15.428 1.00 92.69 590 VAL A CA 1
ATOM 4512 C C . VAL A 1 590 ? 19.810 -15.216 14.896 1.00 92.69 590 VAL A C 1
ATOM 4514 O O . VAL A 1 590 ? 20.857 -15.439 14.298 1.00 92.69 590 VAL A O 1
ATOM 4517 N N . SER A 1 591 ? 19.410 -13.969 15.167 1.00 94.69 591 SER A N 1
ATOM 4518 C CA . SER A 1 591 ? 20.217 -12.784 14.844 1.00 94.69 591 SER A CA 1
ATOM 4519 C C . SER A 1 591 ? 21.622 -12.863 15.454 1.00 94.69 591 SER A C 1
ATOM 4521 O O . SER A 1 591 ? 22.605 -12.576 14.772 1.00 94.69 591 SER A O 1
ATOM 4523 N N . ARG A 1 592 ? 21.734 -13.268 16.727 1.00 94.56 592 ARG A N 1
ATOM 4524 C CA . ARG A 1 592 ? 23.024 -13.419 17.416 1.00 94.56 592 ARG A CA 1
ATOM 4525 C C . ARG A 1 592 ? 23.830 -14.600 16.876 1.00 94.56 592 ARG A C 1
ATOM 4527 O O . ARG A 1 592 ? 25.046 -14.483 16.765 1.00 94.56 592 ARG A O 1
ATOM 4534 N N . GLU A 1 593 ? 23.181 -15.706 16.520 1.00 93.44 593 GLU A N 1
ATOM 4535 C CA . GLU A 1 593 ? 23.837 -16.856 15.882 1.00 93.44 593 GLU A CA 1
ATOM 4536 C C . GLU A 1 593 ? 24.476 -16.470 14.544 1.00 93.44 593 GLU A C 1
ATOM 4538 O O . GLU A 1 593 ? 25.665 -16.719 14.354 1.00 93.44 593 GLU A O 1
ATOM 4543 N N . VAL A 1 594 ? 23.724 -15.795 13.666 1.00 92.56 594 VAL A N 1
ATOM 4544 C CA . VAL A 1 594 ? 24.227 -15.312 12.368 1.00 92.56 594 VAL A CA 1
ATOM 4545 C C . VAL A 1 594 ? 25.373 -14.323 12.567 1.00 92.56 594 VAL A C 1
ATOM 4547 O O . VAL A 1 594 ? 26.412 -14.442 11.927 1.00 92.56 594 VAL A O 1
ATOM 4550 N N . PHE A 1 595 ? 25.231 -13.380 13.502 1.00 93.81 595 PHE A N 1
ATOM 4551 C CA . PHE A 1 595 ? 26.301 -12.440 13.836 1.00 93.81 595 PHE A CA 1
ATOM 4552 C C . PHE A 1 595 ? 27.579 -13.165 14.288 1.00 93.81 595 PHE A C 1
ATOM 4554 O O . PHE A 1 595 ? 28.683 -12.837 13.854 1.00 93.81 595 PHE A O 1
ATOM 4561 N N . ASN A 1 596 ? 27.445 -14.192 15.129 1.00 91.31 596 ASN A N 1
ATOM 4562 C CA . ASN A 1 596 ? 28.576 -14.969 15.624 1.00 91.31 596 ASN A CA 1
ATOM 4563 C C . ASN A 1 596 ? 29.229 -15.837 14.536 1.00 91.31 596 ASN A C 1
ATOM 4565 O O . ASN A 1 596 ? 30.436 -16.058 14.609 1.00 91.31 596 ASN A O 1
ATOM 4569 N N . SER A 1 597 ? 28.488 -16.296 13.526 1.00 89.31 597 SER A N 1
ATOM 4570 C CA . SER A 1 597 ? 29.056 -17.077 12.419 1.00 89.31 597 SER A CA 1
ATOM 4571 C C . SER A 1 597 ? 29.793 -16.237 11.372 1.00 89.31 597 SER A C 1
ATOM 4573 O O . SER A 1 597 ? 30.511 -16.807 10.557 1.00 89.31 597 SER A O 1
ATOM 4575 N N . MET A 1 598 ? 29.650 -14.905 11.379 1.00 89.38 598 MET A N 1
ATOM 4576 C CA . MET A 1 598 ? 30.334 -14.032 10.415 1.00 89.38 598 MET A CA 1
ATOM 4577 C C . MET A 1 598 ? 31.869 -14.095 10.575 1.00 89.38 598 MET A C 1
ATOM 4579 O O . MET A 1 598 ? 32.355 -13.883 11.694 1.00 89.38 598 MET A O 1
ATOM 4583 N N . PRO A 1 599 ? 32.635 -14.335 9.487 1.00 82.88 599 PRO A N 1
ATOM 4584 C CA . PRO A 1 599 ? 34.098 -14.406 9.530 1.00 82.88 599 PRO A CA 1
ATOM 4585 C C . PRO A 1 599 ? 34.740 -13.035 9.776 1.00 82.88 599 PRO A C 1
ATOM 4587 O O . PRO A 1 599 ? 35.689 -12.923 10.549 1.00 82.88 599 PRO A O 1
ATOM 4590 N N . GLU A 1 600 ? 34.176 -11.984 9.177 1.00 82.38 600 GLU A N 1
ATOM 4591 C CA . GLU A 1 600 ? 34.542 -10.589 9.417 1.00 82.38 600 GLU A CA 1
ATOM 4592 C C . GLU A 1 600 ? 33.310 -9.794 9.858 1.00 82.38 600 GLU A C 1
ATOM 4594 O O . GLU A 1 600 ? 32.221 -9.945 9.303 1.00 82.38 600 GLU A O 1
ATOM 4599 N N . ARG A 1 601 ? 33.479 -8.942 10.875 1.00 90.62 601 ARG A N 1
ATOM 4600 C CA . ARG A 1 601 ? 32.414 -8.098 11.434 1.00 90.62 601 ARG A CA 1
ATOM 4601 C C . ARG A 1 601 ? 32.835 -6.643 11.364 1.00 90.62 601 ARG A C 1
ATOM 4603 O O . ARG A 1 601 ? 33.682 -6.196 12.141 1.00 90.62 601 ARG A O 1
ATOM 4610 N N . ASP A 1 602 ? 32.249 -5.917 10.423 1.00 88.19 602 ASP A N 1
ATOM 4611 C CA . ASP A 1 602 ? 32.471 -4.487 10.270 1.00 88.19 602 ASP A CA 1
ATOM 4612 C C . ASP A 1 602 ? 31.666 -3.676 11.299 1.00 88.19 602 ASP A C 1
ATOM 4614 O O . ASP A 1 602 ? 30.806 -4.190 12.016 1.00 88.19 602 ASP A O 1
ATOM 4618 N N . ILE A 1 603 ? 31.926 -2.372 11.374 1.00 92.00 603 ILE A N 1
ATOM 4619 C CA . ILE A 1 603 ? 31.247 -1.481 12.323 1.00 92.00 603 ILE A CA 1
ATOM 4620 C C . ILE A 1 603 ? 29.716 -1.474 12.170 1.00 92.00 603 ILE A C 1
ATOM 4622 O O . ILE A 1 603 ? 28.998 -1.253 13.145 1.00 92.00 603 ILE A O 1
ATOM 4626 N N . VAL A 1 604 ? 29.206 -1.722 10.960 1.00 91.19 604 VAL A N 1
ATOM 4627 C CA . VAL A 1 604 ? 27.769 -1.722 10.672 1.00 91.19 604 VAL A CA 1
ATOM 4628 C C . VAL A 1 604 ? 27.114 -2.950 11.298 1.00 91.19 604 VAL A C 1
ATOM 4630 O O . VAL A 1 604 ? 26.095 -2.804 11.973 1.00 91.19 604 VAL A O 1
ATOM 4633 N N . SER A 1 605 ? 27.727 -4.128 11.163 1.00 92.12 605 SER A N 1
ATOM 4634 C CA . SER A 1 605 ? 27.247 -5.370 11.776 1.00 92.12 605 SER A CA 1
ATOM 4635 C C . SER A 1 605 ? 27.156 -5.276 13.306 1.00 92.12 605 SER A C 1
ATOM 4637 O O . SER A 1 605 ? 26.141 -5.667 13.889 1.00 92.12 605 SER A O 1
ATOM 4639 N N . TRP A 1 606 ? 28.156 -4.671 13.963 1.00 94.75 606 TRP A N 1
ATOM 4640 C CA . TRP A 1 606 ? 28.130 -4.413 15.409 1.00 94.75 606 TRP A CA 1
ATOM 4641 C C . TRP A 1 606 ? 26.977 -3.481 15.795 1.00 94.75 606 TRP A C 1
ATOM 4643 O O . TRP A 1 606 ? 26.219 -3.778 16.719 1.00 94.75 606 TRP A O 1
ATOM 4653 N N . ASN A 1 607 ? 26.797 -2.385 15.054 1.00 94.25 607 ASN A N 1
ATOM 4654 C CA . ASN A 1 607 ? 25.739 -1.409 15.319 1.00 94.25 607 ASN A CA 1
ATOM 4655 C C . ASN A 1 607 ? 24.335 -2.012 15.168 1.00 94.25 607 ASN A C 1
ATOM 4657 O O . ASN A 1 607 ? 23.452 -1.710 15.973 1.00 94.25 607 ASN A O 1
ATOM 4661 N N . VAL A 1 608 ? 24.131 -2.879 14.172 1.00 93.81 608 VAL A N 1
ATOM 4662 C CA . VAL A 1 608 ? 22.869 -3.607 13.977 1.00 93.81 608 VAL A CA 1
ATOM 4663 C C . VAL A 1 608 ? 22.573 -4.508 15.176 1.00 93.81 608 VAL A C 1
ATOM 4665 O O . VAL A 1 608 ? 21.453 -4.485 15.683 1.00 93.81 608 VAL A O 1
ATOM 4668 N N . MET A 1 609 ? 23.565 -5.248 15.682 1.00 94.75 609 MET A N 1
ATOM 4669 C CA . MET A 1 609 ? 23.364 -6.125 16.840 1.00 94.75 609 MET A CA 1
ATOM 4670 C C . MET A 1 609 ? 23.061 -5.331 18.122 1.00 94.75 609 MET A C 1
ATOM 4672 O O . MET A 1 609 ? 22.121 -5.670 18.844 1.00 94.75 609 MET A O 1
ATOM 4676 N N . ILE A 1 610 ? 23.798 -4.240 18.375 1.00 94.12 610 ILE A N 1
ATOM 4677 C CA . ILE A 1 610 ? 23.562 -3.328 19.513 1.00 94.12 610 ILE A CA 1
ATOM 4678 C C . ILE A 1 610 ? 22.147 -2.739 19.435 1.00 94.12 610 ILE A C 1
ATOM 4680 O O . ILE A 1 610 ? 21.398 -2.779 20.413 1.00 94.12 610 ILE A O 1
ATOM 4684 N N . SER A 1 611 ? 21.745 -2.239 18.261 1.00 91.25 611 SER A N 1
ATOM 4685 C CA . SER A 1 611 ? 20.396 -1.704 18.057 1.00 91.25 611 SER A CA 1
ATOM 4686 C C . SER A 1 611 ? 19.323 -2.781 18.206 1.00 91.25 611 SER A C 1
ATOM 4688 O O . SER A 1 611 ? 18.247 -2.487 18.722 1.00 91.25 611 SER A O 1
ATOM 4690 N N . GLY A 1 612 ? 19.592 -4.013 17.765 1.00 90.75 612 GLY A N 1
ATOM 4691 C CA . GLY A 1 612 ? 18.683 -5.145 17.905 1.00 90.75 612 GLY A CA 1
ATOM 4692 C C . GLY A 1 612 ? 18.357 -5.423 19.371 1.00 90.75 612 GLY A C 1
ATOM 4693 O O . GLY A 1 612 ? 17.185 -5.427 19.741 1.00 90.75 612 GLY A O 1
ATOM 4694 N N . TYR A 1 613 ? 19.375 -5.557 20.226 1.00 91.94 613 TYR A N 1
ATOM 4695 C CA . TYR A 1 613 ? 19.173 -5.689 21.674 1.00 91.94 613 TYR A CA 1
ATOM 4696 C C . TYR A 1 613 ? 18.433 -4.478 22.271 1.00 91.94 613 TYR A C 1
ATOM 4698 O O . TYR A 1 613 ? 17.507 -4.653 23.065 1.00 91.94 613 TYR A O 1
ATOM 4706 N N . GLY A 1 614 ? 18.768 -3.258 21.834 1.00 87.38 614 GLY A N 1
ATOM 4707 C CA . GLY A 1 614 ? 18.117 -2.026 22.291 1.00 87.38 614 GLY A CA 1
ATOM 4708 C C . GLY A 1 614 ? 16.627 -1.906 21.944 1.00 87.38 614 GLY A C 1
ATOM 4709 O O . GLY A 1 614 ? 15.850 -1.409 22.761 1.00 87.38 614 GLY A O 1
ATOM 4710 N N . ILE A 1 615 ? 16.200 -2.375 20.765 1.00 85.75 615 ILE A N 1
ATOM 4711 C CA . ILE A 1 615 ? 14.783 -2.382 20.344 1.00 85.75 615 ILE A CA 1
ATOM 4712 C C . ILE A 1 615 ? 13.956 -3.343 21.209 1.00 85.75 615 ILE A C 1
ATOM 4714 O O . ILE A 1 615 ? 12.803 -3.050 21.517 1.00 85.75 615 ILE A O 1
ATOM 4718 N N . HIS A 1 616 ? 14.549 -4.460 21.633 1.00 84.69 616 HIS A N 1
ATOM 4719 C CA . HIS A 1 616 ? 13.885 -5.477 22.458 1.00 84.69 616 HIS A CA 1
ATOM 4720 C C . HIS A 1 616 ? 13.981 -5.219 23.969 1.00 84.69 616 HIS A C 1
ATOM 4722 O O . HIS A 1 616 ? 13.500 -6.029 24.756 1.00 84.69 616 HIS A O 1
ATOM 4728 N N . GLY A 1 617 ? 14.575 -4.096 24.389 1.00 84.69 617 GLY A N 1
ATOM 4729 C CA . GLY A 1 617 ? 14.687 -3.716 25.804 1.00 84.69 617 GLY A CA 1
ATOM 4730 C C . GLY A 1 617 ? 15.814 -4.415 26.576 1.00 84.69 617 GLY A C 1
ATOM 4731 O O . GLY A 1 617 ? 15.873 -4.315 27.799 1.00 84.69 617 GLY A O 1
ATOM 4732 N N . TYR A 1 618 ? 16.731 -5.091 25.885 1.00 88.81 618 TYR A N 1
ATOM 4733 C CA . TYR A 1 618 ? 17.890 -5.777 26.464 1.00 88.81 618 TYR A CA 1
ATOM 4734 C C . TYR A 1 618 ? 19.117 -4.851 26.492 1.00 88.81 618 TYR A C 1
ATOM 4736 O O . TYR A 1 618 ? 20.129 -5.087 25.830 1.00 88.81 618 TYR A O 1
ATOM 4744 N N . ALA A 1 619 ? 19.020 -3.717 27.193 1.00 88.62 619 ALA A N 1
ATOM 4745 C CA . ALA A 1 619 ? 20.080 -2.705 27.154 1.00 88.62 619 ALA A CA 1
ATOM 4746 C C . ALA A 1 619 ? 21.400 -3.149 27.804 1.00 88.62 619 ALA A C 1
ATOM 4748 O O . ALA A 1 619 ? 22.451 -2.667 27.389 1.00 88.62 619 ALA A O 1
ATOM 4749 N N . ARG A 1 620 ? 21.383 -4.074 28.775 1.00 91.00 620 ARG A N 1
ATOM 4750 C CA . ARG A 1 620 ? 22.629 -4.603 29.364 1.00 91.00 620 ARG A CA 1
ATOM 4751 C C . ARG A 1 620 ? 23.405 -5.415 28.340 1.00 91.00 620 ARG A C 1
ATOM 4753 O O . ARG A 1 620 ? 24.588 -5.185 28.146 1.00 91.00 620 ARG A O 1
ATOM 4760 N N . GLU A 1 621 ? 22.709 -6.277 27.618 1.00 92.12 621 GLU A N 1
ATOM 4761 C CA . GLU A 1 621 ? 23.261 -7.088 26.544 1.00 92.12 621 GLU A CA 1
ATOM 4762 C C . GLU A 1 621 ? 23.771 -6.202 25.396 1.00 92.12 621 GLU A C 1
ATOM 4764 O O . GLU A 1 621 ? 24.819 -6.478 24.817 1.00 92.12 621 GLU A O 1
ATOM 4769 N N . ALA A 1 622 ? 23.093 -5.085 25.104 1.00 93.75 622 ALA A N 1
ATOM 4770 C CA . ALA A 1 622 ? 23.588 -4.085 24.154 1.00 93.75 622 ALA A CA 1
ATOM 4771 C C . ALA A 1 622 ? 24.921 -3.448 24.609 1.00 93.75 622 ALA A C 1
ATOM 4773 O O . ALA A 1 622 ? 25.817 -3.246 23.786 1.00 93.75 622 ALA A O 1
ATOM 4774 N N . ILE A 1 623 ? 25.071 -3.164 25.909 1.00 93.00 623 ILE A N 1
ATOM 4775 C CA . ILE A 1 623 ? 26.323 -2.669 26.508 1.00 93.00 623 ILE A CA 1
ATOM 4776 C C . ILE A 1 623 ? 27.413 -3.749 26.478 1.00 93.00 623 ILE A C 1
ATOM 4778 O O . ILE A 1 623 ? 28.561 -3.442 26.155 1.00 93.00 623 ILE A O 1
ATOM 4782 N N . ASP A 1 624 ? 27.068 -5.010 26.738 1.00 93.69 624 ASP A N 1
ATOM 4783 C CA . ASP A 1 624 ? 28.012 -6.130 26.675 1.00 93.69 624 ASP A CA 1
ATOM 4784 C C . ASP A 1 624 ? 28.571 -6.309 25.255 1.00 93.69 624 ASP A C 1
ATOM 4786 O O . ASP A 1 624 ? 29.787 -6.412 25.077 1.00 93.69 624 ASP A O 1
ATOM 4790 N N . VAL A 1 625 ? 27.710 -6.252 24.231 1.00 94.25 625 VAL A N 1
ATOM 4791 C CA . VAL A 1 625 ? 28.121 -6.308 22.815 1.00 94.25 625 VAL A CA 1
ATOM 4792 C C . VAL A 1 625 ? 29.006 -5.117 22.437 1.00 94.25 625 VAL A C 1
ATOM 4794 O O . VAL A 1 625 ? 29.982 -5.281 21.706 1.00 94.25 625 VAL A O 1
ATOM 4797 N N . PHE A 1 626 ? 28.725 -3.920 22.954 1.00 94.31 626 PHE A N 1
ATOM 4798 C CA . PHE A 1 626 ? 29.612 -2.766 22.782 1.00 94.31 626 PHE A CA 1
ATOM 4799 C C . PHE A 1 626 ? 30.979 -2.981 23.454 1.00 94.31 626 PHE A C 1
ATOM 4801 O O . PHE A 1 626 ? 32.016 -2.671 22.869 1.00 94.31 626 PHE A O 1
ATOM 4808 N N . GLY A 1 627 ? 31.013 -3.587 24.641 1.00 92.56 627 GLY A N 1
ATOM 4809 C CA . GLY A 1 627 ? 32.262 -3.972 25.297 1.00 92.56 627 GLY A CA 1
ATOM 4810 C C . GLY A 1 627 ? 33.052 -5.032 24.516 1.00 92.56 627 GLY A C 1
ATOM 4811 O O . GLY A 1 627 ? 34.282 -4.982 24.478 1.00 92.56 627 GLY A O 1
ATOM 4812 N N . GLU A 1 628 ? 32.377 -5.985 23.866 1.00 93.56 628 GLU A N 1
ATOM 4813 C CA . GLU A 1 628 ? 33.003 -6.942 22.939 1.00 93.56 628 GLU A CA 1
ATOM 4814 C C . GLU A 1 628 ? 33.613 -6.238 21.718 1.00 93.56 628 GLU A C 1
ATOM 4816 O O . GLU A 1 628 ? 34.759 -6.519 21.364 1.00 93.56 628 GLU A O 1
ATOM 4821 N N . MET A 1 629 ? 32.885 -5.289 21.119 1.00 94.12 629 MET A N 1
ATOM 4822 C CA . MET A 1 629 ? 33.356 -4.468 19.998 1.00 94.12 629 MET A CA 1
ATOM 4823 C C . MET A 1 629 ? 34.658 -3.729 20.350 1.00 94.12 629 MET A C 1
ATOM 4825 O O . MET A 1 629 ? 35.618 -3.754 19.575 1.00 94.12 629 MET A O 1
ATOM 4829 N N . GLU A 1 630 ? 34.721 -3.129 21.543 1.00 91.81 630 GLU A N 1
ATOM 4830 C CA . GLU A 1 630 ? 35.918 -2.440 22.038 1.00 91.81 630 GLU A CA 1
ATOM 4831 C C . GLU A 1 630 ? 37.096 -3.402 22.246 1.00 91.81 630 GLU A C 1
ATOM 4833 O O . GLU A 1 630 ? 38.217 -3.104 21.828 1.00 91.81 630 GLU A O 1
ATOM 4838 N N . LYS A 1 631 ? 36.857 -4.578 22.844 1.00 91.81 631 LYS A N 1
ATOM 4839 C CA . LYS A 1 631 ? 37.893 -5.609 23.056 1.00 91.81 631 LYS A CA 1
ATOM 4840 C C . LYS A 1 631 ? 38.466 -6.144 21.744 1.00 91.81 631 LYS A C 1
ATOM 4842 O O . LYS A 1 631 ? 39.646 -6.477 21.689 1.00 91.81 631 LYS A O 1
ATOM 4847 N N . MET A 1 632 ? 37.646 -6.201 20.696 1.00 88.44 632 MET A N 1
ATOM 4848 C CA . MET A 1 632 ? 38.050 -6.594 19.345 1.00 88.44 632 MET A CA 1
ATOM 4849 C C . MET A 1 632 ? 38.806 -5.493 18.582 1.00 88.44 632 MET A C 1
ATOM 4851 O O . MET A 1 632 ? 39.224 -5.715 17.448 1.00 88.44 632 MET A O 1
ATOM 4855 N N . GLY A 1 633 ? 38.992 -4.309 19.177 1.00 87.00 633 GLY A N 1
ATOM 4856 C CA . GLY A 1 633 ? 39.708 -3.192 18.559 1.00 87.00 633 GLY A CA 1
ATOM 4857 C C . GLY A 1 633 ? 38.913 -2.451 17.479 1.00 87.00 633 GLY A C 1
ATOM 4858 O O . GLY A 1 633 ? 39.483 -1.627 16.763 1.00 87.00 633 GLY A O 1
ATOM 4859 N N . VAL A 1 634 ? 37.605 -2.703 17.353 1.00 90.69 634 VAL A N 1
ATOM 4860 C CA . VAL A 1 634 ? 36.747 -1.999 16.392 1.00 90.69 634 VAL A CA 1
ATOM 4861 C C . VAL A 1 634 ? 36.377 -0.641 16.981 1.00 90.69 634 VAL A C 1
ATOM 4863 O O . VAL A 1 634 ? 35.723 -0.555 18.017 1.00 90.69 634 VAL A O 1
ATOM 4866 N N . ARG A 1 635 ? 36.808 0.446 16.333 1.00 90.88 635 ARG A N 1
ATOM 4867 C CA . ARG A 1 635 ? 36.589 1.808 16.836 1.00 90.88 635 ARG A CA 1
ATOM 4868 C C . ARG A 1 635 ? 35.115 2.223 16.670 1.00 90.88 635 ARG A C 1
ATOM 4870 O O . ARG A 1 635 ? 34.666 2.286 15.529 1.00 90.88 635 ARG A O 1
ATOM 4877 N N . PRO A 1 636 ? 34.384 2.569 17.747 1.00 92.44 636 PRO A N 1
ATOM 4878 C CA . PRO A 1 636 ? 33.013 3.078 17.661 1.00 92.44 636 PRO A CA 1
ATOM 4879 C C . PRO A 1 636 ? 32.889 4.363 16.837 1.00 92.44 636 PRO A C 1
ATOM 4881 O O . PRO A 1 636 ? 33.822 5.169 16.791 1.00 92.44 636 PRO A O 1
ATOM 4884 N N . ASN A 1 637 ? 31.722 4.576 16.222 1.00 92.00 637 ASN A N 1
ATOM 4885 C CA . ASN A 1 637 ? 31.380 5.800 15.491 1.00 92.00 637 ASN A CA 1
ATOM 4886 C C . ASN A 1 637 ? 30.101 6.458 16.043 1.00 92.00 637 ASN A C 1
ATOM 4888 O O . ASN A 1 637 ? 29.511 5.980 17.012 1.00 92.00 637 ASN A O 1
ATOM 4892 N N . ASP A 1 638 ? 29.664 7.554 15.414 1.00 90.81 638 ASP A N 1
ATOM 4893 C CA . ASP A 1 638 ? 28.428 8.262 15.776 1.00 90.81 638 ASP A CA 1
ATOM 4894 C C . ASP A 1 638 ? 27.208 7.326 15.847 1.00 90.81 638 ASP A C 1
ATOM 4896 O O . ASP A 1 638 ? 26.414 7.383 16.780 1.00 90.81 638 ASP A O 1
ATOM 4900 N N . ALA A 1 639 ? 27.054 6.418 14.880 1.00 90.75 639 ALA A N 1
ATOM 4901 C CA . ALA A 1 639 ? 25.918 5.499 14.852 1.00 90.75 639 ALA A CA 1
ATOM 4902 C C . ALA A 1 639 ? 25.964 4.469 15.997 1.00 90.75 639 ALA A C 1
ATOM 4904 O O . ALA A 1 639 ? 24.910 4.110 16.522 1.00 90.75 639 ALA A O 1
ATOM 4905 N N . THR A 1 640 ? 27.159 4.037 16.419 1.00 93.00 640 THR A N 1
ATOM 4906 C CA . THR A 1 640 ? 27.343 3.138 17.569 1.00 93.00 640 THR A CA 1
ATOM 4907 C C . THR A 1 640 ? 26.832 3.781 18.855 1.00 93.00 640 THR A C 1
ATOM 4909 O O . THR A 1 640 ? 26.028 3.187 19.575 1.00 93.00 640 THR A O 1
ATOM 4912 N N . PHE A 1 641 ? 27.257 5.021 19.124 1.00 94.31 641 PHE A N 1
ATOM 4913 C CA . PHE A 1 641 ? 26.838 5.750 20.320 1.00 94.31 641 PHE A CA 1
ATOM 4914 C C . PHE A 1 641 ? 25.349 6.094 20.294 1.00 94.31 641 PHE A C 1
ATOM 4916 O O . PHE A 1 641 ? 24.683 6.012 21.322 1.00 94.31 641 PHE A O 1
ATOM 4923 N N . LEU A 1 642 ? 24.784 6.402 19.126 1.00 92.31 642 LEU A N 1
ATOM 4924 C CA . LEU A 1 642 ? 23.343 6.593 19.004 1.00 92.31 642 LEU A CA 1
ATOM 4925 C C . LEU A 1 642 ? 22.553 5.318 19.355 1.00 92.31 642 LEU A C 1
ATOM 4927 O O . LEU A 1 642 ? 21.576 5.396 20.099 1.00 92.31 642 LEU A O 1
ATOM 4931 N N . ALA A 1 643 ? 22.978 4.153 18.853 1.00 91.69 643 ALA A N 1
ATOM 4932 C CA . ALA A 1 643 ? 22.301 2.880 19.103 1.00 91.69 643 ALA A CA 1
ATOM 4933 C C . ALA A 1 643 ? 22.305 2.505 20.595 1.00 91.69 643 ALA A C 1
ATOM 4935 O O . ALA A 1 643 ? 21.258 2.164 21.149 1.00 91.69 643 ALA A O 1
ATOM 4936 N N . ILE A 1 644 ? 23.457 2.623 21.264 1.00 93.38 644 ILE A N 1
ATOM 4937 C CA . ILE A 1 644 ? 23.577 2.274 22.685 1.00 93.38 644 ILE A CA 1
ATOM 4938 C C . ILE A 1 644 ? 22.866 3.283 23.598 1.00 93.38 644 ILE A C 1
ATOM 4940 O O . ILE A 1 644 ? 22.177 2.877 24.530 1.00 93.38 644 ILE A O 1
ATOM 4944 N N . LEU A 1 645 ? 22.924 4.587 23.297 1.00 92.50 645 LEU A N 1
ATOM 4945 C CA . LEU A 1 645 ? 22.189 5.604 24.060 1.00 92.50 645 LEU A CA 1
ATOM 4946 C C . LEU A 1 645 ? 20.673 5.446 23.900 1.00 92.50 645 LEU A C 1
ATOM 4948 O O . LEU A 1 645 ? 19.933 5.627 24.866 1.00 92.50 645 LEU A O 1
ATOM 4952 N N . SER A 1 646 ? 20.201 5.057 22.711 1.00 90.88 646 SER A N 1
ATOM 4953 C CA . SER A 1 646 ? 18.791 4.717 22.501 1.00 90.88 646 SER A CA 1
ATOM 4954 C C . SER A 1 646 ? 18.373 3.495 23.324 1.00 90.88 646 SER A C 1
ATOM 4956 O O . SER A 1 646 ? 17.282 3.501 23.893 1.00 90.88 646 SER A O 1
ATOM 4958 N N . ALA A 1 647 ? 19.229 2.470 23.428 1.00 91.12 647 ALA A N 1
ATOM 4959 C CA . ALA A 1 647 ? 18.977 1.301 24.271 1.00 91.12 647 ALA A CA 1
ATOM 4960 C C . ALA A 1 647 ? 18.876 1.690 25.758 1.00 91.12 647 ALA A C 1
ATOM 4962 O O . ALA A 1 647 ? 17.923 1.297 26.440 1.00 91.12 647 ALA A O 1
ATOM 4963 N N . CYS A 1 648 ? 19.806 2.525 26.241 1.00 91.12 648 CYS A N 1
ATOM 4964 C CA . CYS A 1 648 ? 19.767 3.075 27.595 1.00 91.12 648 CYS A CA 1
ATOM 4965 C C . CYS A 1 648 ? 18.491 3.891 27.838 1.00 91.12 648 CYS A C 1
ATOM 4967 O O . CYS A 1 648 ? 17.862 3.699 28.878 1.00 91.12 648 CYS A O 1
ATOM 4969 N N . SER A 1 649 ? 18.075 4.735 26.881 1.00 88.31 649 SER A N 1
ATOM 4970 C CA . SER A 1 649 ? 16.832 5.520 26.965 1.00 88.31 649 SER A CA 1
ATOM 4971 C C . SER A 1 649 ? 15.601 4.634 27.150 1.00 88.31 649 SER A C 1
ATOM 4973 O O . SER A 1 649 ? 14.820 4.831 28.081 1.00 88.31 649 SER A O 1
ATOM 4975 N N . HIS A 1 650 ? 15.450 3.599 26.317 1.00 83.56 650 HIS A N 1
ATOM 4976 C CA . HIS A 1 650 ? 14.316 2.676 26.407 1.00 83.56 650 HIS A CA 1
ATOM 4977 C C . HIS A 1 650 ? 14.277 1.882 27.719 1.00 83.56 650 HIS A C 1
ATOM 4979 O O . HIS A 1 650 ? 13.192 1.550 28.188 1.00 83.56 650 HIS A O 1
ATOM 4985 N N . SER A 1 651 ? 15.440 1.607 28.315 1.00 85.12 651 SER A N 1
ATOM 4986 C CA . SER A 1 651 ? 15.561 0.811 29.546 1.00 85.12 651 SER A CA 1
ATOM 4987 C C . SER A 1 651 ? 15.728 1.653 30.817 1.00 85.12 651 SER A C 1
ATOM 4989 O O . SER A 1 651 ? 15.891 1.094 31.899 1.00 85.12 651 SER A O 1
ATOM 4991 N N . GLY A 1 652 ? 15.720 2.987 30.706 1.00 85.19 652 GLY A N 1
ATOM 4992 C CA . GLY A 1 652 ? 15.866 3.908 31.838 1.00 85.19 652 GLY A CA 1
ATOM 4993 C C . GLY A 1 652 ? 17.236 3.885 32.534 1.00 85.19 652 GLY A C 1
ATOM 4994 O O . GLY A 1 652 ? 17.332 4.280 33.694 1.00 85.19 652 GLY A O 1
ATOM 4995 N N . MET A 1 653 ? 18.304 3.435 31.864 1.00 89.25 653 MET A N 1
ATOM 4996 C CA . MET A 1 653 ? 19.658 3.323 32.440 1.00 89.25 653 MET A CA 1
ATOM 4997 C C . MET A 1 653 ? 20.388 4.673 32.433 1.00 89.25 653 MET A C 1
ATOM 4999 O O . MET A 1 653 ? 21.227 4.951 31.575 1.00 89.25 653 MET A O 1
ATOM 5003 N N . VAL A 1 654 ? 20.015 5.553 33.366 1.00 90.75 654 VAL A N 1
ATOM 5004 C CA . VAL A 1 654 ? 20.489 6.949 33.407 1.00 90.75 654 VAL A CA 1
ATOM 5005 C C . VAL A 1 654 ? 21.992 7.049 33.670 1.00 90.75 654 VAL A C 1
ATOM 5007 O O . VAL A 1 654 ? 22.668 7.857 33.037 1.00 90.75 654 VAL A O 1
ATOM 5010 N N . THR A 1 655 ? 22.516 6.253 34.601 1.00 91.25 655 THR A N 1
ATOM 5011 C CA . THR A 1 655 ? 23.932 6.260 34.997 1.00 91.25 655 THR A CA 1
ATOM 5012 C C . THR A 1 655 ? 24.840 5.852 33.843 1.00 91.25 655 THR A C 1
ATOM 5014 O O . THR A 1 655 ? 25.710 6.618 33.436 1.00 91.25 655 THR A O 1
ATOM 5017 N N . GLU A 1 656 ? 24.558 4.702 33.245 1.00 91.94 656 GLU A N 1
ATOM 5018 C CA . GLU A 1 656 ? 25.303 4.128 32.133 1.00 91.94 656 GLU A CA 1
ATOM 5019 C C . GLU A 1 656 ? 25.176 5.009 30.883 1.00 91.94 656 GLU A C 1
ATOM 5021 O O . GLU A 1 656 ? 26.163 5.259 30.194 1.00 91.94 656 GLU A O 1
ATOM 5026 N N . GLY A 1 657 ? 23.985 5.560 30.616 1.00 92.25 657 GLY A N 1
ATOM 5027 C CA . GLY A 1 657 ? 23.773 6.496 29.509 1.00 92.25 657 GLY A CA 1
ATOM 5028 C C . GLY A 1 657 ? 24.630 7.763 29.620 1.00 92.25 657 GLY A C 1
ATOM 5029 O O . GLY A 1 657 ? 25.194 8.208 28.621 1.00 92.25 657 GLY A O 1
ATOM 5030 N N . LYS A 1 658 ? 24.793 8.321 30.829 1.00 92.38 658 LYS A N 1
ATOM 5031 C CA . LYS A 1 658 ? 25.685 9.472 31.073 1.00 92.38 658 LYS A CA 1
ATOM 5032 C C . LYS A 1 658 ? 27.152 9.111 30.855 1.00 92.38 658 LYS A C 1
ATOM 5034 O O . LYS A 1 658 ? 27.854 9.838 30.155 1.00 92.38 658 LYS A O 1
ATOM 5039 N N . GLU A 1 659 ? 27.597 7.983 31.405 1.00 93.50 659 GLU A N 1
ATOM 5040 C CA . GLU A 1 659 ? 28.970 7.497 31.228 1.00 93.50 659 GLU A CA 1
ATOM 5041 C C . GLU A 1 659 ? 29.306 7.283 29.746 1.00 93.50 659 GLU A C 1
ATOM 5043 O O . GLU A 1 659 ? 30.351 7.734 29.275 1.00 93.50 659 GLU A O 1
ATOM 5048 N N . LEU A 1 660 ? 28.396 6.665 28.987 1.00 93.44 660 LEU A N 1
ATOM 5049 C CA . LEU A 1 660 ? 28.546 6.444 27.548 1.00 93.44 660 LEU A CA 1
ATOM 5050 C C . LEU A 1 660 ? 28.569 7.756 26.756 1.00 93.44 660 LEU A C 1
ATOM 5052 O O . LEU A 1 660 ? 29.394 7.907 25.852 1.00 93.44 660 LEU A O 1
ATOM 5056 N N . PHE A 1 661 ? 27.716 8.720 27.107 1.00 93.31 661 PHE A N 1
ATOM 5057 C CA . PHE A 1 661 ? 27.701 10.037 26.469 1.00 93.31 661 PHE A CA 1
ATOM 5058 C C . PHE A 1 661 ? 29.019 10.795 26.688 1.00 93.31 661 PHE A C 1
ATOM 5060 O O . PHE A 1 661 ? 29.555 11.400 25.758 1.00 93.31 661 PHE A O 1
ATOM 5067 N N . ASP A 1 662 ? 29.601 10.721 27.887 1.00 91.94 662 ASP A N 1
ATOM 5068 C CA . ASP A 1 662 ? 30.918 11.304 28.155 1.00 91.94 662 ASP A CA 1
ATOM 5069 C C . ASP A 1 662 ? 32.054 10.541 27.459 1.00 91.94 662 ASP A C 1
ATOM 5071 O O . ASP A 1 662 ? 33.008 11.163 26.971 1.00 91.94 662 ASP A O 1
ATOM 5075 N N . LYS A 1 663 ? 31.931 9.214 27.322 1.00 92.69 663 LYS A N 1
ATOM 5076 C CA . LYS A 1 663 ? 32.900 8.360 26.615 1.00 92.69 663 LYS A CA 1
ATOM 5077 C C . LYS A 1 663 ? 33.066 8.746 25.139 1.00 92.69 663 LYS A C 1
ATOM 5079 O O . LYS A 1 663 ? 34.147 8.545 24.588 1.00 92.69 663 LYS A O 1
ATOM 5084 N N . MET A 1 664 ? 32.074 9.386 24.509 1.00 93.31 664 MET A N 1
ATOM 5085 C CA . MET A 1 664 ? 32.181 9.914 23.135 1.00 93.31 664 MET A CA 1
ATOM 5086 C C . MET A 1 664 ? 33.387 10.853 22.950 1.00 93.31 664 MET A C 1
ATOM 5088 O O . MET A 1 664 ? 34.052 10.817 21.910 1.00 93.31 664 MET A O 1
ATOM 5092 N N . LYS A 1 665 ? 33.732 11.640 23.981 1.00 89.94 665 LYS A N 1
ATOM 5093 C CA . LYS A 1 665 ? 34.888 12.556 23.961 1.00 89.94 665 LYS A CA 1
ATOM 5094 C C . LYS A 1 665 ? 36.208 11.804 23.799 1.00 89.94 665 LYS A C 1
ATOM 5096 O O . LYS A 1 665 ? 37.083 12.267 23.072 1.00 89.94 665 LYS A O 1
ATOM 5101 N N . ILE A 1 666 ? 36.330 10.628 24.419 1.00 90.62 666 ILE A N 1
ATOM 5102 C CA . ILE A 1 666 ? 37.525 9.773 24.336 1.00 90.62 666 ILE A CA 1
ATOM 5103 C C . ILE A 1 666 ? 37.757 9.328 22.887 1.00 90.62 666 ILE A C 1
ATOM 5105 O O . ILE A 1 666 ? 38.888 9.314 22.407 1.00 90.62 666 ILE A O 1
ATOM 5109 N N . TYR A 1 667 ? 36.679 9.053 22.152 1.00 89.75 667 TYR A N 1
ATOM 5110 C CA . TYR A 1 667 ? 36.740 8.661 20.745 1.00 89.75 667 TYR A CA 1
ATOM 5111 C C . TYR A 1 667 ? 36.830 9.841 19.771 1.00 89.75 667 TYR A C 1
ATOM 5113 O O . TYR A 1 667 ? 36.891 9.611 18.562 1.00 89.75 667 TYR A O 1
ATOM 5121 N N . SER A 1 668 ? 36.912 11.083 20.268 1.00 90.19 668 SER A N 1
ATOM 5122 C CA . SER A 1 668 ? 36.869 12.315 19.463 1.00 90.19 668 SER A CA 1
ATOM 5123 C C . SER A 1 668 ? 35.586 12.446 18.630 1.00 90.19 668 SER A C 1
ATOM 5125 O O . SER A 1 668 ? 35.610 12.979 17.522 1.00 90.19 668 SER A O 1
ATOM 5127 N N . ILE A 1 669 ? 34.468 11.944 19.159 1.00 91.75 669 ILE A N 1
ATOM 5128 C CA . ILE A 1 669 ? 33.153 11.994 18.518 1.00 91.75 669 ILE A CA 1
ATOM 5129 C C . ILE A 1 669 ? 32.374 13.167 19.108 1.00 91.75 669 ILE A C 1
ATOM 5131 O O . ILE A 1 669 ? 32.210 13.273 20.324 1.00 91.75 669 ILE A O 1
ATOM 5135 N N . SER A 1 670 ? 31.903 14.062 18.241 1.00 88.56 670 SER A N 1
ATOM 5136 C CA . SER A 1 670 ? 31.141 15.241 18.654 1.00 88.56 670 SER A CA 1
ATOM 5137 C C . SER A 1 670 ? 29.639 14.917 18.681 1.00 88.56 670 SER A C 1
ATOM 5139 O O . SER A 1 670 ? 29.100 14.523 17.647 1.00 88.56 670 SER A O 1
ATOM 5141 N N . PRO A 1 671 ? 28.929 15.094 19.814 1.00 91.06 671 PRO A N 1
ATOM 5142 C CA . PRO A 1 671 ? 27.510 14.758 19.903 1.00 91.06 671 PRO A CA 1
ATOM 5143 C C . PRO A 1 671 ? 26.641 15.539 18.905 1.00 91.06 671 PRO A C 1
ATOM 5145 O O . PRO A 1 671 ? 26.539 16.763 18.950 1.00 91.06 671 PRO A O 1
ATOM 5148 N N . THR A 1 672 ? 25.989 14.810 18.001 1.00 91.12 672 THR A N 1
ATOM 5149 C CA . THR A 1 672 ? 24.950 15.337 17.094 1.00 91.12 672 THR A CA 1
ATOM 5150 C C . THR A 1 672 ? 23.609 15.585 17.809 1.00 91.12 672 THR A C 1
ATOM 5152 O O . THR A 1 672 ? 23.383 15.086 18.912 1.00 91.12 672 THR A O 1
ATOM 5155 N N . LEU A 1 673 ? 22.673 16.288 17.150 1.00 89.12 673 LEU A N 1
ATOM 5156 C CA . LEU A 1 673 ? 21.301 16.513 17.650 1.00 89.12 673 LEU A CA 1
ATOM 5157 C C . LEU A 1 673 ? 20.602 15.218 18.094 1.00 89.12 673 LEU A C 1
ATOM 5159 O O . LEU A 1 673 ? 19.924 15.204 19.116 1.00 89.12 673 LEU A O 1
ATOM 5163 N N . LYS A 1 674 ? 20.818 14.110 17.373 1.00 90.12 674 LYS A N 1
ATOM 5164 C CA . LYS A 1 674 ? 20.212 12.810 17.698 1.00 90.12 674 LYS A CA 1
ATOM 5165 C C . LYS A 1 674 ? 20.709 12.249 19.032 1.00 90.12 674 LYS A C 1
ATOM 5167 O O . LYS A 1 674 ? 19.912 11.712 19.791 1.00 90.12 674 LYS A O 1
ATOM 5172 N N . HIS A 1 675 ? 21.995 12.413 19.347 1.00 91.94 675 HIS A N 1
ATOM 5173 C CA . HIS A 1 675 ? 22.541 11.979 20.636 1.00 91.94 675 HIS A CA 1
ATOM 5174 C C . HIS A 1 675 ? 21.945 12.787 21.793 1.00 91.94 675 HIS A C 1
ATOM 5176 O O . HIS A 1 675 ? 21.552 12.212 22.806 1.00 91.94 675 HIS A O 1
ATOM 5182 N N . TYR A 1 676 ? 21.817 14.109 21.624 1.00 92.56 676 TYR A N 1
ATOM 5183 C CA . TYR A 1 676 ? 21.143 14.959 22.607 1.00 92.56 676 TYR A CA 1
ATOM 5184 C C . TYR A 1 676 ? 19.670 14.581 22.776 1.00 92.56 676 TYR A C 1
ATOM 5186 O O . TYR A 1 676 ? 19.205 14.498 23.907 1.00 92.56 676 TYR A O 1
ATOM 5194 N N . ALA A 1 677 ? 18.952 14.282 21.689 1.00 90.69 677 ALA A N 1
ATOM 5195 C CA . ALA A 1 677 ? 17.567 13.822 21.760 1.00 90.69 677 ALA A CA 1
ATOM 5196 C C . ALA A 1 677 ? 17.429 12.529 22.585 1.00 90.69 677 ALA A C 1
ATOM 5198 O O . ALA A 1 677 ? 16.568 12.466 23.458 1.00 90.69 677 ALA A O 1
ATOM 5199 N N . CYS A 1 678 ? 18.308 11.538 22.383 1.00 91.50 678 CYS A N 1
ATOM 5200 C CA . CYS A 1 678 ? 18.320 10.316 23.196 1.00 91.50 678 CYS A CA 1
ATOM 5201 C C . CYS A 1 678 ? 18.595 10.599 24.679 1.00 91.50 678 CYS A C 1
ATOM 5203 O O . CYS A 1 678 ? 17.947 10.009 25.537 1.00 91.50 678 CYS A O 1
ATOM 5205 N N . MET A 1 679 ? 19.516 11.515 24.995 1.00 93.56 679 MET A N 1
ATOM 5206 C CA . MET A 1 679 ? 19.798 11.888 26.386 1.00 93.56 679 MET A CA 1
ATOM 5207 C C . MET A 1 679 ? 18.643 12.646 27.043 1.00 93.56 679 MET A C 1
ATOM 5209 O O . MET A 1 679 ? 18.340 12.411 28.211 1.00 93.56 679 MET A O 1
ATOM 5213 N N . VAL A 1 680 ? 17.980 13.537 26.306 1.00 92.50 680 VAL A N 1
ATOM 5214 C CA . VAL A 1 680 ? 16.806 14.279 26.786 1.00 92.50 680 VAL A CA 1
ATOM 5215 C C . VAL A 1 680 ? 15.624 13.339 27.002 1.00 92.50 680 VAL A C 1
ATOM 5217 O O . VAL A 1 680 ? 14.948 13.459 28.019 1.00 92.50 680 VAL A O 1
ATOM 5220 N N . ASP A 1 681 ? 15.407 12.378 26.102 1.00 89.81 681 ASP A N 1
ATOM 5221 C CA . ASP A 1 681 ? 14.393 11.329 26.257 1.00 89.81 681 ASP A CA 1
ATOM 5222 C C . ASP A 1 681 ? 14.701 10.432 27.472 1.00 89.81 681 ASP A C 1
ATOM 5224 O O . ASP A 1 681 ? 13.821 10.221 28.305 1.00 89.81 681 ASP A O 1
ATOM 5228 N N . LEU A 1 682 ? 15.959 10.006 27.653 1.00 91.81 682 LEU A N 1
ATOM 5229 C CA . LEU A 1 682 ? 16.408 9.210 28.804 1.00 91.81 682 LEU A CA 1
ATOM 5230 C C . LEU A 1 682 ? 16.183 9.946 30.134 1.00 91.81 682 LEU A C 1
ATOM 5232 O O . LEU A 1 682 ? 15.571 9.405 31.055 1.00 91.81 682 LEU A O 1
ATOM 5236 N N . LEU A 1 683 ? 16.665 11.187 30.246 1.00 92.06 683 LEU A N 1
ATOM 5237 C CA . LEU A 1 683 ? 16.513 12.000 31.457 1.00 92.06 683 LEU A CA 1
ATOM 5238 C C . LEU A 1 683 ? 15.046 12.358 31.708 1.00 92.06 683 LEU A C 1
ATOM 5240 O O . LEU A 1 683 ? 14.580 12.302 32.846 1.00 92.06 683 LEU A O 1
ATOM 5244 N N . GLY A 1 684 ? 14.317 12.690 30.642 1.00 89.38 684 GLY A N 1
ATOM 5245 C CA . GLY A 1 684 ? 12.911 13.053 30.684 1.00 89.38 684 GLY A CA 1
ATOM 5246 C C . GLY A 1 684 ? 12.026 11.907 31.165 1.00 89.38 684 GLY A C 1
ATOM 5247 O O . GLY A 1 684 ? 11.261 12.082 32.111 1.00 89.38 684 GLY A O 1
ATOM 5248 N N . ARG A 1 685 ? 12.159 10.708 30.583 1.00 85.38 685 ARG A N 1
ATOM 5249 C CA . ARG A 1 685 ? 11.404 9.518 31.013 1.00 85.38 685 ARG A CA 1
ATOM 5250 C C . ARG A 1 685 ? 11.715 9.137 32.454 1.00 85.38 685 ARG A C 1
ATOM 5252 O O . ARG A 1 685 ? 10.791 8.849 33.208 1.00 85.38 685 ARG A O 1
ATOM 5259 N N . SER A 1 686 ? 12.979 9.232 32.861 1.00 87.38 686 SER A N 1
ATOM 5260 C CA . SER A 1 686 ? 13.424 8.921 34.223 1.00 87.38 686 SER A CA 1
ATOM 5261 C C . SER A 1 686 ? 13.164 10.035 35.250 1.00 87.38 686 SER A C 1
ATOM 5263 O O . SER A 1 686 ? 13.672 9.955 36.366 1.00 87.38 686 SER A O 1
ATOM 5265 N N . GLY A 1 687 ? 12.419 11.093 34.903 1.00 86.56 687 GLY A N 1
ATOM 5266 C CA . GLY A 1 687 ? 11.978 12.137 35.842 1.00 86.56 687 GLY A CA 1
ATOM 5267 C C . GLY A 1 687 ? 13.011 13.215 36.174 1.00 86.56 687 GLY A C 1
ATOM 5268 O O . GLY A 1 687 ? 12.754 14.086 37.001 1.00 86.56 687 GLY A O 1
ATOM 5269 N N . HIS A 1 688 ? 14.166 13.219 35.509 1.00 90.75 688 HIS A N 1
ATOM 5270 C CA . HIS A 1 688 ? 15.238 14.197 35.714 1.00 90.75 688 HIS A CA 1
ATOM 5271 C C . HIS A 1 688 ? 15.021 15.453 34.842 1.00 90.75 688 HIS A C 1
ATOM 5273 O O . HIS A 1 688 ? 15.911 15.886 34.109 1.00 90.75 688 HIS A O 1
ATOM 5279 N N . LEU A 1 689 ? 13.822 16.047 34.905 1.00 89.50 689 LEU A N 1
ATOM 5280 C CA . LEU A 1 689 ? 13.381 17.126 34.005 1.00 89.50 689 LEU A CA 1
ATOM 5281 C C . LEU A 1 689 ? 14.278 18.372 34.037 1.00 89.50 689 LEU A C 1
ATOM 5283 O O . LEU A 1 689 ? 14.640 18.898 32.988 1.00 89.50 689 LEU A O 1
ATOM 5287 N N . SER A 1 690 ? 14.690 18.822 35.224 1.00 88.06 690 SER A N 1
ATOM 5288 C CA . SER A 1 690 ? 15.572 19.991 35.373 1.00 88.06 690 SER A CA 1
ATOM 5289 C C . SER A 1 690 ? 16.945 19.773 34.735 1.00 88.06 690 SER A C 1
ATOM 5291 O O . SER A 1 690 ? 17.539 20.700 34.185 1.00 88.06 690 SER A O 1
ATOM 5293 N N . GLU A 1 691 ? 17.455 18.542 34.793 1.00 91.19 691 GLU A N 1
ATOM 5294 C CA . GLU A 1 691 ? 18.718 18.171 34.157 1.00 91.19 691 GLU A CA 1
ATOM 5295 C C . GLU A 1 691 ? 18.564 18.098 32.632 1.00 91.19 691 GLU A C 1
ATOM 5297 O O . GLU A 1 691 ? 19.425 18.596 31.905 1.00 91.19 691 GLU A O 1
ATOM 5302 N N . ALA A 1 692 ? 17.437 17.562 32.149 1.00 91.88 692 ALA A N 1
ATOM 5303 C CA . ALA A 1 692 ? 17.096 17.539 30.731 1.00 91.88 692 ALA A CA 1
ATOM 5304 C C . ALA A 1 692 ? 16.962 18.963 30.151 1.00 91.88 692 ALA A C 1
ATOM 5306 O O . ALA A 1 692 ? 17.582 19.265 29.131 1.00 91.88 692 ALA A O 1
ATOM 5307 N N . GLU A 1 693 ? 16.241 19.871 30.826 1.00 91.44 693 GLU A N 1
ATOM 5308 C CA . GLU A 1 693 ? 16.124 21.283 30.418 1.00 91.44 693 GLU A CA 1
ATOM 5309 C C . GLU A 1 693 ? 17.504 21.966 30.400 1.00 91.44 693 GLU A C 1
ATOM 5311 O O . GLU A 1 693 ? 17.853 22.646 29.432 1.00 91.44 693 GLU A O 1
ATOM 5316 N N . ALA A 1 694 ? 18.339 21.736 31.421 1.00 90.94 694 ALA A N 1
ATOM 5317 C CA . ALA A 1 694 ? 19.692 22.286 31.474 1.00 90.94 694 ALA A CA 1
ATOM 5318 C C . ALA A 1 694 ? 20.596 21.771 30.339 1.00 90.94 694 ALA A C 1
ATOM 5320 O O . ALA A 1 694 ? 21.420 22.533 29.828 1.00 90.94 694 ALA A O 1
ATOM 5321 N N . MET A 1 695 ? 20.450 20.506 29.935 1.00 91.56 695 MET A N 1
ATOM 5322 C CA . MET A 1 695 ? 21.200 19.924 28.821 1.00 91.56 695 MET A CA 1
ATOM 5323 C C . MET A 1 695 ? 20.813 20.567 27.485 1.00 91.56 695 MET A C 1
ATOM 5325 O O . MET A 1 695 ? 21.702 20.984 26.742 1.00 91.56 695 MET A O 1
ATOM 5329 N N . VAL A 1 696 ? 19.511 20.727 27.213 1.00 90.88 696 VAL A N 1
ATOM 5330 C CA . VAL A 1 696 ? 19.016 21.387 25.989 1.00 90.88 696 VAL A CA 1
ATOM 5331 C C . VAL A 1 696 ? 19.500 22.836 25.900 1.00 90.88 696 VAL A C 1
ATOM 5333 O O . VAL A 1 696 ? 19.853 23.312 24.826 1.00 90.88 696 VAL A O 1
ATOM 5336 N N . LEU A 1 697 ? 19.556 23.549 27.028 1.00 88.12 697 LEU A N 1
ATOM 5337 C CA . LEU A 1 697 ? 20.003 24.945 27.060 1.00 88.12 697 LEU A CA 1
ATOM 5338 C C . LEU A 1 697 ? 21.519 25.122 26.886 1.00 88.12 697 LEU A C 1
ATOM 5340 O O . LEU A 1 697 ? 21.951 26.185 26.446 1.00 88.12 697 LEU A O 1
ATOM 5344 N N . LYS A 1 698 ? 22.330 24.122 27.253 1.00 89.19 698 LYS A N 1
ATOM 5345 C CA . LYS A 1 698 ? 23.804 24.186 27.203 1.00 89.19 698 LYS A CA 1
ATOM 5346 C C . LYS A 1 698 ? 24.410 23.576 25.941 1.00 89.19 698 LYS A C 1
ATOM 5348 O O . LYS A 1 698 ? 25.625 23.658 25.762 1.00 89.19 698 LYS A O 1
ATOM 5353 N N . MET A 1 699 ? 23.613 22.919 25.104 1.00 89.50 699 MET A N 1
ATOM 5354 C CA . MET A 1 699 ? 24.146 22.213 23.946 1.00 89.50 699 MET A CA 1
ATOM 5355 C C . MET A 1 699 ? 24.671 23.191 22.872 1.00 89.50 699 MET A C 1
ATOM 5357 O O . MET A 1 699 ? 24.120 24.278 22.698 1.00 89.50 699 MET A O 1
ATOM 5361 N N . PRO A 1 700 ? 25.738 22.829 22.137 1.00 85.56 700 PRO A N 1
ATOM 5362 C CA . PRO A 1 700 ? 26.422 23.734 21.208 1.00 85.56 700 PRO A CA 1
ATOM 5363 C C . PRO A 1 700 ? 25.684 23.931 19.872 1.00 85.56 700 PRO A C 1
ATOM 5365 O O . PRO A 1 700 ? 26.096 24.753 19.056 1.00 85.56 700 PRO A O 1
ATOM 5368 N N . VAL A 1 701 ? 24.612 23.170 19.631 1.00 84.44 701 VAL A N 1
ATOM 5369 C CA . VAL A 1 701 ? 23.810 23.184 18.399 1.00 84.44 701 VAL A CA 1
ATOM 5370 C C . VAL A 1 701 ? 22.406 23.689 18.725 1.00 84.44 701 VAL A C 1
ATOM 5372 O O . VAL A 1 701 ? 21.886 23.401 19.795 1.00 84.44 701 VAL A O 1
ATOM 5375 N N . LYS A 1 702 ? 21.765 24.445 17.827 1.00 84.00 702 LYS A N 1
ATOM 5376 C CA . LYS A 1 702 ? 20.397 24.937 18.056 1.00 84.00 702 LYS A CA 1
ATOM 5377 C C . LYS A 1 702 ? 19.408 23.754 18.143 1.00 84.00 702 LYS A C 1
ATOM 5379 O O . LYS A 1 702 ? 19.432 22.931 17.229 1.00 84.00 702 LYS A O 1
ATOM 5384 N N . PRO A 1 703 ? 18.542 23.667 19.174 1.00 87.06 703 PRO A N 1
ATOM 5385 C CA . PRO A 1 703 ? 17.565 22.584 19.273 1.00 87.06 703 PRO A CA 1
ATOM 5386 C C . PRO A 1 703 ? 16.501 22.648 18.180 1.00 87.06 703 PRO A C 1
ATOM 5388 O O . PRO A 1 703 ? 16.057 23.738 17.814 1.00 87.06 703 PRO A O 1
ATOM 5391 N N . ASP A 1 704 ? 16.102 21.476 17.688 1.00 85.31 704 ASP A N 1
ATOM 5392 C CA . ASP A 1 704 ? 15.017 21.285 16.726 1.00 85.31 704 ASP A CA 1
ATOM 5393 C C . ASP A 1 704 ? 13.706 20.883 17.428 1.00 85.31 704 ASP A C 1
ATOM 5395 O O . ASP A 1 704 ? 13.654 20.724 18.654 1.00 85.31 704 ASP A O 1
ATOM 5399 N N . GLY A 1 705 ? 12.623 20.746 16.656 1.00 82.56 705 GLY A N 1
ATOM 5400 C CA . GLY A 1 705 ? 11.326 20.344 17.197 1.00 82.56 705 GLY A CA 1
ATOM 5401 C C . GLY A 1 705 ? 11.367 18.981 17.890 1.00 82.56 705 GLY A C 1
ATOM 5402 O O . GLY A 1 705 ? 10.750 18.818 18.937 1.00 82.56 705 GLY A O 1
ATOM 5403 N N . GLY A 1 706 ? 12.170 18.034 17.394 1.00 83.19 706 GLY A N 1
ATOM 5404 C CA . GLY A 1 706 ? 12.311 16.701 17.987 1.00 83.19 706 GLY A CA 1
ATOM 5405 C C . GLY A 1 706 ? 12.799 16.726 19.440 1.00 83.19 706 GLY A C 1
ATOM 5406 O O . GLY A 1 706 ? 12.212 16.067 20.300 1.00 83.19 706 GLY A O 1
ATOM 5407 N N . ILE A 1 707 ? 13.826 17.527 19.740 1.00 90.31 707 ILE A N 1
ATOM 5408 C CA . ILE A 1 707 ? 14.350 17.681 21.108 1.00 90.31 707 ILE A CA 1
ATOM 5409 C C . ILE A 1 707 ? 13.328 18.369 22.021 1.00 90.31 707 ILE A C 1
ATOM 5411 O O . ILE A 1 707 ? 13.092 17.915 23.145 1.00 90.31 707 ILE A O 1
ATOM 5415 N N . TRP A 1 708 ? 12.694 19.446 21.546 1.00 90.88 708 TRP A N 1
ATOM 5416 C CA . TRP A 1 708 ? 11.667 20.139 22.326 1.00 90.88 708 TRP A CA 1
ATOM 5417 C C . TRP A 1 708 ? 10.429 19.271 22.559 1.00 90.88 708 TRP A C 1
ATOM 5419 O O . TRP A 1 708 ? 9.869 19.289 23.653 1.00 90.88 708 TRP A O 1
ATOM 5429 N N . GLY A 1 709 ? 10.037 18.474 21.566 1.00 87.25 709 GLY A N 1
ATOM 5430 C CA . GLY A 1 709 ? 8.943 17.516 21.639 1.00 87.25 709 GLY A CA 1
ATOM 5431 C C . GLY A 1 709 ? 9.206 16.398 22.645 1.00 87.25 709 GLY A C 1
ATOM 5432 O O . GLY A 1 709 ? 8.313 16.075 23.427 1.00 87.25 709 GLY A O 1
ATOM 5433 N N . ALA A 1 710 ? 10.429 15.856 22.688 1.00 88.69 710 ALA A N 1
ATOM 5434 C CA . ALA A 1 710 ? 10.827 14.857 23.683 1.00 88.69 710 ALA A CA 1
ATOM 5435 C C . ALA A 1 710 ? 10.731 15.412 25.116 1.00 88.69 710 ALA A C 1
ATOM 5437 O O . ALA A 1 710 ? 10.134 14.780 25.990 1.00 88.69 710 ALA A O 1
ATOM 5438 N N . LEU A 1 711 ? 11.237 16.630 25.347 1.00 91.31 711 LEU A N 1
ATOM 5439 C CA . LEU A 1 711 ? 11.147 17.286 26.654 1.00 91.31 711 LEU A CA 1
ATOM 5440 C C . LEU A 1 711 ? 9.696 17.644 27.025 1.00 91.31 711 LEU A C 1
ATOM 5442 O O . LEU A 1 711 ? 9.288 17.433 28.163 1.00 91.31 711 LEU A O 1
ATOM 5446 N N . LEU A 1 712 ? 8.888 18.115 26.068 1.00 88.69 712 LEU A N 1
ATOM 5447 C CA . LEU A 1 712 ? 7.464 18.404 26.279 1.00 88.69 712 LEU A CA 1
ATOM 5448 C C . LEU A 1 712 ? 6.672 17.134 26.625 1.00 88.69 712 LEU A C 1
ATOM 5450 O O . LEU A 1 712 ? 5.819 17.146 27.514 1.00 88.69 712 LEU A O 1
ATOM 5454 N N . GLY A 1 713 ? 6.982 16.023 25.954 1.00 86.88 713 GLY A N 1
ATOM 5455 C CA . GLY A 1 713 ? 6.447 14.703 26.276 1.00 86.88 713 GLY A CA 1
ATOM 5456 C C . GLY A 1 713 ? 6.822 14.260 27.691 1.00 86.88 713 GLY A C 1
ATOM 5457 O O . GLY A 1 713 ? 5.965 13.764 28.421 1.00 86.88 713 GLY A O 1
ATOM 5458 N N . ALA A 1 714 ? 8.060 14.506 28.120 1.00 88.50 714 ALA A N 1
ATOM 5459 C CA . ALA A 1 714 ? 8.496 14.229 29.485 1.00 88.50 714 ALA A CA 1
ATOM 5460 C C . ALA A 1 714 ? 7.763 15.091 30.531 1.00 88.50 714 ALA A C 1
ATOM 5462 O O . ALA A 1 714 ? 7.332 14.563 31.556 1.00 88.50 714 ALA A O 1
ATOM 5463 N N . CYS A 1 715 ? 7.531 16.381 30.255 1.00 88.31 715 CYS A N 1
ATOM 5464 C CA . CYS A 1 715 ? 6.714 17.246 31.116 1.00 88.31 715 CYS A CA 1
ATOM 5465 C C . CYS A 1 715 ? 5.280 16.715 31.274 1.00 88.31 715 CYS A C 1
ATOM 5467 O O . CYS A 1 715 ? 4.725 16.784 32.367 1.00 88.31 715 CYS A O 1
ATOM 5469 N N . LYS A 1 716 ? 4.698 16.133 30.214 1.00 86.31 716 LYS A N 1
ATOM 5470 C CA . LYS A 1 716 ? 3.395 15.449 30.282 1.00 86.31 716 LYS A CA 1
ATOM 5471 C C . LYS A 1 716 ? 3.431 14.197 31.161 1.00 86.31 716 LYS A C 1
ATOM 5473 O O . LYS A 1 716 ? 2.454 13.926 31.849 1.00 86.31 716 LYS A O 1
ATOM 5478 N N . ILE A 1 717 ? 4.505 13.407 31.108 1.00 85.00 717 ILE A N 1
ATOM 5479 C CA . ILE A 1 717 ? 4.626 12.168 31.896 1.00 85.00 717 ILE A CA 1
ATOM 5480 C C . ILE A 1 717 ? 4.704 12.478 33.399 1.00 85.00 717 ILE A C 1
ATOM 5482 O O . ILE A 1 717 ? 4.082 11.772 34.189 1.00 85.00 717 ILE A O 1
ATOM 5486 N N . HIS A 1 718 ? 5.434 13.532 33.774 1.00 87.19 718 HIS A N 1
ATOM 5487 C CA . HIS A 1 718 ? 5.722 13.893 35.172 1.00 87.19 718 HIS A CA 1
ATOM 5488 C C . HIS A 1 718 ? 4.894 15.069 35.708 1.00 87.19 718 HIS A C 1
ATOM 5490 O O . HIS A 1 718 ? 5.204 15.597 36.771 1.00 87.19 718 HIS A O 1
ATOM 5496 N N . ASP A 1 719 ? 3.849 15.480 34.988 1.00 83.81 719 ASP A N 1
ATOM 5497 C CA . ASP A 1 719 ? 2.900 16.523 35.405 1.00 83.81 719 ASP A CA 1
ATOM 5498 C C . ASP A 1 719 ? 3.523 17.909 35.713 1.00 83.81 719 ASP A C 1
ATOM 5500 O O . ASP A 1 719 ? 2.964 18.704 36.471 1.00 83.81 719 ASP A O 1
ATOM 5504 N N . ASP A 1 720 ? 4.654 18.258 35.083 1.00 87.12 720 ASP A N 1
ATOM 5505 C CA . ASP A 1 720 ? 5.293 19.577 35.237 1.00 87.12 720 ASP A CA 1
ATOM 5506 C C . ASP A 1 720 ? 4.723 20.599 34.240 1.00 87.12 720 ASP A C 1
ATOM 5508 O O . ASP A 1 720 ? 5.231 20.817 33.133 1.00 87.12 720 ASP A O 1
ATOM 5512 N N . VAL A 1 721 ? 3.638 21.250 34.660 1.00 85.38 721 VAL A N 1
ATOM 5513 C CA . VAL A 1 721 ? 2.912 22.254 33.867 1.00 85.38 721 VAL A CA 1
ATOM 5514 C C . VAL A 1 721 ? 3.771 23.490 33.580 1.00 85.38 721 VAL A C 1
ATOM 5516 O O . VAL A 1 721 ? 3.740 24.026 32.472 1.00 85.38 721 VAL A O 1
ATOM 5519 N N . ALA A 1 722 ? 4.551 23.948 34.561 1.00 85.31 722 ALA A N 1
ATOM 5520 C CA . ALA A 1 722 ? 5.317 25.187 34.449 1.00 85.31 722 ALA A CA 1
ATOM 5521 C C . ALA A 1 722 ? 6.480 25.045 33.459 1.00 85.31 722 ALA A C 1
ATOM 5523 O O . ALA A 1 722 ? 6.762 25.974 32.696 1.00 85.31 722 ALA A O 1
ATOM 5524 N N . MET A 1 723 ? 7.170 23.900 33.461 1.00 87.06 723 MET A N 1
ATOM 5525 C CA . MET A 1 723 ? 8.179 23.587 32.449 1.00 87.06 723 MET A CA 1
ATOM 5526 C C . MET A 1 723 ? 7.533 23.326 31.085 1.00 87.06 723 MET A C 1
ATOM 5528 O O . MET A 1 723 ? 8.009 23.874 30.089 1.00 87.06 723 MET A O 1
ATOM 5532 N N . GLY A 1 724 ? 6.411 22.597 31.045 1.00 87.25 724 GLY A N 1
ATOM 5533 C CA . GLY A 1 724 ? 5.648 22.333 29.822 1.00 87.25 724 GLY A CA 1
ATOM 5534 C C . GLY A 1 724 ? 5.291 23.608 29.049 1.00 87.25 724 GLY A C 1
ATOM 5535 O O . GLY A 1 724 ? 5.545 23.685 27.851 1.00 87.25 724 GLY A O 1
ATOM 5536 N N . GLU A 1 725 ? 4.824 24.661 29.731 1.00 86.00 725 GLU A N 1
ATOM 5537 C CA . GLU A 1 725 ? 4.525 25.965 29.111 1.00 86.00 725 GLU A CA 1
ATOM 5538 C C . GLU A 1 725 ? 5.759 26.657 28.513 1.00 86.00 725 GLU A C 1
ATOM 5540 O O . GLU A 1 725 ? 5.694 27.267 27.439 1.00 86.00 725 GLU A O 1
ATOM 5545 N N . ARG A 1 726 ? 6.906 26.596 29.204 1.00 86.44 726 ARG A N 1
ATOM 5546 C CA . ARG A 1 726 ? 8.156 27.199 28.712 1.00 86.44 726 ARG A CA 1
ATOM 5547 C C . ARG A 1 726 ? 8.695 26.457 27.494 1.00 86.44 726 ARG A C 1
ATOM 5549 O O . ARG A 1 726 ? 9.164 27.108 26.560 1.00 86.44 726 ARG A O 1
ATOM 5556 N N . VAL A 1 727 ? 8.635 25.128 27.523 1.00 88.50 727 VAL A N 1
ATOM 5557 C CA . VAL A 1 727 ? 9.128 24.239 26.467 1.00 88.50 727 VAL A CA 1
ATOM 5558 C C . VAL A 1 727 ? 8.221 24.293 25.240 1.00 88.50 727 VAL A C 1
ATOM 5560 O O . VAL A 1 727 ? 8.728 24.452 24.133 1.00 88.50 727 VAL A O 1
ATOM 5563 N N . ALA A 1 728 ? 6.897 24.266 25.420 1.00 85.00 728 ALA A N 1
ATOM 5564 C CA . ALA A 1 728 ? 5.930 24.342 24.326 1.00 85.00 728 ALA A CA 1
ATOM 5565 C C . ALA A 1 728 ? 6.098 25.616 23.492 1.00 85.00 728 ALA A C 1
ATOM 5567 O O . ALA A 1 728 ? 6.083 25.549 22.268 1.00 85.00 728 ALA A O 1
ATOM 5568 N N . ARG A 1 729 ? 6.352 26.771 24.124 1.00 84.81 729 ARG A N 1
ATOM 5569 C CA . ARG A 1 729 ? 6.623 28.021 23.392 1.00 84.81 729 ARG A CA 1
ATOM 5570 C C . ARG A 1 729 ? 7.829 27.889 22.459 1.00 84.81 729 ARG A C 1
ATOM 5572 O O . ARG A 1 729 ? 7.750 28.280 21.302 1.00 84.81 729 ARG A O 1
ATOM 5579 N N . LYS A 1 730 ? 8.917 27.285 22.943 1.00 85.56 730 LYS A N 1
ATOM 5580 C CA . LYS A 1 730 ? 10.138 27.066 22.152 1.00 85.56 730 LYS A CA 1
ATOM 5581 C C . LYS A 1 730 ? 9.943 26.006 21.061 1.00 85.56 730 LYS A C 1
ATOM 5583 O O . LYS A 1 730 ? 10.502 26.151 19.974 1.00 85.56 730 LYS A O 1
ATOM 5588 N N . ALA A 1 731 ? 9.133 24.977 21.325 1.00 84.44 731 ALA A N 1
ATOM 5589 C CA . ALA A 1 731 ? 8.744 23.970 20.335 1.00 84.44 731 ALA A CA 1
ATOM 5590 C C . ALA A 1 731 ? 7.948 24.606 19.182 1.00 84.44 731 ALA A C 1
ATOM 5592 O O . ALA A 1 731 ? 8.291 24.421 18.018 1.00 84.44 731 ALA A O 1
ATOM 5593 N N . LEU A 1 732 ? 6.950 25.432 19.516 1.00 81.44 732 LEU A N 1
ATOM 5594 C CA . LEU A 1 732 ? 6.089 26.133 18.559 1.00 81.44 732 LEU A CA 1
ATOM 5595 C C . LEU A 1 732 ? 6.826 27.219 17.768 1.00 81.44 732 LEU A C 1
ATOM 5597 O O . LEU A 1 732 ? 6.542 27.413 16.593 1.00 81.44 732 LEU A O 1
ATOM 5601 N N . GLU A 1 733 ? 7.794 27.908 18.377 1.00 81.56 733 GLU A N 1
ATOM 5602 C CA . GLU A 1 733 ? 8.695 28.822 17.657 1.00 81.56 733 GLU A CA 1
ATOM 5603 C C . GLU A 1 733 ? 9.599 28.084 16.655 1.00 81.56 733 GLU A C 1
ATOM 5605 O O . GLU A 1 733 ? 10.019 28.672 15.658 1.00 81.56 733 GLU A O 1
ATOM 5610 N N . SER A 1 734 ? 9.911 26.810 16.915 1.00 80.56 734 SER A N 1
ATOM 5611 C CA . SER A 1 734 ? 10.781 25.996 16.057 1.00 80.56 734 SER A CA 1
ATOM 5612 C C . SER A 1 734 ? 10.011 25.346 14.903 1.00 80.56 734 SER A C 1
ATOM 5614 O O . SER A 1 734 ? 10.480 25.378 13.768 1.00 80.56 734 SER A O 1
ATOM 5616 N N . GLU A 1 735 ? 8.827 24.793 15.176 1.00 79.62 735 GLU A N 1
ATOM 5617 C CA . GLU A 1 735 ? 7.963 24.107 14.204 1.00 79.62 735 GLU A CA 1
ATOM 5618 C C . GLU A 1 735 ? 6.483 24.470 14.449 1.00 79.62 735 GLU A C 1
ATOM 5620 O O . GLU A 1 735 ? 5.758 23.737 15.129 1.00 79.62 735 GLU A O 1
ATOM 5625 N N . PRO A 1 736 ? 6.005 25.597 13.889 1.00 74.50 736 PRO A N 1
ATOM 5626 C CA . PRO A 1 736 ? 4.651 26.096 14.145 1.00 74.50 736 PRO A CA 1
ATOM 5627 C C . PRO A 1 736 ? 3.523 25.210 13.594 1.00 74.50 736 PRO A C 1
ATOM 5629 O O . PRO A 1 736 ? 2.391 25.311 14.052 1.00 74.50 736 PRO A O 1
ATOM 5632 N N . GLU A 1 737 ? 3.809 24.374 12.591 1.00 73.25 737 GLU A N 1
ATOM 5633 C CA . GLU A 1 737 ? 2.819 23.522 11.905 1.00 73.25 737 GLU A CA 1
ATOM 5634 C C . GLU A 1 737 ? 2.673 22.125 12.535 1.00 73.25 737 GLU A C 1
ATOM 5636 O O . GLU A 1 737 ? 1.937 21.285 12.026 1.00 73.25 737 GLU A O 1
ATOM 5641 N N . ASN A 1 738 ? 3.385 21.838 13.629 1.00 76.69 738 ASN A N 1
ATOM 5642 C CA . ASN A 1 738 ? 3.346 20.524 14.262 1.00 76.69 738 ASN A CA 1
ATOM 5643 C C . ASN A 1 738 ? 2.170 20.415 15.250 1.00 76.69 738 ASN A C 1
ATOM 5645 O O . ASN A 1 738 ? 2.282 20.763 16.430 1.00 76.69 738 ASN A O 1
ATOM 5649 N N . ASP A 1 739 ? 1.048 19.874 14.764 1.00 75.38 739 ASP A N 1
ATOM 5650 C CA . ASP A 1 739 ? -0.184 19.633 15.534 1.00 75.38 739 ASP A CA 1
ATOM 5651 C C . ASP A 1 739 ? 0.054 18.836 16.834 1.00 75.38 739 ASP A C 1
ATOM 5653 O O . ASP A 1 739 ? -0.667 18.993 17.826 1.00 75.38 739 ASP A O 1
ATOM 5657 N N . GLY A 1 740 ? 1.104 18.006 16.870 1.00 76.81 740 GLY A N 1
ATOM 5658 C CA . GLY A 1 740 ? 1.464 17.184 18.022 1.00 76.81 740 GLY A CA 1
ATOM 5659 C C . GLY A 1 740 ? 1.790 17.993 19.280 1.00 76.81 740 GLY A C 1
ATOM 5660 O O . GLY A 1 740 ? 1.430 17.572 20.383 1.00 76.81 740 GLY A O 1
ATOM 5661 N N . TYR A 1 741 ? 2.408 19.172 19.150 1.00 82.94 741 TYR A N 1
ATOM 5662 C CA . TYR A 1 741 ? 2.742 20.012 20.309 1.00 82.94 741 TYR A CA 1
ATOM 5663 C C . TYR A 1 741 ? 1.499 20.638 20.942 1.00 82.94 741 TYR A C 1
ATOM 5665 O O . TYR A 1 741 ? 1.397 20.693 22.169 1.00 82.94 741 TYR A O 1
ATOM 5673 N N . TYR A 1 742 ? 0.517 21.028 20.126 1.00 79.88 742 TYR A N 1
ATOM 5674 C CA . TYR A 1 742 ? -0.768 21.537 20.607 1.00 79.88 742 TYR A CA 1
ATOM 5675 C C . TYR A 1 742 ? -1.558 20.455 21.351 1.00 79.88 742 TYR A C 1
ATOM 5677 O O . TYR A 1 742 ? -2.080 20.708 22.438 1.00 79.88 742 TYR A O 1
ATOM 5685 N N . ILE A 1 743 ? -1.570 19.223 20.827 1.00 81.44 743 ILE A N 1
ATOM 5686 C CA . ILE A 1 743 ? -2.198 18.070 21.490 1.00 81.44 743 ILE A CA 1
ATOM 5687 C C . ILE A 1 743 ? -1.492 17.744 22.815 1.00 81.44 743 ILE A C 1
ATOM 5689 O O . ILE A 1 743 ? -2.148 17.463 23.821 1.00 81.44 743 ILE A O 1
ATOM 5693 N N . LEU A 1 744 ? -0.155 17.771 22.855 1.00 82.00 744 LEU A N 1
ATOM 5694 C CA . LEU A 1 744 ? 0.602 17.554 24.092 1.00 82.00 744 LEU A CA 1
ATOM 5695 C C . LEU A 1 744 ? 0.288 18.626 25.139 1.00 82.00 744 LEU A C 1
ATOM 5697 O O . LEU A 1 744 ? 0.054 18.279 26.295 1.00 82.00 744 LEU A O 1
ATOM 5701 N N . MET A 1 745 ? 0.200 19.891 24.733 1.00 83.56 745 MET A N 1
ATOM 5702 C CA . MET A 1 745 ? -0.116 20.990 25.641 1.00 83.56 745 MET A CA 1
ATOM 5703 C C . MET A 1 745 ? -1.558 20.927 26.161 1.00 83.56 745 MET A C 1
ATOM 5705 O O . MET A 1 745 ? -1.790 21.087 27.358 1.00 83.56 745 MET A O 1
ATOM 5709 N N . SER A 1 746 ? -2.517 20.600 25.290 1.00 79.06 746 SER A N 1
ATOM 5710 C CA . SER A 1 746 ? -3.915 20.355 25.668 1.00 79.06 746 SER A CA 1
ATOM 5711 C C . SER A 1 746 ? -4.029 19.229 26.702 1.00 79.06 746 SER A C 1
ATOM 5713 O O . SER A 1 746 ? -4.708 19.382 27.717 1.00 79.06 746 SER A O 1
ATOM 5715 N N . ASN A 1 747 ? -3.280 18.136 26.514 1.00 79.25 747 ASN A N 1
ATOM 5716 C CA . ASN A 1 747 ? -3.221 17.040 27.482 1.00 79.25 747 ASN A CA 1
ATOM 5717 C C . ASN A 1 747 ? -2.627 17.474 28.835 1.00 79.25 747 ASN A C 1
ATOM 5719 O O . ASN A 1 747 ? -3.144 17.063 29.872 1.00 79.25 747 ASN A O 1
ATOM 5723 N N . ILE A 1 748 ? -1.560 18.286 28.839 1.00 83.81 748 ILE A N 1
ATOM 5724 C CA . ILE A 1 748 ? -0.941 18.810 30.072 1.00 83.81 748 ILE A CA 1
ATOM 5725 C C . ILE A 1 748 ? -1.936 19.701 30.831 1.00 83.81 748 ILE A C 1
ATOM 5727 O O . ILE A 1 748 ? -2.128 19.523 32.033 1.00 83.81 748 ILE A O 1
ATOM 5731 N N . TYR A 1 749 ? -2.620 20.618 30.140 1.00 80.56 749 TYR A N 1
ATOM 5732 C CA . TYR A 1 749 ? -3.614 21.498 30.761 1.00 80.56 749 TYR A CA 1
ATOM 5733 C C . TYR A 1 749 ? -4.843 20.751 31.276 1.00 80.56 749 TYR A C 1
ATOM 5735 O O . TYR A 1 749 ? -5.283 21.007 32.398 1.00 80.56 749 TYR A O 1
ATOM 5743 N N . SER A 1 750 ? -5.354 19.792 30.501 1.00 78.19 750 SER A N 1
ATOM 5744 C CA . SER A 1 750 ? -6.463 18.929 30.911 1.00 78.19 750 SER A CA 1
ATOM 5745 C C . SER A 1 750 ? -6.124 18.157 32.189 1.00 78.19 750 SER A C 1
ATOM 5747 O O . SER A 1 750 ? -6.901 18.163 33.144 1.00 78.19 750 SER A O 1
ATOM 5749 N N . ARG A 1 751 ? -4.925 17.565 32.257 1.00 74.50 751 ARG A N 1
ATOM 5750 C CA . ARG A 1 751 ? -4.473 16.789 33.419 1.00 74.50 751 ARG A CA 1
ATOM 5751 C C . ARG A 1 751 ? -4.204 17.657 34.657 1.00 74.50 751 ARG A C 1
ATOM 5753 O O . ARG A 1 751 ? -4.394 17.190 35.774 1.00 74.50 751 ARG A O 1
ATOM 5760 N N . ALA A 1 752 ? -3.868 18.933 34.463 1.00 77.31 752 ALA A N 1
ATOM 5761 C CA . ALA A 1 752 ? -3.747 19.940 35.521 1.00 77.31 752 ALA A CA 1
ATOM 5762 C C . ALA A 1 752 ? -5.084 20.589 35.944 1.00 77.31 752 ALA A C 1
ATOM 5764 O O . ALA A 1 752 ? -5.085 21.489 36.784 1.00 77.31 752 ALA A O 1
ATOM 5765 N N . GLY A 1 753 ? -6.217 20.194 35.345 1.00 76.81 753 GLY A N 1
ATOM 5766 C CA . GLY A 1 753 ? -7.535 20.786 35.613 1.00 76.81 753 GLY A CA 1
ATOM 5767 C C . GLY A 1 753 ? -7.708 22.224 35.098 1.00 76.81 753 GLY A C 1
ATOM 5768 O O . GLY A 1 753 ? -8.646 22.917 35.493 1.00 76.81 753 GLY A O 1
ATOM 5769 N N . ARG A 1 754 ? -6.813 22.689 34.218 1.00 77.06 754 ARG A N 1
ATOM 5770 C CA . ARG A 1 754 ? -6.778 24.043 33.640 1.00 77.06 754 ARG A CA 1
ATOM 5771 C C . ARG A 1 754 ? -7.585 24.103 32.338 1.00 77.06 754 ARG A C 1
ATOM 5773 O O . ARG A 1 754 ? -7.051 24.292 31.250 1.00 77.06 754 ARG A O 1
ATOM 5780 N N . TRP A 1 755 ? -8.895 23.882 32.452 1.00 70.00 755 TRP A N 1
ATOM 5781 C CA . TRP A 1 755 ? -9.806 23.745 31.304 1.00 70.00 755 TRP A CA 1
ATOM 5782 C C . TRP A 1 755 ? -9.994 25.037 30.498 1.00 70.00 755 TRP A C 1
ATOM 5784 O O . TRP A 1 755 ? -10.179 24.974 29.286 1.00 70.00 755 TRP A O 1
ATOM 5794 N N . LYS A 1 756 ? -9.857 26.210 31.131 1.00 67.38 756 LYS A N 1
ATOM 5795 C CA . LYS A 1 756 ? -9.950 27.508 30.438 1.00 67.38 756 LYS A CA 1
ATOM 5796 C C . LYS A 1 756 ? -8.865 27.674 29.375 1.00 67.38 756 LYS A C 1
ATOM 5798 O O . LYS A 1 756 ? -9.130 28.221 28.312 1.00 67.38 756 LYS A O 1
ATOM 5803 N N . GLU A 1 757 ? -7.657 27.195 29.651 1.00 66.56 757 GLU A N 1
ATOM 5804 C CA . GLU A 1 757 ? -6.525 27.246 28.729 1.00 66.56 757 GLU A CA 1
ATOM 5805 C C . GLU A 1 757 ? -6.631 26.204 27.602 1.00 66.56 757 GLU A C 1
ATOM 5807 O O . GLU A 1 757 ? -6.089 26.421 26.520 1.00 66.56 757 GLU A O 1
ATOM 5812 N N . VAL A 1 758 ? -7.375 25.110 27.822 1.00 62.19 758 VAL A N 1
ATOM 5813 C CA . VAL A 1 758 ? -7.747 24.139 26.773 1.00 62.19 758 VAL A CA 1
ATOM 5814 C C . VAL A 1 758 ? -8.787 24.734 25.814 1.00 62.19 758 VAL A C 1
ATOM 5816 O O . VAL A 1 758 ? -8.740 24.466 24.616 1.00 62.19 758 VAL A O 1
ATOM 5819 N N . GLU A 1 759 ? -9.705 25.555 26.330 1.00 48.28 759 GLU A N 1
ATOM 5820 C CA . GLU A 1 759 ? -10.783 26.197 25.566 1.00 48.28 759 GLU A CA 1
ATOM 5821 C C . GLU A 1 759 ? -10.336 27.440 24.778 1.00 48.28 759 GLU A C 1
ATOM 5823 O O . GLU A 1 759 ? -10.986 27.807 23.798 1.00 48.28 759 GLU A O 1
ATOM 5828 N N . THR A 1 760 ? -9.246 28.112 25.172 1.00 47.75 760 THR A N 1
ATOM 5829 C CA . THR A 1 760 ? -8.781 29.333 24.493 1.00 47.75 760 THR A CA 1
ATOM 5830 C C . THR A 1 760 ? -8.185 29.054 23.103 1.00 47.75 760 THR A C 1
ATOM 5832 O O . THR A 1 760 ? -7.134 28.419 23.002 1.00 47.75 760 THR A O 1
ATOM 5835 N N . PRO A 1 761 ? -8.760 29.607 22.015 1.00 43.47 761 PRO A N 1
ATOM 5836 C CA . PRO A 1 761 ? -8.266 29.424 20.655 1.00 43.47 761 PRO A CA 1
ATOM 5837 C C . PRO A 1 761 ? -7.192 30.476 20.338 1.00 43.47 761 PRO A C 1
ATOM 5839 O O . PRO A 1 761 ? -7.438 31.417 19.585 1.00 43.47 761 PRO A O 1
ATOM 5842 N N . SER A 1 762 ? -6.001 30.381 20.935 1.00 38.47 762 SER A N 1
ATOM 5843 C CA . SER A 1 762 ? -4.921 31.352 20.671 1.00 38.47 762 SER A CA 1
ATOM 5844 C C . SER A 1 762 ? -3.955 30.958 19.550 1.00 38.47 762 SER A C 1
ATOM 5846 O O . SER A 1 762 ? -3.167 31.802 19.130 1.00 38.47 762 SER A O 1
ATOM 5848 N N . HIS A 1 763 ? -4.040 29.758 18.968 1.00 43.44 763 HIS A N 1
ATOM 5849 C CA . HIS A 1 763 ? -3.180 29.372 17.843 1.00 43.44 763 HIS A CA 1
ATOM 5850 C C . HIS A 1 763 ? -3.966 28.563 16.799 1.00 43.44 763 HIS A C 1
ATOM 5852 O O . HIS A 1 763 ? -4.271 27.404 17.023 1.00 43.44 763 HIS A O 1
ATOM 5858 N N . ARG A 1 764 ? -4.339 29.266 15.715 1.00 32.28 764 ARG A N 1
ATOM 5859 C CA . ARG A 1 764 ? -5.037 28.900 14.457 1.00 32.28 764 ARG A CA 1
ATOM 5860 C C . ARG A 1 764 ? -5.960 27.653 14.403 1.00 32.28 764 ARG A C 1
ATOM 5862 O O . ARG A 1 764 ? -5.552 26.550 14.733 1.00 32.28 764 ARG A O 1
ATOM 5869 N N . PRO A 1 765 ? -7.168 27.792 13.817 1.00 29.73 765 PRO A N 1
ATOM 5870 C CA . PRO A 1 765 ? -8.046 26.662 13.530 1.00 29.73 765 PRO A CA 1
ATOM 5871 C C . PRO A 1 765 ? -7.449 25.750 12.449 1.00 29.73 765 PRO A C 1
ATOM 5873 O O . PRO A 1 765 ? -6.995 26.224 11.407 1.00 29.73 765 PRO A O 1
ATOM 5876 N N . ILE A 1 766 ? -7.522 24.441 12.687 1.00 28.33 766 ILE A N 1
ATOM 5877 C CA . ILE A 1 766 ? -7.292 23.388 11.695 1.00 28.33 766 ILE A CA 1
ATOM 5878 C C . ILE A 1 766 ? -8.285 23.613 10.546 1.00 28.33 766 ILE A C 1
ATOM 5880 O O . ILE A 1 766 ? -9.486 23.381 10.691 1.00 28.33 766 ILE A O 1
ATOM 5884 N N . SER A 1 767 ? -7.807 24.108 9.403 1.00 24.73 767 SER A N 1
ATOM 5885 C CA . SER A 1 767 ? -8.622 24.193 8.193 1.00 24.73 767 SER A CA 1
ATOM 5886 C C . SER A 1 767 ? -8.646 22.824 7.522 1.00 24.73 767 SER A C 1
ATOM 5888 O O . SER A 1 767 ? -7.658 22.407 6.917 1.00 24.73 767 SER A O 1
ATOM 5890 N N . ALA A 1 768 ? -9.780 22.133 7.602 1.00 25.92 768 ALA A N 1
ATOM 5891 C CA . ALA A 1 768 ? -10.073 21.002 6.734 1.00 25.92 768 ALA A CA 1
ATOM 5892 C C . ALA A 1 768 ? -10.109 21.494 5.276 1.00 25.92 768 ALA A C 1
ATOM 5894 O O . ALA A 1 768 ? -11.030 22.201 4.865 1.00 25.92 768 ALA A O 1
ATOM 5895 N N . VAL A 1 769 ? -9.080 21.164 4.496 1.00 25.77 769 VAL A N 1
ATOM 5896 C CA . VAL A 1 769 ? -9.065 21.411 3.053 1.00 25.77 769 VAL A CA 1
ATOM 5897 C C . VAL A 1 769 ? -9.816 20.261 2.375 1.00 25.77 769 VAL A C 1
ATOM 5899 O O . VAL A 1 769 ? -9.489 19.099 2.592 1.00 25.77 769 VAL A O 1
ATOM 5902 N N . HIS A 1 770 ? -10.802 20.629 1.549 1.00 27.39 770 HIS A N 1
ATOM 5903 C CA . HIS A 1 770 ? -11.703 19.798 0.730 1.00 27.39 770 HIS A CA 1
ATOM 5904 C C . HIS A 1 770 ? -13.045 19.377 1.353 1.00 27.39 770 HIS A C 1
ATOM 5906 O O . HIS A 1 770 ? -13.364 18.197 1.458 1.00 27.39 770 HIS A O 1
ATOM 5912 N N . ALA A 1 771 ? -13.909 20.363 1.616 1.00 25.83 771 ALA A N 1
ATOM 5913 C CA . ALA A 1 771 ? -15.351 20.185 1.449 1.00 25.83 771 ALA A CA 1
ATOM 5914 C C . ALA A 1 771 ? -15.751 20.697 0.053 1.00 25.83 771 ALA A C 1
ATOM 5916 O O . ALA A 1 771 ? -15.434 21.830 -0.313 1.00 25.83 771 ALA A O 1
ATOM 5917 N N . ALA A 1 772 ? -16.394 19.835 -0.736 1.00 26.59 772 ALA A N 1
ATOM 5918 C CA . ALA A 1 772 ? -16.941 20.162 -2.047 1.00 26.59 772 ALA A CA 1
ATOM 5919 C C . ALA A 1 772 ? -17.982 21.294 -1.951 1.00 26.59 772 ALA A C 1
ATOM 5921 O O . ALA A 1 772 ? -18.740 21.378 -0.984 1.00 26.59 772 ALA A O 1
ATOM 5922 N N . GLU A 1 773 ? -18.003 22.166 -2.960 1.00 24.02 773 GLU A N 1
ATOM 5923 C CA . GLU A 1 773 ? -18.899 23.322 -3.030 1.00 24.02 773 GLU A CA 1
ATOM 5924 C C . GLU A 1 773 ? -20.390 22.923 -2.978 1.00 24.02 773 GLU A C 1
ATOM 5926 O O . GLU A 1 773 ? -20.796 21.940 -3.606 1.00 24.02 773 GLU A O 1
ATOM 5931 N N . PRO A 1 774 ? -21.243 23.700 -2.283 1.00 27.83 774 PRO A N 1
ATOM 5932 C CA . PRO A 1 774 ? -22.669 23.423 -2.201 1.00 27.83 774 PRO A CA 1
ATOM 5933 C C . PRO A 1 774 ? -23.394 23.811 -3.497 1.00 27.83 774 PRO A C 1
ATOM 5935 O O . PRO A 1 774 ? -23.349 24.957 -3.954 1.00 27.83 774 PRO A O 1
ATOM 5938 N N . ALA A 1 775 ? -24.140 22.857 -4.055 1.00 27.34 775 ALA A N 1
ATOM 5939 C CA . ALA A 1 775 ? -25.080 23.100 -5.140 1.00 27.34 775 ALA A CA 1
ATOM 5940 C C . ALA A 1 775 ? -26.199 24.057 -4.683 1.00 27.34 775 ALA A C 1
ATOM 5942 O O . ALA A 1 775 ? -26.956 23.780 -3.751 1.00 27.34 775 ALA A O 1
ATOM 5943 N N . LYS A 1 776 ? -26.318 25.197 -5.369 1.00 26.98 776 LYS A N 1
ATOM 5944 C CA . LYS A 1 776 ? -27.431 26.141 -5.227 1.00 26.98 776 LYS A CA 1
ATOM 5945 C C . LYS A 1 776 ? -28.689 25.575 -5.886 1.00 26.98 776 LYS A C 1
ATOM 5947 O O . LYS A 1 776 ? -28.698 25.389 -7.100 1.00 26.98 776 LYS A O 1
ATOM 5952 N N . ASN A 1 777 ? -29.737 25.353 -5.090 1.00 25.86 777 ASN A N 1
ATOM 5953 C CA . ASN A 1 777 ? -31.120 25.829 -5.300 1.00 25.86 777 ASN A CA 1
ATOM 5954 C C . ASN A 1 777 ? -32.098 25.037 -4.409 1.00 25.86 777 ASN A C 1
ATOM 5956 O O . ASN A 1 777 ? -32.249 23.833 -4.616 1.00 25.86 777 ASN A O 1
ATOM 5960 N N . PRO A 1 778 ? -32.835 25.669 -3.475 1.00 28.64 778 PRO A N 1
ATOM 5961 C CA . PRO A 1 778 ? -33.927 24.996 -2.787 1.00 28.64 778 PRO A CA 1
ATOM 5962 C C . PRO A 1 778 ? -35.222 25.134 -3.598 1.00 28.64 778 PRO A C 1
ATOM 5964 O O . PRO A 1 778 ? -35.729 26.236 -3.819 1.00 28.64 778 PRO A O 1
ATOM 5967 N N . VAL A 1 779 ? -35.791 24.003 -4.015 1.00 26.31 779 VAL A N 1
ATOM 5968 C CA . VAL A 1 779 ? -37.179 23.932 -4.487 1.00 26.31 779 VAL A CA 1
ATOM 5969 C C . VAL A 1 779 ? -38.082 23.816 -3.258 1.00 26.31 779 VAL A C 1
ATOM 5971 O O . VAL A 1 779 ? -38.034 22.826 -2.533 1.00 26.31 779 VAL A O 1
ATOM 5974 N N . LYS A 1 780 ? -38.906 24.841 -3.010 1.00 27.27 780 LYS A N 1
ATOM 5975 C CA . LYS A 1 780 ? -39.963 24.821 -1.986 1.00 27.27 780 LYS A CA 1
ATOM 5976 C C . LYS A 1 780 ? -41.052 23.817 -2.377 1.00 27.27 780 LYS A C 1
ATOM 5978 O O . LYS A 1 780 ? -41.732 24.023 -3.382 1.00 27.27 780 LYS A O 1
ATOM 5983 N N . ALA A 1 781 ? -41.269 22.791 -1.557 1.00 27.47 781 ALA A N 1
ATOM 5984 C CA . ALA A 1 781 ? -42.472 21.965 -1.609 1.00 27.47 781 ALA A CA 1
ATOM 5985 C C . ALA A 1 781 ? -43.519 22.499 -0.615 1.00 27.47 781 ALA A C 1
ATOM 5987 O O . ALA A 1 781 ? -43.199 22.847 0.519 1.00 27.47 781 ALA A O 1
ATOM 5988 N N . LYS A 1 782 ? -44.759 22.611 -1.099 1.00 26.31 782 LYS A N 1
ATOM 5989 C CA . LYS A 1 782 ? -45.951 23.106 -0.399 1.00 26.31 782 LYS A CA 1
ATOM 5990 C C . LYS A 1 782 ? -46.353 22.186 0.757 1.00 26.31 782 LYS A C 1
ATOM 5992 O O . LYS A 1 782 ? -46.497 20.985 0.553 1.00 26.31 782 LYS A O 1
ATOM 5997 N N . GLU A 1 783 ? -46.653 22.779 1.907 1.00 26.69 783 GLU A N 1
ATOM 5998 C CA . GLU A 1 783 ? -47.433 22.141 2.968 1.00 26.69 783 GLU A CA 1
ATOM 5999 C C . GLU A 1 783 ? -48.919 22.082 2.585 1.00 26.69 783 GLU A C 1
ATOM 6001 O O . GLU A 1 783 ? -49.473 23.021 2.005 1.00 26.69 783 GLU A O 1
ATOM 6006 N N . SER A 1 784 ? -49.573 20.982 2.952 1.00 24.03 784 SER A N 1
ATOM 6007 C CA . SER A 1 784 ? -51.029 20.840 2.978 1.00 24.03 784 SER A CA 1
ATOM 6008 C C . SER A 1 784 ? -51.463 20.395 4.379 1.00 24.03 784 SER A C 1
ATOM 6010 O O . SER A 1 784 ? -50.803 19.521 4.945 1.00 24.03 784 SER A O 1
ATOM 6012 N N . PRO A 1 785 ? -52.555 20.941 4.943 1.00 36.50 785 PRO A N 1
ATOM 6013 C CA . PRO A 1 785 ? -52.885 20.772 6.350 1.00 36.50 785 PRO A CA 1
ATOM 6014 C C . PRO A 1 785 ? -53.879 19.627 6.561 1.00 36.50 785 PRO A C 1
ATOM 6016 O O . PRO A 1 785 ? -54.941 19.615 5.942 1.00 36.50 785 PRO A O 1
ATOM 6019 N N . LEU A 1 786 ? -53.592 18.716 7.492 1.00 27.11 786 LEU A N 1
ATOM 6020 C CA . LEU A 1 786 ? -54.616 17.870 8.106 1.00 27.11 786 LEU A CA 1
ATOM 6021 C C . LEU A 1 786 ? -54.431 17.833 9.626 1.00 27.11 786 LEU A C 1
ATOM 6023 O O . LEU A 1 786 ? -53.331 17.734 10.159 1.00 27.11 786 LEU A O 1
ATOM 6027 N N . VAL A 1 787 ? -55.567 18.014 10.287 1.00 35.66 787 VAL A N 1
ATOM 6028 C CA . VAL A 1 787 ? -55.788 18.268 11.708 1.00 35.66 787 VAL A CA 1
ATOM 6029 C C . VAL A 1 787 ? -55.748 16.962 12.505 1.00 35.66 787 VAL A C 1
ATOM 6031 O O . VAL A 1 787 ? -56.515 16.062 12.185 1.00 35.66 787 VAL A O 1
ATOM 6034 N N . ALA A 1 788 ? -54.971 16.908 13.595 1.00 27.39 788 ALA A N 1
ATOM 6035 C CA . ALA A 1 788 ? -55.293 16.128 14.800 1.00 27.39 788 ALA A CA 1
ATOM 6036 C C . ALA A 1 788 ? -54.454 16.583 16.017 1.00 27.39 788 ALA A C 1
ATOM 6038 O O . ALA A 1 788 ? -53.229 16.582 15.981 1.00 27.39 788 ALA A O 1
ATOM 6039 N N . THR A 1 789 ? -55.159 17.015 17.071 1.00 29.11 789 THR A N 1
ATOM 6040 C CA . THR A 1 789 ? -54.807 17.040 18.512 1.00 29.11 789 THR A CA 1
ATOM 6041 C C . THR A 1 789 ? -53.338 17.232 18.927 1.00 29.11 789 THR A C 1
ATOM 6043 O O . THR A 1 789 ? -52.537 16.310 18.853 1.00 29.11 789 THR A O 1
ATOM 6046 N N . ARG A 1 790 ? -53.023 18.408 19.498 1.00 29.95 790 ARG A N 1
ATOM 6047 C CA . ARG A 1 790 ? -51.723 18.740 20.113 1.00 29.95 790 ARG A CA 1
ATOM 6048 C C . ARG A 1 790 ? -51.375 17.777 21.270 1.00 29.95 790 ARG A C 1
ATOM 6050 O O . ARG A 1 790 ? -52.037 17.859 22.306 1.00 29.95 790 ARG A O 1
ATOM 6057 N N . PRO A 1 791 ? -50.327 16.940 21.158 1.00 44.44 791 PRO A N 1
ATOM 6058 C CA . PRO A 1 791 ? -49.692 16.313 22.314 1.00 44.44 791 PRO A CA 1
ATOM 6059 C C . PRO A 1 791 ? -48.930 17.390 23.102 1.00 44.44 791 PRO A C 1
ATOM 6061 O O . PRO A 1 791 ? -48.530 18.410 22.534 1.00 44.44 791 PRO A O 1
ATOM 6064 N N . GLY A 1 792 ? -48.724 17.187 24.406 1.00 58.16 792 GLY A N 1
ATOM 6065 C CA . GLY A 1 792 ? -47.917 18.090 25.235 1.00 58.16 792 GLY A CA 1
ATOM 6066 C C . GLY A 1 792 ? -46.545 18.387 24.609 1.00 58.16 792 GLY A C 1
ATOM 6067 O O . GLY A 1 792 ? -45.963 17.535 23.926 1.00 58.16 792 GLY A O 1
ATOM 6068 N N . LYS A 1 793 ? -46.043 19.615 24.811 1.00 79.12 793 LYS A N 1
ATOM 6069 C CA . LYS A 1 793 ? -44.748 20.068 24.280 1.00 79.12 793 LYS A CA 1
ATOM 6070 C C . LYS A 1 793 ? -43.655 19.111 24.770 1.00 79.12 793 LYS A C 1
ATOM 6072 O O . LYS A 1 793 ? -43.456 18.990 25.972 1.00 79.12 793 LYS A O 1
ATOM 6077 N N . TRP A 1 794 ? -43.006 18.412 23.841 1.00 91.94 794 TRP A N 1
ATOM 6078 C CA . TRP A 1 794 ? -41.905 17.504 24.160 1.00 91.94 794 TRP A CA 1
ATOM 6079 C C . TRP A 1 794 ? -40.708 18.291 24.706 1.00 91.94 794 TRP A C 1
ATOM 6081 O O . TRP A 1 794 ? -40.423 19.393 24.228 1.00 91.94 794 TRP A O 1
ATOM 6091 N N . ALA A 1 795 ? -40.029 17.710 25.689 1.00 91.38 795 ALA A N 1
ATOM 6092 C CA . ALA A 1 795 ? -38.761 18.167 26.245 1.00 91.38 795 ALA A CA 1
ATOM 6093 C C . ALA A 1 795 ? -37.885 16.940 26.536 1.00 91.38 795 ALA A C 1
ATOM 6095 O O . ALA A 1 795 ? -38.418 15.839 26.702 1.00 91.38 795 ALA A O 1
ATOM 6096 N N . VAL A 1 796 ? -36.564 17.110 26.610 1.00 92.69 796 VAL A N 1
ATOM 6097 C CA . VAL A 1 796 ? -35.621 15.987 26.777 1.00 92.69 796 VAL A CA 1
ATOM 6098 C C . VAL A 1 796 ? -35.913 15.176 28.049 1.00 92.69 796 VAL A C 1
ATOM 6100 O O . VAL A 1 796 ? -35.771 13.962 28.038 1.00 92.69 796 VAL A O 1
ATOM 6103 N N . ASP A 1 797 ? -36.407 15.818 29.107 1.00 93.12 797 ASP A N 1
ATOM 6104 C CA . ASP A 1 797 ? -36.768 15.225 30.400 1.00 93.12 797 ASP A CA 1
ATOM 6105 C C . ASP A 1 797 ? -38.241 14.781 30.504 1.00 93.12 797 ASP A C 1
ATOM 6107 O O . ASP A 1 797 ? -38.656 14.224 31.522 1.00 93.12 797 ASP A O 1
ATOM 6111 N N . SER A 1 798 ? -39.058 14.978 29.461 1.00 94.00 798 SER A N 1
ATOM 6112 C CA . SER A 1 798 ? -40.507 14.699 29.494 1.00 94.00 798 SER A CA 1
ATOM 6113 C C . SER A 1 798 ? -40.858 13.233 29.784 1.00 94.00 798 SER A C 1
ATOM 6115 O O . SER A 1 798 ? -41.919 12.946 30.352 1.00 94.00 798 SER A O 1
ATOM 6117 N N . TRP A 1 799 ? -39.948 12.304 29.478 1.00 94.88 799 TRP A N 1
ATOM 6118 C CA . TRP A 1 799 ? -40.088 10.878 29.778 1.00 94.88 799 TRP A CA 1
ATOM 6119 C C . TRP A 1 799 ? -40.142 10.573 31.280 1.00 94.88 799 TRP A C 1
ATOM 6121 O O . TRP A 1 799 ? -40.709 9.551 31.660 1.00 94.88 799 TRP A O 1
ATOM 6131 N N . THR A 1 800 ? -39.617 11.450 32.142 1.00 93.06 800 THR A N 1
ATOM 6132 C CA . THR A 1 800 ? -39.637 11.271 33.608 1.00 93.06 800 THR A CA 1
ATOM 6133 C C . THR A 1 800 ? -41.056 11.276 34.187 1.00 93.06 800 THR A C 1
ATOM 6135 O O . THR A 1 800 ? -41.299 10.711 35.250 1.00 93.06 800 THR A O 1
ATOM 6138 N N . SER A 1 801 ? -42.017 11.861 33.461 1.00 92.50 801 SER A N 1
ATOM 6139 C CA . SER A 1 801 ? -43.445 11.854 33.805 1.00 92.50 801 SER A CA 1
ATOM 6140 C C . SER A 1 801 ? -44.181 10.567 33.399 1.00 92.50 801 SER A C 1
ATOM 6142 O O . SER A 1 801 ? -45.366 10.406 33.700 1.00 92.50 801 SER A O 1
ATOM 6144 N N . LYS A 1 802 ? -43.503 9.656 32.690 1.00 93.50 802 LYS A N 1
ATOM 6145 C CA . LYS A 1 802 ? -44.043 8.390 32.185 1.00 93.50 802 LYS A CA 1
ATOM 6146 C C . LYS A 1 802 ? -43.490 7.208 32.971 1.00 93.50 802 LYS A C 1
ATOM 6148 O O . LYS A 1 802 ? -42.450 7.286 33.619 1.00 93.50 802 LYS A O 1
ATOM 6153 N N . THR A 1 803 ? -44.161 6.064 32.877 1.00 93.69 803 THR A N 1
ATOM 6154 C CA . THR A 1 803 ? -43.672 4.831 33.497 1.00 93.69 803 THR A CA 1
ATOM 6155 C C . THR A 1 803 ? -42.445 4.313 32.744 1.00 93.69 803 THR A C 1
ATOM 6157 O O . THR A 1 803 ? -42.538 3.905 31.584 1.00 93.69 803 THR A O 1
ATOM 6160 N N . ALA A 1 804 ? -41.289 4.319 33.409 1.00 90.25 804 ALA A N 1
ATOM 6161 C CA . ALA A 1 804 ? -40.051 3.753 32.888 1.00 90.25 804 ALA A CA 1
ATOM 6162 C C . ALA A 1 804 ? -39.882 2.305 33.359 1.00 90.25 804 ALA A C 1
ATOM 6164 O O . ALA A 1 804 ? -39.721 2.026 34.546 1.00 90.25 804 ALA A O 1
ATOM 6165 N N . LEU A 1 805 ? -39.913 1.367 32.415 1.00 85.88 805 LEU A N 1
ATOM 6166 C CA . LEU A 1 805 ? -39.666 -0.046 32.686 1.00 85.88 805 LEU A CA 1
ATOM 6167 C C . LEU A 1 805 ? -38.172 -0.347 32.500 1.00 85.88 805 LEU A C 1
ATOM 6169 O O . LEU A 1 805 ? -37.513 0.269 31.674 1.00 85.88 805 LEU A O 1
ATOM 6173 N N . GLN A 1 806 ? -37.635 -1.329 33.231 1.00 90.81 806 GLN A N 1
ATOM 6174 C CA . GLN A 1 806 ? -36.245 -1.818 33.112 1.00 90.81 806 GLN A CA 1
ATOM 6175 C C . GLN A 1 806 ? -35.115 -0.922 33.658 1.00 90.81 806 GLN A C 1
ATOM 6177 O O . GLN A 1 806 ? -33.967 -1.379 33.642 1.00 90.81 806 GLN A O 1
ATOM 6182 N N . LEU A 1 807 ? -35.399 0.271 34.186 1.00 91.75 807 LEU A N 1
ATOM 6183 C CA . LEU A 1 807 ? -34.373 1.093 34.839 1.00 91.75 807 LEU A CA 1
ATOM 6184 C C . LEU A 1 807 ? -33.902 0.460 36.166 1.00 91.75 807 LEU A C 1
ATOM 6186 O O . LEU A 1 807 ? -34.710 -0.155 36.867 1.00 91.75 807 LEU A O 1
ATOM 6190 N N . PRO A 1 808 ? -32.603 0.556 36.505 1.00 91.69 808 PRO A N 1
ATOM 6191 C CA . PRO A 1 808 ? -32.102 0.162 37.817 1.00 91.69 808 PRO A CA 1
ATOM 6192 C C . PRO A 1 808 ? -32.465 1.196 38.891 1.00 91.69 808 PRO A C 1
ATOM 6194 O O . PRO A 1 808 ? -32.636 2.379 38.603 1.00 91.69 808 PRO A O 1
ATOM 6197 N N . GLU A 1 809 ? -32.515 0.746 40.142 1.00 89.69 809 GLU A N 1
ATOM 6198 C CA . GLU A 1 809 ? -32.586 1.624 41.310 1.00 89.69 809 GLU A CA 1
ATOM 6199 C C . GLU A 1 809 ? -31.173 1.807 41.870 1.00 89.69 809 GLU A C 1
ATOM 6201 O O . GLU A 1 809 ? -30.550 0.843 42.316 1.00 89.69 809 GLU A O 1
ATOM 6206 N N . TYR A 1 810 ? -30.647 3.032 41.800 1.00 91.75 810 TYR A N 1
ATOM 6207 C CA . TYR A 1 810 ? -29.332 3.366 42.347 1.00 91.75 810 TYR A CA 1
ATOM 6208 C C . TYR A 1 810 ? -29.448 3.714 43.842 1.00 91.75 810 TYR A C 1
ATOM 6210 O O . TYR A 1 810 ? -30.335 4.497 44.195 1.00 91.75 810 TYR A O 1
ATOM 6218 N N . PRO A 1 811 ? -28.578 3.168 44.718 1.00 90.25 811 PRO A N 1
ATOM 6219 C CA . PRO A 1 811 ? -28.627 3.439 46.159 1.00 90.25 811 PRO A CA 1
ATOM 6220 C C . PRO A 1 811 ? -28.384 4.909 46.515 1.00 90.25 811 PRO A C 1
ATOM 6222 O O . PRO A 1 811 ? -29.032 5.435 47.417 1.00 90.25 811 PRO A O 1
ATOM 6225 N N . ASP A 1 812 ? -27.470 5.562 45.795 1.00 91.38 812 ASP A N 1
ATOM 6226 C CA . ASP A 1 812 ? -27.105 6.964 45.986 1.00 91.38 812 ASP A CA 1
ATOM 6227 C C . ASP A 1 812 ? -27.593 7.805 44.796 1.00 91.38 812 ASP A C 1
ATOM 6229 O O . ASP A 1 812 ? -27.121 7.671 43.662 1.00 91.38 812 ASP A O 1
ATOM 6233 N N . LYS A 1 813 ? -28.585 8.662 45.058 1.00 92.38 813 LYS A N 1
ATOM 6234 C CA . LYS A 1 813 ? -29.154 9.563 44.049 1.00 92.38 813 LYS A CA 1
ATOM 6235 C C . LYS A 1 813 ? -28.273 10.785 43.792 1.00 92.38 813 LYS A C 1
ATOM 6237 O O . LYS A 1 813 ? -28.248 11.257 42.659 1.00 92.38 813 LYS A O 1
ATOM 6242 N N . GLU A 1 814 ? -27.552 11.277 44.798 1.00 93.88 814 GLU A N 1
ATOM 6243 C CA . GLU A 1 814 ? -26.661 12.431 44.639 1.00 93.88 814 GLU A CA 1
ATOM 6244 C C . GLU A 1 814 ? -25.446 12.051 43.786 1.00 93.88 814 GLU A C 1
ATOM 6246 O O . GLU A 1 814 ? -25.049 12.804 42.892 1.00 93.88 814 GLU A O 1
ATOM 6251 N N . GLU A 1 815 ? -24.902 10.847 43.996 1.00 94.75 815 GLU A N 1
ATOM 6252 C CA . GLU A 1 815 ? -23.838 10.304 43.149 1.00 94.75 815 GLU A CA 1
ATOM 6253 C C . GLU A 1 815 ? -24.314 10.119 41.703 1.00 94.75 815 GLU A C 1
ATOM 6255 O O . GLU A 1 815 ? -23.614 10.518 40.768 1.00 94.75 815 GLU A O 1
ATOM 6260 N N . LEU A 1 816 ? -25.522 9.578 41.504 1.00 95.19 816 LEU A N 1
ATOM 6261 C CA . LEU A 1 816 ? -26.114 9.437 40.175 1.00 95.19 816 LEU A CA 1
ATOM 6262 C C . LEU A 1 816 ? -26.213 10.791 39.453 1.00 95.19 816 LEU A C 1
ATOM 6264 O O . LEU A 1 816 ? -25.751 10.913 38.321 1.00 95.19 816 LEU A O 1
ATOM 6268 N N . GLU A 1 817 ? -26.763 11.818 40.103 1.00 95.62 817 GLU A N 1
ATOM 6269 C CA . GLU A 1 817 ? -26.871 13.169 39.533 1.00 95.62 817 GLU A CA 1
ATOM 6270 C C . GLU A 1 817 ? -25.501 13.813 39.261 1.00 95.62 817 GLU A C 1
ATOM 6272 O O . GLU A 1 817 ? -25.330 14.540 38.279 1.00 95.62 817 GLU A O 1
ATOM 6277 N N . SER A 1 818 ? -24.504 13.555 40.110 1.00 97.25 818 SER A N 1
ATOM 6278 C CA . SER A 1 818 ? -23.121 14.003 39.898 1.00 97.25 818 SER A CA 1
ATOM 6279 C C . SER A 1 818 ? -22.501 13.370 38.647 1.00 97.25 818 SER A C 1
ATOM 6281 O O . SER A 1 818 ? -21.924 14.066 37.803 1.00 97.25 818 SER A O 1
ATOM 6283 N N . VAL A 1 819 ? -22.684 12.058 38.472 1.00 97.56 819 VAL A N 1
ATOM 6284 C CA . VAL A 1 819 ? -22.203 11.329 37.294 1.00 97.56 819 VAL A CA 1
ATOM 6285 C C . VAL A 1 819 ? -22.904 11.802 36.020 1.00 97.56 819 VAL A C 1
ATOM 6287 O O . VAL A 1 819 ? -22.237 12.042 35.014 1.00 97.56 819 VAL A O 1
ATOM 6290 N N . LEU A 1 820 ? -24.225 11.984 36.048 1.00 97.25 820 LEU A N 1
ATOM 6291 C CA . LEU A 1 820 ? -24.980 12.448 34.881 1.00 97.25 820 LEU A CA 1
ATOM 6292 C C . LEU A 1 820 ? -24.548 13.855 34.445 1.00 97.25 820 LEU A C 1
ATOM 6294 O O . LEU A 1 820 ? -24.268 14.046 33.265 1.00 97.25 820 LEU A O 1
ATOM 6298 N N . ARG A 1 821 ? -24.358 14.798 35.383 1.00 96.62 821 ARG A N 1
ATOM 6299 C CA . ARG A 1 821 ? -23.788 16.129 35.083 1.00 96.62 821 ARG A CA 1
ATOM 6300 C C . ARG A 1 821 ? -22.382 16.050 34.494 1.00 96.62 821 ARG A C 1
ATOM 6302 O O . ARG A 1 821 ? -22.018 16.848 33.633 1.00 96.62 821 ARG A O 1
ATOM 6309 N N . THR A 1 822 ? -21.590 15.075 34.938 1.00 96.81 822 THR A N 1
ATOM 6310 C CA . THR A 1 822 ? -20.257 14.834 34.376 1.00 96.81 822 THR A CA 1
ATOM 6311 C C . THR A 1 822 ? -20.367 14.402 32.910 1.00 96.81 822 THR A C 1
ATOM 6313 O O . THR A 1 822 ? -19.717 14.996 32.055 1.00 96.81 822 THR A O 1
ATOM 6316 N N . ILE A 1 823 ? -21.253 13.452 32.592 1.00 96.62 823 ILE A N 1
ATOM 6317 C CA . ILE A 1 823 ? -21.487 12.968 31.218 1.00 96.62 823 ILE A CA 1
ATOM 6318 C C . ILE A 1 823 ? -22.098 14.062 30.326 1.00 96.62 823 ILE A C 1
ATOM 6320 O O . ILE A 1 823 ? -21.718 14.187 29.164 1.00 96.62 823 ILE A O 1
ATOM 6324 N N . GLU A 1 824 ? -22.986 14.904 30.857 1.00 95.94 824 GLU A N 1
ATOM 6325 C CA . GLU A 1 824 ? -23.528 16.068 30.141 1.00 95.94 824 GLU A CA 1
ATOM 6326 C C . GLU A 1 824 ? -22.439 17.063 29.723 1.00 95.94 824 GLU A C 1
ATOM 6328 O O . GLU A 1 824 ? -22.524 17.648 28.643 1.00 95.94 824 GLU A O 1
ATOM 6333 N N . SER A 1 825 ? -21.390 17.228 30.536 1.00 95.50 825 SER A N 1
ATOM 6334 C CA . SER A 1 825 ? -20.258 18.097 30.189 1.00 95.50 825 SER A CA 1
ATOM 6335 C C . SER A 1 825 ? -19.280 17.466 29.189 1.00 95.50 825 SER A C 1
ATOM 6337 O O . SER A 1 825 ? -18.429 18.165 28.638 1.00 95.50 825 SER A O 1
ATOM 6339 N N . PHE A 1 826 ? -19.401 16.164 28.910 1.00 96.06 826 PHE A N 1
ATOM 6340 C CA . PHE A 1 826 ? -18.566 15.491 27.923 1.00 96.06 826 PHE A CA 1
ATOM 6341 C C . PHE A 1 826 ? -19.009 15.764 26.471 1.00 96.06 826 PHE A C 1
ATOM 6343 O O . PHE A 1 826 ? -20.193 16.018 26.199 1.00 96.06 826 PHE A O 1
ATOM 6350 N N . PRO A 1 827 ? -18.060 15.695 25.512 1.00 94.75 827 PRO A N 1
ATOM 6351 C CA . PRO A 1 827 ? -18.366 15.770 24.087 1.00 94.75 827 PRO A CA 1
ATOM 6352 C C . PRO A 1 827 ? -19.381 14.707 23.625 1.00 94.75 827 PRO A C 1
ATOM 6354 O O . PRO A 1 827 ? -19.485 13.637 24.222 1.00 94.75 827 PRO A O 1
ATOM 6357 N N . PRO A 1 828 ? -20.116 14.955 22.529 1.00 93.12 828 PRO A N 1
ATOM 6358 C CA . PRO A 1 828 ? -20.942 13.922 21.911 1.00 93.12 828 PRO A CA 1
ATOM 6359 C C . PRO A 1 828 ? -20.077 12.766 21.375 1.00 93.12 828 PRO A C 1
ATOM 6361 O O . PRO A 1 828 ? -18.997 12.999 20.829 1.00 93.12 828 PRO A O 1
ATOM 6364 N N . ILE A 1 829 ? -20.564 11.522 21.480 1.00 95.50 829 ILE A N 1
ATOM 6365 C CA . ILE A 1 829 ? -19.878 10.351 20.903 1.00 95.50 829 ILE A CA 1
ATOM 6366 C C . ILE A 1 829 ? -20.031 10.375 19.373 1.00 95.50 829 ILE A C 1
ATOM 6368 O O . ILE A 1 829 ? -19.053 10.210 18.635 1.00 95.50 829 ILE A O 1
ATOM 6372 N N . VAL A 1 830 ? -21.250 10.641 18.891 1.00 96.19 830 VAL A N 1
ATOM 6373 C CA . VAL A 1 830 ? -21.580 10.758 17.460 1.00 96.19 830 VAL A CA 1
ATOM 6374 C C . VAL A 1 830 ? -22.129 12.138 17.110 1.00 96.19 830 VAL A C 1
ATOM 6376 O O . VAL A 1 830 ? -22.766 12.794 17.934 1.00 96.19 830 VAL A O 1
ATOM 6379 N N . PHE A 1 831 ? -21.937 12.575 15.865 1.00 93.50 831 PHE A N 1
ATOM 6380 C CA . PHE A 1 831 ? -22.473 13.845 15.380 1.00 93.50 831 PHE A CA 1
ATOM 6381 C C . PHE A 1 831 ? -23.811 13.667 14.649 1.00 93.50 831 PHE A C 1
ATOM 6383 O O . PHE A 1 831 ? -24.028 12.702 13.917 1.00 93.50 831 PHE A O 1
ATOM 6390 N N . ALA A 1 832 ? -24.695 14.663 14.764 1.00 92.19 832 ALA A N 1
ATOM 6391 C CA . ALA A 1 832 ? -26.013 14.661 14.118 1.00 92.19 832 ALA A CA 1
ATOM 6392 C C . ALA A 1 832 ? -25.950 14.467 12.588 1.00 92.19 832 ALA A C 1
ATOM 6394 O O . ALA A 1 832 ? -26.817 13.820 12.000 1.00 92.19 832 ALA A O 1
ATOM 6395 N N . GLY A 1 833 ? -24.907 14.993 11.933 1.00 92.81 833 GLY A N 1
ATOM 6396 C CA . GLY A 1 833 ? -24.678 14.799 10.498 1.00 92.81 833 GLY A CA 1
ATOM 6397 C C . GLY A 1 833 ? -24.460 13.333 10.107 1.00 92.81 833 GLY A C 1
ATOM 6398 O O . GLY A 1 833 ? -25.006 12.889 9.100 1.00 92.81 833 GLY A O 1
ATOM 6399 N N . GLU A 1 834 ? -23.735 12.565 10.927 1.00 95.06 834 GLU A N 1
ATOM 6400 C CA . GLU A 1 834 ? -23.484 11.137 10.688 1.00 95.06 834 GLU A CA 1
ATOM 6401 C C . GLU A 1 834 ? -24.781 10.320 10.822 1.00 95.06 834 GLU A C 1
ATOM 6403 O O . GLU A 1 834 ? -25.044 9.437 10.004 1.00 95.06 834 GLU A O 1
ATOM 6408 N N . ALA A 1 835 ? -25.627 10.646 11.811 1.00 96.25 835 ALA A N 1
ATOM 6409 C CA . ALA A 1 835 ? -26.927 9.999 12.019 1.00 96.25 835 ALA A CA 1
ATOM 6410 C C . ALA A 1 835 ? -27.915 10.281 10.872 1.00 96.25 835 ALA A C 1
ATOM 6412 O O . ALA A 1 835 ? -28.616 9.374 10.418 1.00 96.25 835 ALA A O 1
ATOM 6413 N N . ARG A 1 836 ? -27.936 11.515 10.347 1.00 95.06 836 ARG A N 1
ATOM 6414 C CA . ARG A 1 836 ? -28.717 11.858 9.145 1.00 95.06 836 ARG A CA 1
ATOM 6415 C C . ARG A 1 836 ? -28.265 11.065 7.926 1.00 95.06 836 ARG A C 1
ATOM 6417 O O . ARG A 1 836 ? -29.102 10.559 7.185 1.00 95.06 836 ARG A O 1
ATOM 6424 N N . HIS A 1 837 ? -26.955 10.923 7.739 1.00 96.12 837 HIS A N 1
ATOM 6425 C CA . HIS A 1 837 ? -26.433 10.158 6.615 1.00 96.12 837 HIS A CA 1
ATOM 6426 C C . HIS A 1 837 ? -26.810 8.669 6.710 1.00 96.12 837 HIS A C 1
ATOM 6428 O O . HIS A 1 837 ? -27.213 8.064 5.716 1.00 96.12 837 HIS A O 1
ATOM 6434 N N . LEU A 1 838 ? -26.792 8.088 7.916 1.00 98.06 838 LEU A N 1
ATOM 6435 C CA . LEU A 1 838 ? -27.309 6.735 8.135 1.00 98.06 838 LEU A CA 1
ATOM 6436 C C . LEU A 1 838 ? -28.800 6.623 7.786 1.00 98.06 838 LEU A C 1
ATOM 6438 O O . LEU A 1 838 ? -29.198 5.666 7.124 1.00 98.06 838 LEU A O 1
ATOM 6442 N N . GLU A 1 839 ? -29.625 7.595 8.180 1.00 97.75 839 GLU A N 1
ATOM 6443 C CA . GLU A 1 839 ? -31.053 7.616 7.842 1.00 97.75 839 GLU A CA 1
ATOM 6444 C C . GLU A 1 839 ? -31.282 7.598 6.317 1.00 97.75 839 GLU A C 1
ATOM 6446 O O . GLU A 1 839 ? -32.104 6.825 5.825 1.00 97.75 839 GLU A O 1
ATOM 6451 N N . GLU A 1 840 ? -30.493 8.353 5.542 1.00 97.31 840 GLU A N 1
ATOM 6452 C CA . GLU A 1 840 ? -30.530 8.332 4.069 1.00 97.31 840 GLU A CA 1
ATOM 6453 C C . GLU A 1 840 ? -30.146 6.966 3.478 1.00 97.31 840 GLU A C 1
ATOM 6455 O O . GLU A 1 840 ? -30.654 6.567 2.426 1.00 97.31 840 GLU A O 1
ATOM 6460 N N . ARG A 1 841 ? -29.228 6.233 4.117 1.00 97.62 841 ARG A N 1
ATOM 6461 C CA . ARG A 1 841 ? -28.854 4.869 3.704 1.00 97.62 841 ARG A CA 1
ATOM 6462 C C . ARG A 1 841 ? -29.910 3.839 4.090 1.00 97.62 841 ARG A C 1
ATOM 6464 O O . ARG A 1 841 ? -30.217 2.953 3.292 1.00 97.62 841 ARG A O 1
ATOM 6471 N N . LEU A 1 842 ? -30.529 3.985 5.258 1.00 98.19 842 LEU A N 1
ATOM 6472 C CA . LEU A 1 842 ? -31.662 3.160 5.675 1.00 98.19 842 LEU A CA 1
ATOM 6473 C C . LEU A 1 842 ? -32.896 3.404 4.800 1.00 98.19 842 LEU A C 1
ATOM 6475 O O . LEU A 1 842 ? -33.641 2.461 4.538 1.00 98.19 842 LEU A O 1
ATOM 6479 N N . ALA A 1 843 ? -33.088 4.623 4.292 1.00 97.75 843 ALA A N 1
ATOM 6480 C CA . ALA A 1 843 ? -34.146 4.941 3.338 1.00 97.75 843 ALA A CA 1
ATOM 6481 C C . ALA A 1 843 ? -34.008 4.132 2.040 1.00 97.75 843 ALA A C 1
ATOM 6483 O O . ALA A 1 843 ? -34.998 3.587 1.552 1.00 97.75 843 ALA A O 1
ATOM 6484 N N . ASP A 1 844 ? -32.785 3.983 1.520 1.00 97.19 844 ASP A N 1
ATOM 6485 C CA . ASP A 1 844 ? -32.512 3.122 0.364 1.00 97.19 844 ASP A CA 1
ATOM 6486 C C . ASP A 1 844 ? -32.795 1.645 0.669 1.00 97.19 844 ASP A C 1
ATOM 6488 O O . ASP A 1 844 ? -33.316 0.928 -0.190 1.00 97.19 844 ASP A O 1
ATOM 6492 N N . ALA A 1 845 ? -32.501 1.183 1.887 1.00 96.62 845 ALA A N 1
ATOM 6493 C CA . ALA A 1 845 ? -32.809 -0.183 2.307 1.00 96.62 845 ALA A CA 1
ATOM 6494 C C . ALA A 1 845 ? -34.324 -0.442 2.413 1.00 96.62 845 ALA A C 1
ATOM 6496 O O . ALA A 1 845 ? -34.797 -1.494 1.982 1.00 96.62 845 ALA A O 1
ATOM 6497 N N . ALA A 1 846 ? -35.106 0.534 2.889 1.00 95.62 846 ALA A N 1
ATOM 6498 C CA . ALA A 1 846 ? -36.569 0.442 2.964 1.00 95.62 846 ALA A CA 1
ATOM 6499 C C . ALA A 1 846 ? -37.228 0.193 1.594 1.00 95.62 846 ALA A C 1
ATOM 6501 O O . ALA A 1 846 ? -38.265 -0.466 1.503 1.00 95.62 846 ALA A O 1
ATOM 6502 N N . VAL A 1 847 ? -36.615 0.703 0.522 1.00 92.88 847 VAL A N 1
ATOM 6503 C CA . VAL A 1 847 ? -37.115 0.591 -0.859 1.00 92.88 847 VAL A CA 1
ATOM 6504 C C . VAL A 1 847 ? -36.338 -0.424 -1.709 1.00 92.88 847 VAL A C 1
ATOM 6506 O O . VAL A 1 847 ? -36.461 -0.427 -2.932 1.00 92.88 847 VAL A O 1
ATOM 6509 N N . GLY A 1 848 ? -35.517 -1.277 -1.085 1.00 91.50 848 GLY A N 1
ATOM 6510 C CA . GLY A 1 848 ? -34.800 -2.364 -1.761 1.00 91.50 848 GLY A CA 1
ATOM 6511 C C . GLY A 1 848 ? -33.625 -1.933 -2.651 1.00 91.50 848 GLY A C 1
ATOM 6512 O O . GLY A 1 848 ? -33.196 -2.710 -3.503 1.00 91.50 848 GLY A O 1
ATOM 6513 N N . LYS A 1 849 ? -33.101 -0.712 -2.481 1.00 93.38 849 LYS A N 1
ATOM 6514 C CA . LYS A 1 849 ? -31.906 -0.204 -3.188 1.00 93.38 849 LYS A CA 1
ATOM 6515 C C . LYS A 1 849 ? -30.599 -0.474 -2.446 1.00 93.38 849 LYS A C 1
ATOM 6517 O O . LYS A 1 849 ? -29.547 -0.463 -3.075 1.00 93.38 849 LYS A O 1
ATOM 6522 N N . ALA A 1 850 ? -30.662 -0.718 -1.143 1.00 96.00 850 ALA A N 1
ATOM 6523 C CA . ALA A 1 850 ? -29.533 -1.115 -0.308 1.00 96.00 850 ALA A CA 1
ATOM 6524 C C . ALA A 1 850 ? -29.949 -2.258 0.628 1.00 96.00 850 ALA A C 1
ATOM 6526 O O . ALA A 1 850 ? -31.126 -2.608 0.700 1.00 96.00 850 ALA A O 1
ATOM 6527 N N . PHE A 1 851 ? -28.989 -2.842 1.338 1.00 97.56 851 PHE A N 1
ATOM 6528 C CA . PHE A 1 851 ? -29.248 -3.872 2.340 1.00 97.56 851 PHE A CA 1
ATOM 6529 C C . PHE A 1 851 ? -28.513 -3.553 3.642 1.00 97.56 851 PHE A C 1
ATOM 6531 O O . PHE A 1 851 ? -27.318 -3.265 3.622 1.00 97.56 851 PHE A O 1
ATOM 6538 N N . LEU A 1 852 ? -29.208 -3.590 4.778 1.00 98.19 852 LEU A N 1
ATOM 6539 C CA . LEU A 1 852 ? -28.614 -3.348 6.090 1.00 98.19 852 LEU A CA 1
ATOM 6540 C C . LEU A 1 852 ? -27.976 -4.627 6.645 1.00 98.19 852 LEU A C 1
ATOM 6542 O O . LEU A 1 852 ? -28.641 -5.645 6.834 1.00 98.19 852 LEU A O 1
ATOM 6546 N N . LEU A 1 853 ? -26.690 -4.537 6.967 1.00 98.06 853 LEU A N 1
ATOM 6547 C CA . LEU A 1 853 ? -25.957 -5.498 7.777 1.00 98.06 853 LEU A CA 1
ATOM 6548 C C . LEU A 1 853 ? -25.690 -4.868 9.146 1.00 98.06 853 LEU A C 1
ATOM 6550 O O . LEU A 1 853 ? -24.785 -4.044 9.290 1.00 98.06 853 LEU A O 1
ATOM 6554 N N . GLN A 1 854 ? -26.475 -5.271 10.143 1.00 97.50 854 GLN A N 1
ATOM 6555 C CA . GLN A 1 854 ? -26.256 -4.906 11.536 1.00 97.50 854 GLN A CA 1
ATOM 6556 C C . GLN A 1 854 ? -25.649 -6.092 12.296 1.00 97.50 854 GLN A C 1
ATOM 6558 O O . GLN A 1 854 ? -26.179 -7.202 12.224 1.00 97.50 854 GLN A O 1
ATOM 6563 N N . GLY A 1 855 ? -24.555 -5.896 13.036 1.00 95.19 855 GLY A N 1
ATOM 6564 C CA . GLY A 1 855 ? -23.943 -7.001 13.779 1.00 95.19 855 GLY A CA 1
ATOM 6565 C C . GLY A 1 855 ? -23.000 -6.596 14.906 1.00 95.19 855 GLY A C 1
ATOM 6566 O O . GLY A 1 855 ? -22.397 -5.527 14.863 1.00 95.19 855 GLY A O 1
ATOM 6567 N N . GLY A 1 856 ? -22.888 -7.450 15.921 1.00 93.00 856 GLY A N 1
ATOM 6568 C CA . GLY A 1 856 ? -22.004 -7.257 17.073 1.00 93.00 856 GLY A CA 1
ATOM 6569 C C . GLY A 1 856 ? -22.441 -8.073 18.289 1.00 93.00 856 GLY A C 1
ATOM 6570 O O . GLY A 1 856 ? -23.272 -8.983 18.180 1.00 93.00 856 GLY A O 1
ATOM 6571 N N . ASP A 1 857 ? -21.910 -7.728 19.459 1.00 86.06 857 ASP A N 1
ATOM 6572 C CA . ASP A 1 857 ? -22.192 -8.438 20.706 1.00 86.06 857 ASP A CA 1
ATOM 6573 C C . ASP A 1 857 ? -23.611 -8.186 21.229 1.00 86.06 857 ASP A C 1
ATOM 6575 O O . ASP A 1 857 ? -24.268 -7.198 20.910 1.00 86.06 857 ASP A O 1
ATOM 6579 N N . CYS A 1 858 ? -24.126 -9.118 22.033 1.00 82.56 858 CYS A N 1
ATOM 6580 C CA . CYS A 1 858 ? -25.431 -9.009 22.698 1.00 82.56 858 CYS A CA 1
ATOM 6581 C C . CYS A 1 858 ? -25.464 -8.005 23.846 1.00 82.56 858 CYS A C 1
ATOM 6583 O O . CYS A 1 858 ? -26.451 -7.282 24.021 1.00 82.56 858 CYS A O 1
ATOM 6585 N N . ALA A 1 859 ? -24.377 -7.981 24.599 1.00 83.38 859 ALA A N 1
ATOM 6586 C CA . ALA A 1 859 ? -24.020 -6.943 25.536 1.00 83.38 859 ALA A CA 1
ATOM 6587 C C . ALA A 1 859 ? -22.493 -6.867 25.513 1.00 83.38 859 ALA A C 1
ATOM 6589 O O . ALA A 1 859 ? -21.838 -7.904 25.627 1.00 83.38 859 ALA A O 1
ATOM 6590 N N . GLU A 1 860 ? -21.948 -5.673 25.326 1.00 90.00 860 GLU A N 1
ATOM 6591 C CA . GLU A 1 860 ? -20.510 -5.440 25.412 1.00 90.00 860 GLU A CA 1
ATOM 6592 C C . GLU A 1 860 ? -20.052 -5.617 26.864 1.00 90.00 860 GLU A C 1
ATOM 6594 O O . GLU A 1 860 ? -20.772 -5.258 27.801 1.00 90.00 860 GLU A O 1
ATOM 6599 N N . SER A 1 861 ? -18.848 -6.165 27.052 1.00 88.62 861 SER A N 1
ATOM 6600 C CA . SER A 1 861 ? -18.236 -6.287 28.374 1.00 88.62 861 SER A CA 1
ATOM 6601 C C . SER A 1 861 ? -17.007 -5.402 28.510 1.00 88.62 861 SER A C 1
ATOM 6603 O O . SER A 1 861 ? -16.116 -5.396 27.660 1.00 88.62 861 SER A O 1
ATOM 6605 N N . PHE A 1 862 ? -16.889 -4.749 29.664 1.00 91.50 862 PHE A N 1
ATOM 6606 C CA . PHE A 1 862 ? -15.704 -4.003 30.066 1.00 91.50 862 PHE A CA 1
ATOM 6607 C C . PHE A 1 862 ? -14.439 -4.867 30.145 1.00 91.50 862 PHE A C 1
ATOM 6609 O O . PHE A 1 862 ? -13.343 -4.304 30.099 1.00 91.50 862 PHE A O 1
ATOM 6616 N N . LYS A 1 863 ? -14.574 -6.197 30.288 1.00 87.44 863 LYS A N 1
ATOM 6617 C CA . LYS A 1 863 ? -13.457 -7.160 30.309 1.00 87.44 863 LYS A CA 1
ATOM 6618 C C . LYS A 1 863 ? -12.950 -7.499 28.907 1.00 87.44 863 LYS A C 1
ATOM 6620 O O . LYS A 1 863 ? -11.768 -7.775 28.738 1.00 87.44 863 LYS A O 1
ATOM 6625 N N . GLU A 1 864 ? -13.831 -7.465 27.908 1.00 81.94 864 GLU A N 1
ATOM 6626 C CA . GLU A 1 864 ? -13.506 -7.794 26.514 1.00 81.94 864 GLU A CA 1
ATOM 6627 C C . GLU A 1 864 ? -13.030 -6.568 25.712 1.00 81.94 864 GLU A C 1
ATOM 6629 O O . GLU A 1 864 ? -12.686 -6.694 24.535 1.00 81.94 864 GLU A O 1
ATOM 6634 N N . PHE A 1 865 ? -12.953 -5.392 26.345 1.00 86.81 865 PHE A N 1
ATOM 6635 C CA . PHE A 1 865 ? -12.477 -4.154 25.733 1.00 86.81 865 PHE A CA 1
ATOM 6636 C C . PHE A 1 865 ? -10.976 -4.222 25.410 1.00 86.81 865 PHE A C 1
ATOM 6638 O O . PHE A 1 865 ? -10.116 -3.973 26.256 1.00 86.81 865 PHE A O 1
ATOM 6645 N N . ASN A 1 866 ? -10.656 -4.553 24.160 1.00 87.88 866 ASN A N 1
ATOM 6646 C CA . ASN A 1 866 ? -9.312 -4.451 23.603 1.00 87.88 866 ASN A CA 1
ATOM 6647 C C . ASN A 1 866 ? -9.362 -4.210 22.084 1.00 87.88 866 ASN A C 1
ATOM 6649 O O . ASN A 1 866 ? -10.344 -4.529 21.411 1.00 87.88 866 ASN A O 1
ATOM 6653 N N . ALA A 1 867 ? -8.274 -3.664 21.536 1.00 88.81 867 ALA A N 1
ATOM 6654 C CA . ALA A 1 867 ? -8.198 -3.294 20.124 1.00 88.81 867 ALA A CA 1
ATOM 6655 C C . ALA A 1 867 ? -8.329 -4.492 19.164 1.00 88.81 867 ALA A C 1
ATOM 6657 O O . ALA A 1 867 ? -8.867 -4.330 18.070 1.00 88.81 867 ALA A O 1
ATOM 6658 N N . ASN A 1 868 ? -7.873 -5.687 19.562 1.00 89.38 868 ASN A N 1
ATOM 6659 C CA . ASN A 1 868 ? -7.950 -6.889 18.726 1.00 89.38 868 ASN A CA 1
ATOM 6660 C C . ASN A 1 868 ? -9.402 -7.340 18.539 1.00 89.38 868 ASN A C 1
ATOM 6662 O O . ASN A 1 868 ? -9.823 -7.534 17.406 1.00 89.38 868 ASN A O 1
ATOM 6666 N N . ASN A 1 869 ? -10.188 -7.410 19.615 1.00 88.31 869 ASN A N 1
ATOM 6667 C CA . ASN A 1 869 ? -11.602 -7.779 19.566 1.00 88.31 869 ASN A CA 1
ATOM 6668 C C . ASN A 1 869 ? -12.404 -6.801 18.699 1.00 88.31 869 ASN A C 1
ATOM 6670 O O . ASN A 1 869 ? -13.175 -7.225 17.839 1.00 88.31 869 ASN A O 1
ATOM 6674 N N . ILE A 1 870 ? -12.175 -5.494 18.874 1.00 91.56 870 ILE A N 1
ATOM 6675 C CA . ILE A 1 870 ? -12.837 -4.454 18.074 1.00 91.56 870 ILE A CA 1
ATOM 6676 C C . ILE A 1 870 ? -12.482 -4.617 16.592 1.00 91.56 870 ILE A C 1
ATOM 6678 O O . ILE A 1 870 ? -13.370 -4.659 15.739 1.00 91.56 870 ILE A O 1
ATOM 6682 N N . ARG A 1 871 ? -11.186 -4.755 16.285 1.00 92.38 871 ARG A N 1
ATOM 6683 C CA . ARG A 1 871 ? -10.680 -4.967 14.923 1.00 92.38 871 ARG A CA 1
ATOM 6684 C C . ARG A 1 871 ? -11.257 -6.231 14.296 1.00 92.38 871 ARG A C 1
ATOM 6686 O O . ARG A 1 871 ? -11.632 -6.198 13.131 1.00 92.38 871 ARG A O 1
ATOM 6693 N N . ASP A 1 872 ? -11.311 -7.336 15.028 1.00 91.38 872 ASP A N 1
ATOM 6694 C CA . ASP A 1 872 ? -11.700 -8.634 14.481 1.00 91.38 872 ASP A CA 1
ATOM 6695 C C . ASP A 1 872 ? -13.213 -8.693 14.231 1.00 91.38 872 ASP A C 1
ATOM 6697 O O . ASP A 1 872 ? -13.629 -9.150 13.168 1.00 91.38 872 ASP A O 1
ATOM 6701 N N . THR A 1 873 ? -14.041 -8.131 15.118 1.00 92.25 873 THR A N 1
ATOM 6702 C CA . THR A 1 873 ? -15.486 -7.973 14.865 1.00 92.25 873 THR A CA 1
ATOM 6703 C C . THR A 1 873 ? -15.751 -7.027 13.689 1.00 92.25 873 THR A C 1
ATOM 6705 O O . THR A 1 873 ? -16.562 -7.340 12.814 1.00 92.25 873 THR A O 1
ATOM 6708 N N . PHE A 1 874 ? -15.020 -5.908 13.600 1.00 94.62 874 PHE A N 1
ATOM 6709 C CA . PHE A 1 874 ? -15.083 -5.011 12.441 1.00 94.62 874 PHE A CA 1
ATOM 6710 C C . PHE A 1 874 ? -14.683 -5.731 11.145 1.00 94.62 874 PHE A C 1
ATOM 6712 O O . PHE A 1 874 ? -15.365 -5.606 10.129 1.00 94.62 874 PHE A O 1
ATOM 6719 N N . ARG A 1 875 ? -13.630 -6.554 11.186 1.00 92.88 875 ARG A N 1
ATOM 6720 C CA . ARG A 1 875 ? -13.158 -7.351 10.048 1.00 92.88 875 ARG A CA 1
ATOM 6721 C C . ARG A 1 875 ? -14.233 -8.312 9.542 1.00 92.88 875 ARG A C 1
ATOM 6723 O O . ARG A 1 875 ? -14.474 -8.333 8.340 1.00 92.88 875 ARG A O 1
ATOM 6730 N N . VAL A 1 876 ? -14.935 -9.033 10.423 1.00 93.38 876 VAL A N 1
ATOM 6731 C CA . VAL A 1 876 ? -16.047 -9.915 10.011 1.00 93.38 876 VAL A CA 1
ATOM 6732 C C . VAL A 1 876 ? -17.166 -9.118 9.332 1.00 93.38 876 VAL A C 1
ATOM 6734 O O . VAL A 1 876 ? -17.661 -9.532 8.284 1.00 93.38 876 VAL A O 1
ATOM 6737 N N . LEU A 1 877 ? -17.528 -7.940 9.858 1.00 95.12 877 LEU A N 1
ATOM 6738 C CA . LEU A 1 877 ? -18.511 -7.049 9.221 1.00 95.12 877 LEU A CA 1
ATOM 6739 C C . LEU A 1 877 ? -18.062 -6.582 7.825 1.00 95.12 877 LEU A C 1
ATOM 6741 O O . LEU A 1 877 ? -18.892 -6.501 6.914 1.00 95.12 877 LEU A O 1
ATOM 6745 N N . LEU A 1 878 ? -16.766 -6.316 7.624 1.00 93.94 878 LEU A N 1
ATOM 6746 C CA . LEU A 1 878 ? -16.214 -6.000 6.303 1.00 93.94 878 LEU A CA 1
ATOM 6747 C C . LEU A 1 878 ? -16.297 -7.192 5.348 1.00 93.94 878 LEU A C 1
ATOM 6749 O O . LEU A 1 878 ? -16.778 -7.023 4.226 1.00 93.94 878 LEU A O 1
ATOM 6753 N N . GLN A 1 879 ? -15.898 -8.389 5.792 1.00 93.12 879 GLN A N 1
ATOM 6754 C CA . GLN A 1 879 ? -15.954 -9.602 4.973 1.00 93.12 879 GLN A CA 1
ATOM 6755 C C . GLN A 1 879 ? -17.396 -9.920 4.552 1.00 93.12 879 GLN A C 1
ATOM 6757 O O . GLN A 1 879 ? -17.676 -10.081 3.364 1.00 93.12 879 GLN A O 1
ATOM 6762 N N . MET A 1 880 ? -18.337 -9.932 5.502 1.00 94.88 880 MET A N 1
ATOM 6763 C CA . MET A 1 880 ? -19.761 -10.127 5.212 1.00 94.88 880 MET A CA 1
ATOM 6764 C C . MET A 1 880 ? -20.296 -9.041 4.278 1.00 94.88 880 MET A C 1
ATOM 6766 O O . MET A 1 880 ? -21.021 -9.338 3.330 1.00 94.88 880 MET A O 1
ATOM 6770 N N . GLY A 1 881 ? -19.910 -7.783 4.505 1.00 94.31 881 GLY A N 1
ATOM 6771 C CA . GLY A 1 881 ? -20.271 -6.671 3.635 1.00 94.31 881 GLY A CA 1
ATOM 6772 C C . GLY A 1 881 ? -19.775 -6.866 2.201 1.00 94.31 881 GLY A C 1
ATOM 6773 O O . GLY A 1 881 ? -20.535 -6.635 1.266 1.00 94.31 881 GLY A O 1
ATOM 6774 N N . ALA A 1 882 ? -18.536 -7.324 2.005 1.00 92.12 882 ALA A N 1
ATOM 6775 C CA . ALA A 1 882 ? -17.987 -7.628 0.683 1.00 92.12 882 ALA A CA 1
ATOM 6776 C C . ALA A 1 882 ? -18.739 -8.777 -0.005 1.00 92.12 882 ALA A C 1
ATOM 6778 O O . ALA A 1 882 ? -19.111 -8.647 -1.173 1.00 92.12 882 ALA A O 1
ATOM 6779 N N . VAL A 1 883 ? -19.043 -9.855 0.729 1.00 93.25 883 VAL A N 1
ATOM 6780 C CA . VAL A 1 883 ? -19.841 -10.986 0.226 1.00 93.25 883 VAL A CA 1
ATOM 6781 C C . VAL A 1 883 ? -21.225 -10.524 -0.233 1.00 93.25 883 VAL A C 1
ATOM 6783 O O . VAL A 1 883 ? -21.654 -10.855 -1.339 1.00 93.25 883 VAL A O 1
ATOM 6786 N N . LEU A 1 884 ? -21.912 -9.718 0.580 1.00 93.88 884 LEU A N 1
ATOM 6787 C CA . LEU A 1 884 ? -23.240 -9.191 0.268 1.00 93.88 884 LEU A CA 1
ATOM 6788 C C . LEU A 1 884 ? -23.215 -8.206 -0.909 1.00 93.88 884 LEU A C 1
ATOM 6790 O O . LEU A 1 884 ? -24.058 -8.311 -1.799 1.00 93.88 884 LEU A O 1
ATOM 6794 N N . MET A 1 885 ? -22.240 -7.293 -0.961 1.00 91.38 885 MET A N 1
ATOM 6795 C CA . MET A 1 885 ? -22.112 -6.334 -2.064 1.00 91.38 885 MET A CA 1
ATOM 6796 C C . MET A 1 885 ? -21.812 -7.031 -3.389 1.00 91.38 885 MET A C 1
ATOM 6798 O O . MET A 1 885 ? -22.479 -6.767 -4.388 1.00 91.38 885 MET A O 1
ATOM 6802 N N . PHE A 1 886 ? -20.829 -7.934 -3.408 1.00 89.19 886 PHE A N 1
ATOM 6803 C CA . PHE A 1 886 ? -20.401 -8.603 -4.632 1.00 89.19 886 PHE A CA 1
ATOM 6804 C C . PHE A 1 886 ? -21.400 -9.683 -5.070 1.00 89.19 886 PHE A C 1
ATOM 6806 O O . PHE A 1 886 ? -21.803 -9.730 -6.234 1.00 89.19 886 PHE A O 1
ATOM 6813 N N . GLY A 1 887 ? -21.850 -10.524 -4.135 1.00 86.75 887 GLY A N 1
ATOM 6814 C CA . GLY A 1 887 ? -22.801 -11.600 -4.407 1.00 86.75 887 GLY A CA 1
ATOM 6815 C C . GLY A 1 887 ? -24.221 -11.094 -4.677 1.00 86.75 887 GLY A C 1
ATOM 6816 O O . GLY A 1 887 ? -24.860 -11.559 -5.622 1.00 86.75 887 GLY A O 1
ATOM 6817 N N . GLY A 1 888 ? -24.696 -10.114 -3.899 1.00 86.25 888 GLY A N 1
ATOM 6818 C CA . GLY A 1 888 ? -26.023 -9.503 -4.039 1.00 86.25 888 GLY A CA 1
ATOM 6819 C C . GLY A 1 888 ? -26.108 -8.405 -5.107 1.00 86.25 888 GLY A C 1
ATOM 6820 O O . GLY A 1 888 ? -27.198 -8.133 -5.609 1.00 86.25 888 GLY A O 1
ATOM 6821 N N . GLN A 1 889 ? -24.972 -7.819 -5.512 1.00 86.38 889 GLN A N 1
ATOM 6822 C CA . GLN A 1 889 ? -24.872 -6.696 -6.459 1.00 86.38 889 GLN A CA 1
ATOM 6823 C C . GLN A 1 889 ? -25.681 -5.459 -6.035 1.00 86.38 889 GLN A C 1
ATOM 6825 O O . GLN A 1 889 ? -26.376 -4.852 -6.854 1.00 86.38 889 GLN A O 1
ATOM 6830 N N . MET A 1 890 ? -25.595 -5.088 -4.756 1.00 87.62 890 MET A N 1
ATOM 6831 C CA . MET A 1 890 ? -26.226 -3.881 -4.217 1.00 87.62 890 MET A CA 1
ATOM 6832 C C . MET A 1 890 ? -25.414 -3.271 -3.060 1.00 87.62 890 MET A C 1
ATOM 6834 O O . MET A 1 890 ? -24.668 -3.998 -2.402 1.00 87.62 890 MET A O 1
ATOM 6838 N N . PRO A 1 891 ? -25.546 -1.960 -2.788 1.00 93.00 891 PRO A N 1
ATOM 6839 C CA . PRO A 1 891 ? -24.923 -1.313 -1.635 1.00 93.00 891 PRO A CA 1
ATOM 6840 C C . PRO A 1 891 ? -25.318 -1.958 -0.301 1.00 93.00 891 PRO A C 1
ATOM 6842 O O . PRO A 1 891 ? -26.480 -2.316 -0.095 1.00 93.00 891 PRO A O 1
ATOM 6845 N N . VAL A 1 892 ? -24.360 -2.053 0.624 1.00 95.75 892 VAL A N 1
ATOM 6846 C CA . VAL A 1 892 ? -24.575 -2.591 1.974 1.00 95.75 892 VAL A CA 1
ATOM 6847 C C . VAL A 1 892 ? -24.331 -1.501 3.011 1.00 95.75 892 VAL A C 1
ATOM 6849 O O . VAL A 1 892 ? -23.252 -0.914 3.056 1.00 95.75 892 VAL A O 1
ATOM 6852 N N . VAL A 1 893 ? -25.331 -1.254 3.855 1.00 97.44 893 VAL A N 1
ATOM 6853 C CA . VAL A 1 893 ? -25.255 -0.341 5.002 1.00 97.44 893 VAL A CA 1
ATOM 6854 C C . VAL A 1 893 ? -24.704 -1.131 6.183 1.00 97.44 893 VAL A C 1
ATOM 6856 O O . VAL A 1 893 ? -25.301 -2.132 6.568 1.00 97.44 893 VAL A O 1
ATOM 6859 N N . ARG A 1 894 ? -23.559 -0.731 6.743 1.00 97.19 894 ARG A N 1
ATOM 6860 C CA . ARG A 1 894 ? -22.883 -1.473 7.821 1.00 97.19 894 ARG A CA 1
ATOM 6861 C C . ARG A 1 894 ? -23.082 -0.774 9.153 1.00 97.19 894 ARG A C 1
ATOM 6863 O O . ARG A 1 894 ? -22.624 0.352 9.331 1.00 97.19 894 ARG A O 1
ATOM 6870 N N . VAL A 1 895 ? -23.733 -1.452 10.089 1.00 97.62 895 VAL A N 1
ATOM 6871 C CA . VAL A 1 895 ? -23.999 -0.915 11.424 1.00 97.62 895 VAL A CA 1
ATOM 6872 C C . VAL A 1 895 ? -23.470 -1.885 12.480 1.00 97.62 895 VAL A C 1
ATOM 6874 O O . VAL A 1 895 ? -23.946 -3.008 12.621 1.00 97.62 895 VAL A O 1
ATOM 6877 N N . GLY A 1 896 ? -22.469 -1.464 13.241 1.00 95.88 896 GLY A N 1
ATOM 6878 C CA . GLY A 1 896 ? -21.964 -2.204 14.389 1.00 95.88 896 GLY A CA 1
ATOM 6879 C C . GLY A 1 896 ? -22.901 -2.076 15.586 1.00 95.88 896 GLY A C 1
ATOM 6880 O O . GLY A 1 896 ? -23.297 -0.972 15.962 1.00 95.88 896 GLY A O 1
ATOM 6881 N N . ARG A 1 897 ? -23.225 -3.189 16.242 1.00 93.62 897 ARG A N 1
ATOM 6882 C CA . ARG A 1 897 ? -23.728 -3.176 17.622 1.00 93.62 897 ARG A CA 1
ATOM 6883 C C . ARG A 1 897 ? -22.529 -3.191 18.571 1.00 93.62 897 ARG A C 1
ATOM 6885 O O . ARG A 1 897 ? -22.199 -4.219 19.154 1.00 93.62 897 ARG A O 1
ATOM 6892 N N . MET A 1 898 ? -21.813 -2.071 18.565 1.00 93.06 898 MET A N 1
ATOM 6893 C CA . MET A 1 898 ? -20.527 -1.837 19.224 1.00 93.06 898 MET A CA 1
ATOM 6894 C C . MET A 1 898 ? -20.471 -0.373 19.667 1.00 93.06 898 MET A C 1
ATOM 6896 O O . MET A 1 898 ? -21.096 0.471 19.019 1.00 93.06 898 MET A O 1
ATOM 6900 N N . ALA A 1 899 ? -19.670 -0.069 20.686 1.00 92.19 899 ALA A N 1
ATOM 6901 C CA . ALA A 1 899 ? -19.506 1.268 21.250 1.00 92.19 899 ALA A CA 1
ATOM 6902 C C . ALA A 1 899 ? -20.779 1.853 21.897 1.00 92.19 899 ALA A C 1
ATOM 6904 O O . ALA A 1 899 ? -21.031 3.051 21.778 1.00 92.19 899 ALA A O 1
ATOM 6905 N N . GLY A 1 900 ? -21.570 1.042 22.607 1.00 89.88 900 GLY A N 1
ATOM 6906 C CA . GLY A 1 900 ? -22.729 1.547 23.359 1.00 89.88 900 GLY A CA 1
ATOM 6907 C C . GLY A 1 900 ? -23.672 0.496 23.950 1.00 89.88 900 GLY A C 1
ATOM 6908 O O . GLY A 1 900 ? -24.465 0.809 24.836 1.00 89.88 900 GLY A O 1
ATOM 6909 N N . GLN A 1 901 ? -23.579 -0.775 23.548 1.00 92.19 901 GLN A N 1
ATOM 6910 C CA . GLN A 1 901 ? -24.482 -1.841 23.996 1.00 92.19 901 GLN A CA 1
ATOM 6911 C C . GLN A 1 901 ? -24.054 -2.432 25.351 1.00 92.19 901 GLN A C 1
ATOM 6913 O O . GLN A 1 901 ? -23.924 -3.643 25.506 1.00 92.19 901 GLN A O 1
ATOM 6918 N N . PHE A 1 902 ? -23.863 -1.592 26.367 1.00 94.00 902 PHE A N 1
ATOM 6919 C CA . PHE A 1 902 ? -23.454 -2.036 27.706 1.00 94.00 902 PHE A CA 1
ATOM 6920 C C . PHE A 1 902 ? -24.617 -2.408 28.627 1.00 94.00 902 PHE A C 1
ATOM 6922 O O . PHE A 1 902 ? -24.373 -2.937 29.705 1.00 94.00 902 PHE A O 1
ATOM 6929 N N . ALA A 1 903 ? -25.865 -2.159 28.221 1.00 92.12 903 ALA A N 1
ATOM 6930 C CA . ALA A 1 903 ? -27.057 -2.462 29.010 1.00 92.12 903 ALA A CA 1
ATOM 6931 C C . ALA A 1 903 ? -27.865 -3.619 28.399 1.00 92.12 903 ALA A C 1
ATOM 6933 O O . ALA A 1 903 ? -27.886 -3.813 27.180 1.00 92.12 903 ALA A O 1
ATOM 6934 N N . LYS A 1 904 ? -28.574 -4.382 29.237 1.00 88.88 904 LYS A N 1
ATOM 6935 C CA . LYS A 1 904 ? -29.416 -5.507 28.815 1.00 88.88 904 LYS A CA 1
ATOM 6936 C C . LYS A 1 904 ? -30.728 -5.570 29.611 1.00 88.88 904 LYS A C 1
ATOM 6938 O O . LYS A 1 904 ? -30.699 -5.567 30.844 1.00 88.88 904 LYS A O 1
ATOM 6943 N N . PRO A 1 905 ? -31.892 -5.706 28.944 1.00 89.00 905 PRO A N 1
ATOM 6944 C CA . PRO A 1 905 ? -33.166 -5.843 29.640 1.00 89.00 905 PRO A CA 1
ATOM 6945 C C . PRO A 1 905 ? -33.305 -7.237 30.269 1.00 89.00 905 PRO A C 1
ATOM 6947 O O . PRO A 1 905 ? -32.825 -8.235 29.723 1.00 89.00 905 PRO A O 1
ATOM 6950 N N . ARG A 1 906 ? -34.023 -7.332 31.393 1.00 87.25 906 ARG A N 1
ATOM 6951 C CA . ARG A 1 906 ? -34.209 -8.577 32.157 1.00 87.25 906 ARG A CA 1
ATOM 6952 C C . ARG A 1 906 ? -35.686 -8.914 32.330 1.00 87.25 906 ARG A C 1
ATOM 6954 O O . ARG A 1 906 ? -36.529 -8.030 32.454 1.00 87.25 906 ARG A O 1
ATOM 6961 N N . SER A 1 907 ? -35.995 -10.213 32.304 1.00 82.75 907 SER A N 1
ATOM 6962 C CA . SER A 1 907 ? -37.348 -10.700 32.610 1.00 82.75 907 SER A CA 1
ATOM 6963 C C . SER A 1 907 ? -37.669 -10.508 34.087 1.00 82.75 907 SER A C 1
ATOM 6965 O O . SER A 1 907 ? -38.714 -9.961 34.401 1.00 82.75 907 SER A O 1
ATOM 6967 N N . GLU A 1 908 ? -36.731 -10.888 34.956 1.00 85.88 908 GLU A N 1
ATOM 6968 C CA . GLU A 1 908 ? -36.873 -10.787 36.406 1.00 85.88 908 GLU A CA 1
ATOM 6969 C C . GLU A 1 908 ? -35.860 -9.788 36.982 1.00 85.88 908 GLU A C 1
ATOM 6971 O O . GLU A 1 908 ? -34.690 -9.791 36.566 1.00 85.88 908 GLU A O 1
ATOM 6976 N N . PRO A 1 909 ? -36.263 -8.947 37.951 1.00 86.00 909 PRO A N 1
ATOM 6977 C CA . PRO A 1 909 ? -35.362 -7.993 38.591 1.00 86.00 909 PRO A CA 1
ATOM 6978 C C . PRO A 1 909 ? -34.285 -8.672 39.449 1.00 86.00 909 PRO A C 1
ATOM 6980 O O . PRO A 1 909 ? -33.216 -8.092 39.627 1.00 86.00 909 PRO A O 1
ATOM 6983 N N . PHE A 1 910 ? -34.519 -9.909 39.899 1.00 89.06 910 PHE A N 1
ATOM 6984 C CA . PHE A 1 910 ? -33.592 -10.695 40.718 1.00 89.06 910 PHE A CA 1
ATOM 6985 C C . PHE A 1 910 ? -33.239 -12.031 40.049 1.00 89.06 910 PHE A C 1
ATOM 6987 O O . PHE A 1 910 ? -34.039 -12.601 39.309 1.00 89.06 910 PHE A O 1
ATOM 6994 N N . GLU A 1 911 ? -32.035 -12.524 40.317 1.00 87.56 911 GLU A N 1
ATOM 6995 C CA . GLU A 1 911 ? -31.522 -13.835 39.927 1.00 87.56 911 GLU A CA 1
ATOM 6996 C C . GLU A 1 911 ? -31.243 -14.643 41.202 1.00 87.56 911 GLU A C 1
ATOM 6998 O O . GLU A 1 911 ? -30.656 -14.125 42.153 1.00 87.56 911 GLU A O 1
ATOM 7003 N N . GLU A 1 912 ? -31.665 -15.908 41.225 1.00 87.50 912 GLU A N 1
ATOM 7004 C CA . GLU A 1 912 ? -31.462 -16.809 42.360 1.00 87.50 912 GLU A CA 1
ATOM 7005 C C . GLU A 1 912 ? -30.557 -17.978 41.956 1.00 87.50 912 GLU A C 1
ATOM 7007 O O . GLU A 1 912 ? -30.826 -18.669 40.969 1.00 87.50 912 GLU A O 1
ATOM 7012 N N . LYS A 1 913 ? -29.469 -18.192 42.705 1.00 83.50 913 LYS A N 1
ATOM 7013 C CA . LYS A 1 913 ? -28.563 -19.341 42.545 1.00 83.50 913 LYS A CA 1
ATOM 7014 C C . LYS A 1 913 ? -28.255 -19.933 43.909 1.00 83.50 913 LYS A C 1
ATOM 7016 O O . LYS A 1 913 ? -27.876 -19.204 44.819 1.00 83.50 913 LYS A O 1
ATOM 7021 N N . ASN A 1 914 ? -28.393 -21.253 44.038 1.00 83.19 914 ASN A N 1
ATOM 7022 C CA . ASN A 1 914 ? -28.106 -21.991 45.273 1.00 83.19 914 ASN A CA 1
ATOM 7023 C C . ASN A 1 914 ? -28.796 -21.396 46.526 1.00 83.19 914 ASN A C 1
ATOM 7025 O O . ASN A 1 914 ? -28.201 -21.363 47.598 1.00 83.19 914 ASN A O 1
ATOM 7029 N N . GLY A 1 915 ? -30.030 -20.890 46.387 1.00 85.06 915 GLY A N 1
ATOM 7030 C CA . GLY A 1 915 ? -30.809 -20.283 47.478 1.00 85.06 915 GLY A CA 1
ATOM 7031 C C . GLY A 1 915 ? -30.449 -18.831 47.831 1.00 85.06 915 GLY A C 1
ATOM 7032 O O . GLY A 1 915 ? -31.056 -18.262 48.735 1.00 85.06 915 GLY A O 1
ATOM 7033 N N . VAL A 1 916 ? -29.491 -18.208 47.133 1.00 87.00 916 VAL A N 1
ATOM 7034 C CA . VAL A 1 916 ? -29.128 -16.791 47.306 1.00 87.00 916 VAL A CA 1
ATOM 7035 C C . VAL A 1 916 ? -29.771 -15.961 46.196 1.00 87.00 916 VAL A C 1
ATOM 7037 O O . VAL A 1 916 ? -29.557 -16.241 45.015 1.00 87.00 916 VAL A O 1
ATOM 7040 N N . LYS A 1 917 ? -30.543 -14.932 46.570 1.00 91.88 917 LYS A N 1
ATOM 7041 C CA . LYS A 1 917 ? -31.274 -14.037 45.658 1.00 91.88 917 LYS A CA 1
ATOM 7042 C C . LYS A 1 917 ? -30.587 -12.670 45.577 1.00 91.88 917 LYS A C 1
ATOM 7044 O O . LYS A 1 917 ? -30.571 -11.939 46.561 1.00 91.88 917 LYS A O 1
ATOM 7049 N N . LEU A 1 918 ? -30.057 -12.313 44.406 1.00 91.69 918 LEU A N 1
ATOM 7050 C CA . LEU A 1 918 ? -29.367 -11.038 44.145 1.00 91.69 918 LEU A CA 1
ATOM 7051 C C . LEU A 1 918 ? -30.004 -10.290 42.964 1.00 91.69 918 LEU A C 1
ATOM 7053 O O . LEU A 1 918 ? -30.692 -10.919 42.158 1.00 91.69 918 LEU A O 1
ATOM 7057 N N . PRO A 1 919 ? -29.793 -8.968 42.809 1.00 90.38 919 PRO A N 1
ATOM 7058 C CA . PRO A 1 919 ? -30.204 -8.253 41.604 1.00 90.38 919 PRO A CA 1
ATOM 7059 C C . PRO A 1 919 ? -29.675 -8.929 40.334 1.00 90.38 919 PRO A C 1
ATOM 7061 O O . PRO A 1 919 ? -28.536 -9.398 40.276 1.00 90.38 919 PRO A O 1
ATOM 7064 N N . SER A 1 920 ? -30.508 -8.986 39.297 1.00 91.00 920 SER A N 1
ATOM 7065 C CA . SER A 1 920 ? -30.100 -9.510 37.993 1.00 91.00 920 SER A CA 1
ATOM 7066 C C . SER A 1 920 ? -28.973 -8.661 37.393 1.00 91.00 920 SER A C 1
ATOM 7068 O O . SER A 1 920 ? -28.991 -7.433 37.486 1.00 91.00 920 SER A O 1
ATOM 7070 N N . TYR A 1 921 ? -28.038 -9.302 36.685 1.00 90.69 921 TYR A N 1
ATOM 7071 C CA . TYR A 1 921 ? -27.092 -8.596 35.814 1.00 90.69 921 TYR A CA 1
ATOM 7072 C C . TYR A 1 921 ? -27.846 -7.823 34.727 1.00 90.69 921 TYR A C 1
ATOM 7074 O O . TYR A 1 921 ? -28.533 -8.445 33.907 1.00 90.69 921 TYR A O 1
ATOM 7082 N N . ARG A 1 922 ? -27.724 -6.494 34.717 1.00 90.81 922 ARG A N 1
ATOM 7083 C CA . ARG A 1 922 ? -28.360 -5.596 33.738 1.00 90.81 922 ARG A CA 1
ATOM 7084 C C . ARG A 1 922 ? -27.370 -5.023 32.722 1.00 90.81 922 ARG A C 1
ATOM 7086 O O . ARG A 1 922 ? -27.781 -4.229 31.883 1.00 90.81 922 ARG A O 1
ATOM 7093 N N . GLY A 1 923 ? -26.118 -5.475 32.747 1.00 91.88 923 GLY A N 1
ATOM 7094 C CA . GLY A 1 923 ? -25.066 -5.042 31.834 1.00 91.88 923 GLY A CA 1
ATOM 7095 C C . GLY A 1 923 ? -24.016 -4.165 32.516 1.00 91.88 923 GLY A C 1
ATOM 7096 O O . GLY A 1 923 ? -24.243 -3.621 33.600 1.00 91.88 923 GLY A O 1
ATOM 7097 N N . ASP A 1 924 ? -22.848 -4.056 31.887 1.00 93.44 924 ASP A N 1
ATOM 7098 C CA . ASP A 1 924 ? -21.656 -3.497 32.514 1.00 93.44 924 ASP A CA 1
ATOM 7099 C C . ASP A 1 924 ? -21.741 -1.995 32.809 1.00 93.44 924 ASP A C 1
ATOM 7101 O O . ASP A 1 924 ? -21.067 -1.540 33.731 1.00 93.44 924 ASP A O 1
ATOM 7105 N N . ASN A 1 925 ? -22.622 -1.237 32.152 1.00 94.75 925 ASN A N 1
ATOM 7106 C CA . ASN A 1 925 ? -22.868 0.161 32.527 1.00 94.75 925 ASN A CA 1
ATOM 7107 C C . ASN A 1 925 ? -23.776 0.329 33.764 1.00 94.75 925 ASN A C 1
ATOM 7109 O O . ASN A 1 925 ? -23.961 1.457 34.214 1.00 94.75 925 ASN A O 1
ATOM 7113 N N . ILE A 1 926 ? -24.323 -0.763 34.316 1.00 94.81 926 ILE A N 1
ATOM 7114 C CA . ILE A 1 926 ? -25.201 -0.752 35.496 1.00 94.81 926 ILE A CA 1
ATOM 7115 C C . ILE A 1 926 ? -24.558 -1.502 36.666 1.00 94.81 926 ILE A C 1
ATOM 7117 O O . ILE A 1 926 ? -24.301 -0.897 37.700 1.00 94.81 926 ILE A O 1
ATOM 7121 N N . ASN A 1 927 ? -24.300 -2.807 36.534 1.00 93.62 927 ASN A N 1
ATOM 7122 C CA . ASN A 1 927 ? -23.763 -3.656 37.607 1.00 93.62 927 ASN A CA 1
ATOM 7123 C C . ASN A 1 927 ? -22.865 -4.771 37.053 1.00 93.62 927 ASN A C 1
ATOM 7125 O O . ASN A 1 927 ? -22.859 -5.034 35.858 1.00 93.62 927 ASN A O 1
ATOM 7129 N N . GLY A 1 928 ? -22.046 -5.396 37.898 1.00 90.25 928 GLY A N 1
ATOM 7130 C CA . GLY A 1 928 ? -21.065 -6.411 37.504 1.00 90.25 928 GLY A CA 1
ATOM 7131 C C . GLY A 1 928 ? -21.647 -7.803 37.279 1.00 90.25 928 GLY A C 1
ATOM 7132 O O . GLY A 1 928 ? -22.689 -8.165 37.826 1.00 90.25 928 GLY A O 1
ATOM 7133 N N . ASP A 1 929 ? -20.947 -8.599 36.469 1.00 86.94 929 ASP A N 1
ATOM 7134 C CA . ASP A 1 929 ? -21.339 -9.940 36.024 1.00 86.94 929 ASP A CA 1
ATOM 7135 C C . ASP A 1 929 ? -21.153 -11.029 37.097 1.00 86.94 929 ASP A C 1
ATOM 7137 O O . ASP A 1 929 ? -21.930 -11.990 37.115 1.00 86.94 929 ASP A O 1
ATOM 7141 N N . ALA A 1 930 ? -20.202 -10.860 38.023 1.00 88.69 930 ALA A N 1
ATOM 7142 C CA . ALA A 1 930 ? -19.990 -11.779 39.141 1.00 88.69 930 ALA A CA 1
ATOM 7143 C C . ALA A 1 930 ? -21.230 -11.846 40.055 1.00 88.69 930 ALA A C 1
ATOM 7145 O O . ALA A 1 930 ? -21.829 -10.815 40.377 1.00 88.69 930 ALA A O 1
ATOM 7146 N N . PHE A 1 931 ? -21.619 -13.061 40.465 1.00 88.62 931 PHE A N 1
ATOM 7147 C CA . PHE A 1 931 ? -22.780 -13.316 41.331 1.00 88.62 931 PHE A CA 1
ATOM 7148 C C . PHE A 1 931 ? -22.424 -13.081 42.809 1.00 88.62 931 PHE A C 1
ATOM 7150 O O . PHE A 1 931 ? -22.445 -13.992 43.630 1.00 88.62 931 PHE A O 1
ATOM 7157 N N . GLU A 1 932 ? -22.056 -11.842 43.121 1.00 91.31 932 GLU A N 1
ATOM 7158 C CA . GLU A 1 932 ? -21.665 -11.368 44.450 1.00 91.31 932 GLU A CA 1
ATOM 7159 C C . GLU A 1 932 ? -22.452 -10.096 44.774 1.00 91.31 932 GLU A C 1
ATOM 7161 O O . GLU A 1 932 ? -22.680 -9.274 43.885 1.00 91.31 932 GLU A O 1
ATOM 7166 N N . GLU A 1 933 ? -22.849 -9.899 46.033 1.00 88.62 933 GLU A N 1
ATOM 7167 C CA . GLU A 1 933 ? -23.694 -8.767 46.449 1.00 88.62 933 GLU A CA 1
ATOM 7168 C C . GLU A 1 933 ? -23.104 -7.406 46.041 1.00 88.62 933 GLU A C 1
ATOM 7170 O O . GLU A 1 933 ? -23.777 -6.611 45.386 1.00 88.62 933 GLU A O 1
ATOM 7175 N N . LYS A 1 934 ? -21.809 -7.185 46.316 1.00 89.62 934 LYS A N 1
ATOM 7176 C CA . LYS A 1 934 ? -21.088 -5.960 45.930 1.00 89.62 934 LYS A CA 1
ATOM 7177 C C . LYS A 1 934 ? -21.049 -5.751 44.413 1.00 89.62 934 LYS A C 1
ATOM 7179 O O . LYS A 1 934 ? -21.177 -4.626 43.948 1.00 89.62 934 LYS A O 1
ATOM 7184 N N . SER A 1 935 ? -20.867 -6.825 43.644 1.00 91.25 935 SER A N 1
ATOM 7185 C CA . SER A 1 935 ? -20.825 -6.775 42.177 1.00 91.25 935 SER A CA 1
ATOM 7186 C C . SER A 1 935 ? -22.207 -6.483 41.584 1.00 91.25 935 SER A C 1
ATOM 7188 O O . SER A 1 935 ? -22.317 -5.751 40.606 1.00 91.25 935 SER A O 1
ATOM 7190 N N . ARG A 1 936 ? -23.278 -7.031 42.173 1.00 92.00 936 ARG A N 1
ATOM 7191 C CA . ARG A 1 936 ? -24.656 -6.895 41.677 1.00 92.00 936 ARG A CA 1
ATOM 7192 C C . ARG A 1 936 ? -25.326 -5.565 42.021 1.00 92.00 936 ARG A C 1
ATOM 7194 O O . ARG A 1 936 ? -26.358 -5.263 41.413 1.00 92.00 936 ARG A O 1
ATOM 7201 N N . MET A 1 937 ? -24.758 -4.780 42.932 1.00 92.31 937 MET A N 1
ATOM 7202 C CA . MET A 1 937 ? -25.247 -3.440 43.251 1.00 92.31 937 MET A CA 1
ATOM 7203 C C . MET A 1 937 ? -25.044 -2.481 42.058 1.00 92.31 937 MET A C 1
ATOM 7205 O O . MET A 1 937 ? -23.944 -2.452 41.502 1.00 92.31 937 MET A O 1
ATOM 7209 N N . PRO A 1 938 ? -26.069 -1.718 41.629 1.00 94.25 938 PRO A N 1
ATOM 7210 C CA . PRO A 1 938 ? -25.908 -0.693 40.600 1.00 94.25 938 PRO A CA 1
ATOM 7211 C C . PRO A 1 938 ? -24.920 0.405 41.017 1.00 94.25 938 PRO A C 1
ATOM 7213 O O . PRO A 1 938 ? -25.045 0.959 42.106 1.00 94.25 938 PRO A O 1
ATOM 7216 N N . ASP A 1 939 ? -23.978 0.738 40.135 1.00 94.56 939 ASP A N 1
ATOM 7217 C CA . ASP A 1 939 ? -22.916 1.729 40.365 1.00 94.56 939 ASP A CA 1
ATOM 7218 C C . ASP A 1 939 ? -22.953 2.804 39.258 1.00 94.56 939 ASP A C 1
ATOM 7220 O O . ASP A 1 939 ? -22.701 2.475 38.091 1.00 94.56 939 ASP A O 1
ATOM 7224 N N . PRO A 1 940 ? -23.273 4.077 39.580 1.00 95.94 940 PRO A N 1
ATOM 7225 C CA . PRO A 1 940 ? -23.328 5.151 38.594 1.00 95.94 940 PRO A CA 1
ATOM 7226 C C . PRO A 1 940 ? -22.005 5.380 37.850 1.00 95.94 940 PRO A C 1
ATOM 7228 O O . PRO A 1 940 ? -22.034 5.662 36.652 1.00 95.94 940 PRO A O 1
ATOM 7231 N N . GLN A 1 941 ? -20.843 5.199 38.493 1.00 95.56 941 GLN A N 1
ATOM 7232 C CA . GLN A 1 941 ? -19.521 5.458 37.890 1.00 95.56 941 GLN A CA 1
ATOM 7233 C C . GLN A 1 941 ? -19.255 4.590 36.657 1.00 95.56 941 GLN A C 1
ATOM 7235 O O . GLN A 1 941 ? -18.502 4.961 35.747 1.00 95.56 941 GLN A O 1
ATOM 7240 N N . ARG A 1 942 ? -19.924 3.436 36.569 1.00 96.00 942 ARG A N 1
ATOM 7241 C CA . ARG A 1 942 ? -19.870 2.563 35.395 1.00 96.00 942 ARG A CA 1
ATOM 7242 C C . ARG A 1 942 ? -20.367 3.245 34.123 1.00 96.00 942 ARG A C 1
ATOM 7244 O O . ARG A 1 942 ? -19.884 2.895 33.048 1.00 96.00 942 ARG A O 1
ATOM 7251 N N . MET A 1 943 ? -21.253 4.237 34.213 1.00 96.38 943 MET A N 1
ATOM 7252 C CA . MET A 1 943 ? -21.705 5.008 33.050 1.00 96.38 943 MET A CA 1
ATOM 7253 C C . MET A 1 943 ? -20.594 5.886 32.460 1.00 96.38 943 MET A C 1
ATOM 7255 O O . MET A 1 943 ? -20.459 5.952 31.238 1.00 96.38 943 MET A O 1
ATOM 7259 N N . ILE A 1 944 ? -19.743 6.491 33.298 1.00 96.88 944 ILE A N 1
ATOM 7260 C CA . ILE A 1 944 ? -18.558 7.241 32.837 1.00 96.88 944 ILE A CA 1
ATOM 7261 C C . ILE A 1 944 ? -17.600 6.292 32.121 1.00 96.88 944 ILE A C 1
ATOM 7263 O O . ILE A 1 944 ? -17.117 6.587 31.028 1.00 96.88 944 ILE A O 1
ATOM 7267 N N . ARG A 1 945 ? -17.366 5.107 32.698 1.00 96.19 945 ARG A N 1
ATOM 7268 C CA . ARG A 1 945 ? -16.531 4.083 32.059 1.00 96.19 945 ARG A CA 1
ATOM 7269 C C . ARG A 1 945 ? -17.107 3.625 30.718 1.00 96.19 945 ARG A C 1
ATOM 7271 O O . ARG A 1 945 ? -16.341 3.493 29.765 1.00 96.19 945 ARG A O 1
ATOM 7278 N N . ALA A 1 946 ? -18.421 3.416 30.636 1.00 96.06 946 ALA A N 1
ATOM 7279 C CA . ALA A 1 946 ? -19.107 3.069 29.395 1.00 96.06 946 ALA A CA 1
ATOM 7280 C C . ALA A 1 946 ? -18.916 4.157 28.333 1.00 96.06 946 ALA A C 1
ATOM 7282 O O . ALA A 1 946 ? -18.481 3.841 27.232 1.00 96.06 946 ALA A O 1
ATOM 7283 N N . TYR A 1 947 ? -19.121 5.434 28.685 1.00 97.00 947 TYR A N 1
ATOM 7284 C CA . TYR A 1 947 ? -18.848 6.563 27.790 1.00 97.00 947 TYR A CA 1
ATOM 7285 C C . TYR A 1 947 ? -17.405 6.542 27.263 1.00 97.00 947 TYR A C 1
ATOM 7287 O O . TYR A 1 947 ? -17.188 6.585 26.052 1.00 97.00 947 TYR A O 1
ATOM 7295 N N . CYS A 1 948 ? -16.413 6.411 28.149 1.00 95.50 948 CYS A N 1
ATOM 7296 C CA . CYS A 1 948 ? -15.004 6.398 27.754 1.00 95.50 948 CYS A CA 1
ATOM 7297 C C . CYS A 1 948 ? -14.672 5.227 26.814 1.00 95.50 948 CYS A C 1
ATOM 7299 O O . CYS A 1 948 ? -13.948 5.412 25.834 1.00 95.50 948 CYS A O 1
ATOM 7301 N N . GLN A 1 949 ? -15.204 4.027 27.080 1.00 95.88 949 GLN A N 1
ATOM 7302 C CA . GLN A 1 949 ? -14.991 2.863 26.214 1.00 95.88 949 GLN A CA 1
ATOM 7303 C C . GLN A 1 949 ? -15.732 2.980 24.879 1.00 95.88 949 GLN A C 1
ATOM 7305 O O . GLN A 1 949 ? -15.162 2.617 23.849 1.00 95.88 949 GLN A O 1
ATOM 7310 N N . SER A 1 950 ? -16.947 3.531 24.862 1.00 96.12 950 SER A N 1
ATOM 7311 C CA . SER A 1 950 ? -17.680 3.830 23.628 1.00 96.12 950 SER A CA 1
ATOM 7312 C C . SER A 1 950 ? -16.922 4.829 22.758 1.00 96.12 950 SER A C 1
ATOM 7314 O O . SER A 1 950 ? -16.668 4.554 21.586 1.00 96.12 950 SER A O 1
ATOM 7316 N N . ALA A 1 951 ? -16.472 5.947 23.335 1.00 95.94 951 ALA A N 1
ATOM 7317 C CA . ALA A 1 951 ? -15.698 6.959 22.621 1.00 95.94 951 ALA A CA 1
ATOM 7318 C C . ALA A 1 951 ? -14.382 6.385 22.061 1.00 95.94 951 ALA A C 1
ATOM 7320 O O . ALA A 1 951 ? -14.054 6.597 20.892 1.00 95.94 951 ALA A O 1
ATOM 7321 N N . ALA A 1 952 ? -13.652 5.598 22.859 1.00 94.50 952 ALA A N 1
ATOM 7322 C CA . ALA A 1 952 ? -12.422 4.941 22.417 1.00 94.50 952 ALA A CA 1
ATOM 7323 C C . ALA A 1 952 ? -12.671 3.909 21.300 1.00 94.50 952 ALA A C 1
ATOM 7325 O O . ALA A 1 952 ? -11.936 3.882 20.311 1.00 94.50 952 ALA A O 1
ATOM 7326 N N . THR A 1 953 ? -13.725 3.095 21.425 1.00 94.31 953 THR A N 1
ATOM 7327 C CA . THR A 1 953 ? -14.113 2.102 20.411 1.00 94.31 953 THR A CA 1
ATOM 7328 C C . THR A 1 953 ? -14.491 2.779 19.101 1.00 94.31 953 THR A C 1
ATOM 7330 O O . THR A 1 953 ? -13.992 2.389 18.048 1.00 94.31 953 THR A O 1
ATOM 7333 N N . LEU A 1 954 ? -15.323 3.823 19.147 1.00 94.81 954 LEU A N 1
ATOM 7334 C CA . LEU A 1 954 ? -15.749 4.538 17.947 1.00 94.81 954 LEU A CA 1
ATOM 7335 C C . LEU A 1 954 ? -14.581 5.252 17.258 1.00 94.81 954 LEU A C 1
ATOM 7337 O O . LEU A 1 954 ? -14.486 5.208 16.035 1.00 94.81 954 LEU A O 1
ATOM 7341 N N . ASN A 1 955 ? -13.661 5.856 18.013 1.00 92.12 955 ASN A N 1
ATOM 7342 C CA . ASN A 1 955 ? -12.467 6.473 17.433 1.00 92.12 955 ASN A CA 1
ATOM 7343 C C . ASN A 1 955 ? -11.581 5.443 16.720 1.00 92.12 955 ASN A C 1
ATOM 7345 O O . ASN A 1 955 ? -11.086 5.712 15.625 1.00 92.12 955 ASN A O 1
ATOM 7349 N N . LEU A 1 956 ? -11.435 4.243 17.291 1.00 92.38 956 LEU A N 1
ATOM 7350 C CA . LEU A 1 956 ? -10.718 3.148 16.642 1.00 92.38 956 LEU A CA 1
ATOM 7351 C C . LEU A 1 956 ? -11.445 2.655 15.380 1.00 92.38 956 LEU A C 1
ATOM 7353 O O . LEU A 1 956 ? -10.809 2.441 14.349 1.00 92.38 956 LEU A O 1
ATOM 7357 N N . LEU A 1 957 ? -12.774 2.528 15.427 1.00 93.44 957 LEU A N 1
ATOM 7358 C CA . LEU A 1 957 ? -13.588 2.156 14.267 1.00 93.44 957 LEU A CA 1
ATOM 7359 C C . LEU A 1 957 ? -13.493 3.199 13.147 1.00 93.44 957 LEU A C 1
ATOM 7361 O O . LEU A 1 957 ? -13.308 2.818 11.995 1.00 93.44 957 LEU A O 1
ATOM 7365 N N . ARG A 1 958 ? -13.537 4.500 13.471 1.00 92.31 958 ARG A N 1
ATOM 7366 C CA . ARG A 1 958 ? -13.310 5.588 12.505 1.00 92.31 958 ARG A CA 1
ATOM 7367 C C . ARG A 1 958 ? -11.929 5.462 11.862 1.00 92.31 958 ARG A C 1
ATOM 7369 O O . ARG A 1 958 ? -11.831 5.504 10.640 1.00 92.31 958 ARG A O 1
ATOM 7376 N N . ALA A 1 959 ? -10.885 5.218 12.658 1.00 88.56 959 ALA A N 1
ATOM 7377 C CA . ALA A 1 959 ? -9.531 5.010 12.146 1.00 88.56 959 ALA A CA 1
ATOM 7378 C C . ALA A 1 959 ? -9.424 3.779 11.226 1.00 88.56 959 ALA A C 1
ATOM 7380 O O . ALA A 1 959 ? -8.742 3.843 10.208 1.00 88.56 959 ALA A O 1
ATOM 7381 N N . PHE A 1 960 ? -10.113 2.670 11.516 1.00 90.62 960 PHE A N 1
ATOM 7382 C CA . PHE A 1 960 ? -10.137 1.519 10.605 1.00 90.62 960 PHE A CA 1
ATOM 7383 C C . PHE A 1 960 ? -10.960 1.775 9.334 1.00 90.62 960 PHE A C 1
ATOM 7385 O O . PHE A 1 960 ? -10.572 1.337 8.247 1.00 90.62 960 PHE A O 1
ATOM 7392 N N . ALA A 1 961 ? -12.074 2.492 9.456 1.00 88.88 961 ALA A N 1
ATOM 7393 C CA . ALA A 1 961 ? -12.978 2.793 8.356 1.00 88.88 961 ALA A CA 1
ATOM 7394 C C . ALA A 1 961 ? -12.367 3.760 7.326 1.00 88.88 961 ALA A C 1
ATOM 7396 O O . ALA A 1 961 ? -12.601 3.587 6.129 1.00 88.88 961 ALA A O 1
ATOM 7397 N N . THR A 1 962 ? -11.553 4.731 7.765 1.00 85.12 962 THR A N 1
ATOM 7398 C CA . THR A 1 962 ? -10.950 5.755 6.889 1.00 85.12 962 THR A CA 1
ATOM 7399 C C . THR A 1 962 ? -9.431 5.641 6.722 1.00 85.12 962 THR A C 1
ATOM 7401 O O . THR A 1 962 ? -8.896 6.085 5.711 1.00 85.12 962 THR A O 1
ATOM 7404 N N . GLY A 1 963 ? -8.714 4.999 7.649 1.00 74.81 963 GLY A N 1
ATOM 7405 C CA . GLY A 1 963 ? -7.247 4.865 7.646 1.00 74.81 963 GLY A CA 1
ATOM 7406 C C . GLY A 1 963 ? -6.696 3.758 6.740 1.00 74.81 963 GLY A C 1
ATOM 7407 O O . GLY A 1 963 ? -5.632 3.204 7.013 1.00 74.81 963 GLY A O 1
ATOM 7408 N N . GLY A 1 964 ? -7.433 3.368 5.696 1.00 75.81 964 GLY A N 1
ATOM 7409 C CA . GLY A 1 964 ? -7.007 2.364 4.715 1.00 75.81 964 GLY A CA 1
ATOM 7410 C C . GLY A 1 964 ? -7.052 0.906 5.192 1.00 75.81 964 GLY A C 1
ATOM 7411 O O . GLY A 1 964 ? -6.654 0.016 4.443 1.00 75.81 964 GLY A O 1
ATOM 7412 N N . TYR A 1 965 ? -7.533 0.608 6.407 1.00 83.75 965 TYR A N 1
ATOM 7413 C CA . TYR A 1 965 ? -7.802 -0.778 6.831 1.00 83.75 965 TYR A CA 1
ATOM 7414 C C . TYR A 1 965 ? -8.998 -1.375 6.081 1.00 83.75 965 TYR A C 1
ATOM 7416 O O . TYR A 1 965 ? -8.936 -2.520 5.631 1.00 83.75 965 TYR A O 1
ATOM 7424 N N . ALA A 1 966 ? -10.040 -0.569 5.878 1.00 84.19 966 ALA A N 1
ATOM 7425 C CA . ALA A 1 966 ? -11.241 -0.934 5.135 1.00 84.19 966 ALA A CA 1
ATOM 7426 C C . ALA A 1 966 ? -11.144 -0.754 3.605 1.00 84.19 966 ALA A C 1
ATOM 7428 O O . ALA A 1 966 ? -12.152 -0.889 2.913 1.00 84.19 966 ALA A O 1
ATOM 7429 N N . ALA A 1 967 ? -9.954 -0.482 3.058 1.00 85.38 967 ALA A N 1
ATOM 7430 C CA . ALA A 1 967 ? -9.767 -0.343 1.615 1.00 85.38 967 ALA A CA 1
ATOM 7431 C C . ALA A 1 967 ? -10.115 -1.648 0.877 1.00 85.38 967 ALA A C 1
ATOM 7433 O O . ALA A 1 967 ? -9.629 -2.719 1.243 1.00 85.38 967 ALA A O 1
ATOM 7434 N N . MET A 1 968 ? -10.892 -1.562 -0.208 1.00 81.06 968 MET A N 1
ATOM 7435 C CA . MET A 1 968 ? -11.370 -2.735 -0.962 1.00 81.06 968 MET A CA 1
ATOM 7436 C C . MET A 1 968 ? -10.227 -3.566 -1.568 1.00 81.06 968 MET A C 1
ATOM 7438 O O . MET A 1 968 ? -10.364 -4.772 -1.745 1.00 81.06 968 MET A O 1
ATOM 7442 N N . GLN A 1 969 ? -9.062 -2.956 -1.802 1.00 79.31 969 GLN A N 1
ATOM 7443 C CA . GLN A 1 969 ? -7.833 -3.640 -2.235 1.00 79.31 969 GLN A CA 1
ATOM 7444 C C . GLN A 1 969 ? -7.295 -4.643 -1.206 1.00 79.31 969 GLN A C 1
ATOM 7446 O O . GLN A 1 969 ? -6.490 -5.512 -1.526 1.00 79.31 969 GLN A O 1
ATOM 7451 N N . ARG A 1 970 ? -7.712 -4.512 0.055 1.00 82.81 970 ARG A N 1
ATOM 7452 C CA . ARG A 1 970 ? -7.290 -5.371 1.162 1.00 82.81 970 ARG A CA 1
ATOM 7453 C C . ARG A 1 970 ? -8.289 -6.485 1.440 1.00 82.81 970 ARG A C 1
ATOM 7455 O O . ARG A 1 970 ? -8.133 -7.179 2.438 1.00 82.81 970 ARG A O 1
ATOM 7462 N N . VAL A 1 971 ? -9.276 -6.697 0.565 1.00 83.56 971 VAL A N 1
ATOM 7463 C CA . VAL A 1 971 ? -10.307 -7.732 0.733 1.00 83.56 971 VAL A CA 1
ATOM 7464 C C . VAL A 1 971 ? -9.706 -9.126 0.971 1.00 83.56 971 VAL A C 1
ATOM 7466 O O . VAL A 1 971 ? -10.234 -9.885 1.782 1.00 83.56 971 VAL A O 1
ATOM 7469 N N . THR A 1 972 ? -8.552 -9.431 0.365 1.00 79.94 972 THR A N 1
ATOM 7470 C CA . THR A 1 972 ? -7.776 -10.668 0.584 1.00 79.94 972 THR A CA 1
ATOM 7471 C C . THR A 1 972 ? -7.087 -10.725 1.954 1.00 79.94 972 THR A C 1
ATOM 7473 O O . THR A 1 972 ? -6.937 -11.802 2.524 1.00 79.94 972 THR A O 1
ATOM 7476 N N . GLN A 1 973 ? -6.706 -9.575 2.518 1.00 80.62 973 GLN A N 1
ATOM 7477 C CA . GLN A 1 973 ? -6.050 -9.448 3.828 1.00 80.62 973 GLN A CA 1
ATOM 7478 C C . GLN A 1 973 ? -7.036 -9.501 5.001 1.00 80.62 973 GLN A C 1
ATOM 7480 O O . GLN A 1 973 ? -6.615 -9.582 6.153 1.00 80.62 973 GLN A O 1
ATOM 7485 N N . TRP A 1 974 ? -8.344 -9.432 4.741 1.00 82.00 974 TRP A N 1
ATOM 7486 C CA . TRP A 1 974 ? -9.358 -9.562 5.789 1.00 82.00 974 TRP A CA 1
ATOM 7487 C C . TRP A 1 974 ? -9.590 -11.011 6.231 1.00 82.00 974 TRP A C 1
ATOM 7489 O O . TRP A 1 974 ? -10.421 -11.232 7.107 1.00 82.00 974 TRP A O 1
ATOM 7499 N N . ASN A 1 975 ? -8.856 -11.987 5.686 1.00 76.25 975 ASN A N 1
ATOM 7500 C CA . ASN A 1 975 ? -8.893 -13.361 6.180 1.00 76.25 975 ASN A CA 1
ATOM 7501 C C . ASN A 1 975 ? -8.497 -13.421 7.663 1.00 76.25 975 ASN A C 1
ATOM 7503 O O . ASN A 1 975 ? -7.567 -12.752 8.116 1.00 76.25 975 ASN A O 1
ATOM 7507 N N . LEU A 1 976 ? -9.263 -14.193 8.433 1.00 68.00 976 LEU A N 1
ATOM 7508 C CA . LEU A 1 976 ? -8.950 -14.515 9.821 1.00 68.00 976 LEU A CA 1
ATOM 7509 C C . LEU A 1 976 ? -8.219 -15.856 9.845 1.00 68.00 976 LEU A C 1
ATOM 7511 O O . LEU A 1 976 ? -8.681 -16.799 9.203 1.00 68.00 976 LEU A O 1
ATOM 7515 N N . ASP A 1 977 ? -7.148 -15.971 10.626 1.00 69.88 977 ASP A N 1
ATOM 7516 C CA . ASP A 1 977 ? -6.272 -17.154 10.666 1.00 69.88 977 ASP A CA 1
ATOM 7517 C C . ASP A 1 977 ? -7.054 -18.466 10.871 1.00 69.88 977 ASP A C 1
ATOM 7519 O O . ASP A 1 977 ? -6.811 -19.480 10.225 1.00 69.88 977 ASP A O 1
ATOM 7523 N N . PHE A 1 978 ? -8.092 -18.452 11.714 1.00 67.31 978 PHE A N 1
ATOM 7524 C CA . PHE A 1 978 ? -8.911 -19.642 11.978 1.00 67.31 978 PHE A CA 1
ATOM 7525 C C . PHE A 1 978 ? -9.930 -19.975 10.873 1.00 67.31 978 PHE A C 1
ATOM 7527 O O . PHE A 1 978 ? -10.531 -21.053 10.907 1.00 67.31 978 PHE A O 1
ATOM 7534 N N . THR A 1 979 ? -10.148 -19.063 9.922 1.00 68.88 979 THR A N 1
ATOM 7535 C CA . THR A 1 979 ? -10.987 -19.278 8.731 1.00 68.88 979 THR A CA 1
ATOM 7536 C C . THR A 1 979 ? -10.192 -19.828 7.546 1.00 68.88 979 THR A C 1
ATOM 7538 O O . THR A 1 979 ? -10.814 -20.355 6.624 1.00 68.88 979 THR A O 1
ATOM 7541 N N . GLU A 1 980 ? -8.850 -19.793 7.582 1.00 66.19 980 GLU A N 1
ATOM 7542 C CA . GLU A 1 980 ? -7.969 -20.169 6.459 1.00 66.19 980 GLU A CA 1
ATOM 7543 C C . GLU A 1 980 ? -8.033 -21.648 6.045 1.00 66.19 980 GLU A C 1
ATOM 7545 O O . GLU A 1 980 ? -7.506 -22.001 4.989 1.00 66.19 980 GLU A O 1
ATOM 7550 N N . HIS A 1 981 ? -8.743 -22.476 6.813 1.00 68.50 981 HIS A N 1
ATOM 7551 C CA . HIS A 1 981 ? -8.971 -23.903 6.562 1.00 68.50 981 HIS A CA 1
ATOM 7552 C C . HIS A 1 981 ? -10.456 -24.279 6.676 1.00 68.50 981 HIS A C 1
ATOM 7554 O O . HIS A 1 981 ? -10.807 -25.342 7.188 1.00 68.50 981 HIS A O 1
ATOM 7560 N N . SER A 1 982 ? -11.344 -23.369 6.278 1.00 76.19 982 SER A N 1
ATOM 7561 C CA . SER A 1 982 ? -12.786 -23.611 6.239 1.00 76.19 982 SER A CA 1
ATOM 7562 C C . SER A 1 982 ? -13.320 -23.418 4.827 1.00 76.19 982 SER A C 1
ATOM 7564 O O . SER A 1 982 ? -12.880 -22.507 4.131 1.00 76.19 982 SER A O 1
ATOM 7566 N N . GLU A 1 983 ? -14.328 -24.206 4.446 1.00 82.56 983 GLU A N 1
ATOM 7567 C CA . GLU A 1 983 ? -15.002 -24.095 3.143 1.00 82.56 983 GLU A CA 1
ATOM 7568 C C . GLU A 1 983 ? -15.451 -22.652 2.856 1.00 82.56 983 GLU A C 1
ATOM 7570 O O . GLU A 1 983 ? -15.267 -22.132 1.759 1.00 82.56 983 GLU A O 1
ATOM 7575 N N . GLN A 1 984 ? -15.979 -21.955 3.869 1.00 82.12 984 GLN A N 1
ATOM 7576 C CA . GLN A 1 984 ? -16.409 -20.562 3.714 1.00 82.12 984 GLN A CA 1
ATOM 7577 C C . GLN A 1 984 ? -15.238 -19.586 3.578 1.00 82.12 984 GLN A C 1
ATOM 7579 O O . GLN A 1 984 ? -15.364 -18.585 2.875 1.00 82.12 984 GLN A O 1
ATOM 7584 N N . GLY A 1 985 ? -14.102 -19.873 4.217 1.00 83.31 985 GLY A N 1
ATOM 7585 C CA . GLY A 1 985 ? -12.863 -19.124 4.017 1.00 83.31 985 GLY A CA 1
ATOM 7586 C C . GLY A 1 985 ? -12.333 -19.277 2.593 1.00 83.31 985 GLY A C 1
ATOM 7587 O O . GLY A 1 985 ? -11.943 -18.285 1.983 1.00 83.31 985 GLY A O 1
ATOM 7588 N N . ASP A 1 986 ? -12.401 -20.481 2.022 1.00 84.44 986 ASP A N 1
ATOM 7589 C CA . ASP A 1 986 ? -11.986 -20.732 0.638 1.00 84.44 986 ASP A CA 1
ATOM 7590 C C . ASP A 1 986 ? -12.927 -20.059 -0.373 1.00 84.44 986 ASP A C 1
ATOM 7592 O O . ASP A 1 986 ? -12.463 -19.362 -1.277 1.00 84.44 986 ASP A O 1
ATOM 7596 N N . ARG A 1 987 ? -14.249 -20.127 -0.155 1.00 85.19 987 ARG A N 1
ATOM 7597 C CA . ARG A 1 987 ? -15.234 -19.365 -0.951 1.00 85.19 987 ARG A CA 1
ATOM 7598 C C . ARG A 1 987 ? -15.023 -17.854 -0.849 1.00 85.19 987 ARG A C 1
ATOM 7600 O O . ARG A 1 987 ? -15.210 -17.129 -1.826 1.00 85.19 987 ARG A O 1
ATOM 7607 N N . TYR A 1 988 ? -14.643 -17.358 0.328 1.00 87.25 988 TYR A N 1
ATOM 7608 C CA . TYR A 1 988 ? -14.318 -15.946 0.513 1.00 87.25 988 TYR A CA 1
ATOM 7609 C C . TYR A 1 988 ? -13.027 -15.557 -0.218 1.00 87.25 988 TYR A C 1
ATOM 7611 O O . TYR A 1 988 ? -13.012 -14.513 -0.865 1.00 87.25 988 TYR A O 1
ATOM 7619 N N . LYS A 1 989 ? -11.977 -16.392 -0.193 1.00 86.69 989 LYS A N 1
ATOM 7620 C CA . LYS A 1 989 ? -10.747 -16.174 -0.977 1.00 86.69 989 LYS A CA 1
ATOM 7621 C C . LYS A 1 989 ? -11.048 -16.089 -2.473 1.00 86.69 989 LYS A C 1
ATOM 7623 O O . LYS A 1 989 ? -10.575 -15.167 -3.132 1.00 86.69 989 LYS A O 1
ATOM 7628 N N . GLU A 1 990 ? -11.875 -16.989 -3.002 1.00 87.75 990 GLU A N 1
ATOM 7629 C CA . GLU A 1 990 ? -12.298 -16.945 -4.407 1.00 87.75 990 GLU A CA 1
ATOM 7630 C C . GLU A 1 990 ? -13.055 -15.645 -4.732 1.00 87.75 990 GLU A C 1
ATOM 7632 O O . GLU A 1 990 ? -12.767 -14.971 -5.723 1.00 87.75 990 GLU A O 1
ATOM 7637 N N . LEU A 1 991 ? -13.989 -15.235 -3.866 1.00 87.38 991 LEU A N 1
ATOM 7638 C CA . LEU A 1 991 ? -14.691 -13.959 -4.012 1.00 87.38 991 LEU A CA 1
ATOM 7639 C C . LEU A 1 991 ? -13.723 -12.770 -3.965 1.00 87.38 991 LEU A C 1
ATOM 7641 O O . LEU A 1 991 ? -13.847 -11.860 -4.780 1.00 87.38 991 LEU A O 1
ATOM 7645 N N . ALA A 1 992 ? -12.755 -12.785 -3.050 1.00 86.50 992 ALA A N 1
ATOM 7646 C CA . ALA A 1 992 ? -11.740 -11.750 -2.909 1.00 86.50 992 ALA A CA 1
ATOM 7647 C C . ALA A 1 992 ? -10.879 -11.623 -4.178 1.00 86.50 992 ALA A C 1
ATOM 7649 O O . ALA A 1 992 ? -10.652 -10.505 -4.635 1.00 86.50 992 ALA A O 1
ATOM 7650 N N . HIS A 1 993 ? -10.489 -12.742 -4.800 1.00 85.06 993 HIS A N 1
ATOM 7651 C CA . HIS A 1 993 ? -9.808 -12.742 -6.100 1.00 85.06 993 HIS A CA 1
ATOM 7652 C C . HIS A 1 993 ? -10.660 -12.104 -7.201 1.00 85.06 993 HIS A C 1
ATOM 7654 O O . HIS A 1 993 ? -10.178 -11.263 -7.951 1.00 85.06 993 HIS A O 1
ATOM 7660 N N . ARG A 1 994 ? -11.951 -12.435 -7.268 1.00 85.19 994 ARG A N 1
ATOM 7661 C CA . ARG A 1 994 ? -12.857 -11.854 -8.271 1.00 85.19 994 ARG A CA 1
ATOM 7662 C C . ARG A 1 994 ? -13.129 -10.366 -8.041 1.00 85.19 994 ARG A C 1
ATOM 7664 O O . ARG A 1 994 ? -13.343 -9.621 -8.997 1.00 85.19 994 ARG A O 1
ATOM 7671 N N . VAL A 1 995 ? -13.150 -9.926 -6.783 1.00 85.06 995 VAL A N 1
ATOM 7672 C CA . VAL A 1 995 ? -13.202 -8.500 -6.437 1.00 85.06 995 VAL A CA 1
ATOM 7673 C C . VAL A 1 995 ? -11.923 -7.810 -6.907 1.00 85.06 995 VAL A C 1
ATOM 7675 O O . VAL A 1 995 ? -12.022 -6.759 -7.527 1.00 85.06 995 VAL A O 1
ATOM 7678 N N . ASP A 1 996 ? -10.752 -8.406 -6.685 1.00 82.81 996 ASP A N 1
ATOM 7679 C CA . ASP A 1 996 ? -9.468 -7.865 -7.144 1.00 82.81 996 ASP A CA 1
ATOM 7680 C C . ASP A 1 996 ? -9.407 -7.728 -8.678 1.00 82.81 996 ASP A C 1
ATOM 7682 O O . ASP A 1 996 ? -9.054 -6.667 -9.191 1.00 82.81 996 ASP A O 1
ATOM 7686 N N . GLU A 1 997 ? -9.883 -8.729 -9.427 1.00 83.88 997 GLU A N 1
ATOM 7687 C CA . GLU A 1 997 ? -10.030 -8.643 -10.889 1.00 83.88 997 GLU A CA 1
ATOM 7688 C C . GLU A 1 997 ? -10.957 -7.494 -11.318 1.00 83.88 997 GLU A C 1
ATOM 7690 O O . GLU A 1 997 ? -10.638 -6.728 -12.233 1.00 83.88 997 GLU A O 1
ATOM 7695 N N . ALA A 1 998 ? -12.102 -7.341 -10.643 1.00 83.81 998 ALA A N 1
ATOM 7696 C CA . ALA A 1 998 ? -13.048 -6.265 -10.924 1.00 83.81 998 ALA A CA 1
ATOM 7697 C C . ALA A 1 998 ? -12.453 -4.882 -10.609 1.00 83.81 998 ALA A C 1
ATOM 7699 O O . ALA A 1 998 ? -12.643 -3.942 -11.383 1.00 83.81 998 ALA A O 1
ATOM 7700 N N . LEU A 1 999 ? -11.694 -4.758 -9.517 1.00 81.62 999 LEU A N 1
ATOM 7701 C CA . LEU A 1 999 ? -10.948 -3.545 -9.185 1.00 81.62 999 LEU A CA 1
ATOM 7702 C C . LEU A 1 999 ? -9.881 -3.257 -10.251 1.00 81.62 999 LEU A C 1
ATOM 7704 O O . LEU A 1 999 ? -9.759 -2.113 -10.685 1.00 81.62 999 LEU A O 1
ATOM 7708 N N . GLY A 1 1000 ? -9.173 -4.278 -10.742 1.00 80.56 1000 GLY A N 1
ATOM 7709 C CA . GLY A 1 1000 ? -8.225 -4.160 -11.853 1.00 80.56 1000 GLY A CA 1
ATOM 7710 C C . GLY A 1 1000 ? -8.878 -3.629 -13.133 1.00 80.56 1000 GLY A C 1
ATOM 7711 O O . GLY A 1 1000 ? -8.346 -2.715 -13.768 1.00 80.56 1000 GLY A O 1
ATOM 7712 N N . PHE A 1 1001 ? -10.073 -4.124 -13.471 1.00 82.88 1001 PHE A N 1
ATOM 7713 C CA . PHE A 1 1001 ? -10.873 -3.591 -14.575 1.00 82.88 1001 PHE A CA 1
ATOM 7714 C C . PHE A 1 1001 ? -11.293 -2.132 -14.340 1.00 82.88 1001 PHE A C 1
ATOM 7716 O O . PHE A 1 1001 ? -11.156 -1.308 -15.241 1.00 82.88 1001 PHE A O 1
ATOM 7723 N N . MET A 1 1002 ? -11.767 -1.784 -13.137 1.00 80.94 1002 MET A N 1
ATOM 7724 C CA . MET A 1 1002 ? -12.147 -0.406 -12.794 1.00 80.94 1002 MET A CA 1
ATOM 7725 C C . MET A 1 1002 ? -10.960 0.558 -12.914 1.00 80.94 1002 MET A C 1
ATOM 7727 O O . MET A 1 1002 ? -11.118 1.658 -13.445 1.00 80.94 1002 MET A O 1
ATOM 7731 N N . VAL A 1 1003 ? -9.766 0.129 -12.495 1.00 80.00 1003 VAL A N 1
ATOM 7732 C CA . VAL A 1 1003 ? -8.523 0.896 -12.658 1.00 80.00 1003 VAL A CA 1
ATOM 7733 C C . VAL A 1 1003 ? -8.169 1.072 -14.133 1.00 80.00 1003 VAL A C 1
ATOM 7735 O O . VAL A 1 1003 ? -7.856 2.185 -14.556 1.00 80.00 1003 VAL A O 1
ATOM 7738 N N . ALA A 1 1004 ? -8.289 0.017 -14.945 1.00 79.06 1004 ALA A N 1
ATOM 7739 C CA . ALA A 1 1004 ? -8.098 0.103 -16.394 1.00 79.06 1004 ALA A CA 1
ATOM 7740 C C . ALA A 1 1004 ? -9.134 1.019 -17.080 1.00 79.06 1004 ALA A C 1
ATOM 7742 O O . ALA A 1 1004 ? -8.812 1.680 -18.066 1.00 79.06 1004 ALA A O 1
ATOM 7743 N N . ALA A 1 1005 ? -10.352 1.101 -16.537 1.00 75.12 1005 ALA A N 1
ATOM 7744 C CA . ALA A 1 1005 ? -11.424 1.981 -17.000 1.00 75.12 1005 ALA A CA 1
ATOM 7745 C C . ALA A 1 1005 ? -11.292 3.444 -16.519 1.00 75.12 1005 ALA A C 1
ATOM 7747 O O . ALA A 1 1005 ? -12.121 4.277 -16.885 1.00 75.12 1005 ALA A O 1
ATOM 7748 N N . GLY A 1 1006 ? -10.262 3.777 -15.728 1.00 70.50 1006 GLY A N 1
ATOM 7749 C CA . GLY A 1 1006 ? -9.946 5.150 -15.318 1.00 70.50 1006 GLY A CA 1
ATOM 7750 C C . GLY A 1 1006 ? -10.377 5.547 -13.901 1.00 70.50 1006 GLY A C 1
ATOM 7751 O O . GLY A 1 1006 ? -10.223 6.715 -13.545 1.00 70.50 1006 GLY A O 1
ATOM 7752 N N . LEU A 1 1007 ? -10.875 4.620 -13.072 1.00 72.62 1007 LEU A N 1
ATOM 7753 C CA . LEU A 1 1007 ? -11.042 4.868 -11.633 1.00 72.62 1007 LEU A CA 1
ATOM 7754 C C . LEU A 1 1007 ? -9.689 4.749 -10.927 1.00 72.62 1007 LEU A C 1
ATOM 7756 O O . LEU A 1 1007 ? -9.071 3.688 -10.907 1.00 72.62 1007 LEU A O 1
ATOM 7760 N N . THR A 1 1008 ? -9.214 5.840 -10.336 1.00 69.50 1008 THR A N 1
ATOM 7761 C CA . THR A 1 1008 ? -7.937 5.840 -9.618 1.00 69.50 1008 THR A CA 1
ATOM 7762 C C . THR A 1 1008 ? -8.036 5.062 -8.307 1.00 69.50 1008 THR A C 1
ATOM 7764 O O . THR A 1 1008 ? -9.068 5.039 -7.638 1.00 69.50 1008 THR A O 1
ATOM 7767 N N . VAL A 1 1009 ? -6.924 4.438 -7.917 1.00 65.81 1009 VAL A N 1
ATOM 7768 C CA . VAL A 1 1009 ? -6.802 3.681 -6.661 1.00 65.81 1009 VAL A CA 1
ATOM 7769 C C . VAL A 1 1009 ? -6.936 4.547 -5.403 1.00 65.81 1009 VAL A C 1
ATOM 7771 O O . VAL A 1 1009 ? -7.281 4.022 -4.352 1.00 65.81 1009 V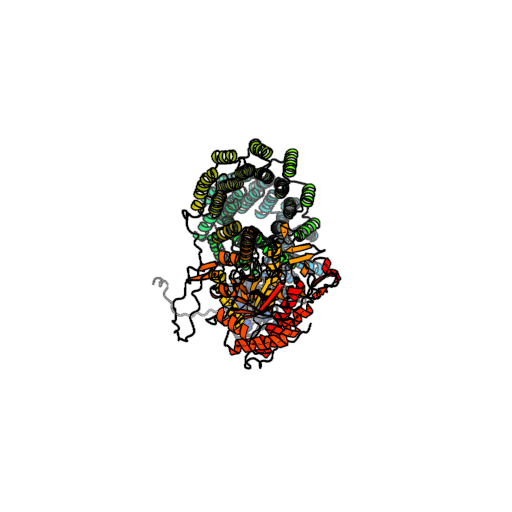AL A O 1
ATOM 7774 N N . ASP A 1 1010 ? -6.740 5.860 -5.530 1.00 67.56 1010 ASP A N 1
ATOM 7775 C CA . ASP A 1 1010 ? -6.861 6.831 -4.435 1.00 67.56 1010 ASP A CA 1
ATOM 7776 C C . ASP A 1 1010 ? -8.288 7.379 -4.269 1.00 67.56 1010 ASP A C 1
ATOM 7778 O O . ASP A 1 1010 ? -8.540 8.213 -3.399 1.00 67.56 1010 ASP A O 1
ATOM 7782 N N . HIS A 1 1011 ? -9.235 6.959 -5.116 1.00 73.94 1011 HIS A N 1
ATOM 7783 C CA . HIS A 1 1011 ? -10.614 7.422 -5.010 1.00 73.94 1011 HIS A CA 1
ATOM 7784 C C . HIS A 1 1011 ? -11.209 6.987 -3.653 1.00 73.94 1011 HIS A C 1
ATOM 7786 O O . HIS A 1 1011 ? -11.092 5.806 -3.322 1.00 73.94 1011 HIS A O 1
ATOM 7792 N N . PRO A 1 1012 ? -11.900 7.862 -2.889 1.00 69.94 1012 PRO A N 1
ATOM 7793 C CA . PRO A 1 1012 ? -12.414 7.536 -1.548 1.00 69.94 1012 PRO A CA 1
ATOM 7794 C C . PRO A 1 1012 ? -13.234 6.239 -1.478 1.00 69.94 1012 PRO A C 1
ATOM 7796 O O . PRO A 1 1012 ? -13.084 5.447 -0.558 1.00 69.94 1012 PRO A O 1
ATOM 7799 N N . ILE A 1 1013 ? -14.024 5.952 -2.519 1.00 69.31 1013 ILE A N 1
ATOM 7800 C CA . ILE A 1 1013 ? -14.792 4.694 -2.662 1.00 69.31 1013 ILE A CA 1
ATOM 7801 C C . ILE A 1 1013 ? -13.908 3.427 -2.582 1.00 69.31 1013 ILE A C 1
ATOM 7803 O O . ILE A 1 1013 ? -14.391 2.369 -2.192 1.00 69.31 1013 ILE A O 1
ATOM 7807 N N . MET A 1 1014 ? -12.627 3.513 -2.955 1.00 74.00 1014 MET A N 1
ATOM 7808 C CA . MET A 1 1014 ? -11.678 2.394 -2.923 1.00 74.00 1014 MET A CA 1
ATOM 7809 C C . MET A 1 1014 ? -10.944 2.273 -1.580 1.00 74.00 1014 MET A C 1
ATOM 7811 O O . MET A 1 1014 ? -10.480 1.181 -1.242 1.00 74.00 1014 MET A O 1
ATOM 7815 N N . THR A 1 1015 ? -10.820 3.371 -0.827 1.00 79.06 1015 THR A N 1
ATOM 7816 C CA . THR A 1 1015 ? -9.938 3.485 0.348 1.00 79.06 1015 THR A CA 1
ATOM 7817 C C . THR A 1 1015 ? -10.682 3.580 1.679 1.00 79.06 1015 THR A C 1
ATOM 7819 O O . THR A 1 1015 ? -10.113 3.205 2.707 1.00 79.06 1015 THR A O 1
ATOM 7822 N N . THR A 1 1016 ? -11.943 4.019 1.672 1.00 85.00 1016 THR A N 1
ATOM 7823 C CA . THR A 1 1016 ? -12.762 4.214 2.874 1.00 85.00 1016 THR A CA 1
ATOM 7824 C C . THR A 1 1016 ? -14.074 3.436 2.809 1.00 85.00 1016 THR A C 1
ATOM 7826 O O . THR A 1 1016 ? -14.622 3.215 1.731 1.00 85.00 1016 THR A O 1
ATOM 7829 N N . THR A 1 1017 ? -14.626 3.082 3.968 1.00 88.69 1017 THR A N 1
ATOM 7830 C CA . THR A 1 1017 ? -16.001 2.575 4.091 1.00 88.69 1017 THR A CA 1
ATOM 7831 C C . THR A 1 1017 ? -16.780 3.408 5.093 1.00 88.69 1017 THR A C 1
ATOM 7833 O O . THR A 1 1017 ? -16.238 3.793 6.125 1.00 88.69 1017 THR A O 1
ATOM 7836 N N . ASP A 1 1018 ? -18.076 3.586 4.858 1.00 91.25 1018 ASP A N 1
ATOM 7837 C CA . ASP A 1 1018 ? -18.962 4.084 5.904 1.00 91.25 1018 ASP A CA 1
ATOM 7838 C C . ASP A 1 1018 ? -19.244 2.975 6.924 1.00 91.25 1018 ASP A C 1
ATOM 7840 O O . ASP A 1 1018 ? -19.439 1.803 6.560 1.00 91.25 1018 ASP A O 1
ATOM 7844 N N . PHE A 1 1019 ? -19.250 3.348 8.204 1.00 95.50 1019 PHE A N 1
ATOM 7845 C CA . PHE A 1 1019 ? -19.561 2.458 9.314 1.00 95.50 1019 PHE A CA 1
ATOM 7846 C C . PHE A 1 1019 ? -20.203 3.238 10.460 1.00 95.50 1019 PHE A C 1
ATOM 7848 O O . PHE A 1 1019 ? -19.656 4.242 10.914 1.00 95.50 1019 PHE A O 1
ATOM 7855 N N . TRP A 1 1020 ? -21.336 2.746 10.955 1.00 97.38 1020 TRP A N 1
ATOM 7856 C CA . TRP A 1 1020 ? -22.081 3.375 12.046 1.00 97.38 1020 TRP A CA 1
ATOM 7857 C C . TRP A 1 1020 ? -22.219 2.445 13.245 1.00 97.38 1020 TRP A C 1
ATOM 7859 O O . TRP A 1 1020 ? -22.034 1.238 13.134 1.00 97.38 1020 TRP A O 1
ATOM 7869 N N . THR A 1 1021 ? -22.578 3.005 14.393 1.00 97.19 1021 THR A N 1
ATOM 7870 C CA . THR A 1 1021 ? -22.772 2.282 15.658 1.00 97.19 1021 THR A CA 1
ATOM 7871 C C . THR A 1 1021 ? -24.224 2.319 16.108 1.00 97.19 1021 THR A C 1
ATOM 7873 O O . THR A 1 1021 ? -24.986 3.212 15.727 1.00 97.19 1021 THR A O 1
ATOM 7876 N N . SER A 1 1022 ? -24.617 1.337 16.915 1.00 97.06 1022 SER A N 1
ATOM 7877 C CA . SER A 1 1022 ? -25.989 1.187 17.383 1.00 97.06 1022 SER A CA 1
ATOM 7878 C C . SER A 1 1022 ? -26.094 0.495 18.736 1.00 97.06 1022 SER A C 1
ATOM 7880 O O . SER A 1 1022 ? 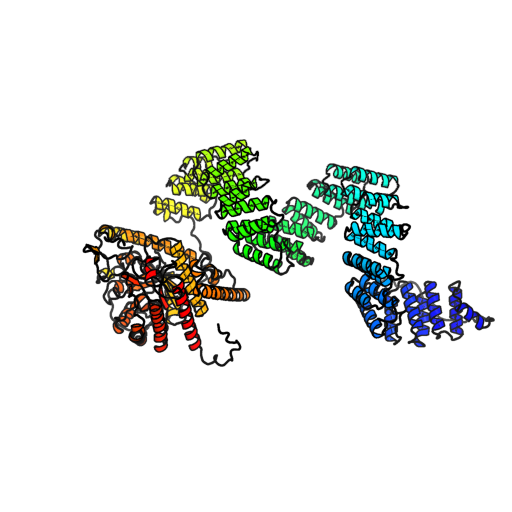-25.327 -0.431 19.011 1.00 97.06 1022 SER A O 1
ATOM 7882 N N . HIS A 1 1023 ? -27.100 0.871 19.528 1.00 95.94 1023 HIS A N 1
ATOM 7883 C CA . HIS A 1 1023 ? -27.486 0.163 20.753 1.00 95.94 1023 HIS A CA 1
ATOM 7884 C C . HIS A 1 1023 ? -28.970 0.338 21.110 1.00 95.94 1023 HIS A C 1
ATOM 7886 O O . HIS A 1 1023 ? -29.684 1.189 20.580 1.00 95.94 1023 HIS A O 1
ATOM 7892 N N . GLU A 1 1024 ? -29.453 -0.522 22.006 1.00 95.06 1024 GLU A N 1
ATOM 7893 C CA . GLU A 1 1024 ? -30.787 -0.425 22.596 1.00 95.06 1024 GLU A CA 1
ATOM 7894 C C . GLU A 1 1024 ? -30.828 0.766 23.551 1.00 95.06 1024 GLU A C 1
ATOM 7896 O O . GLU A 1 1024 ? -30.101 0.763 24.545 1.00 95.06 1024 GLU A O 1
ATOM 7901 N N . CYS A 1 1025 ? -31.706 1.735 23.284 1.00 95.62 1025 CYS A N 1
ATOM 7902 C CA . CYS A 1 1025 ? -31.948 2.879 24.160 1.00 95.62 1025 CYS A CA 1
ATOM 7903 C C . CYS A 1 1025 ? -32.640 2.359 25.425 1.00 95.62 1025 CYS A C 1
ATOM 7905 O O . CYS A 1 1025 ? -33.862 2.212 25.462 1.00 95.62 1025 CYS A O 1
ATOM 7907 N N . LEU A 1 1026 ? -31.853 1.944 26.420 1.00 93.81 1026 LEU A N 1
ATOM 7908 C CA . LEU A 1 1026 ? -32.353 1.243 27.606 1.00 93.81 1026 LEU A CA 1
ATOM 7909 C C . LEU A 1 1026 ? -32.209 2.089 28.872 1.00 93.81 1026 LEU A C 1
ATOM 7911 O O . LEU A 1 1026 ? -33.162 2.180 29.648 1.00 93.81 1026 LEU A O 1
ATOM 7915 N N . LEU A 1 1027 ? -31.045 2.708 29.080 1.00 95.31 1027 LEU A N 1
ATOM 7916 C CA . LEU A 1 1027 ? -30.724 3.466 30.290 1.00 95.31 1027 LEU A CA 1
ATOM 7917 C C . LEU A 1 1027 ? -31.003 4.961 30.077 1.00 95.31 1027 LEU A C 1
ATOM 7919 O O . LEU A 1 1027 ? -30.083 5.739 29.865 1.00 95.31 1027 LEU A O 1
ATOM 7923 N N . LEU A 1 1028 ? -32.274 5.366 30.149 1.00 96.06 1028 LEU A N 1
ATOM 7924 C CA . LEU A 1 1028 ? -32.719 6.727 29.799 1.00 96.06 1028 LEU A CA 1
ATOM 7925 C C . LEU A 1 1028 ? -31.936 7.883 30.448 1.00 96.06 1028 LEU A C 1
ATOM 7927 O O . LEU A 1 1028 ? -31.666 8.841 29.731 1.00 96.06 1028 LEU A O 1
ATOM 7931 N N . PRO A 1 1029 ? -31.511 7.830 31.729 1.00 95.69 1029 PRO A N 1
ATOM 7932 C CA . PRO A 1 1029 ? -30.676 8.895 32.286 1.00 95.69 1029 PRO A CA 1
ATOM 7933 C C . PRO A 1 1029 ? -29.361 9.099 31.516 1.00 95.69 1029 PRO A C 1
ATOM 7935 O O . PRO A 1 1029 ? -28.961 10.233 31.274 1.00 95.69 1029 PRO A O 1
ATOM 7938 N N . TYR A 1 1030 ? -28.722 8.009 31.081 1.00 96.25 1030 TYR A N 1
ATOM 7939 C CA . TYR A 1 1030 ? -27.493 8.043 30.284 1.00 96.25 1030 TYR A CA 1
ATOM 7940 C C . TYR A 1 1030 ? -27.734 8.617 28.880 1.00 96.25 1030 TYR A C 1
ATOM 7942 O O . TYR A 1 1030 ? -26.967 9.457 28.417 1.00 96.25 1030 TYR A O 1
ATOM 7950 N N . GLU A 1 1031 ? -28.827 8.208 28.235 1.00 96.88 1031 GLU A N 1
ATOM 7951 C CA . GLU A 1 1031 ? -29.214 8.676 26.893 1.00 96.88 1031 GLU A CA 1
ATOM 7952 C C . GLU A 1 1031 ? -29.588 10.170 26.906 1.00 96.88 1031 GLU A C 1
ATOM 7954 O O . GLU A 1 1031 ? -29.142 10.956 26.069 1.00 96.88 1031 GLU A O 1
ATOM 7959 N N . GLN A 1 1032 ? -30.340 10.610 27.922 1.00 96.69 1032 GLN A N 1
ATOM 7960 C CA . GLN A 1 1032 ? -30.638 12.026 28.142 1.00 96.69 1032 GLN A CA 1
ATOM 7961 C C . GLN A 1 1032 ? -29.351 12.840 28.328 1.00 96.69 1032 GLN A C 1
ATOM 7963 O O . GLN A 1 1032 ? -29.198 13.878 27.685 1.00 96.69 1032 GLN A O 1
ATOM 7968 N N . ALA A 1 1033 ? -28.411 12.356 29.147 1.00 96.69 1033 ALA A N 1
A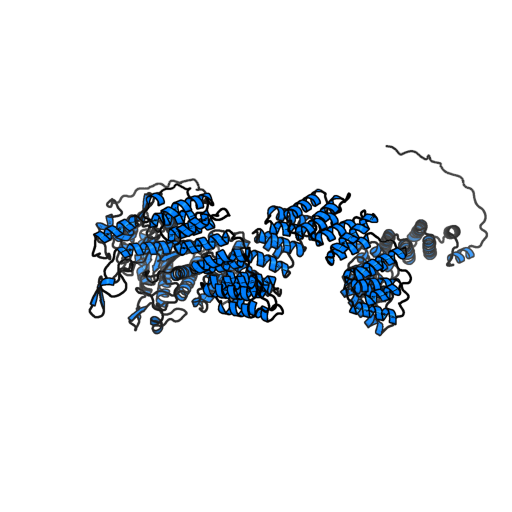TOM 7969 C CA . ALA A 1 1033 ? -27.145 13.046 29.396 1.00 96.69 1033 ALA A CA 1
ATOM 7970 C C . ALA A 1 1033 ? -26.280 13.202 28.131 1.00 96.69 1033 ALA A C 1
ATOM 7972 O O . ALA A 1 1033 ? -25.436 14.097 28.064 1.00 96.69 1033 ALA A O 1
ATOM 7973 N N . LEU A 1 1034 ? -26.496 12.375 27.102 1.00 96.81 1034 LEU A N 1
ATOM 7974 C CA . LEU A 1 1034 ? -25.810 12.437 25.806 1.00 96.81 1034 LEU A CA 1
ATOM 7975 C C . LEU A 1 1034 ? -26.655 13.057 24.687 1.00 96.81 1034 LEU A C 1
ATOM 7977 O O . LEU A 1 1034 ? -26.181 13.185 23.560 1.00 96.81 1034 LEU A O 1
ATOM 7981 N N . THR A 1 1035 ? -27.867 13.520 24.982 1.00 97.31 1035 THR A N 1
ATOM 7982 C CA . THR A 1 1035 ? -28.707 14.202 23.996 1.00 97.31 1035 THR A CA 1
ATOM 7983 C C . THR A 1 1035 ? -28.246 15.643 23.795 1.00 97.31 1035 THR A C 1
ATOM 7985 O O . THR A 1 1035 ? -27.960 16.365 24.753 1.00 97.31 1035 THR A O 1
ATOM 7988 N N . ARG A 1 1036 ? -28.137 16.077 22.538 1.00 95.19 1036 ARG A N 1
ATOM 7989 C CA . ARG A 1 1036 ? -27.696 17.425 22.154 1.00 95.19 1036 ARG A CA 1
ATOM 7990 C C . ARG A 1 1036 ? -28.634 18.013 21.110 1.00 95.19 1036 ARG A C 1
ATOM 7992 O O . ARG A 1 1036 ? -29.115 17.312 20.223 1.00 95.19 1036 ARG A O 1
ATOM 7999 N N . GLU A 1 1037 ? -28.859 19.317 21.190 1.00 94.38 1037 GLU A N 1
ATOM 8000 C CA . GLU A 1 1037 ? -29.501 20.058 20.108 1.00 94.38 1037 GLU A CA 1
ATOM 8001 C C . GLU A 1 1037 ? -28.472 20.328 19.005 1.00 94.38 1037 GLU A C 1
ATOM 8003 O O . GLU A 1 1037 ? -27.396 20.876 19.249 1.00 94.38 1037 GLU A O 1
ATOM 8008 N N . ASP A 1 1038 ? -28.786 19.914 17.783 1.00 92.19 1038 ASP A N 1
ATOM 8009 C CA . ASP A 1 1038 ? -27.938 20.167 16.628 1.00 92.19 1038 ASP A CA 1
ATOM 8010 C C . ASP A 1 1038 ? -28.088 21.618 16.165 1.00 92.19 1038 ASP A C 1
ATOM 8012 O O . ASP A 1 1038 ? -29.155 22.030 15.710 1.00 92.19 1038 ASP A O 1
ATOM 8016 N N . SER A 1 1039 ? -26.987 22.367 16.191 1.00 86.62 1039 SER A N 1
ATOM 8017 C CA . SER A 1 1039 ? -26.951 23.782 15.806 1.00 86.62 1039 SER A CA 1
ATOM 8018 C C . SER A 1 1039 ? -27.355 24.045 14.351 1.00 86.62 1039 SER A C 1
ATOM 8020 O O . SER A 1 1039 ? -27.716 25.172 14.017 1.00 86.62 1039 SER A O 1
ATOM 8022 N N . THR A 1 1040 ? -27.310 23.029 13.478 1.00 84.38 1040 THR A N 1
ATOM 8023 C CA . THR A 1 1040 ? -27.671 23.179 12.059 1.00 84.38 1040 THR A CA 1
ATOM 8024 C C . THR A 1 1040 ? -29.157 22.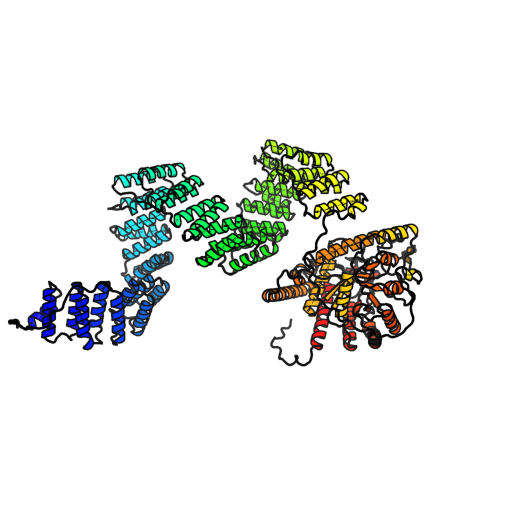967 11.770 1.00 84.38 1040 THR A C 1
ATOM 8026 O O . THR A 1 1040 ? -29.701 23.646 10.901 1.00 84.38 1040 THR A O 1
ATOM 8029 N N . SER A 1 1041 ? -29.827 22.053 12.480 1.00 86.75 1041 SER A N 1
ATOM 8030 C CA . SER A 1 1041 ? -31.246 21.728 12.253 1.00 86.75 1041 SER A CA 1
ATOM 8031 C C . SER A 1 1041 ? -32.195 22.186 13.363 1.00 86.75 1041 SER A C 1
ATOM 8033 O O . SER A 1 1041 ? -33.401 22.225 13.129 1.00 86.75 1041 SER A O 1
ATOM 8035 N N . GLY A 1 1042 ? -31.684 22.518 14.554 1.00 89.44 1042 GLY A N 1
ATOM 8036 C CA . GLY A 1 1042 ? -32.492 22.798 15.748 1.00 89.44 1042 GLY A CA 1
ATOM 8037 C C . GLY A 1 1042 ? -33.220 21.566 16.303 1.00 89.44 1042 GLY A C 1
ATOM 8038 O O . GLY A 1 1042 ? -34.135 21.696 17.111 1.00 89.44 1042 GLY A O 1
ATOM 8039 N N . LEU A 1 1043 ? -32.869 20.362 15.837 1.00 93.06 1043 LEU A N 1
ATOM 8040 C CA . LEU A 1 1043 ? -33.443 19.105 16.314 1.00 93.06 1043 LEU A CA 1
ATOM 8041 C C . LEU A 1 1043 ? -32.538 18.475 17.375 1.00 93.06 1043 LEU A C 1
ATOM 8043 O O . LEU A 1 1043 ? -31.313 18.571 17.298 1.00 93.06 1043 LEU A O 1
ATOM 8047 N N . CYS A 1 1044 ? -33.138 17.788 18.345 1.00 96.19 1044 CYS A N 1
ATOM 8048 C CA . CYS A 1 1044 ? -32.397 17.034 19.352 1.00 96.19 1044 CYS A CA 1
ATOM 8049 C C . CYS A 1 1044 ? -31.948 15.686 18.784 1.00 96.19 1044 CYS A C 1
ATOM 8051 O O . CYS A 1 1044 ? -32.766 14.953 18.236 1.00 96.19 1044 CYS A O 1
ATOM 8053 N N . TYR A 1 1045 ? -30.674 15.341 18.935 1.00 97.69 1045 TYR A N 1
ATOM 8054 C CA . TYR A 1 1045 ? -30.124 14.024 18.623 1.00 97.69 1045 TYR A CA 1
ATOM 8055 C C . TYR A 1 1045 ? -29.569 13.408 19.897 1.00 97.69 1045 TYR A C 1
ATOM 8057 O O . TYR A 1 1045 ? -28.903 14.084 20.678 1.00 97.69 1045 TYR A O 1
ATOM 8065 N N . ASP A 1 1046 ? -29.824 12.123 20.088 1.00 97.44 1046 ASP A N 1
ATOM 8066 C CA . ASP A 1 1046 ? -29.147 11.347 21.110 1.00 97.44 1046 ASP A CA 1
ATOM 8067 C C . ASP A 1 1046 ? -27.773 10.967 20.553 1.00 97.44 1046 ASP A C 1
ATOM 8069 O O . ASP A 1 1046 ? -27.647 10.173 19.617 1.00 97.44 1046 ASP A O 1
ATOM 8073 N N . CYS A 1 1047 ? -26.737 11.628 21.065 1.00 96.94 1047 CYS A N 1
ATOM 8074 C CA . CYS A 1 1047 ? -25.377 11.486 20.569 1.00 96.94 1047 CYS A CA 1
ATOM 8075 C C . CYS A 1 1047 ? -24.646 10.291 21.190 1.00 96.94 1047 CYS A C 1
ATOM 8077 O O . CYS A 1 1047 ? -23.421 10.224 21.065 1.00 96.94 1047 CYS A O 1
ATOM 8079 N N . SER A 1 1048 ? -25.356 9.357 21.832 1.00 96.62 1048 SER A N 1
ATOM 8080 C CA . SER A 1 1048 ? -24.789 8.103 22.329 1.00 96.62 1048 SER A CA 1
ATOM 8081 C C . SER A 1 1048 ? -24.470 7.109 21.199 1.00 96.62 1048 SER A C 1
ATOM 8083 O O . SER A 1 1048 ? -23.454 6.417 21.266 1.00 96.62 1048 SER A O 1
ATOM 8085 N N . ALA A 1 1049 ? -25.282 7.061 20.134 1.00 97.31 1049 ALA A N 1
ATOM 8086 C CA . ALA A 1 1049 ? -25.039 6.259 18.931 1.00 97.31 1049 ALA A CA 1
ATOM 8087 C C . ALA A 1 1049 ? -25.810 6.770 17.706 1.00 97.31 1049 ALA A C 1
ATOM 8089 O O . ALA A 1 1049 ? -26.737 7.569 17.796 1.00 97.31 1049 ALA A O 1
ATOM 8090 N N . HIS A 1 1050 ? -25.445 6.272 16.524 1.00 98.12 1050 HIS A N 1
ATOM 8091 C CA . HIS A 1 1050 ? -26.074 6.687 15.269 1.00 98.12 1050 HIS A CA 1
ATOM 8092 C C . HIS A 1 1050 ? -27.484 6.110 15.098 1.00 98.12 1050 HIS A C 1
ATOM 8094 O O . HIS A 1 1050 ? -28.361 6.796 14.582 1.00 98.12 1050 HIS A O 1
ATOM 8100 N N . PHE A 1 1051 ? -27.695 4.858 15.518 1.00 98.25 1051 PHE A N 1
ATOM 8101 C CA . PHE A 1 1051 ? -28.965 4.139 15.403 1.00 98.25 1051 PHE A CA 1
ATOM 8102 C C . PHE A 1 1051 ? -29.381 3.544 16.747 1.00 98.25 1051 PHE A C 1
ATOM 8104 O O . PHE A 1 1051 ? -28.664 2.728 17.324 1.00 98.25 1051 PHE A O 1
ATOM 8111 N N . LEU A 1 1052 ? -30.562 3.926 17.221 1.00 97.69 1052 LEU A N 1
ATOM 8112 C CA . LEU A 1 1052 ? -31.081 3.554 18.538 1.00 97.69 1052 LEU A CA 1
ATOM 8113 C C . LEU A 1 1052 ? -32.356 2.742 18.376 1.00 97.69 1052 LEU A C 1
ATOM 8115 O O . LEU A 1 1052 ? -33.105 2.969 17.432 1.00 97.69 1052 LEU A O 1
ATOM 8119 N N . TRP A 1 1053 ? -32.662 1.813 19.279 1.00 96.88 1053 TRP A N 1
ATOM 8120 C CA . TRP A 1 1053 ? -33.944 1.099 19.206 1.00 96.88 1053 TRP A CA 1
ATOM 8121 C C . TRP A 1 1053 ? -34.609 0.874 20.555 1.00 96.88 1053 TRP A C 1
ATOM 8123 O O . TRP A 1 1053 ? -33.950 0.806 21.591 1.00 96.88 1053 TRP A O 1
ATOM 8133 N N . VAL A 1 1054 ? -35.928 0.670 20.504 1.00 95.69 1054 VAL A N 1
ATOM 8134 C CA . VAL A 1 1054 ? -36.724 0.136 21.616 1.00 95.69 1054 VAL A CA 1
ATOM 8135 C C . VAL A 1 1054 ? -36.904 -1.366 21.486 1.00 95.69 1054 VAL A C 1
ATOM 8137 O O . VAL A 1 1054 ? -37.149 -1.915 20.405 1.00 95.69 1054 VAL A O 1
ATOM 8140 N N . GLY A 1 1055 ? -36.748 -2.048 22.613 1.00 92.75 1055 GLY A N 1
ATOM 8141 C CA . GLY A 1 1055 ? -36.943 -3.480 22.744 1.00 92.75 1055 GLY A CA 1
ATOM 8142 C C . GLY A 1 1055 ? -38.397 -3.847 23.025 1.00 92.75 1055 GLY A C 1
ATOM 8143 O O . GLY A 1 1055 ? -39.225 -3.009 23.369 1.00 92.75 1055 GLY A O 1
ATOM 8144 N N . GLU A 1 1056 ? -38.694 -5.147 22.997 1.00 88.50 1056 GLU A N 1
ATOM 8145 C CA . GLU A 1 1056 ? -40.015 -5.694 23.359 1.00 88.50 1056 GLU A CA 1
ATOM 8146 C C . GLU A 1 1056 ? -40.502 -5.226 24.744 1.00 88.50 1056 GLU A C 1
ATOM 8148 O O . GLU A 1 1056 ? -41.698 -5.087 24.972 1.00 88.50 1056 GLU A O 1
ATOM 8153 N N . ARG A 1 1057 ? -39.572 -4.980 25.679 1.00 90.44 1057 ARG A N 1
ATOM 8154 C CA . ARG A 1 1057 ? -39.880 -4.561 27.055 1.00 90.44 1057 ARG A CA 1
ATOM 8155 C C . ARG A 1 1057 ? -39.918 -3.045 27.255 1.00 90.44 1057 ARG A C 1
ATOM 8157 O O . ARG A 1 1057 ? -40.301 -2.640 28.346 1.00 90.44 1057 ARG A O 1
ATOM 8164 N N . THR A 1 1058 ? -39.547 -2.249 26.254 1.00 93.88 1058 THR A N 1
ATOM 8165 C CA . THR A 1 1058 ? -39.487 -0.777 26.334 1.00 93.88 1058 THR A CA 1
ATOM 8166 C C . THR A 1 1058 ? -40.318 -0.070 25.256 1.00 93.88 1058 THR A C 1
ATOM 8168 O O . THR A 1 1058 ? -40.356 1.152 25.202 1.00 93.88 1058 THR A O 1
ATOM 8171 N N . ARG A 1 1059 ? -41.022 -0.817 24.395 1.00 93.75 1059 ARG A N 1
ATOM 8172 C CA . ARG A 1 1059 ? -41.833 -0.282 23.285 1.00 93.75 1059 ARG A CA 1
ATOM 8173 C C . ARG A 1 1059 ? -43.294 0.033 23.644 1.00 93.75 1059 ARG A C 1
ATOM 8175 O O . ARG A 1 1059 ? -44.137 0.031 22.753 1.00 93.75 1059 ARG A O 1
ATOM 8182 N N . GLN A 1 1060 ? -43.632 0.219 24.920 1.00 93.06 1060 GLN A N 1
ATOM 8183 C CA . GLN A 1 1060 ? -45.012 0.510 25.330 1.00 93.06 1060 GLN A CA 1
ATOM 8184 C C . GLN A 1 1060 ? -45.439 1.895 24.828 1.00 93.06 1060 GLN A C 1
ATOM 8186 O O . GLN A 1 1060 ? -44.690 2.856 24.981 1.00 93.06 1060 GLN A O 1
ATOM 8191 N N . LEU A 1 1061 ? -46.646 1.996 24.257 1.00 92.44 1061 LEU A N 1
ATOM 8192 C CA . LEU A 1 1061 ? -47.165 3.219 23.622 1.00 92.44 1061 LEU A CA 1
ATOM 8193 C C . LEU A 1 1061 ? -47.122 4.461 24.530 1.00 92.44 1061 LEU A C 1
ATOM 8195 O O . LEU A 1 1061 ? -46.874 5.562 24.049 1.00 92.44 1061 LEU A O 1
ATOM 8199 N N . ASP A 1 1062 ? -47.373 4.288 25.825 1.00 90.25 1062 ASP A N 1
ATOM 8200 C CA . ASP A 1 1062 ? -47.385 5.328 26.858 1.00 90.25 1062 ASP A CA 1
ATOM 8201 C C . ASP A 1 1062 ? -46.160 5.275 27.793 1.00 90.25 1062 ASP A C 1
ATOM 8203 O O . ASP A 1 1062 ? -46.119 5.977 28.807 1.00 90.25 1062 ASP A O 1
ATOM 8207 N N . GLY A 1 1063 ? -45.158 4.461 27.448 1.00 94.75 1063 GLY A N 1
ATOM 8208 C CA . GLY A 1 1063 ? -43.942 4.258 28.230 1.00 94.75 1063 GLY A CA 1
ATOM 8209 C C . GLY A 1 1063 ? -42.895 5.360 28.052 1.00 94.75 1063 GLY A C 1
ATOM 8210 O O . GLY A 1 1063 ? -42.869 6.086 27.055 1.00 94.75 1063 GLY A O 1
ATOM 8211 N N . ALA A 1 1064 ? -41.980 5.451 29.019 1.00 95.94 1064 ALA A N 1
ATOM 8212 C CA . ALA A 1 1064 ? -40.933 6.474 29.043 1.00 95.94 1064 ALA A CA 1
ATOM 8213 C C . ALA A 1 1064 ? -40.000 6.446 27.821 1.00 95.94 1064 ALA A C 1
ATOM 8215 O O . ALA A 1 1064 ? -39.671 7.497 27.280 1.00 95.94 1064 ALA A O 1
ATOM 8216 N N . HIS A 1 1065 ? -39.601 5.267 27.339 1.00 96.81 1065 HIS A N 1
ATOM 8217 C CA . HIS A 1 1065 ? -38.678 5.163 26.203 1.00 96.81 1065 HIS A CA 1
ATOM 8218 C C . HIS A 1 1065 ? -39.281 5.663 24.887 1.00 96.81 1065 HIS A C 1
ATOM 8220 O O . HIS A 1 1065 ? -38.590 6.317 24.110 1.00 96.81 1065 HIS A O 1
ATOM 8226 N N . VAL A 1 1066 ? -40.569 5.399 24.645 1.00 96.62 1066 VAL A N 1
ATOM 8227 C CA . VAL A 1 1066 ? -41.277 5.923 23.464 1.00 96.62 1066 VAL A CA 1
ATOM 8228 C C . VAL A 1 1066 ? -41.449 7.441 23.576 1.00 96.62 1066 VAL A C 1
ATOM 8230 O O . VAL A 1 1066 ? -41.241 8.145 22.589 1.00 96.62 1066 VAL A O 1
ATOM 8233 N N . GLU A 1 1067 ? -41.746 7.964 24.773 1.00 96.38 1067 GLU A N 1
ATOM 8234 C CA . GLU A 1 1067 ? -41.810 9.413 25.022 1.00 96.38 1067 GLU A CA 1
ATOM 8235 C C . GLU A 1 1067 ? -40.459 10.108 24.806 1.00 96.38 1067 GLU A C 1
ATOM 8237 O O . GLU A 1 1067 ? -40.417 11.181 24.213 1.00 96.38 1067 GLU A O 1
ATOM 8242 N N . PHE A 1 1068 ? -39.347 9.505 25.229 1.00 97.19 1068 PHE A N 1
ATOM 8243 C CA . PHE A 1 1068 ? -38.013 10.049 24.973 1.00 97.19 1068 PHE A CA 1
ATOM 8244 C C . PHE A 1 1068 ? -37.709 10.076 23.467 1.00 97.19 1068 PHE A C 1
ATOM 8246 O O . PHE A 1 1068 ? -37.438 11.133 22.894 1.00 97.19 1068 PHE A O 1
ATOM 8253 N N . LEU A 1 1069 ? -37.845 8.932 22.789 1.00 97.00 1069 LEU A N 1
ATOM 8254 C CA . LEU A 1 1069 ? -37.448 8.798 21.387 1.00 97.00 1069 LEU A CA 1
ATOM 8255 C C . LEU A 1 1069 ? -38.353 9.542 20.396 1.00 97.00 1069 LEU A C 1
ATOM 8257 O O . LEU A 1 1069 ? -37.892 9.857 19.298 1.00 97.00 1069 LEU A O 1
ATOM 8261 N N . ARG A 1 1070 ? -39.607 9.875 20.747 1.00 95.38 1070 ARG A N 1
ATOM 8262 C CA . ARG A 1 1070 ? -40.488 10.635 19.835 1.00 95.38 1070 ARG A CA 1
ATOM 8263 C C . ARG A 1 1070 ? -39.948 12.028 19.491 1.00 95.38 1070 ARG A C 1
ATOM 8265 O O . ARG A 1 1070 ? -40.372 12.589 18.484 1.00 95.38 1070 ARG A O 1
ATOM 8272 N N . GLY A 1 1071 ? -39.055 12.593 20.310 1.00 93.00 1071 GLY A N 1
ATOM 8273 C CA . GLY A 1 1071 ? -38.432 13.896 20.044 1.00 93.00 1071 GLY A CA 1
ATOM 8274 C C . GLY A 1 1071 ? -36.954 13.856 19.653 1.00 93.00 1071 GLY A C 1
ATOM 8275 O O . GLY A 1 1071 ? -36.396 14.902 19.330 1.00 93.00 1071 GLY A O 1
ATOM 8276 N N . VAL A 1 1072 ? -36.332 12.675 19.620 1.00 95.88 1072 VAL A N 1
ATOM 8277 C CA . VAL A 1 1072 ? -34.950 12.491 19.151 1.00 95.88 1072 VAL A CA 1
ATOM 8278 C C . VAL A 1 1072 ? -34.929 12.271 17.637 1.00 95.88 1072 VAL A C 1
ATOM 8280 O O . VAL A 1 1072 ? -35.717 11.494 17.113 1.00 95.88 1072 VAL A O 1
ATOM 8283 N N . ALA A 1 1073 ? -34.019 12.906 16.903 1.00 96.44 1073 ALA A N 1
ATOM 8284 C CA . ALA A 1 1073 ? -33.967 12.928 15.438 1.00 96.44 1073 ALA A CA 1
ATOM 8285 C C . ALA A 1 1073 ? -33.132 11.797 14.786 1.00 96.44 1073 ALA A C 1
ATOM 8287 O O . ALA A 1 1073 ? -33.139 11.666 13.564 1.00 96.44 1073 ALA A O 1
ATOM 8288 N N . ASN A 1 1074 ? -32.498 10.922 15.571 1.00 97.88 1074 ASN A N 1
ATOM 8289 C CA . ASN A 1 1074 ? -31.768 9.741 15.084 1.00 97.88 1074 ASN A CA 1
ATOM 8290 C C . ASN A 1 1074 ? -32.677 8.755 14.319 1.00 97.88 1074 ASN A C 1
ATOM 8292 O O . ASN A 1 1074 ? -33.858 8.650 14.642 1.00 97.88 1074 ASN A O 1
ATOM 8296 N N . PRO A 1 1075 ? -32.171 7.960 13.362 1.00 98.19 1075 PRO A N 1
ATOM 8297 C CA . PRO A 1 1075 ? -32.908 6.796 12.877 1.00 98.19 1075 PRO A CA 1
ATOM 8298 C C . PRO A 1 1075 ? -33.162 5.802 14.024 1.00 98.19 1075 PRO A C 1
ATOM 8300 O O . PRO A 1 1075 ? -32.276 5.528 14.839 1.00 98.19 1075 PRO A O 1
ATOM 8303 N N . LEU A 1 1076 ? -34.382 5.261 14.079 1.00 98.44 1076 LEU A N 1
ATOM 8304 C CA . LEU A 1 1076 ? -34.883 4.462 15.195 1.00 98.44 1076 LEU A CA 1
ATOM 8305 C C . LEU A 1 1076 ? -35.255 3.038 14.779 1.00 98.44 1076 LEU A C 1
ATOM 8307 O O . LEU A 1 1076 ? -35.793 2.795 13.698 1.00 98.44 1076 LEU A O 1
ATOM 8311 N N . GLY A 1 1077 ? -35.029 2.087 15.679 1.00 97.94 1077 GLY A N 1
ATOM 8312 C CA . GLY A 1 1077 ? -35.481 0.709 15.566 1.00 97.94 1077 GLY A CA 1
ATOM 8313 C C . GLY A 1 1077 ? -36.648 0.384 16.502 1.00 97.94 1077 GLY A C 1
ATOM 8314 O O . GLY A 1 1077 ? -36.722 0.875 17.629 1.00 97.94 1077 GLY A O 1
ATOM 8315 N N . ILE A 1 1078 ? -37.531 -0.511 16.064 1.00 97.94 1078 ILE A N 1
ATOM 8316 C CA . ILE A 1 1078 ? -38.596 -1.097 16.886 1.00 97.94 1078 ILE A CA 1
ATOM 8317 C C . ILE A 1 1078 ? -38.459 -2.613 16.807 1.00 97.94 1078 ILE A C 1
ATOM 8319 O O . ILE A 1 1078 ? -38.698 -3.205 15.752 1.00 97.94 1078 ILE A O 1
ATOM 8323 N N . LYS A 1 1079 ? -38.076 -3.264 17.910 1.00 95.31 1079 LYS A N 1
ATOM 8324 C CA . LYS A 1 1079 ? -38.070 -4.732 17.969 1.00 95.31 1079 LYS A CA 1
ATOM 8325 C C . LYS A 1 1079 ? -39.494 -5.267 18.082 1.00 95.31 1079 LYS A C 1
ATOM 8327 O O . LYS A 1 1079 ? -40.249 -4.828 18.943 1.00 95.31 1079 LYS A O 1
ATOM 8332 N N . VAL A 1 1080 ? -39.836 -6.247 17.248 1.00 95.25 1080 VAL A N 1
ATOM 8333 C CA . VAL A 1 1080 ? -41.162 -6.879 17.217 1.00 95.25 1080 VAL A CA 1
ATOM 8334 C C . VAL A 1 1080 ? -41.047 -8.395 17.325 1.00 95.25 1080 VAL A C 1
ATOM 8336 O O . VAL A 1 1080 ? -40.223 -9.015 16.652 1.00 95.25 1080 VAL A O 1
ATOM 8339 N N . SER A 1 1081 ? -41.877 -8.995 18.177 1.00 92.31 1081 SER A N 1
ATOM 8340 C CA . SER A 1 1081 ? -41.964 -10.446 18.375 1.00 92.31 1081 SER A CA 1
ATOM 8341 C C . SER A 1 1081 ? -43.269 -11.031 17.827 1.00 92.31 1081 SER A C 1
ATOM 8343 O O . SER A 1 1081 ? -44.132 -10.304 17.338 1.00 92.31 1081 SER A O 1
ATOM 8345 N N . ASP A 1 1082 ? -43.447 -12.346 17.948 1.00 89.06 1082 ASP A N 1
ATOM 8346 C CA . ASP A 1 1082 ? -44.677 -13.069 17.602 1.00 89.06 1082 ASP A CA 1
ATOM 8347 C C . ASP A 1 1082 ? -45.921 -12.591 18.379 1.00 89.06 1082 ASP A C 1
ATOM 8349 O O . ASP A 1 1082 ? -47.052 -12.896 17.987 1.00 89.06 1082 ASP A O 1
ATOM 8353 N N . LYS A 1 1083 ? -45.708 -11.813 19.449 1.00 91.19 1083 LYS A N 1
ATOM 8354 C CA . LYS A 1 1083 ? -46.736 -11.188 20.291 1.00 91.19 1083 LYS A CA 1
ATOM 8355 C C . LYS A 1 1083 ? -47.139 -9.781 19.843 1.00 91.19 1083 LYS A C 1
ATOM 8357 O O . LYS A 1 1083 ? -48.046 -9.213 20.442 1.00 91.19 1083 LYS A O 1
ATOM 8362 N N . MET A 1 1084 ? -46.464 -9.199 18.850 1.00 94.69 1084 MET A N 1
ATOM 8363 C CA . MET A 1 1084 ? -46.762 -7.841 18.391 1.00 94.69 1084 MET A CA 1
ATOM 8364 C C . MET A 1 1084 ? -48.150 -7.772 17.746 1.00 94.69 1084 MET A C 1
ATOM 8366 O O . MET A 1 1084 ? -48.434 -8.495 16.787 1.00 94.69 1084 MET A O 1
ATOM 8370 N N . ASP A 1 1085 ? -48.987 -6.861 18.241 1.00 95.38 1085 ASP A N 1
ATOM 8371 C CA . ASP A 1 1085 ? -50.261 -6.536 17.613 1.00 95.38 1085 ASP A CA 1
ATOM 8372 C C . ASP A 1 1085 ? -50.045 -5.617 16.388 1.00 95.38 1085 ASP A C 1
ATOM 8374 O O . ASP A 1 1085 ? -49.349 -4.599 16.487 1.00 95.38 1085 ASP A O 1
ATOM 8378 N N . PRO A 1 1086 ? -50.627 -5.930 15.212 1.00 96.69 1086 PRO A N 1
ATOM 8379 C CA . PRO A 1 1086 ? -50.439 -5.111 14.017 1.00 96.69 1086 PRO A CA 1
ATOM 8380 C C . PRO A 1 1086 ? -50.949 -3.667 14.141 1.00 96.69 1086 PRO A C 1
ATOM 8382 O O . PRO A 1 1086 ? -50.370 -2.779 13.517 1.00 96.69 1086 PRO A O 1
ATOM 8385 N N . ALA A 1 1087 ? -52.014 -3.411 14.910 1.00 96.12 1087 ALA A N 1
ATOM 8386 C CA . ALA A 1 1087 ? -52.542 -2.059 15.095 1.00 96.12 1087 ALA A CA 1
ATOM 8387 C C . ALA A 1 1087 ? -51.686 -1.252 16.083 1.00 96.12 1087 ALA A C 1
ATOM 8389 O O . ALA A 1 1087 ? -51.489 -0.052 15.887 1.00 96.12 1087 ALA A O 1
ATOM 8390 N N . GLU A 1 1088 ? -51.137 -1.904 17.109 1.00 96.50 1088 GLU A N 1
ATOM 8391 C CA . GLU A 1 1088 ? -50.157 -1.304 18.020 1.00 96.50 1088 GLU A CA 1
ATOM 8392 C C . GLU A 1 1088 ? -48.878 -0.881 17.279 1.00 96.50 1088 GLU A C 1
ATOM 8394 O O . GLU A 1 1088 ? -48.419 0.247 17.459 1.00 96.50 1088 GLU A O 1
ATOM 8399 N N . LEU A 1 1089 ? -48.346 -1.727 16.384 1.00 97.50 1089 LEU A N 1
ATOM 8400 C CA . LEU A 1 1089 ? -47.171 -1.390 15.570 1.00 97.50 1089 LEU A CA 1
ATOM 8401 C C . LEU A 1 1089 ? -47.403 -0.137 14.711 1.00 97.50 1089 LEU A C 1
ATOM 8403 O O . LEU A 1 1089 ? -46.549 0.746 14.680 1.00 97.50 1089 LEU A O 1
ATOM 8407 N N . VAL A 1 1090 ? -48.557 -0.036 14.044 1.00 98.12 1090 VAL A N 1
ATOM 8408 C CA . VAL A 1 1090 ? -48.901 1.140 13.223 1.00 98.12 1090 VAL A CA 1
ATOM 8409 C C . VAL A 1 1090 ? -48.923 2.417 14.068 1.00 98.12 1090 VAL A C 1
ATOM 8411 O O . VAL A 1 1090 ? -48.358 3.428 13.649 1.00 98.12 1090 VAL A O 1
ATOM 8414 N N . LYS A 1 1091 ? -49.498 2.364 15.277 1.00 97.31 1091 LYS A N 1
ATOM 8415 C CA . LYS A 1 1091 ? -49.515 3.501 16.215 1.00 97.31 1091 LYS A CA 1
ATOM 8416 C C . LYS A 1 1091 ? -48.118 3.872 16.711 1.00 97.31 1091 LYS A C 1
ATOM 8418 O O . LYS A 1 1091 ? -47.802 5.052 16.807 1.00 97.31 1091 LYS A O 1
ATOM 8423 N N . LEU A 1 1092 ? -47.264 2.889 17.003 1.00 96.94 1092 LEU A N 1
ATOM 8424 C CA . LEU A 1 1092 ? -45.875 3.149 17.402 1.00 96.94 1092 LEU A CA 1
ATOM 8425 C C . LEU A 1 1092 ? -45.095 3.867 16.296 1.00 96.94 1092 LEU A C 1
ATOM 8427 O O . LEU A 1 1092 ? -44.377 4.826 16.572 1.00 96.94 1092 LEU A O 1
ATOM 8431 N N . ILE A 1 1093 ? -45.262 3.430 15.045 1.00 97.88 1093 ILE A N 1
ATOM 8432 C CA . ILE A 1 1093 ? -44.636 4.079 13.886 1.00 97.88 1093 ILE A CA 1
ATOM 8433 C C . ILE A 1 1093 ? -45.161 5.510 13.725 1.00 97.88 1093 ILE A C 1
ATOM 8435 O O . ILE A 1 1093 ? -44.375 6.413 13.465 1.00 97.88 1093 ILE A O 1
ATOM 8439 N N . GLU A 1 1094 ? -46.461 5.735 13.922 1.00 96.81 1094 GLU A N 1
ATOM 8440 C CA . GLU A 1 1094 ? -47.070 7.069 13.852 1.00 96.81 1094 GLU A CA 1
ATOM 8441 C C . GLU A 1 1094 ? -46.504 8.024 14.917 1.00 96.81 1094 GLU A C 1
ATOM 8443 O O . GLU A 1 1094 ? -46.205 9.176 14.610 1.00 96.81 1094 GLU A O 1
ATOM 8448 N N . ILE A 1 1095 ? -46.280 7.539 16.144 1.00 95.94 1095 ILE A N 1
ATOM 8449 C CA . ILE A 1 1095 ? -45.693 8.333 17.236 1.00 95.94 1095 ILE A CA 1
ATOM 8450 C C . ILE A 1 1095 ? -44.221 8.674 16.961 1.00 95.94 1095 ILE A C 1
ATOM 8452 O O . ILE A 1 1095 ? -43.801 9.808 17.187 1.00 95.94 1095 ILE A O 1
ATOM 8456 N N . LEU A 1 1096 ? -43.428 7.703 16.497 1.00 96.62 1096 LEU A N 1
ATOM 8457 C CA . LEU A 1 1096 ? -41.972 7.847 16.344 1.00 96.62 1096 LEU A CA 1
ATOM 8458 C C . LEU A 1 1096 ? -41.540 8.420 14.980 1.00 96.62 1096 LEU A C 1
ATOM 8460 O O . LEU A 1 1096 ? -40.401 8.878 14.827 1.00 96.62 1096 LEU A O 1
ATOM 8464 N N . ASN A 1 1097 ? -42.431 8.386 13.988 1.00 96.75 1097 ASN A N 1
ATOM 8465 C CA . ASN A 1 1097 ? -42.227 8.910 12.638 1.00 96.75 1097 ASN A CA 1
ATOM 8466 C C . ASN A 1 1097 ? -43.494 9.591 12.090 1.00 96.75 1097 ASN A C 1
ATOM 8468 O O . ASN A 1 1097 ? -44.057 9.146 11.084 1.00 96.75 1097 ASN A O 1
ATOM 8472 N N . PRO A 1 1098 ? -43.939 10.695 12.716 1.00 94.44 1098 PRO A N 1
ATOM 8473 C CA . PRO A 1 1098 ? -45.177 11.365 12.327 1.00 94.44 1098 PRO A CA 1
ATOM 8474 C C . PRO A 1 1098 ? -45.129 11.949 10.907 1.00 94.44 1098 PRO A C 1
ATOM 8476 O O . PRO A 1 1098 ? -46.164 12.095 10.265 1.00 94.44 1098 PRO A O 1
ATOM 8479 N N . GLN A 1 1099 ? -43.938 12.249 10.377 1.00 94.00 1099 GLN A N 1
ATOM 8480 C CA . GLN A 1 1099 ? -43.752 12.716 8.996 1.00 94.00 1099 GLN A CA 1
ATOM 8481 C C . GLN A 1 1099 ? -43.593 11.575 7.978 1.00 94.00 1099 GLN A C 1
ATOM 8483 O O . GLN A 1 1099 ? -43.386 11.847 6.797 1.00 94.00 1099 GLN A O 1
ATOM 8488 N N . ASN A 1 1100 ? -43.664 10.310 8.413 1.00 95.69 1100 ASN A N 1
ATOM 8489 C CA . ASN A 1 1100 ? -43.471 9.122 7.577 1.00 95.69 1100 ASN A CA 1
ATOM 8490 C C . ASN A 1 1100 ? -42.197 9.192 6.706 1.00 95.69 1100 ASN A C 1
ATOM 8492 O O . ASN A 1 1100 ? -42.193 8.821 5.529 1.00 95.69 1100 ASN A O 1
ATOM 8496 N N . LYS A 1 1101 ? -41.105 9.714 7.275 1.00 95.25 1101 LYS A N 1
ATOM 8497 C CA . LYS A 1 1101 ? -39.823 9.868 6.587 1.00 95.25 1101 LYS A CA 1
ATOM 8498 C C . LYS A 1 1101 ? -39.212 8.480 6.323 1.00 95.25 1101 LYS A C 1
ATOM 8500 O O . LYS A 1 1101 ? -39.073 7.705 7.272 1.00 95.25 1101 LYS A O 1
ATOM 8505 N N . PRO A 1 1102 ? -38.846 8.128 5.077 1.00 95.75 1102 PRO A N 1
ATOM 8506 C CA . PRO A 1 1102 ? -38.144 6.876 4.794 1.00 95.75 1102 PRO A CA 1
ATOM 8507 C C . PRO A 1 1102 ? -36.810 6.793 5.545 1.00 95.75 1102 PRO A C 1
ATOM 8509 O O . PRO A 1 1102 ? -36.129 7.801 5.701 1.00 95.75 1102 PRO A O 1
ATOM 8512 N N . GLY A 1 1103 ? -36.437 5.598 6.009 1.00 96.06 1103 GLY A N 1
ATOM 8513 C CA . GLY A 1 1103 ? -35.189 5.364 6.754 1.00 96.06 1103 GLY A CA 1
ATOM 8514 C C . GLY A 1 1103 ? -35.243 5.722 8.241 1.00 96.06 1103 GLY A C 1
ATOM 8515 O O . GLY A 1 1103 ? -34.415 5.241 9.010 1.00 96.06 1103 GLY A O 1
ATOM 8516 N N . ARG A 1 1104 ? -36.260 6.483 8.664 1.00 97.31 1104 ARG A N 1
ATOM 8517 C CA . ARG A 1 1104 ? -36.466 6.875 10.061 1.00 97.31 1104 ARG A CA 1
ATOM 8518 C C . ARG A 1 1104 ? -36.810 5.700 10.973 1.00 97.31 1104 ARG A C 1
ATOM 8520 O O . ARG A 1 1104 ? -36.322 5.662 12.094 1.00 97.31 1104 ARG A O 1
ATOM 8527 N N . ILE A 1 1105 ? -37.651 4.765 10.520 1.00 98.31 1105 ILE A N 1
ATOM 8528 C CA . ILE A 1 1105 ? -38.057 3.590 11.308 1.00 98.31 1105 ILE A CA 1
ATOM 8529 C C . ILE A 1 1105 ? -37.565 2.306 10.663 1.00 98.31 1105 ILE A C 1
ATOM 8531 O O . ILE A 1 1105 ? -37.843 2.023 9.497 1.00 98.31 1105 ILE A O 1
ATOM 8535 N N . THR A 1 1106 ? -36.911 1.492 11.479 1.00 98.56 1106 THR A N 1
ATOM 8536 C CA . THR A 1 1106 ? -36.511 0.128 11.162 1.00 98.56 1106 THR A CA 1
ATOM 8537 C C . THR A 1 1106 ? -37.271 -0.851 12.055 1.00 98.56 1106 THR A C 1
ATOM 8539 O O . THR A 1 1106 ? -37.143 -0.824 13.276 1.00 98.56 1106 THR A O 1
ATOM 8542 N N . VAL A 1 1107 ? -38.067 -1.741 11.470 1.00 98.38 1107 VAL A N 1
ATOM 8543 C CA . VAL A 1 1107 ? -38.785 -2.788 12.209 1.00 98.38 1107 VAL A CA 1
ATOM 8544 C C . VAL A 1 1107 ? -37.908 -4.036 12.273 1.00 98.38 1107 VAL A C 1
ATOM 8546 O O . VAL A 1 1107 ? -37.635 -4.662 11.250 1.00 98.38 1107 VAL A O 1
ATOM 8549 N N . ILE A 1 1108 ? -37.467 -4.395 13.480 1.00 97.44 1108 ILE A N 1
ATOM 8550 C CA . ILE A 1 1108 ? -36.553 -5.513 13.745 1.00 97.44 1108 ILE A CA 1
ATOM 8551 C C . ILE A 1 1108 ? -37.378 -6.726 14.199 1.00 97.44 1108 ILE A C 1
ATOM 8553 O O . ILE A 1 1108 ? -37.777 -6.824 15.361 1.00 97.44 1108 ILE A O 1
ATOM 8557 N N . ALA A 1 1109 ? -37.666 -7.644 13.280 1.00 96.56 1109 ALA A N 1
ATOM 8558 C CA . ALA A 1 1109 ? -38.499 -8.820 13.511 1.00 96.56 1109 ALA A CA 1
ATOM 8559 C C . ALA A 1 1109 ? -37.707 -9.985 14.122 1.00 96.56 1109 ALA A C 1
ATOM 8561 O O . ALA A 1 1109 ? -36.725 -10.445 13.544 1.00 96.56 1109 ALA A O 1
ATOM 8562 N N . ARG A 1 1110 ? -38.178 -10.487 15.270 1.00 92.25 1110 ARG A N 1
ATOM 8563 C CA . ARG A 1 1110 ? -37.604 -11.622 16.016 1.00 92.25 1110 ARG A CA 1
ATOM 8564 C C . ARG A 1 1110 ? -38.693 -12.605 16.442 1.00 92.25 1110 ARG A C 1
ATOM 8566 O O . ARG A 1 1110 ? -39.290 -12.443 17.509 1.00 92.25 1110 ARG A O 1
ATOM 8573 N N . MET A 1 1111 ? -38.978 -13.614 15.623 1.00 89.81 1111 MET A N 1
ATOM 8574 C CA . MET A 1 1111 ? -40.162 -14.466 15.831 1.00 89.81 1111 MET A CA 1
ATOM 8575 C C . MET A 1 1111 ? -39.870 -15.970 15.790 1.00 89.81 1111 MET A C 1
ATOM 8577 O O . MET A 1 1111 ? -40.732 -16.755 16.187 1.00 89.81 1111 MET A O 1
ATOM 8581 N N . GLY A 1 1112 ? -38.676 -16.393 15.368 1.00 88.56 1112 GLY A N 1
ATOM 8582 C CA . GLY A 1 1112 ? -38.396 -17.803 15.092 1.00 88.56 1112 GLY A CA 1
ATOM 8583 C C . GLY A 1 1112 ? -38.935 -18.211 13.719 1.00 88.56 1112 GLY A C 1
ATOM 8584 O O . GLY A 1 1112 ? -39.949 -17.687 13.247 1.00 88.56 1112 GLY A O 1
ATOM 8585 N N . ALA A 1 1113 ? -38.290 -19.183 13.071 1.00 82.31 1113 ALA A N 1
ATOM 8586 C CA . ALA A 1 1113 ? -38.619 -19.579 11.696 1.00 82.31 1113 ALA A CA 1
ATOM 8587 C C . ALA A 1 1113 ? -40.095 -19.980 11.492 1.00 82.31 1113 ALA A C 1
ATOM 8589 O O . ALA A 1 1113 ? -40.708 -19.614 10.487 1.00 82.31 1113 ALA A O 1
ATOM 8590 N N . ALA A 1 1114 ? -40.678 -20.697 12.460 1.00 84.00 1114 ALA A N 1
ATOM 8591 C CA . ALA A 1 1114 ? -42.063 -21.162 12.394 1.00 84.00 1114 ALA A CA 1
ATOM 8592 C C . ALA A 1 1114 ? -43.072 -20.003 12.439 1.00 84.00 1114 ALA A C 1
ATOM 8594 O O . ALA A 1 1114 ? -43.987 -19.944 11.616 1.00 84.00 1114 ALA A O 1
ATOM 8595 N N . ASN A 1 1115 ? -42.888 -19.046 13.355 1.00 92.12 1115 ASN A N 1
ATOM 8596 C CA . ASN A 1 1115 ? -43.813 -17.920 13.484 1.00 92.12 1115 ASN A CA 1
ATOM 8597 C C . ASN A 1 1115 ? -43.580 -16.851 12.418 1.00 92.12 1115 ASN A C 1
ATOM 8599 O O . ASN A 1 1115 ? -44.529 -16.149 12.075 1.00 92.12 1115 ASN A O 1
ATOM 8603 N N . MET A 1 1116 ? -42.366 -16.736 11.863 1.00 92.94 1116 MET A N 1
ATOM 8604 C CA . MET A 1 1116 ? -42.050 -15.747 10.828 1.00 92.94 1116 MET A CA 1
ATOM 8605 C C . MET A 1 1116 ? -43.020 -15.854 9.642 1.00 92.94 1116 MET A C 1
ATOM 8607 O O . MET A 1 1116 ? -43.575 -14.851 9.206 1.00 92.94 1116 MET A O 1
ATOM 8611 N N . ARG A 1 1117 ? -43.326 -17.077 9.185 1.00 91.94 1117 ARG A N 1
ATOM 8612 C CA . ARG A 1 1117 ? -44.256 -17.319 8.062 1.00 91.94 1117 ARG A CA 1
ATOM 8613 C C . ARG A 1 1117 ? -45.722 -17.037 8.390 1.00 91.94 1117 ARG A C 1
ATOM 8615 O O . ARG A 1 1117 ? -46.519 -16.830 7.483 1.00 91.94 1117 ARG A O 1
ATOM 8622 N N . VAL A 1 1118 ? -46.086 -17.037 9.671 1.00 92.94 1118 VAL A N 1
ATOM 8623 C CA . VAL A 1 1118 ? -47.477 -16.886 10.119 1.00 92.94 1118 VAL A CA 1
ATOM 8624 C C . VAL A 1 1118 ? -47.768 -15.444 10.524 1.00 92.94 1118 VAL A C 1
ATOM 8626 O O . VAL A 1 1118 ? -48.786 -14.879 10.132 1.00 92.94 1118 VAL A O 1
ATOM 8629 N N . LYS A 1 1119 ? -46.886 -14.824 11.310 1.00 94.81 1119 LYS A N 1
ATOM 8630 C CA . LYS A 1 1119 ? -47.137 -13.543 11.981 1.00 94.81 1119 LYS A CA 1
ATOM 8631 C C . LYS A 1 1119 ? -46.643 -12.339 11.181 1.00 94.81 1119 LYS A C 1
ATOM 8633 O O . LYS A 1 1119 ? -47.385 -11.366 11.060 1.00 94.81 1119 LYS A O 1
ATOM 8638 N N . LEU A 1 1120 ? -45.460 -12.416 10.566 1.00 96.31 1120 LEU A N 1
ATOM 8639 C CA . LEU A 1 1120 ? -44.883 -11.297 9.809 1.00 96.31 1120 LEU A CA 1
ATOM 8640 C C . LEU A 1 1120 ? -45.783 -10.785 8.660 1.00 96.31 1120 LEU A C 1
ATOM 8642 O O . LEU A 1 1120 ? -45.912 -9.563 8.546 1.00 96.31 1120 LEU A O 1
ATOM 8646 N N . PRO A 1 1121 ? -46.482 -11.637 7.870 1.00 96.94 1121 PRO A N 1
ATOM 8647 C CA . PRO A 1 1121 ? -47.390 -11.156 6.823 1.00 96.94 1121 PRO A CA 1
ATOM 8648 C C . PRO A 1 1121 ? -48.452 -10.175 7.339 1.00 96.94 1121 PRO A C 1
ATOM 8650 O O . PRO A 1 1121 ? -48.777 -9.183 6.688 1.00 96.94 1121 PRO A O 1
ATOM 8653 N N . HIS A 1 1122 ? -48.975 -10.415 8.544 1.00 96.88 1122 HIS A N 1
ATOM 8654 C CA . HIS A 1 1122 ? -50.019 -9.586 9.145 1.00 96.88 1122 HIS A CA 1
ATOM 8655 C C . HIS A 1 1122 ? -49.491 -8.191 9.502 1.00 96.88 1122 HIS A C 1
ATOM 8657 O O . HIS A 1 1122 ? -50.188 -7.199 9.274 1.00 96.88 1122 HIS A O 1
ATOM 8663 N N . LEU A 1 1123 ? -48.250 -8.112 9.995 1.00 97.50 1123 LEU A N 1
ATOM 8664 C CA . LEU A 1 1123 ? -47.571 -6.850 10.291 1.00 97.50 1123 LEU A CA 1
ATOM 8665 C C . LEU A 1 1123 ? -47.266 -6.068 9.011 1.00 97.50 1123 LEU A C 1
ATOM 8667 O O . LEU A 1 1123 ? -47.615 -4.892 8.922 1.00 97.50 1123 LEU A O 1
ATOM 8671 N N . ILE A 1 1124 ? -46.700 -6.726 7.992 1.00 97.50 1124 ILE A N 1
ATOM 8672 C CA . ILE A 1 1124 ? -46.394 -6.091 6.701 1.00 97.50 1124 ILE A CA 1
ATOM 8673 C C . ILE A 1 1124 ? -47.666 -5.503 6.080 1.00 97.50 1124 ILE A C 1
ATOM 8675 O O . ILE A 1 1124 ? -47.680 -4.338 5.679 1.00 97.50 1124 ILE A O 1
ATOM 8679 N N . ARG A 1 1125 ? -48.766 -6.266 6.047 1.00 97.62 1125 ARG A N 1
ATOM 8680 C CA . ARG A 1 1125 ? -50.057 -5.789 5.520 1.00 97.62 1125 ARG A CA 1
ATOM 8681 C C . ARG A 1 1125 ? -50.632 -4.628 6.321 1.00 97.62 1125 ARG A C 1
ATOM 8683 O O . ARG A 1 1125 ? -51.317 -3.793 5.737 1.00 97.62 1125 ARG A O 1
ATOM 8690 N N . ALA A 1 1126 ? -50.443 -4.590 7.639 1.00 97.44 1126 ALA A N 1
ATOM 8691 C CA . ALA A 1 1126 ? -50.927 -3.486 8.468 1.00 97.44 1126 ALA A CA 1
ATOM 8692 C C . ALA A 1 1126 ? -50.152 -2.192 8.182 1.00 97.44 1126 ALA A C 1
ATOM 8694 O O . ALA A 1 1126 ? -50.769 -1.189 7.834 1.00 97.44 1126 ALA A O 1
ATOM 8695 N N . VAL A 1 1127 ? -48.817 -2.250 8.206 1.00 97.38 1127 VAL A N 1
ATOM 8696 C CA . VAL A 1 1127 ? -47.934 -1.107 7.914 1.00 97.38 1127 VAL A CA 1
ATOM 8697 C C . VAL A 1 1127 ? -48.162 -0.579 6.492 1.00 97.38 1127 VAL A C 1
ATOM 8699 O O . VAL A 1 1127 ? -48.329 0.623 6.290 1.00 97.38 1127 VAL A O 1
ATOM 8702 N N . ARG A 1 1128 ? -48.276 -1.474 5.500 1.00 95.12 1128 ARG A N 1
ATOM 8703 C CA . ARG A 1 1128 ? -48.573 -1.091 4.108 1.00 95.12 1128 ARG A CA 1
ATOM 8704 C C . ARG A 1 1128 ? -49.949 -0.449 3.952 1.00 95.12 1128 ARG A C 1
ATOM 8706 O O . ARG A 1 1128 ? -50.065 0.540 3.237 1.00 95.12 1128 ARG A O 1
ATOM 8713 N N . ARG A 1 1129 ? -50.989 -0.983 4.609 1.00 95.62 1129 ARG A N 1
ATOM 8714 C CA . ARG A 1 1129 ? -52.340 -0.385 4.587 1.00 95.62 1129 ARG A CA 1
ATOM 8715 C C . ARG A 1 1129 ? -52.367 0.999 5.230 1.00 95.62 1129 ARG A C 1
ATOM 8717 O O . ARG A 1 1129 ? -53.126 1.844 4.773 1.00 95.62 1129 ARG A O 1
ATOM 8724 N N . ALA A 1 1130 ? -51.526 1.233 6.235 1.00 95.00 1130 ALA A N 1
ATOM 8725 C CA . ALA A 1 1130 ? -51.334 2.546 6.842 1.00 95.00 1130 ALA A CA 1
ATOM 8726 C C . ALA A 1 1130 ? -50.487 3.507 5.979 1.00 95.00 1130 ALA A C 1
ATOM 8728 O O . ALA A 1 1130 ? -50.320 4.664 6.349 1.00 95.00 1130 ALA A O 1
ATOM 8729 N N . GLY A 1 1131 ? -49.937 3.054 4.842 1.00 94.31 1131 GLY A N 1
ATOM 8730 C CA . GLY A 1 1131 ? -49.074 3.864 3.973 1.00 94.31 1131 GLY A CA 1
ATOM 8731 C C . GLY A 1 1131 ? -47.706 4.193 4.580 1.00 94.31 1131 GLY A C 1
ATOM 8732 O O . GLY A 1 1131 ? -47.020 5.091 4.094 1.00 94.31 1131 GLY A O 1
ATOM 8733 N N . GLN A 1 1132 ? -47.305 3.492 5.641 1.00 96.31 1132 GLN A N 1
ATOM 8734 C CA . GLN A 1 1132 ? -46.074 3.761 6.377 1.00 96.31 1132 GLN A CA 1
ATOM 8735 C C . GLN A 1 1132 ? -44.860 3.112 5.699 1.00 96.31 1132 GLN A C 1
ATOM 8737 O O . GLN A 1 1132 ? -44.928 1.972 5.230 1.00 96.31 1132 GLN A O 1
ATOM 8742 N N . ILE A 1 1133 ? -43.738 3.833 5.659 1.00 95.12 1133 ILE A N 1
ATOM 8743 C CA . ILE A 1 1133 ? -42.485 3.375 5.049 1.00 95.12 1133 ILE A CA 1
ATOM 8744 C C . ILE A 1 1133 ? -41.500 3.021 6.159 1.00 95.12 1133 ILE A C 1
ATOM 8746 O O . ILE A 1 1133 ? -41.097 3.877 6.945 1.00 95.12 1133 ILE A O 1
ATOM 8750 N N . VAL A 1 1134 ? -41.095 1.751 6.206 1.00 97.69 1134 VAL A N 1
ATOM 8751 C CA . VAL A 1 1134 ? -40.162 1.230 7.212 1.00 97.69 1134 VAL A CA 1
ATOM 8752 C C . VAL A 1 1134 ? -39.120 0.320 6.574 1.00 97.69 1134 VAL A C 1
ATOM 8754 O O . VAL A 1 1134 ? -39.395 -0.355 5.579 1.00 97.69 1134 VAL A O 1
ATOM 8757 N N . THR A 1 1135 ? -37.939 0.257 7.181 1.00 98.38 1135 THR A N 1
ATOM 8758 C CA . THR A 1 1135 ? -36.912 -0.732 6.838 1.00 98.38 1135 THR A CA 1
ATOM 8759 C C . THR A 1 1135 ? -37.175 -2.013 7.618 1.00 98.38 1135 THR A C 1
ATOM 8761 O O . THR A 1 1135 ? -37.166 -2.005 8.845 1.00 98.38 1135 THR A O 1
ATOM 8764 N N . TRP A 1 1136 ? -37.419 -3.127 6.934 1.00 98.19 1136 TRP A N 1
ATOM 8765 C CA . TRP A 1 1136 ? -37.632 -4.417 7.595 1.00 98.19 1136 TRP A CA 1
ATOM 8766 C C . TRP A 1 1136 ? -36.309 -5.139 7.814 1.00 98.19 1136 TRP A C 1
ATOM 8768 O O . TRP A 1 1136 ? -35.532 -5.298 6.876 1.00 98.19 1136 TRP A O 1
ATOM 8778 N N . VAL A 1 1137 ? -36.065 -5.606 9.035 1.00 98.06 1137 VAL A N 1
ATOM 8779 C CA . VAL A 1 1137 ? -34.824 -6.285 9.420 1.00 98.06 1137 VAL A CA 1
ATOM 8780 C C . VAL A 1 1137 ? -35.148 -7.562 10.175 1.00 98.06 1137 VAL A C 1
ATOM 8782 O O . VAL A 1 1137 ? -35.974 -7.547 11.082 1.00 98.06 1137 VAL A O 1
ATOM 8785 N N . SER A 1 1138 ? -34.479 -8.662 9.838 1.00 96.88 1138 SER A N 1
ATOM 8786 C CA . SER A 1 1138 ? -34.594 -9.917 10.588 1.00 96.88 1138 SER A CA 1
ATOM 8787 C C . SER A 1 1138 ? -33.550 -9.983 11.705 1.00 96.88 1138 SER A C 1
ATOM 8789 O O . SER A 1 1138 ? -32.360 -9.852 11.435 1.00 96.88 1138 SER A O 1
ATOM 8791 N N . ASP A 1 1139 ? -33.977 -10.271 12.934 1.00 95.44 1139 ASP A N 1
ATOM 8792 C CA . ASP A 1 1139 ? -33.133 -10.664 14.074 1.00 95.44 1139 ASP A CA 1
ATOM 8793 C C . ASP A 1 1139 ? -33.385 -12.152 14.385 1.00 95.44 1139 ASP A C 1
ATOM 8795 O O . ASP A 1 1139 ? -34.215 -12.486 15.240 1.00 95.44 1139 ASP A O 1
ATOM 8799 N N . PRO A 1 1140 ? -32.695 -13.072 13.680 1.00 93.06 1140 PRO A N 1
ATOM 8800 C CA . PRO A 1 1140 ? -32.889 -14.513 13.841 1.00 93.06 1140 PRO A CA 1
ATOM 8801 C C . PRO A 1 1140 ? -32.230 -15.078 15.109 1.00 93.06 1140 PRO A C 1
ATOM 8803 O O . PRO A 1 1140 ? -32.253 -16.287 15.350 1.00 93.06 1140 PRO A O 1
ATOM 8806 N N . MET A 1 1141 ? -31.611 -14.229 15.932 1.00 90.31 1141 MET A N 1
ATOM 8807 C CA . MET A 1 1141 ? -30.821 -14.677 17.074 1.00 90.31 1141 MET A CA 1
ATOM 8808 C C . MET A 1 1141 ? -31.716 -14.942 18.279 1.00 90.31 1141 MET A C 1
ATOM 8810 O O . MET A 1 1141 ? -31.532 -15.909 19.007 1.00 90.31 1141 MET A O 1
ATOM 8814 N N . HIS A 1 1142 ? -32.741 -14.130 18.515 1.00 82.75 1142 HIS A N 1
ATOM 8815 C CA . HIS A 1 1142 ? -33.536 -14.263 19.739 1.00 82.75 1142 HIS A CA 1
ATOM 8816 C C . HIS A 1 1142 ? -34.665 -15.301 19.656 1.00 82.75 1142 HIS A C 1
ATOM 8818 O O . HIS A 1 1142 ? -35.076 -15.817 20.694 1.00 82.75 1142 HIS A O 1
ATOM 8824 N N . GLY A 1 1143 ? -35.173 -15.598 18.456 1.00 79.50 1143 GLY A N 1
ATOM 8825 C CA . GLY A 1 1143 ? -36.296 -16.521 18.253 1.00 79.50 1143 GLY A CA 1
ATOM 8826 C C . GLY A 1 1143 ? -35.941 -18.008 18.361 1.00 79.50 1143 GLY A C 1
ATOM 8827 O O . GLY A 1 1143 ? -36.832 -18.823 18.575 1.00 79.50 1143 GLY A O 1
ATOM 8828 N N . ASN A 1 1144 ? -34.654 -18.362 18.251 1.00 85.44 1144 ASN A N 1
ATOM 8829 C CA . ASN A 1 1144 ? -34.192 -19.748 18.068 1.00 85.44 1144 ASN A CA 1
ATOM 8830 C C . ASN A 1 1144 ? -33.315 -20.284 19.218 1.00 85.44 1144 ASN A C 1
ATOM 8832 O O . ASN A 1 1144 ? -32.600 -21.272 19.049 1.00 85.44 1144 ASN A O 1
ATOM 8836 N N . THR A 1 1145 ? -33.318 -19.627 20.381 1.00 88.31 1145 THR A N 1
ATOM 8837 C CA . THR A 1 1145 ? -32.488 -20.032 21.527 1.00 88.31 1145 THR A CA 1
ATOM 8838 C C . THR A 1 1145 ? -33.039 -21.283 22.215 1.00 88.31 1145 THR A C 1
ATOM 8840 O O . THR A 1 1145 ? -34.206 -21.324 22.598 1.00 88.31 1145 THR A O 1
ATOM 8843 N N . ILE A 1 1146 ? -32.168 -22.262 22.463 1.00 89.31 1146 ILE A N 1
ATOM 8844 C CA . ILE A 1 1146 ? -32.447 -23.482 23.235 1.00 89.31 1146 ILE A CA 1
ATOM 8845 C C . ILE A 1 1146 ? -31.477 -23.606 24.422 1.00 89.31 1146 ILE A C 1
ATOM 8847 O O . ILE A 1 1146 ? -30.460 -22.913 24.480 1.00 89.31 1146 ILE A O 1
ATOM 8851 N N . LYS A 1 1147 ? -31.779 -24.488 25.382 1.00 89.00 1147 LYS A N 1
ATOM 8852 C CA . LYS A 1 1147 ? -30.836 -24.884 26.444 1.00 89.00 1147 LYS A CA 1
ATOM 8853 C C . LYS A 1 1147 ? -30.204 -26.230 26.090 1.00 89.00 1147 LYS A C 1
ATOM 8855 O O . LYS A 1 1147 ? -30.927 -27.182 25.809 1.00 89.00 1147 LYS A O 1
ATOM 8860 N N . ALA A 1 1148 ? -28.878 -26.291 26.106 1.00 87.62 1148 ALA A N 1
ATOM 8861 C CA . ALA A 1 1148 ? -28.107 -27.513 25.920 1.00 87.62 1148 ALA A CA 1
ATOM 8862 C C . ALA A 1 1148 ? -28.202 -28.435 27.153 1.00 87.62 1148 ALA A C 1
ATOM 8864 O O . ALA A 1 1148 ? -28.487 -27.943 28.251 1.00 87.62 1148 ALA A O 1
ATOM 8865 N N . PRO A 1 1149 ? -27.899 -29.743 27.021 1.00 84.62 1149 PRO A N 1
ATOM 8866 C CA . PRO A 1 1149 ? -27.858 -30.673 28.156 1.00 84.62 1149 PRO A CA 1
ATOM 8867 C C . PRO A 1 1149 ? -26.934 -30.222 29.300 1.00 84.62 1149 PRO A C 1
ATOM 8869 O O . PRO A 1 1149 ? -27.241 -30.453 30.465 1.00 84.62 1149 PRO A O 1
ATOM 8872 N N . CYS A 1 1150 ? -25.847 -29.509 28.985 1.00 79.25 1150 CYS A N 1
ATOM 8873 C CA . CYS A 1 1150 ? -24.916 -28.926 29.958 1.00 79.25 1150 CYS A CA 1
ATOM 8874 C C . CYS A 1 1150 ? -25.439 -27.652 30.660 1.00 79.25 1150 CYS A C 1
ATOM 8876 O O . CYS A 1 1150 ? -24.733 -27.058 31.470 1.00 79.25 1150 CYS A O 1
ATOM 8878 N N . GLY A 1 1151 ? -26.657 -27.198 30.347 1.00 82.62 1151 GLY A N 1
ATOM 8879 C CA . GLY A 1 1151 ? -27.293 -26.017 30.942 1.00 82.62 1151 GLY A CA 1
ATOM 8880 C C . GLY A 1 1151 ? -26.968 -24.684 30.257 1.00 82.62 1151 GLY A C 1
ATOM 8881 O O . GLY A 1 1151 ? -27.661 -23.694 30.511 1.00 82.62 1151 GLY A O 1
ATOM 8882 N N . LEU A 1 1152 ? -25.978 -24.646 29.358 1.00 85.38 1152 LEU A N 1
ATOM 8883 C CA . LEU A 1 1152 ? -25.653 -23.464 28.554 1.00 85.38 1152 LEU A CA 1
ATOM 8884 C C . LEU A 1 1152 ? -26.759 -23.163 27.534 1.00 85.38 1152 LEU A C 1
ATOM 8886 O O . LEU A 1 1152 ? -27.397 -24.066 26.989 1.00 85.38 1152 LEU A O 1
ATOM 8890 N N . LYS A 1 1153 ? -26.991 -21.879 27.250 1.00 89.88 1153 LYS A N 1
ATOM 8891 C CA . LYS A 1 1153 ? -27.834 -21.489 26.114 1.00 89.88 1153 LYS A CA 1
ATOM 8892 C C . LYS A 1 1153 ? -27.068 -21.761 24.820 1.00 89.88 1153 LYS A C 1
ATOM 8894 O O . LYS A 1 1153 ? -25.867 -21.553 24.767 1.00 89.88 1153 LYS A O 1
ATOM 8899 N N . THR A 1 1154 ? -27.753 -22.170 23.764 1.00 92.38 1154 THR A N 1
ATOM 8900 C CA . THR A 1 1154 ? -27.172 -22.250 22.417 1.00 92.38 1154 THR A CA 1
ATOM 8901 C C . THR A 1 1154 ? -28.255 -22.041 21.359 1.00 92.38 1154 THR A C 1
ATOM 8903 O O . THR A 1 1154 ? -29.435 -21.890 21.688 1.00 92.38 1154 THR A O 1
ATOM 8906 N N . ARG A 1 1155 ? -27.860 -21.984 20.088 1.00 92.00 1155 ARG A N 1
ATOM 8907 C CA . ARG A 1 1155 ? -28.738 -21.796 18.931 1.00 92.00 1155 ARG A CA 1
ATOM 8908 C C . ARG A 1 1155 ? -28.309 -22.735 17.809 1.00 92.00 1155 ARG A C 1
ATOM 8910 O O . ARG A 1 1155 ? -27.134 -22.698 17.443 1.00 92.00 1155 ARG A O 1
ATOM 8917 N N . PRO A 1 1156 ? -29.226 -23.540 17.248 1.00 92.38 1156 PRO A N 1
ATOM 8918 C CA . PRO A 1 1156 ? -28.950 -24.273 16.023 1.00 92.38 1156 PRO A CA 1
ATOM 8919 C C . PRO A 1 1156 ? -28.814 -23.311 14.844 1.00 92.38 1156 PRO A C 1
ATOM 8921 O O . PRO A 1 1156 ? -29.733 -22.537 14.560 1.00 92.38 1156 PRO A O 1
ATOM 8924 N N . PHE A 1 1157 ? -27.684 -23.378 14.143 1.00 93.06 1157 PHE A N 1
ATOM 8925 C CA . PHE A 1 1157 ? -27.422 -22.564 12.957 1.00 93.06 1157 PHE A CA 1
ATOM 8926 C C . PHE A 1 1157 ? -28.495 -22.756 11.870 1.00 93.06 1157 PHE A C 1
ATOM 8928 O O . PHE A 1 1157 ? -28.956 -21.781 11.278 1.00 93.06 1157 PHE A O 1
ATOM 8935 N N . ASP A 1 1158 ? -28.993 -23.982 11.687 1.00 91.25 1158 ASP A N 1
ATOM 8936 C CA . ASP A 1 1158 ? -30.069 -24.278 10.730 1.00 91.25 1158 ASP A CA 1
ATOM 8937 C C . ASP A 1 1158 ? -31.376 -23.543 11.050 1.00 91.25 1158 ASP A C 1
ATOM 8939 O O . ASP A 1 1158 ? -32.085 -23.113 10.139 1.00 91.25 1158 ASP A O 1
ATOM 8943 N N . SER A 1 1159 ? -31.688 -23.342 12.334 1.00 92.62 1159 SER A N 1
ATOM 8944 C CA . SER A 1 1159 ? -32.872 -22.584 12.755 1.00 92.62 1159 SER A CA 1
ATOM 8945 C C . SER A 1 1159 ? -32.720 -21.093 12.452 1.00 92.62 1159 SER A C 1
ATOM 8947 O O . SER A 1 1159 ? -33.662 -20.470 11.959 1.00 92.62 1159 SER A O 1
ATOM 8949 N N . ILE A 1 1160 ? -31.523 -20.536 12.679 1.00 93.88 1160 ILE A N 1
ATOM 8950 C CA . ILE A 1 1160 ? -31.178 -19.151 12.310 1.00 93.88 1160 ILE A CA 1
ATOM 8951 C C . ILE A 1 1160 ? -31.360 -18.971 10.800 1.00 93.88 1160 ILE A C 1
ATOM 8953 O O . ILE A 1 1160 ? -32.031 -18.041 10.344 1.00 93.88 1160 ILE A O 1
ATOM 8957 N N . LEU A 1 1161 ? -30.819 -19.905 10.019 1.00 93.12 1161 LEU A N 1
ATOM 8958 C CA . LEU A 1 1161 ? -30.918 -19.892 8.569 1.00 93.12 1161 LEU A CA 1
ATOM 8959 C C . LEU A 1 1161 ? -32.366 -20.034 8.079 1.00 93.12 1161 LEU A C 1
ATOM 8961 O O . LEU A 1 1161 ? -32.776 -19.349 7.138 1.00 93.12 1161 LEU A O 1
ATOM 8965 N N . ALA A 1 1162 ? -33.156 -20.903 8.711 1.00 93.75 1162 ALA A N 1
ATOM 8966 C CA . ALA A 1 1162 ? -34.564 -21.093 8.389 1.00 93.75 1162 ALA A CA 1
ATOM 8967 C C . ALA A 1 1162 ? -35.392 -19.822 8.637 1.00 93.75 1162 ALA A C 1
ATOM 8969 O O . ALA A 1 1162 ? -36.277 -19.516 7.836 1.00 93.75 1162 ALA A O 1
ATOM 8970 N N . GLU A 1 1163 ? -35.091 -19.060 9.694 1.00 95.12 1163 GLU A N 1
ATOM 8971 C CA . GLU A 1 1163 ? -35.757 -17.784 9.977 1.00 95.12 1163 GLU A CA 1
ATOM 8972 C C . GLU A 1 1163 ? -35.412 -16.723 8.932 1.00 95.12 1163 GLU A C 1
ATOM 8974 O O . GLU A 1 1163 ? -36.320 -16.092 8.390 1.00 95.12 1163 GLU A O 1
ATOM 8979 N N . VAL A 1 1164 ? -34.135 -16.597 8.559 1.00 95.44 1164 VAL A N 1
ATOM 8980 C CA . VAL A 1 1164 ? -33.718 -15.683 7.483 1.00 95.44 1164 VAL A CA 1
ATOM 8981 C C . VAL A 1 1164 ? -34.367 -16.074 6.152 1.00 95.44 1164 VAL A C 1
ATOM 8983 O O . VAL A 1 1164 ? -34.901 -15.218 5.452 1.00 95.44 1164 VAL A O 1
ATOM 8986 N N . ARG A 1 1165 ? -34.417 -17.365 5.801 1.00 94.19 1165 ARG A N 1
ATOM 8987 C CA . ARG A 1 1165 ? -35.120 -17.830 4.589 1.00 94.19 1165 ARG A CA 1
ATOM 8988 C C . ARG A 1 1165 ? -36.609 -17.483 4.627 1.00 94.19 1165 ARG A C 1
ATOM 8990 O O . ARG A 1 1165 ? -37.134 -16.960 3.647 1.00 94.19 1165 ARG A O 1
ATOM 8997 N N . ALA A 1 1166 ? -37.273 -17.728 5.757 1.00 94.88 1166 ALA A N 1
ATOM 8998 C CA . ALA A 1 1166 ? -38.680 -17.387 5.940 1.00 94.88 1166 ALA A CA 1
ATOM 8999 C C . ALA A 1 1166 ? -38.938 -15.880 5.805 1.00 94.88 1166 ALA A C 1
ATOM 9001 O O . ALA A 1 1166 ? -39.925 -15.494 5.186 1.00 94.88 1166 ALA A O 1
ATOM 9002 N N . PHE A 1 1167 ? -38.044 -15.041 6.331 1.00 96.06 1167 PHE A N 1
ATOM 9003 C CA . PHE A 1 1167 ? -38.119 -13.588 6.202 1.00 96.06 1167 PHE A CA 1
ATOM 9004 C C . PHE A 1 1167 ? -38.118 -13.144 4.730 1.00 96.06 1167 PHE A C 1
ATOM 9006 O O . PHE A 1 1167 ? -39.011 -12.411 4.306 1.00 96.06 1167 PHE A O 1
ATOM 9013 N N . PHE A 1 1168 ? -37.179 -13.649 3.923 1.00 95.06 1168 PHE A N 1
ATOM 9014 C CA . PHE A 1 1168 ? -37.132 -13.352 2.487 1.00 95.06 1168 PHE A CA 1
ATOM 9015 C C . PHE A 1 1168 ? -38.376 -13.853 1.739 1.00 95.06 1168 PHE A C 1
ATOM 9017 O O . PHE A 1 1168 ? -38.941 -13.108 0.941 1.00 95.06 1168 PHE A O 1
ATOM 9024 N N . ASP A 1 1169 ? -38.817 -15.086 2.009 1.00 93.62 1169 ASP A N 1
ATOM 9025 C CA . ASP A 1 1169 ? -39.990 -15.673 1.349 1.00 93.62 1169 ASP A CA 1
ATOM 9026 C C . ASP A 1 1169 ? -41.274 -14.878 1.644 1.00 93.62 1169 ASP A C 1
ATOM 9028 O O . ASP A 1 1169 ? -42.085 -14.651 0.749 1.00 93.62 1169 ASP A O 1
ATOM 9032 N N . VAL A 1 1170 ? -41.462 -14.429 2.889 1.00 95.19 1170 VAL A N 1
ATOM 9033 C CA . VAL A 1 1170 ? -42.626 -13.619 3.280 1.00 95.19 1170 VAL A CA 1
ATOM 9034 C C . VAL A 1 1170 ? -42.605 -12.258 2.588 1.00 95.19 1170 VAL A C 1
ATOM 9036 O O . VAL A 1 1170 ? -43.633 -11.814 2.083 1.00 95.19 1170 VAL A O 1
ATOM 9039 N N . HIS A 1 1171 ? -41.450 -11.594 2.521 1.00 95.19 1171 HIS A N 1
ATOM 9040 C CA . HIS A 1 1171 ? -41.345 -10.309 1.830 1.00 95.19 1171 HIS A CA 1
ATOM 9041 C C . HIS A 1 1171 ? -41.679 -10.418 0.337 1.00 95.19 1171 HIS A C 1
ATOM 9043 O O . HIS A 1 1171 ? -42.407 -9.571 -0.185 1.00 95.19 1171 HIS A O 1
ATOM 9049 N N . GLU A 1 1172 ? -41.214 -11.486 -0.315 1.00 91.94 1172 GLU A N 1
ATOM 9050 C CA . GLU A 1 1172 ? -41.525 -11.805 -1.710 1.00 91.94 1172 GLU A CA 1
ATOM 9051 C C . GLU A 1 1172 ? -43.030 -12.049 -1.919 1.00 91.94 1172 GLU A C 1
ATOM 9053 O O . GLU A 1 1172 ? -43.621 -11.469 -2.830 1.00 91.94 1172 GLU A O 1
ATOM 9058 N N . GLN A 1 1173 ? -43.673 -12.815 -1.031 1.00 93.31 1173 GLN A N 1
ATOM 9059 C CA . GLN A 1 1173 ? -45.121 -13.071 -1.069 1.00 93.31 1173 GLN A CA 1
ATOM 9060 C C . GLN A 1 1173 ? -45.961 -11.804 -0.853 1.00 93.31 1173 GLN A C 1
ATOM 9062 O O . GLN A 1 1173 ? -46.986 -11.619 -1.507 1.00 93.31 1173 GLN A O 1
ATOM 9067 N N . GLU A 1 1174 ? -45.532 -10.919 0.047 1.00 94.56 1174 GLU A N 1
ATOM 9068 C CA . GLU A 1 1174 ? -46.255 -9.689 0.394 1.00 94.56 1174 GLU A CA 1
ATOM 9069 C C . GLU A 1 1174 ? -45.907 -8.492 -0.514 1.00 94.56 1174 GLU A C 1
ATOM 9071 O O . GLU A 1 1174 ? -46.409 -7.381 -0.309 1.00 94.56 1174 GLU A O 1
ATOM 9076 N N . GLY A 1 1175 ? -45.026 -8.679 -1.506 1.00 89.69 1175 GLY A N 1
ATOM 9077 C CA . GLY A 1 1175 ? -44.589 -7.617 -2.418 1.00 89.69 1175 GLY A CA 1
ATOM 9078 C C . GLY A 1 1175 ? -43.887 -6.458 -1.699 1.00 89.69 1175 GLY A C 1
ATOM 9079 O O . GLY A 1 1175 ? -44.099 -5.287 -2.031 1.00 89.69 1175 GLY A O 1
ATOM 9080 N N . SER A 1 1176 ? -43.108 -6.772 -0.664 1.00 93.31 1176 SER A N 1
ATOM 9081 C CA . SER A 1 1176 ? -42.330 -5.829 0.151 1.00 93.31 1176 SER A CA 1
ATOM 9082 C C . SER A 1 1176 ? -40.839 -6.185 0.118 1.00 93.31 1176 SER A C 1
ATOM 9084 O O . SER A 1 1176 ? -40.457 -7.200 -0.459 1.00 93.31 1176 SER A O 1
ATOM 9086 N N . HIS A 1 1177 ? -39.978 -5.342 0.695 1.00 93.38 1177 HIS A N 1
ATOM 9087 C CA . HIS A 1 1177 ? -38.527 -5.517 0.596 1.00 93.38 1177 HIS A CA 1
ATOM 9088 C C . HIS A 1 1177 ? -37.919 -6.059 1.900 1.00 93.38 1177 HIS A C 1
ATOM 9090 O O . HIS A 1 1177 ? -38.158 -5.468 2.957 1.00 93.38 1177 HIS A O 1
ATOM 9096 N N . PRO A 1 1178 ? -37.095 -7.125 1.838 1.00 95.19 1178 PRO A N 1
ATOM 9097 C CA . PRO A 1 1178 ? -36.263 -7.541 2.960 1.00 95.19 1178 PRO A CA 1
ATOM 9098 C C . PRO A 1 1178 ? -35.092 -6.556 3.097 1.00 95.19 1178 PRO A C 1
ATOM 9100 O O . PRO A 1 1178 ? -34.127 -6.618 2.337 1.00 95.19 1178 PRO A O 1
ATOM 9103 N N . GLY A 1 1179 ? -35.200 -5.612 4.031 1.00 95.50 1179 GLY A N 1
ATOM 9104 C CA . GLY A 1 1179 ? -34.289 -4.468 4.149 1.00 95.50 1179 GLY A CA 1
ATOM 9105 C C . GLY A 1 1179 ? -32.955 -4.760 4.844 1.00 95.50 1179 GLY A C 1
ATOM 9106 O O . GLY A 1 1179 ? -32.005 -4.008 4.640 1.00 95.50 1179 GLY A O 1
ATOM 9107 N N . GLY A 1 1180 ? -32.843 -5.827 5.641 1.00 97.25 1180 GLY A N 1
ATOM 9108 C CA . GLY A 1 1180 ? -31.582 -6.176 6.300 1.00 97.25 1180 GLY A CA 1
ATOM 9109 C C . GLY A 1 1180 ? -31.630 -7.341 7.285 1.00 97.25 1180 GLY A C 1
ATOM 9110 O O . GLY A 1 1180 ? -32.663 -7.985 7.482 1.00 97.25 1180 GLY A O 1
ATOM 9111 N N . VAL A 1 1181 ? -30.494 -7.579 7.943 1.00 97.50 1181 VAL A N 1
ATOM 9112 C CA . VAL A 1 1181 ? -30.321 -8.550 9.039 1.00 97.50 1181 VAL A CA 1
ATOM 9113 C C . VAL A 1 1181 ? -29.605 -7.918 10.234 1.00 97.50 1181 VAL A C 1
ATOM 9115 O O . VAL A 1 1181 ? -28.729 -7.073 10.063 1.00 97.50 1181 VAL A O 1
ATOM 9118 N N . HIS A 1 1182 ? -29.970 -8.358 11.438 1.00 96.25 1182 HIS A N 1
ATOM 9119 C CA . HIS A 1 1182 ? -29.356 -7.989 12.712 1.00 96.25 1182 HIS A CA 1
ATOM 9120 C C . HIS A 1 1182 ? -28.835 -9.252 13.398 1.00 96.25 1182 HIS A C 1
ATOM 9122 O O . HIS A 1 1182 ? -29.615 -10.117 13.793 1.00 96.25 1182 HIS A O 1
ATOM 9128 N N . LEU A 1 1183 ? -27.513 -9.365 13.533 1.00 95.38 1183 LEU A N 1
ATOM 9129 C CA . LEU A 1 1183 ? -26.843 -10.597 13.943 1.00 95.38 1183 LEU A CA 1
ATOM 9130 C C . LEU A 1 1183 ? -26.030 -10.436 15.231 1.00 95.38 1183 LEU A C 1
ATOM 9132 O O . LEU A 1 1183 ? -25.340 -9.443 15.444 1.00 95.38 1183 LEU A O 1
ATOM 9136 N N . GLU A 1 1184 ? -26.084 -11.464 16.072 1.00 94.00 1184 GLU A N 1
ATOM 9137 C CA . GLU A 1 1184 ? -25.221 -11.632 17.241 1.00 94.00 1184 GLU A CA 1
ATOM 9138 C C . GLU A 1 1184 ? -23.990 -12.397 16.801 1.00 94.00 1184 GLU A C 1
ATOM 9140 O O . GLU A 1 1184 ? -24.068 -13.597 16.547 1.00 94.00 1184 GLU A O 1
ATOM 9145 N N . MET A 1 1185 ? -22.865 -11.705 16.673 1.00 93.19 1185 MET A N 1
ATOM 9146 C CA . MET A 1 1185 ? -21.634 -12.307 16.178 1.00 93.19 1185 MET A CA 1
ATOM 9147 C C . MET A 1 1185 ? -20.398 -11.648 16.773 1.00 93.19 1185 MET A C 1
ATOM 9149 O O . MET A 1 1185 ? -20.452 -10.510 17.233 1.00 93.19 1185 MET A O 1
ATOM 9153 N N . THR A 1 1186 ? -19.285 -12.370 16.716 1.00 90.56 1186 THR A N 1
ATOM 9154 C CA . THR A 1 1186 ? -17.979 -11.903 17.183 1.00 90.56 1186 THR A CA 1
ATOM 9155 C C . THR A 1 1186 ? -16.880 -12.289 16.195 1.00 90.56 1186 THR A C 1
ATOM 9157 O O . THR A 1 1186 ? -16.982 -13.298 15.492 1.00 90.56 1186 THR A O 1
ATOM 9160 N N . GLY A 1 1187 ? -15.810 -11.489 16.148 1.00 87.06 1187 GLY A N 1
ATOM 9161 C CA . GLY A 1 1187 ? -14.575 -11.842 15.443 1.00 87.06 1187 GLY A CA 1
ATOM 9162 C C . GLY A 1 1187 ? -13.783 -12.975 16.104 1.00 87.06 1187 GLY A C 1
ATOM 9163 O O . GLY A 1 1187 ? -12.850 -13.506 15.505 1.00 87.06 1187 GLY A O 1
ATOM 9164 N N . GLN A 1 1188 ? -14.147 -13.362 17.327 1.00 86.56 1188 GLN A N 1
ATOM 9165 C CA . GLN A 1 1188 ? -13.486 -14.427 18.073 1.00 86.56 1188 GLN A CA 1
ATOM 9166 C C . GLN A 1 1188 ? -13.923 -15.827 17.611 1.00 86.56 1188 GLN A C 1
ATOM 9168 O O . GLN A 1 1188 ? -15.048 -16.057 17.160 1.00 86.56 1188 GLN A O 1
ATOM 9173 N N . ASN A 1 1189 ? -13.035 -16.806 17.785 1.00 86.50 1189 ASN A N 1
ATOM 9174 C CA . ASN A 1 1189 ? -13.314 -18.209 17.485 1.00 86.50 1189 ASN A CA 1
ATOM 9175 C C . ASN A 1 1189 ? -14.136 -18.871 18.610 1.00 86.50 1189 ASN A C 1
ATOM 9177 O O . ASN A 1 1189 ? -13.595 -19.617 19.426 1.00 86.50 1189 ASN A O 1
ATOM 9181 N N . VAL A 1 1190 ? -15.439 -18.591 18.656 1.00 89.06 1190 VAL A N 1
ATOM 9182 C CA . VAL A 1 1190 ? -16.366 -19.105 19.681 1.00 89.06 1190 VAL A CA 1
ATOM 9183 C C . VAL A 1 1190 ? -17.087 -20.391 19.262 1.00 89.06 1190 VAL A C 1
ATOM 9185 O O . VAL A 1 1190 ? -17.280 -20.658 18.072 1.00 89.06 1190 VAL A O 1
ATOM 9188 N N . THR A 1 1191 ? -17.540 -21.170 20.247 1.00 90.19 1191 THR A N 1
ATOM 9189 C CA . THR A 1 1191 ? -18.369 -22.380 20.057 1.00 90.19 1191 THR A CA 1
ATOM 9190 C C . THR A 1 1191 ? -19.798 -22.200 20.573 1.00 90.19 1191 THR A C 1
ATOM 9192 O O . THR A 1 1191 ? -20.447 -23.154 20.969 1.00 90.19 1191 THR A O 1
ATOM 9195 N N . GLU A 1 1192 ? -20.315 -20.971 20.596 1.00 92.06 1192 GLU A N 1
ATOM 9196 C CA . GLU A 1 1192 ? -21.567 -20.644 21.291 1.00 92.06 1192 GLU A CA 1
ATOM 9197 C C . GLU A 1 1192 ? -22.836 -21.116 20.538 1.00 92.06 1192 GLU A C 1
ATOM 9199 O O . GLU A 1 1192 ? -23.825 -21.494 21.175 1.00 92.06 1192 GLU A O 1
ATOM 9204 N N . CYS A 1 1193 ? -22.820 -21.152 19.199 1.00 92.00 1193 CYS A N 1
ATOM 9205 C CA . CYS A 1 1193 ? -23.912 -21.676 18.362 1.00 92.00 1193 CYS A CA 1
ATOM 9206 C C . CYS A 1 1193 ? -23.547 -23.038 17.747 1.00 92.00 1193 CYS A C 1
ATOM 9208 O O . CYS A 1 1193 ? -22.481 -23.171 17.143 1.00 92.00 1193 CYS A O 1
ATOM 9210 N N . ILE A 1 1194 ? -24.447 -24.023 17.854 1.00 92.00 1194 ILE A N 1
ATOM 9211 C CA . ILE A 1 1194 ? -24.253 -25.376 17.305 1.00 92.00 1194 ILE A CA 1
ATOM 9212 C C . ILE A 1 1194 ? -24.583 -25.445 15.807 1.00 92.00 1194 ILE A C 1
ATOM 9214 O O . ILE A 1 1194 ? -25.459 -24.733 15.311 1.00 92.00 1194 ILE A O 1
ATOM 9218 N N . GLY A 1 1195 ? -23.922 -26.353 15.092 1.00 87.38 1195 GLY A N 1
ATOM 9219 C CA . GLY A 1 1195 ? -24.072 -26.547 13.649 1.00 87.38 1195 GLY A CA 1
ATOM 9220 C C . GLY A 1 1195 ? -23.217 -25.599 12.799 1.00 87.38 1195 GLY A C 1
ATOM 9221 O O . GLY A 1 1195 ? -22.210 -25.050 13.258 1.00 87.38 1195 GLY A O 1
ATOM 9222 N N . GLY A 1 1196 ? -23.618 -25.430 11.537 1.00 82.12 1196 GLY A N 1
ATOM 9223 C CA . GLY A 1 1196 ? -22.816 -24.784 10.494 1.00 82.12 1196 GLY A CA 1
ATOM 9224 C C . GLY A 1 1196 ? -21.729 -25.709 9.936 1.00 82.12 1196 GLY A C 1
ATOM 9225 O O . GLY A 1 1196 ? -21.511 -26.812 10.439 1.00 82.12 1196 GLY A O 1
ATOM 9226 N N . SER A 1 1197 ? -21.018 -25.242 8.913 1.00 70.62 1197 SER A N 1
ATOM 9227 C CA . SER A 1 1197 ? -19.992 -26.003 8.175 1.00 70.62 1197 SER A CA 1
ATOM 9228 C C . SER A 1 1197 ? -18.911 -26.685 9.035 1.00 70.62 1197 SER A C 1
ATOM 9230 O O . SER A 1 1197 ? -18.388 -27.727 8.650 1.00 70.62 1197 SER A O 1
ATOM 9232 N N . ARG A 1 1198 ? -18.591 -26.162 10.228 1.00 64.31 1198 ARG A N 1
ATOM 9233 C CA . ARG A 1 1198 ? -17.585 -26.745 11.145 1.00 64.31 1198 ARG A CA 1
ATOM 9234 C C . ARG A 1 1198 ? -18.162 -27.708 12.202 1.00 64.31 1198 ARG A C 1
ATOM 9236 O O . ARG A 1 1198 ? -17.449 -28.073 13.126 1.00 64.31 1198 ARG A O 1
ATOM 9243 N N . THR A 1 1199 ? -19.427 -28.117 12.074 1.00 70.31 1199 THR A N 1
ATOM 9244 C CA . THR A 1 1199 ? -20.148 -29.057 12.963 1.00 70.31 1199 THR A CA 1
ATOM 9245 C C . THR A 1 1199 ? -19.865 -28.842 14.459 1.00 70.31 1199 THR A C 1
ATOM 9247 O O . THR A 1 1199 ? -19.412 -29.750 15.146 1.00 70.31 1199 THR A O 1
ATOM 9250 N N . VAL A 1 1200 ? -20.121 -27.635 14.984 1.00 83.25 1200 VAL A N 1
ATOM 9251 C CA . VAL A 1 1200 ? -20.061 -27.394 16.440 1.00 83.25 1200 VAL A CA 1
ATOM 9252 C C . VAL A 1 1200 ? -21.177 -28.198 17.110 1.00 83.25 1200 VAL A C 1
ATOM 9254 O O . VAL A 1 1200 ? -22.352 -28.004 16.788 1.00 83.25 1200 VAL A O 1
ATOM 9257 N N . THR A 1 1201 ? -20.828 -29.099 18.023 1.00 87.81 1201 THR A N 1
ATOM 9258 C CA . THR A 1 1201 ? -21.776 -29.962 18.742 1.00 87.81 1201 THR A CA 1
ATOM 9259 C C . THR A 1 1201 ? -22.077 -29.434 20.148 1.00 87.81 1201 THR A C 1
ATOM 9261 O O . THR A 1 1201 ? -21.508 -28.438 20.596 1.00 87.81 1201 THR A O 1
ATOM 9264 N N . PHE A 1 1202 ? -22.985 -30.097 20.874 1.00 87.75 1202 PHE A N 1
ATOM 9265 C CA . PHE A 1 1202 ? -23.244 -29.766 22.280 1.00 87.75 1202 PHE A CA 1
ATOM 9266 C C . PHE A 1 1202 ? -22.011 -29.952 23.175 1.00 87.75 1202 PHE A C 1
ATOM 9268 O O . PHE A 1 1202 ? -21.850 -29.194 24.134 1.00 87.75 1202 PHE A O 1
ATOM 9275 N N . ASP A 1 1203 ? -21.141 -30.910 22.850 1.00 84.62 1203 ASP A N 1
ATOM 9276 C CA . ASP A 1 1203 ? -19.939 -31.211 23.633 1.00 84.62 1203 ASP A CA 1
ATOM 9277 C C . ASP A 1 1203 ? -18.863 -30.128 23.448 1.00 84.62 1203 ASP A C 1
ATOM 9279 O O . ASP A 1 1203 ? -18.118 -29.808 24.375 1.00 84.62 1203 ASP A O 1
ATOM 9283 N N . ASP A 1 1204 ? -18.846 -29.472 22.284 1.00 84.88 1204 ASP A N 1
ATOM 9284 C CA . ASP A 1 1204 ? -17.906 -28.394 21.967 1.00 84.88 1204 ASP A CA 1
ATOM 9285 C C . ASP A 1 1204 ? -18.238 -27.071 22.667 1.00 84.88 1204 ASP A C 1
ATOM 9287 O O . ASP A 1 1204 ? -17.373 -26.187 22.751 1.00 84.88 1204 ASP A O 1
ATOM 9291 N N . LEU A 1 1205 ? -19.467 -26.908 23.179 1.00 86.50 1205 LEU A N 1
ATOM 9292 C CA . LEU A 1 1205 ? -19.911 -25.665 23.817 1.00 86.50 1205 LEU A CA 1
ATOM 9293 C C . LEU A 1 1205 ? -18.952 -25.265 24.941 1.00 86.50 1205 LEU A C 1
ATOM 9295 O O . LEU A 1 1205 ? -18.507 -24.129 24.976 1.00 86.50 1205 LEU A O 1
ATOM 9299 N N . GLY A 1 1206 ? -18.546 -26.198 25.806 1.00 82.44 1206 GLY A N 1
ATOM 9300 C CA . GLY A 1 1206 ? -17.674 -25.898 26.949 1.00 82.44 1206 GLY A CA 1
ATOM 9301 C C . GLY A 1 1206 ? -16.257 -25.431 26.589 1.00 82.44 1206 GLY A C 1
ATOM 9302 O O . GLY A 1 1206 ? -15.560 -24.914 27.458 1.00 82.44 1206 GLY A O 1
ATOM 9303 N N . SER A 1 1207 ? -15.817 -25.590 25.335 1.00 83.38 1207 SER A N 1
ATOM 9304 C CA . SER A 1 1207 ? -14.434 -25.301 24.938 1.00 83.38 1207 SER A CA 1
ATOM 9305 C C . SER A 1 1207 ? -14.122 -23.804 24.818 1.00 83.38 1207 SER A C 1
ATOM 9307 O O . SER A 1 1207 ? -13.047 -23.377 25.237 1.00 83.38 1207 SER A O 1
ATOM 9309 N N . ARG A 1 1208 ? -15.029 -23.009 24.228 1.00 82.88 1208 ARG A N 1
ATOM 9310 C CA . ARG A 1 1208 ? -14.840 -21.575 23.921 1.00 82.88 1208 ARG A CA 1
ATOM 9311 C C . ARG A 1 1208 ? -16.161 -20.796 24.004 1.00 82.88 1208 ARG A C 1
ATOM 9313 O O . ARG A 1 1208 ? -16.531 -20.067 23.079 1.00 82.88 1208 ARG A O 1
ATOM 9320 N N . TYR A 1 1209 ? -16.890 -20.977 25.107 1.00 84.38 1209 TYR A N 1
ATOM 9321 C CA . TYR A 1 1209 ? -18.100 -20.211 25.431 1.00 84.38 1209 TYR A CA 1
ATOM 9322 C C . TYR A 1 1209 ? -17.734 -18.984 26.268 1.00 84.38 1209 TYR A C 1
ATOM 9324 O O . TYR A 1 1209 ? -17.471 -19.106 27.464 1.00 84.38 1209 TYR A O 1
ATOM 9332 N N . HIS A 1 1210 ? -17.700 -17.805 25.647 1.00 79.06 1210 HIS A N 1
ATOM 9333 C CA . HIS A 1 1210 ? -17.205 -16.586 26.298 1.00 79.06 1210 HIS A CA 1
ATOM 9334 C C . HIS A 1 1210 ? -18.328 -15.610 26.681 1.00 79.06 1210 HIS A C 1
ATOM 9336 O O . HIS A 1 1210 ? -18.206 -14.894 27.669 1.00 79.06 1210 HIS A O 1
ATOM 9342 N N . THR A 1 1211 ? -19.454 -15.618 25.962 1.00 78.00 1211 THR A N 1
ATOM 9343 C CA . THR A 1 1211 ? -20.585 -14.713 26.227 1.00 78.00 1211 THR A CA 1
ATOM 9344 C C . THR A 1 1211 ? -21.236 -14.933 27.598 1.00 78.00 1211 THR A C 1
ATOM 9346 O O . THR A 1 1211 ? -21.514 -16.057 28.023 1.00 78.00 1211 THR A O 1
ATOM 9349 N N . HIS A 1 1212 ? -21.588 -13.834 28.267 1.00 69.69 1212 HIS A N 1
ATOM 9350 C CA . HIS A 1 1212 ? -22.339 -13.857 29.528 1.00 69.69 1212 HIS A CA 1
ATOM 9351 C C . HIS A 1 1212 ? -23.864 -13.837 29.337 1.00 69.69 1212 HIS A C 1
ATOM 9353 O O . HIS A 1 1212 ? -24.611 -14.184 30.255 1.00 69.69 1212 HIS A O 1
ATOM 9359 N N . CYS A 1 1213 ? -24.342 -13.419 28.161 1.00 74.69 1213 CYS A N 1
ATOM 9360 C CA . CYS A 1 1213 ? -25.759 -13.133 27.930 1.00 74.69 1213 CYS A CA 1
ATOM 9361 C C . CYS A 1 1213 ? -26.408 -14.145 26.988 1.00 74.69 1213 CYS A C 1
ATOM 9363 O O . CYS A 1 1213 ? -27.241 -14.955 27.420 1.00 74.69 1213 CYS A O 1
ATOM 9365 N N . ASP A 1 1214 ? -26.048 -14.075 25.706 1.00 84.38 1214 ASP A N 1
ATOM 9366 C CA . ASP A 1 1214 ? -26.668 -14.859 24.645 1.00 84.38 1214 ASP A CA 1
ATOM 9367 C C . ASP A 1 1214 ? -25.623 -15.335 23.601 1.00 84.38 1214 ASP A C 1
ATOM 9369 O O . ASP A 1 1214 ? -24.648 -14.614 23.366 1.00 84.38 1214 ASP A O 1
ATOM 9373 N N . PRO A 1 1215 ? -25.811 -16.532 22.998 1.00 88.19 1215 PRO A N 1
ATOM 9374 C CA . PRO A 1 1215 ? -24.854 -17.188 22.089 1.00 88.19 1215 PRO A CA 1
ATOM 9375 C C . PRO A 1 1215 ? -24.521 -16.455 20.777 1.00 88.19 1215 PRO A C 1
ATOM 9377 O O . PRO A 1 1215 ? -25.407 -16.183 19.973 1.00 88.19 1215 PRO A O 1
ATOM 9380 N N . ARG A 1 1216 ? -23.254 -16.222 20.460 1.00 92.38 1216 ARG A N 1
ATOM 9381 C CA . ARG A 1 1216 ? -22.836 -15.509 19.242 1.00 92.38 1216 ARG A CA 1
ATOM 9382 C C . ARG A 1 1216 ? -22.451 -16.468 18.116 1.00 92.38 1216 ARG A C 1
ATOM 9384 O O . ARG A 1 1216 ? -21.977 -17.577 18.360 1.00 92.38 1216 ARG A O 1
ATOM 9391 N N . LEU A 1 1217 ? -22.639 -16.027 16.875 1.00 93.19 1217 LEU A N 1
ATOM 9392 C CA . LEU A 1 1217 ? -22.053 -16.675 15.704 1.00 93.19 1217 LEU A CA 1
ATOM 9393 C C . LEU A 1 1217 ? -20.545 -16.412 15.676 1.00 93.19 1217 LEU A C 1
ATOM 9395 O O . LEU A 1 1217 ? -20.099 -15.285 15.913 1.00 93.19 1217 LEU A O 1
ATOM 9399 N N . ASN A 1 1218 ? -19.770 -17.443 15.348 1.00 90.50 1218 ASN A N 1
ATOM 9400 C CA . ASN A 1 1218 ? -18.366 -17.265 14.981 1.00 90.50 1218 ASN A CA 1
ATOM 9401 C C . ASN A 1 1218 ? -18.236 -16.767 13.530 1.00 90.50 1218 ASN A C 1
ATOM 9403 O O . ASN A 1 1218 ? -19.194 -16.811 12.755 1.00 90.50 1218 ASN A O 1
ATOM 9407 N N . ALA A 1 1219 ? -17.038 -16.325 13.137 1.00 89.50 1219 ALA A N 1
ATOM 9408 C CA . ALA A 1 1219 ? -16.824 -15.755 11.805 1.00 89.50 1219 ALA A CA 1
ATOM 9409 C C . ALA A 1 1219 ? -17.195 -16.710 10.653 1.00 89.50 1219 ALA A C 1
ATOM 9411 O O . ALA A 1 1219 ? -17.770 -16.262 9.665 1.00 89.50 1219 ALA A O 1
ATOM 9412 N N . SER A 1 1220 ? -16.933 -18.019 10.777 1.00 89.00 1220 SER A N 1
ATOM 9413 C CA . SER A 1 1220 ? -17.290 -19.001 9.740 1.00 89.00 1220 SER A CA 1
ATOM 9414 C C . SER A 1 1220 ? -18.806 -19.100 9.543 1.00 89.00 1220 SER A C 1
ATOM 9416 O O . SER A 1 1220 ? -19.275 -19.035 8.409 1.00 89.00 1220 SER A O 1
ATOM 9418 N N . GLN A 1 1221 ? -19.576 -19.187 10.632 1.00 91.94 1221 GLN A N 1
ATOM 9419 C CA . GLN A 1 1221 ? -21.043 -19.201 10.589 1.00 91.94 1221 GLN A CA 1
ATOM 9420 C C . GLN A 1 1221 ? -21.608 -17.876 10.049 1.00 91.94 1221 GLN A C 1
ATOM 9422 O O . GLN A 1 1221 ? -22.551 -17.871 9.255 1.00 91.94 1221 GLN A O 1
ATOM 9427 N N . SER A 1 1222 ? -21.010 -16.745 10.430 1.00 94.00 1222 SER A N 1
ATOM 9428 C CA . SER A 1 1222 ? -21.378 -15.424 9.913 1.00 94.00 1222 SER A CA 1
ATOM 9429 C C . SER A 1 1222 ? -21.160 -15.312 8.398 1.00 94.00 1222 SER A C 1
ATOM 9431 O O . SER A 1 1222 ? -22.042 -14.835 7.682 1.00 94.00 1222 SER A O 1
ATOM 9433 N N . LEU A 1 1223 ? -20.028 -15.801 7.879 1.00 92.00 1223 LEU A N 1
ATOM 9434 C CA . LEU A 1 1223 ? -19.747 -15.827 6.437 1.00 92.00 1223 LEU A CA 1
ATOM 9435 C C . LEU A 1 1223 ? -20.682 -16.769 5.678 1.00 92.00 1223 LEU A C 1
ATOM 9437 O O . LEU A 1 1223 ? -21.191 -16.398 4.620 1.00 92.00 1223 LEU A O 1
ATOM 9441 N N . GLU A 1 1224 ? -20.957 -17.952 6.230 1.00 91.81 1224 GLU A N 1
ATOM 9442 C CA . GLU A 1 1224 ? -21.915 -18.905 5.662 1.00 91.81 1224 GLU A CA 1
ATOM 9443 C C . GLU A 1 1224 ? -23.291 -18.254 5.467 1.00 91.81 1224 GLU A C 1
ATOM 9445 O O . GLU A 1 1224 ? -23.874 -18.307 4.379 1.00 91.81 1224 GLU A O 1
ATOM 9450 N N . LEU A 1 1225 ? -23.774 -17.543 6.492 1.00 94.12 1225 LEU A N 1
ATOM 9451 C CA . LEU A 1 1225 ? -25.030 -16.806 6.423 1.00 94.12 1225 LEU A CA 1
ATOM 9452 C C . LEU A 1 1225 ? -24.975 -15.673 5.383 1.00 94.12 1225 LEU A C 1
ATOM 9454 O O . LEU A 1 1225 ? -25.927 -15.508 4.616 1.00 94.12 1225 LEU A O 1
ATOM 9458 N N . ALA A 1 1226 ? -23.868 -14.924 5.309 1.00 95.19 1226 ALA A N 1
ATOM 9459 C CA . ALA A 1 1226 ? -23.691 -13.852 4.325 1.00 95.19 1226 ALA A CA 1
ATOM 9460 C C . ALA A 1 1226 ? -23.781 -14.363 2.881 1.00 95.19 1226 ALA A C 1
ATOM 9462 O O . ALA A 1 1226 ? -24.463 -13.744 2.063 1.00 95.19 1226 ALA A O 1
ATOM 9463 N N . PHE A 1 1227 ? -23.156 -15.504 2.565 1.00 93.19 1227 PHE A N 1
ATOM 9464 C CA . PHE A 1 1227 ? -23.236 -16.105 1.230 1.00 93.19 1227 PHE A CA 1
ATOM 9465 C C . PHE A 1 1227 ? -24.671 -16.478 0.852 1.00 93.19 1227 PHE A C 1
ATOM 9467 O O . PHE A 1 1227 ? -25.100 -16.225 -0.276 1.00 93.19 1227 PHE A O 1
ATOM 9474 N N . ILE A 1 1228 ? -25.437 -17.032 1.793 1.00 91.75 1228 ILE A N 1
ATOM 9475 C CA . ILE A 1 1228 ? -26.820 -17.443 1.533 1.00 91.75 1228 ILE A CA 1
ATOM 9476 C C . ILE A 1 1228 ? -27.734 -16.225 1.349 1.00 91.75 1228 ILE A C 1
ATOM 9478 O O . ILE A 1 1228 ? -28.577 -16.202 0.447 1.00 91.75 1228 ILE A O 1
ATOM 9482 N N . VAL A 1 1229 ? -27.550 -15.182 2.161 1.00 94.94 1229 VAL A N 1
ATOM 9483 C CA . VAL A 1 1229 ? -28.273 -13.913 1.997 1.00 94.94 1229 VAL A CA 1
ATOM 9484 C C . VAL A 1 1229 ? -27.930 -13.270 0.649 1.00 94.94 1229 VAL A C 1
ATOM 9486 O O . VAL A 1 1229 ? -28.837 -12.855 -0.075 1.00 94.94 1229 VAL A O 1
ATOM 9489 N N . ALA A 1 1230 ? -26.652 -13.248 0.260 1.00 94.50 1230 ALA A N 1
ATOM 9490 C CA . ALA A 1 1230 ? -26.216 -12.705 -1.025 1.00 94.50 1230 ALA A CA 1
ATOM 9491 C C . ALA A 1 1230 ? -26.872 -13.434 -2.214 1.00 94.50 1230 ALA A C 1
ATOM 9493 O O . ALA A 1 1230 ? -27.320 -12.795 -3.169 1.00 94.50 1230 ALA A O 1
ATOM 9494 N N . GLU A 1 1231 ? -27.005 -14.762 -2.138 1.00 91.31 1231 GLU A N 1
ATOM 9495 C CA . GLU A 1 1231 ? -27.693 -15.558 -3.158 1.00 91.31 1231 GLU A CA 1
ATOM 9496 C C . GLU A 1 1231 ? -29.182 -15.186 -3.280 1.00 91.31 1231 GLU A C 1
ATOM 9498 O O . GLU A 1 1231 ? -29.698 -15.029 -4.392 1.00 91.31 1231 GLU A O 1
ATOM 9503 N N . ARG A 1 1232 ? -29.879 -14.988 -2.150 1.00 91.38 1232 ARG A N 1
ATOM 9504 C CA . ARG A 1 1232 ? -31.286 -14.548 -2.139 1.00 91.38 1232 ARG A CA 1
ATOM 9505 C C . ARG A 1 1232 ? -31.456 -13.153 -2.736 1.00 91.38 1232 ARG A C 1
ATOM 9507 O O . ARG A 1 1232 ? -32.346 -12.966 -3.567 1.00 91.38 1232 ARG A O 1
ATOM 9514 N N . LEU A 1 1233 ? -30.591 -12.203 -2.374 1.00 91.19 1233 LEU A N 1
ATOM 9515 C CA . LEU A 1 1233 ? -30.607 -10.846 -2.937 1.00 91.19 1233 LEU A CA 1
ATOM 9516 C C . LEU A 1 1233 ? -30.398 -10.872 -4.457 1.00 91.19 1233 LEU A C 1
ATOM 9518 O O . LEU A 1 1233 ? -31.141 -10.233 -5.208 1.00 91.19 1233 LEU A O 1
ATOM 9522 N N . ARG A 1 1234 ? -29.454 -11.693 -4.935 1.00 88.31 1234 ARG A N 1
ATOM 9523 C CA . ARG A 1 1234 ? -29.199 -11.873 -6.369 1.00 88.31 1234 ARG A CA 1
ATOM 9524 C C . ARG A 1 1234 ? -30.417 -12.422 -7.113 1.00 88.31 1234 ARG A C 1
ATOM 9526 O O . ARG A 1 1234 ? -30.745 -11.895 -8.178 1.00 88.31 1234 ARG A O 1
ATOM 9533 N N . LYS A 1 1235 ? -31.082 -13.454 -6.574 1.00 84.94 1235 LYS A N 1
ATOM 9534 C CA . LYS A 1 1235 ? -32.294 -14.049 -7.172 1.00 84.94 1235 LYS A CA 1
ATOM 9535 C C . LYS A 1 1235 ? -33.423 -13.023 -7.287 1.00 84.94 1235 LYS A C 1
ATOM 9537 O O . LYS A 1 1235 ? -33.966 -12.851 -8.377 1.00 84.94 1235 LYS A O 1
ATOM 9542 N N . GLY A 1 1236 ? -33.699 -12.278 -6.213 1.00 78.19 1236 GLY A N 1
ATOM 9543 C CA . GLY A 1 1236 ? -34.736 -11.239 -6.206 1.00 78.19 1236 GLY A CA 1
ATOM 9544 C C . GLY A 1 1236 ? -34.492 -10.137 -7.244 1.00 78.19 1236 GLY A C 1
ATOM 9545 O O . GLY A 1 1236 ? -35.409 -9.732 -7.955 1.00 78.19 1236 GLY A O 1
ATOM 9546 N N . ARG A 1 1237 ? -33.238 -9.703 -7.412 1.00 81.50 1237 ARG A N 1
ATOM 9547 C CA . ARG A 1 1237 ? -32.857 -8.699 -8.420 1.00 81.50 1237 ARG A CA 1
ATOM 9548 C C . ARG A 1 1237 ? -33.001 -9.196 -9.864 1.00 81.50 1237 ARG A C 1
ATOM 9550 O O . ARG A 1 1237 ? -33.342 -8.419 -10.753 1.00 81.50 1237 ARG A O 1
ATOM 9557 N N . ILE A 1 1238 ? -32.704 -10.471 -10.129 1.00 77.88 1238 ILE A N 1
ATOM 9558 C CA . ILE A 1 1238 ? -32.885 -11.060 -11.468 1.00 77.88 1238 ILE A CA 1
ATOM 9559 C C . ILE A 1 1238 ? -34.380 -11.146 -11.806 1.00 77.88 1238 ILE A C 1
ATOM 9561 O O . ILE A 1 1238 ? -34.761 -10.820 -12.930 1.00 77.88 1238 ILE A O 1
ATOM 9565 N N . ALA A 1 1239 ? -35.216 -11.515 -10.831 1.00 69.50 1239 ALA A N 1
ATOM 9566 C CA . ALA A 1 1239 ? -36.666 -11.598 -10.992 1.00 69.50 1239 ALA A CA 1
ATOM 9567 C C . ALA A 1 1239 ? -37.342 -10.227 -11.208 1.00 69.50 1239 ALA A C 1
ATOM 9569 O O . ALA A 1 1239 ? -38.348 -10.151 -11.906 1.00 69.50 1239 ALA A O 1
ATOM 9570 N N . SER A 1 1240 ? -36.782 -9.137 -10.666 1.00 63.28 1240 SER A N 1
ATOM 9571 C CA . SER A 1 1240 ? -37.346 -7.781 -10.775 1.00 63.28 1240 SER A CA 1
ATOM 9572 C C . SER A 1 1240 ? -36.938 -6.993 -12.033 1.00 63.28 1240 SER A C 1
ATOM 9574 O O . SER A 1 1240 ? -37.385 -5.857 -12.216 1.00 63.28 1240 SER A O 1
ATOM 9576 N N . ARG A 1 1241 ? -36.121 -7.560 -12.939 1.00 56.72 1241 ARG A N 1
ATOM 9577 C CA . ARG A 1 1241 ? -35.770 -6.908 -14.218 1.00 56.72 1241 ARG A CA 1
ATOM 9578 C C . ARG A 1 1241 ? -36.953 -6.937 -15.204 1.00 56.72 1241 ARG A C 1
ATOM 9580 O O . ARG A 1 1241 ? -37.535 -7.997 -15.417 1.00 56.72 1241 ARG A O 1
ATOM 9587 N N . PRO A 1 1242 ? -37.282 -5.817 -15.879 1.00 44.94 1242 PRO A N 1
ATOM 9588 C CA . PRO A 1 1242 ? -38.376 -5.781 -16.847 1.00 44.94 1242 PRO A CA 1
ATOM 9589 C C . PRO A 1 1242 ? -38.126 -6.725 -18.039 1.00 44.94 1242 PRO A C 1
ATOM 9591 O O . PRO A 1 1242 ? -37.029 -6.758 -18.601 1.00 44.94 1242 PRO A O 1
ATOM 9594 N N . LEU A 1 1243 ? -39.181 -7.435 -18.464 1.00 44.34 1243 LEU A N 1
ATOM 9595 C CA . LEU A 1 1243 ? -39.229 -8.479 -19.511 1.00 44.34 1243 LEU A CA 1
ATOM 9596 C C . LEU A 1 1243 ? -38.567 -8.134 -20.865 1.00 44.34 1243 LEU A C 1
ATOM 9598 O O . LEU A 1 1243 ? -38.305 -9.032 -21.659 1.00 44.34 1243 LEU A O 1
ATOM 9602 N N . LYS A 1 1244 ? -38.235 -6.866 -21.145 1.00 43.00 1244 LYS A N 1
ATOM 9603 C CA . LYS A 1 1244 ? -37.559 -6.459 -22.393 1.00 43.00 1244 LYS A CA 1
ATOM 9604 C C . LYS A 1 1244 ? -36.098 -6.924 -22.515 1.00 43.00 1244 LYS A C 1
ATOM 9606 O O . LYS A 1 1244 ? -35.547 -6.839 -23.605 1.00 43.00 1244 LYS A O 1
ATOM 9611 N N . LEU A 1 1245 ? -35.477 -7.425 -21.444 1.00 43.28 1245 LEU A N 1
ATOM 9612 C CA . LEU A 1 1245 ? -34.068 -7.864 -21.429 1.00 43.28 1245 LEU A CA 1
ATOM 9613 C C . LEU A 1 1245 ? -33.871 -9.381 -21.249 1.00 43.28 1245 LEU A C 1
ATOM 9615 O O . LEU A 1 1245 ? -32.731 -9.831 -21.199 1.00 43.28 1245 LEU A O 1
ATOM 9619 N N . GLN A 1 1246 ? -34.945 -10.175 -21.161 1.00 42.53 1246 GLN A N 1
ATOM 9620 C CA . GLN A 1 1246 ? -34.850 -11.634 -20.972 1.00 42.53 1246 GLN A CA 1
ATOM 9621 C C . GLN A 1 1246 ? -34.698 -12.436 -22.284 1.00 42.53 1246 GLN A C 1
ATOM 9623 O O . GLN A 1 1246 ? -34.369 -13.614 -22.224 1.00 42.53 1246 GLN A O 1
ATOM 9628 N N . ASN A 1 1247 ? -34.856 -11.811 -23.460 1.00 34.81 1247 ASN A N 1
ATOM 9629 C CA . ASN A 1 1247 ? -34.836 -12.490 -24.771 1.00 34.81 1247 ASN A CA 1
ATOM 9630 C C . ASN A 1 1247 ? -33.515 -12.358 -25.562 1.00 34.81 1247 ASN A C 1
ATOM 9632 O O . ASN A 1 1247 ? -33.533 -12.402 -26.791 1.00 34.81 1247 ASN A O 1
ATOM 9636 N N . GLN A 1 1248 ? -32.364 -12.210 -24.901 1.00 34.62 1248 GLN A N 1
ATOM 9637 C CA . GLN A 1 1248 ? -31.071 -12.432 -25.566 1.00 34.62 1248 GLN A CA 1
ATOM 9638 C C . GLN A 1 1248 ? -30.469 -13.761 -25.094 1.00 34.62 1248 GLN A C 1
ATOM 9640 O O . GLN A 1 1248 ? -30.368 -13.967 -23.883 1.00 34.62 1248 GLN A O 1
ATOM 9645 N N . PRO A 1 1249 ? -30.084 -14.673 -26.009 1.00 33.72 1249 PRO A N 1
ATOM 9646 C CA . PRO A 1 1249 ? -29.496 -15.946 -25.625 1.00 33.72 1249 PRO A CA 1
ATOM 9647 C C . PRO A 1 1249 ? -28.161 -15.693 -24.922 1.00 33.72 1249 PRO A C 1
ATOM 9649 O O . PRO A 1 1249 ? -27.239 -15.102 -25.483 1.00 33.72 1249 PRO A O 1
ATOM 9652 N N . SER A 1 1250 ? -28.069 -16.136 -23.671 1.00 33.47 1250 SER A N 1
ATOM 9653 C CA . SER A 1 1250 ? -26.843 -16.130 -22.885 1.00 33.47 1250 SER A CA 1
ATOM 9654 C C . SER A 1 1250 ? -25.853 -17.140 -23.467 1.00 33.47 1250 SER A C 1
ATOM 9656 O O . SER A 1 1250 ? -25.909 -18.329 -23.155 1.00 33.47 1250 SER A O 1
ATOM 9658 N N . THR A 1 1251 ? -24.928 -16.685 -24.305 1.00 34.62 1251 THR A N 1
ATOM 9659 C CA . THR A 1 1251 ? -23.721 -17.445 -24.644 1.00 34.62 1251 THR A CA 1
ATOM 9660 C C . THR A 1 1251 ? -22.724 -17.328 -23.494 1.00 34.62 1251 THR A C 1
ATOM 9662 O O . THR A 1 1251 ? -21.841 -16.478 -23.522 1.00 34.62 1251 THR A O 1
ATOM 9665 N N . LEU A 1 1252 ? -22.894 -18.148 -22.460 1.00 30.95 1252 LEU A N 1
ATOM 9666 C CA . LEU A 1 1252 ? -21.841 -18.520 -21.511 1.00 30.95 1252 LEU A CA 1
ATOM 9667 C C . LEU A 1 1252 ? -22.244 -19.874 -20.899 1.00 30.95 1252 LEU A C 1
ATOM 9669 O O . LEU A 1 1252 ? -23.337 -19.965 -20.336 1.00 30.95 1252 LEU A O 1
ATOM 9673 N N . PRO A 1 1253 ? -21.437 -20.938 -21.061 1.00 33.25 1253 PRO A N 1
ATOM 9674 C CA . PRO A 1 1253 ? -21.818 -22.272 -20.628 1.00 33.25 1253 PRO A CA 1
ATOM 9675 C C . PRO A 1 1253 ? -21.877 -22.354 -19.104 1.00 33.25 1253 PRO A C 1
ATOM 9677 O O . PRO A 1 1253 ? -20.985 -21.883 -18.400 1.00 33.25 1253 PRO A O 1
ATOM 9680 N N . SER A 1 1254 ? -22.927 -23.005 -18.611 1.00 31.91 1254 SER A N 1
ATOM 9681 C CA . SER A 1 1254 ? -23.012 -23.531 -17.255 1.00 31.91 1254 SER A CA 1
ATOM 9682 C C . SER A 1 1254 ? -21.879 -24.534 -17.029 1.00 31.91 1254 SER A C 1
ATOM 9684 O O . SER A 1 1254 ? -21.954 -25.670 -17.498 1.00 31.91 1254 SER A O 1
ATOM 9686 N N . LEU A 1 1255 ? -20.836 -24.128 -16.315 1.00 30.84 1255 LEU A N 1
ATOM 9687 C CA . LEU A 1 1255 ? -19.920 -25.066 -15.680 1.00 30.84 1255 LEU A CA 1
ATOM 9688 C C . LEU A 1 1255 ? -20.430 -25.288 -14.261 1.00 30.84 1255 LEU A C 1
ATOM 9690 O O . LEU A 1 1255 ? -20.433 -24.374 -13.440 1.00 30.84 1255 LEU A O 1
ATOM 9694 N N . GLY A 1 1256 ? -20.956 -26.488 -14.029 1.00 31.30 1256 GLY A N 1
ATOM 9695 C CA . GLY A 1 1256 ? -21.177 -26.994 -12.687 1.00 31.30 1256 GLY A CA 1
ATOM 9696 C C . GLY A 1 1256 ? -19.841 -27.383 -12.070 1.00 31.30 1256 GLY A C 1
ATOM 9697 O O . GLY A 1 1256 ? -19.106 -28.163 -12.675 1.00 31.30 1256 GLY A O 1
ATOM 9698 N N . LEU A 1 1257 ? -19.561 -26.811 -10.901 1.00 30.17 1257 LEU A N 1
ATOM 9699 C CA . LEU A 1 1257 ? -19.015 -27.435 -9.693 1.00 30.17 1257 LEU A CA 1
ATOM 9700 C C . LEU A 1 1257 ? -19.053 -26.396 -8.571 1.00 30.17 1257 LEU A C 1
ATOM 9702 O O . LEU A 1 1257 ? -18.575 -25.267 -8.815 1.00 30.17 1257 LEU A O 1
#

pLDDT: mean 83.62, std 15.22, range [24.02, 98.56]

Organism: NCBI:txid320322

Sequence (1257 aa):
MLLEKLCVPLRSGLLRPCRAFSQPPHLALHLLLSAHTPDLRSLRRHHGLLVAAGHSANPFFAAKLISLYAVFRRPDAALRVFAAAVPSNPRDTFLWNSAIKSHFSGGDFRLALSLYGQMLSSGAPPNEFTVPMAVSAAAELLDLDTGSCIHGSATKFGLLPGNSVGVGSSLVYMYSKCGEVAEGFRVFDEMTMRDVVAWTALIVGCVRNGQSELALATLKEMHQVADHGDERLNSRTVEAGVQACRSLVALREGKCLHGFILKAGMEDFDSLKSSLLSMYSKCECLNEAVLVFQALADRDVISWTAMVMVHMRKGHIIEGLELLRKMQDSGVETDGVLCSCILISFGDIGSVCGGKGFHGIILRRNYELSPSVVNALISMYCKFEMLHLARKVFNIMGQLDAESWNSMIFGCGKMGLDIECLDLFREMLFRGFDSDLNSLVTVTSSCSRLMALFLGRSVHCHTIKVALDRDISICNTLVGMYGQCGRLHLARRIFQQTSKDVITWNALIAAYARLGYSNAALSLFYQMLLGDVRPNSTTLITMLSVCSHVAAINLGKWIHDYVKQTTLEDDVSLSTALVDMYAKCGQLGVSREVFNSMPERDIVSWNVMISGYGIHGYAREAIDVFGEMEKMGVRPNDATFLAILSACSHSGMVTEGKELFDKMKIYSISPTLKHYACMVDLLGRSGHLSEAEAMVLKMPVKPDGGIWGALLGACKIHDDVAMGERVARKALESEPENDGYYILMSNIYSRAGRWKEVETPSHRPISAVHAAEPAKNPVKAKESPLVATRPGKWAVDSWTSKTALQLPEYPDKEELESVLRTIESFPPIVFAGEARHLEERLADAAVGKAFLLQGGDCAESFKEFNANNIRDTFRVLLQMGAVLMFGGQMPVVRVGRMAGQFAKPRSEPFEEKNGVKLPSYRGDNINGDAFEEKSRMPDPQRMIRAYCQSAATLNLLRAFATGGYAAMQRVTQWNLDFTEHSEQGDRYKELAHRVDEALGFMVAAGLTVDHPIMTTTDFWTSHECLLLPYEQALTREDSTSGLCYDCSAHFLWVGERTRQLDGAHVEFLRGVANPLGIKVSDKMDPAELVKLIEILNPQNKPGRITVIARMGAANMRVKLPHLIRAVRRAGQIVTWVSDPMHGNTIKAPCGLKTRPFDSILAEVRAFFDVHEQEGSHPGGVHLEMTGQNVTECIGGSRTVTFDDLGSRYHTHCDPRLNASQSLELAFIVAERLRKGRIASRPLKLQNQPSTLPSLGL

Foldseek 3Di:
DDDPDDDDDDDDDDDDDDDDDDDDLVVLVVVLVDPDDPDPVNLVVSVVSCVVVVNLQPLVSLLSSLQVCLVVVNLVVNVVSLVSHCVSPVQDQSSLLSNLVSCLVSVNLVVSLVSVVSSVVSVHQDALSNLLSNLVSCLVVLNVPSNVVSVVSCVVSVVPAPPHLSNLLSSLLSCLSNLNLVVSVVSQVRHPDHALSSLLSSLLSCLVNLNLVVSLVSLVVQVVVPVVHDHDHDPSSLLSNLSSCQSVLVVVSNVVSVVVCVVVVVLVDLSSLLSSLSSCLSNLVLVVNVVSLVSHPDQALSSLLSNLLSCLQVVVPVVSVVSVVVCVVVVHDDALVSLLSSLLSCLVVLVPVSNVVSVVVCVVVVVLLDLSNLLSNLLSCLSNLNLVVSVVSLVVDPDDALSSLQSSLLSCLVNLVLVVSLVSVVVCVVVPHDHDPSSLLSNLLSCQVVLVVVSNVVSQVVCVVVVVLAPPSNLLSNLLSCLSNVNLVVSVVSLVVYDDALSSLLSNLLSCLVVVVLVVSVVSVVVCVVVVHDHDLSNLLSNLSSCLSVLVVVVLVVSVVVCVVDPNLLPQSSLLSSLLSCLSNVNLVVSVVSLVPHPDHAQSSLLSNLLSCLVVLNLVVSVVSVVVCVVVVHQHAQSSLLSSLSSCLSNLVLPVSVVSVVCCVVSVYDDDLSSLLSNLSSCLQNVVLVVSVVSQVPHPDPHALSSLLSSLVSCLVNLVLVVNVVSLVVSCVRPVPPVSSLVSNLSSCVVVVNVVVNPDPPRDDDDDPDDDDDDDDDDDDDDDDDDDDDDPDADLCPLVVFAAPQADDAPDPVQLVVLLVVLLPDDFLADPVLLVVLLVQLLCLLALQEAEDEEEAQADDPVQQDLVQLVLQVLLQLLLQLLQCLLLVHHYAAEYQDLFRFFAGDPDQWDDDPRDIAGDDGGQLFFALDPDNRRRHGDNVSLVVSNVSSSVSVVSVQCCQQVQVSFLLCQQVSDDPVLCPFPLSVVSNVSSVVSNVVVVVVVVVPDDCPPSVRRGDDYWYEYECRHSSSQSSNWDQRPVPRAIARSSTSEYEHDPRQLDLRHSNLSNQLRHQGQYEYEDELPDDLVSVLSSCCSNPVVLRRSNYAYEYEYWLVSLLPRVLSNLVSCVVSVHGYNYEYELFRNAWDAFPVRAIEGELVRSLSNVVSNLVSCVVNVGGNSYYHFNATSDPALRYADDRVGRDSVNNVVHPDDSPGGHDYSRSSSVSSNVSSNSSNVVVVVPDDPPPPPDDDPDDDDDD